Protein AF-A0A0Q7BEG1-F1 (afdb_monomer_lite)

Foldseek 3Di:
DDPLLDFAALVRVCVVPVDLVLLVLLLLLVLLLLQVVLWFADDQQDQDPCLVVQWAFDPVLVVLLCCCCPVVVADSSLSSVLLSNVQFFSHGGTDSVRHDSVVSQVSQQVCLLVVRTAFDAQQACQLQVLLLVPDLDDAQEDDSVVLCVSCPPPWGHWFFAFQWTATNSGIAGAPGTAHGGGHQWFQHFFAPFLQTPDRRTHGYDHPCPHSNNVCNVVSVVSSCVSHPHGHPVVVNSCVSSVVVVLQPDLPRLNLVLNCLRAVDFLVLLLLLQQQCCVPVVNQLVVRCVVVVQDDRSNVSSVPDDSRRSSRSLRNYDSLSSQLSQQVQLLLLPDPPRPDRHAHADQQDKGAGARCPQQAGHPQRWHWIQHSRGIATAHPVDPQLLVLLLVLLCVLAPPVDPVSLVVLCVLLVVADDPGSNRSSVRCSVPDDQLCSCVSRQVVDPSSVVSLCVVLSHDPVSDPDPVVSSCSSSVHSPHHDQLSFFPLVQLVVLLVVLLVLLVVCVVDDDDPLVVNLVSLLSNQVSLQVQLLQLLLLLQCLFFAQQLPDLHRQADDSPVSSVVSQVVLLVLLVVDPDPDDRDHDDDDDHPVSSLVSLVSSLVVLVVCLVVVVVFFDDPVSDRPVCVVDPLAHDQPRGSGLLNLFDPQLNVLSSVLSVLLSCLQVVLVLRVLSVVSVDDDPDDDPSVSVSSNSVSSCVSSVSCVVQLSGFWKWAFDDWDADPVRWIWTWTATSVGDIDIDIPDDNHPSHSADDSHGIWRWRQSRHSDPDGRTRIHHYQDDGSSSVSCPSPPVHNDDDPPPPPPPPPPPPDDDD

Structure (mmCIF, N/CA/C/O backbone):
data_AF-A0A0Q7BEG1-F1
#
_entry.id   AF-A0A0Q7BEG1-F1
#
loop_
_atom_site.group_PDB
_atom_site.id
_atom_site.type_symbol
_atom_site.label_atom_id
_atom_site.label_alt_id
_atom_site.label_comp_id
_atom_site.label_asym_id
_atom_site.label_entity_id
_atom_site.label_seq_id
_atom_site.pdbx_PDB_ins_code
_atom_site.Cartn_x
_atom_site.Cartn_y
_atom_site.Cartn_z
_atom_site.occupancy
_atom_site.B_iso_or_equiv
_atom_site.auth_seq_id
_atom_site.auth_comp_id
_atom_site.auth_asym_id
_atom_site.auth_atom_id
_atom_site.pdbx_PDB_model_num
ATOM 1 N N . MET A 1 1 ? -46.298 15.627 37.897 1.00 31.88 1 MET A N 1
ATOM 2 C CA . MET A 1 1 ? -45.691 16.704 37.095 1.00 31.88 1 MET A CA 1
ATOM 3 C C . MET A 1 1 ? -44.246 16.309 36.922 1.00 31.88 1 MET A C 1
ATOM 5 O O . MET A 1 1 ? -43.451 16.544 37.816 1.00 31.88 1 MET A O 1
ATOM 9 N N . THR A 1 2 ? -43.983 15.515 35.896 1.00 38.34 2 THR A N 1
ATOM 10 C CA . THR A 1 2 ? -42.673 14.937 35.599 1.00 38.34 2 THR A CA 1
ATOM 11 C C . THR A 1 2 ? -42.012 15.838 34.573 1.00 38.34 2 THR A C 1
ATOM 13 O O . THR A 1 2 ? -42.630 16.083 33.539 1.00 38.34 2 THR A O 1
ATOM 16 N N . ASP A 1 3 ? -40.825 16.354 34.893 1.00 42.19 3 ASP A N 1
ATOM 17 C CA . ASP A 1 3 ? -39.913 16.968 33.927 1.00 42.19 3 ASP A CA 1
ATOM 18 C C . ASP A 1 3 ? -39.775 16.013 32.737 1.00 42.19 3 ASP A C 1
ATOM 20 O O . ASP A 1 3 ? -39.173 14.945 32.848 1.00 42.19 3 ASP A O 1
ATOM 24 N N . GLU A 1 4 ? -40.398 16.348 31.610 1.00 51.12 4 GLU A N 1
ATOM 25 C CA . GLU A 1 4 ? -40.041 15.733 30.340 1.00 51.12 4 GLU A CA 1
ATOM 26 C C . GLU A 1 4 ? -38.644 16.249 30.004 1.00 51.12 4 GLU A C 1
ATOM 28 O O . GLU A 1 4 ? -38.495 17.363 29.508 1.00 51.12 4 GLU A O 1
ATOM 33 N N . ALA A 1 5 ? -37.618 15.459 30.338 1.00 58.12 5 ALA A N 1
ATOM 34 C CA . ALA A 1 5 ? -36.242 15.733 29.951 1.00 58.12 5 ALA A CA 1
ATOM 35 C C . ALA A 1 5 ? -36.190 15.925 28.427 1.00 58.12 5 ALA A C 1
ATOM 37 O O . ALA A 1 5 ? -36.433 14.990 27.654 1.00 58.12 5 ALA A O 1
ATOM 38 N N . LEU A 1 6 ? -35.965 17.174 28.021 1.00 75.19 6 LEU A N 1
ATOM 39 C CA . LEU A 1 6 ? -35.829 17.596 26.634 1.00 75.19 6 LEU A CA 1
ATOM 40 C C . LEU A 1 6 ? -34.569 16.959 26.036 1.00 75.19 6 LEU A C 1
ATOM 42 O O . LEU A 1 6 ? -33.571 16.776 26.731 1.00 75.19 6 LEU A O 1
ATOM 46 N N . ARG A 1 7 ? -34.625 16.629 24.741 1.00 86.06 7 ARG A N 1
ATOM 47 C CA . ARG A 1 7 ? -33.442 16.267 23.950 1.00 86.06 7 ARG A CA 1
ATOM 48 C C . ARG A 1 7 ? -32.388 17.360 24.127 1.00 86.06 7 ARG A C 1
ATOM 50 O O . ARG A 1 7 ? -32.689 18.518 23.850 1.00 86.06 7 ARG A O 1
ATOM 57 N N . LEU A 1 8 ? -31.186 16.981 24.552 1.00 90.56 8 LEU A N 1
ATOM 58 C CA . LEU A 1 8 ? -30.075 17.915 24.716 1.00 90.56 8 LEU A CA 1
ATOM 59 C C . LEU A 1 8 ? -29.222 17.955 23.448 1.00 90.56 8 LEU A C 1
ATOM 61 O O . LEU A 1 8 ? -28.892 16.915 22.866 1.00 90.56 8 LEU A O 1
ATOM 65 N N . THR A 1 9 ? -28.867 19.167 23.044 1.00 92.62 9 THR A N 1
ATOM 66 C CA . THR A 1 9 ? -27.876 19.437 21.996 1.00 92.62 9 THR A CA 1
ATOM 67 C C . THR A 1 9 ? -26.452 19.180 22.495 1.00 92.62 9 THR A C 1
ATOM 69 O O . THR A 1 9 ? -26.217 19.087 23.706 1.00 92.62 9 THR A O 1
ATOM 72 N N . LYS A 1 10 ? -25.474 19.106 21.582 1.00 92.94 10 LYS A N 1
ATOM 73 C CA . LYS A 1 10 ? -24.045 18.949 21.934 1.00 92.94 10 LYS A CA 1
ATOM 74 C C . LYS A 1 10 ? -23.578 19.943 23.009 1.00 92.94 10 LYS A C 1
ATOM 76 O O . LYS A 1 10 ? -22.949 19.548 23.991 1.00 92.94 10 LYS A O 1
ATOM 81 N N . ASP A 1 11 ? -23.897 21.225 22.841 1.00 93.88 11 ASP A N 1
ATOM 82 C CA . ASP A 1 11 ? -23.432 22.295 23.734 1.00 93.88 11 ASP A CA 1
ATOM 83 C C . ASP A 1 11 ? -24.087 22.214 25.121 1.00 93.88 11 ASP A C 1
ATOM 85 O O . ASP A 1 11 ? -23.438 22.453 26.144 1.00 93.88 11 ASP A O 1
ATOM 89 N N . GLU A 1 12 ? -25.356 21.807 25.178 1.00 94.44 12 GLU A N 1
ATOM 90 C CA . GLU A 1 12 ? -26.061 21.565 26.439 1.00 94.44 12 GLU A CA 1
ATOM 91 C C . GLU A 1 12 ? -25.497 20.343 27.172 1.00 94.44 12 GLU A C 1
ATOM 93 O O . GLU A 1 12 ? -25.358 20.379 28.395 1.00 94.44 12 GLU A O 1
ATOM 98 N N . LEU A 1 13 ? -25.107 19.288 26.447 1.00 93.50 13 LEU A N 1
ATOM 99 C CA . LEU A 1 13 ? -24.430 18.121 27.023 1.00 93.50 13 LEU A CA 1
ATOM 100 C C . LEU A 1 13 ? -23.057 18.487 27.603 1.00 93.50 13 LEU A C 1
ATOM 102 O O . LEU A 1 13 ? -22.736 18.076 28.718 1.00 93.50 13 LEU A O 1
ATOM 106 N N . LEU A 1 14 ? -22.264 19.303 26.902 1.00 93.06 14 LEU A N 1
ATOM 107 C CA . LEU A 1 14 ? -20.980 19.807 27.411 1.00 93.06 14 LEU A CA 1
ATOM 108 C C . LEU A 1 14 ? -21.157 20.651 28.679 1.00 93.06 14 LEU A C 1
ATOM 110 O O . LEU A 1 14 ? -20.366 20.531 29.617 1.00 93.06 14 LEU A O 1
ATOM 114 N N . ALA A 1 15 ? -22.214 21.465 28.735 1.00 94.25 15 ALA A N 1
ATOM 115 C CA . ALA A 1 15 ? -22.552 22.250 29.918 1.00 94.25 15 ALA A CA 1
ATOM 116 C C . ALA A 1 15 ? -23.066 21.383 31.082 1.00 94.25 15 ALA A C 1
ATOM 118 O O . ALA A 1 15 ? -22.769 21.681 32.241 1.00 94.25 15 ALA A O 1
ATOM 119 N N . ALA A 1 16 ? -23.817 20.317 30.789 1.00 92.81 16 ALA A N 1
ATOM 120 C CA . ALA A 1 16 ? -24.352 19.388 31.785 1.00 92.81 16 ALA A CA 1
ATOM 121 C C . ALA A 1 16 ? -23.276 18.460 32.373 1.00 92.81 16 ALA A C 1
ATOM 123 O O . ALA A 1 16 ? -23.335 18.118 33.556 1.00 92.81 16 ALA A O 1
ATOM 124 N N . TYR A 1 17 ? -22.266 18.096 31.576 1.00 93.69 17 TYR A N 1
ATOM 125 C CA . TYR A 1 17 ? -21.178 17.197 31.968 1.00 93.69 17 TYR A CA 1
ATOM 126 C C . TYR A 1 17 ? -19.794 17.838 31.771 1.00 93.69 17 TYR A C 1
ATOM 128 O O . TYR A 1 17 ? -18.991 17.337 30.982 1.00 93.69 17 TYR A O 1
ATOM 136 N N . PRO A 1 18 ? -19.464 18.923 32.499 1.00 94.00 18 PRO A N 1
ATOM 137 C CA . PRO A 1 18 ? -18.227 19.674 32.285 1.00 94.00 18 PRO A CA 1
ATOM 138 C C . PRO A 1 18 ? -16.987 19.026 32.924 1.00 94.00 18 PRO A C 1
ATOM 140 O O . PRO A 1 18 ? -15.880 19.514 32.717 1.00 94.00 18 PRO A O 1
ATOM 143 N N . ASP A 1 19 ? -17.142 17.974 33.740 1.00 95.62 19 ASP A N 1
ATOM 144 C CA . ASP A 1 19 ? -16.025 17.315 34.430 1.00 95.62 19 ASP A CA 1
ATOM 145 C C . ASP A 1 19 ? -15.139 16.528 33.440 1.00 95.62 19 ASP A C 1
ATOM 147 O O . ASP A 1 19 ? -15.582 15.499 32.915 1.00 95.62 19 ASP A O 1
ATOM 151 N N . PRO A 1 20 ? -13.864 16.918 33.236 1.00 93.06 20 PRO A N 1
ATOM 152 C CA . PRO A 1 20 ? -12.972 16.238 32.297 1.00 93.06 20 PRO A CA 1
ATOM 153 C C . PRO A 1 20 ? -12.703 14.771 32.653 1.00 93.06 20 PRO A C 1
ATOM 155 O O . PRO A 1 20 ? -12.464 13.949 31.767 1.00 93.06 20 PRO A O 1
ATOM 158 N N . LYS A 1 21 ? -12.733 14.405 33.945 1.00 94.12 21 LYS A N 1
ATOM 159 C CA . LYS A 1 21 ? -12.541 13.004 34.358 1.00 94.12 21 LYS A CA 1
ATOM 160 C C . LYS A 1 21 ? -13.732 12.145 33.957 1.00 94.12 21 LYS A C 1
ATOM 162 O O . LYS A 1 21 ? -13.548 11.017 33.496 1.00 94.12 21 LYS A O 1
ATOM 167 N N . TRP A 1 22 ? -14.937 12.688 34.115 1.00 95.00 22 TRP A N 1
ATOM 168 C CA . TRP A 1 22 ? -16.161 12.038 33.667 1.00 95.00 22 TRP A CA 1
ATOM 169 C C . TRP A 1 22 ? -16.167 11.892 32.145 1.00 95.00 22 TRP A C 1
ATOM 171 O O . TRP A 1 22 ? -16.363 10.784 31.657 1.00 95.00 22 TRP A O 1
ATOM 181 N N . GLN A 1 23 ? -15.853 12.963 31.405 1.00 94.94 23 GLN A N 1
ATOM 182 C CA . GLN A 1 23 ? -15.782 12.943 29.937 1.00 94.94 23 GLN A CA 1
ATOM 183 C C . GLN A 1 23 ? -14.773 11.908 29.431 1.00 94.94 23 GLN A C 1
ATOM 185 O O . GLN A 1 23 ? -15.085 11.115 28.545 1.00 94.94 23 GLN A O 1
ATOM 190 N N . ARG A 1 24 ? -13.585 11.838 30.044 1.00 93.38 24 ARG A N 1
ATOM 191 C CA . ARG A 1 24 ? -12.591 10.809 29.716 1.00 93.38 24 ARG A CA 1
ATOM 192 C C . ARG A 1 24 ? -13.121 9.398 29.966 1.00 93.38 24 ARG A C 1
ATOM 194 O O . ARG A 1 24 ? -12.936 8.528 29.123 1.00 93.38 24 ARG A O 1
ATOM 201 N N . SER A 1 25 ? -13.776 9.170 31.102 1.00 95.44 25 SER A N 1
ATOM 202 C CA . SER A 1 25 ? -14.345 7.856 31.435 1.00 95.44 25 SER A CA 1
ATOM 203 C C . SER A 1 25 ? -15.468 7.478 30.468 1.00 95.44 25 SER A C 1
ATOM 205 O O . SER A 1 25 ? -15.527 6.341 30.014 1.00 95.44 25 SER A O 1
ATOM 207 N N . PHE A 1 26 ? -16.312 8.443 30.094 1.00 96.25 26 PHE A N 1
ATOM 208 C CA . PHE A 1 26 ? -17.355 8.284 29.084 1.00 96.25 26 PHE A CA 1
ATOM 209 C C . PHE A 1 26 ? -16.766 7.864 27.741 1.00 96.25 26 PHE A C 1
ATOM 211 O O . PHE A 1 26 ? -17.177 6.855 27.170 1.00 96.25 26 PHE A O 1
ATOM 218 N N . PHE A 1 27 ? -15.759 8.602 27.273 1.00 95.00 27 PHE A N 1
ATOM 219 C CA . PHE A 1 27 ? -15.061 8.299 26.034 1.00 95.00 27 PHE A CA 1
ATOM 220 C C . PHE A 1 27 ? -14.445 6.898 26.072 1.00 95.00 27 PHE A C 1
ATOM 222 O O . PHE A 1 27 ? -14.707 6.094 25.182 1.00 95.00 27 PHE A O 1
ATOM 229 N N . GLU A 1 28 ? -13.683 6.565 27.118 1.00 95.56 28 GLU A N 1
ATOM 230 C CA . GLU A 1 28 ? -13.041 5.254 27.245 1.00 95.56 28 GLU A CA 1
ATOM 231 C C . GLU A 1 28 ? -14.069 4.106 27.311 1.00 95.56 28 GLU A C 1
ATOM 233 O O . GLU A 1 28 ? -13.903 3.105 26.615 1.00 95.56 28 GLU A O 1
ATOM 238 N N . VAL A 1 29 ? -15.176 4.254 28.048 1.00 97.00 29 VAL A N 1
ATOM 239 C CA . VAL A 1 29 ? -16.257 3.250 28.060 1.00 97.00 29 VAL A CA 1
ATOM 240 C C . VAL A 1 29 ? -16.892 3.101 26.677 1.00 97.00 29 VAL A C 1
ATOM 242 O O . VAL A 1 29 ? -17.097 1.971 26.233 1.00 97.00 29 VAL A O 1
ATOM 245 N N . GLN A 1 30 ? -17.123 4.200 25.953 1.00 95.94 30 GLN A N 1
ATOM 246 C CA . GLN A 1 30 ? -17.600 4.142 24.570 1.00 95.94 30 GLN A CA 1
ATOM 247 C C . GLN A 1 30 ? -16.634 3.355 23.674 1.00 95.94 30 GLN A C 1
ATOM 249 O O . GLN A 1 30 ? -17.074 2.526 22.881 1.00 95.94 30 GLN A O 1
ATOM 254 N N . ARG A 1 31 ? -15.316 3.547 23.829 1.00 95.62 31 ARG A N 1
ATOM 255 C CA . ARG A 1 31 ? -14.316 2.773 23.071 1.00 95.62 31 ARG A CA 1
ATOM 256 C C . ARG A 1 31 ? -14.371 1.273 23.392 1.00 95.62 31 ARG A C 1
ATOM 258 O O . ARG A 1 31 ? -14.204 0.449 22.496 1.00 95.62 31 ARG A O 1
ATOM 265 N N . ILE A 1 32 ? -14.630 0.898 24.648 1.00 97.44 32 ILE A N 1
ATOM 266 C CA . ILE A 1 32 ? -14.836 -0.509 25.042 1.00 97.44 32 ILE A CA 1
ATOM 267 C C . ILE A 1 32 ? -16.119 -1.073 24.408 1.00 97.44 32 ILE A C 1
ATOM 269 O O . ILE A 1 32 ? -16.138 -2.222 23.962 1.00 97.44 32 ILE A O 1
ATOM 273 N N . ILE A 1 33 ? -17.181 -0.270 24.314 1.00 97.06 33 ILE A N 1
ATOM 274 C CA . ILE A 1 33 ? -18.435 -0.661 23.652 1.00 97.06 33 ILE A CA 1
ATOM 275 C C . ILE A 1 33 ? -18.224 -0.928 22.162 1.00 97.06 33 ILE A C 1
ATOM 277 O O . ILE A 1 33 ? -18.824 -1.871 21.642 1.00 97.06 33 ILE A O 1
ATOM 281 N N . ASP A 1 34 ? -17.346 -0.184 21.485 1.00 96.00 34 ASP A N 1
ATOM 282 C CA . ASP A 1 34 ? -17.008 -0.460 20.083 1.00 96.00 34 ASP A CA 1
ATOM 283 C C . ASP A 1 34 ? -16.441 -1.881 19.917 1.00 96.00 34 ASP A C 1
ATOM 285 O O . ASP A 1 34 ? -16.825 -2.604 18.993 1.00 96.00 34 ASP A O 1
ATOM 289 N N . PHE A 1 35 ? -15.598 -2.333 20.857 1.00 97.50 35 PHE A N 1
ATOM 290 C CA . PHE A 1 35 ? -15.103 -3.712 20.876 1.00 97.50 35 PHE A CA 1
ATOM 291 C C . PHE A 1 35 ? -16.218 -4.729 21.098 1.00 97.50 35 PHE A C 1
ATOM 293 O O . PHE A 1 35 ? -16.317 -5.710 20.360 1.00 97.50 35 PHE A O 1
ATOM 300 N N . LEU A 1 36 ? -17.087 -4.499 22.081 1.00 96.12 36 LEU A N 1
ATOM 301 C CA . LEU A 1 36 ? -18.193 -5.414 22.360 1.00 96.12 36 LEU A CA 1
ATOM 302 C C . LEU A 1 36 ? -19.155 -5.517 21.167 1.00 96.12 36 LEU A C 1
ATOM 304 O O . LEU A 1 36 ? -19.520 -6.621 20.759 1.00 96.12 36 LEU A O 1
ATOM 308 N N . SER A 1 37 ? -19.493 -4.389 20.546 1.00 93.56 37 SER A N 1
ATOM 309 C CA . SER A 1 37 ? -20.402 -4.306 19.395 1.00 93.56 37 SER A CA 1
ATOM 310 C C . SER A 1 37 ? -19.803 -4.930 18.130 1.00 93.56 37 SER A C 1
ATOM 312 O O . SER A 1 37 ? -20.499 -5.597 17.351 1.00 93.56 37 SER A O 1
ATOM 314 N N . GLY A 1 38 ? -18.494 -4.755 17.936 1.00 94.31 38 GLY A N 1
ATOM 315 C CA . GLY A 1 38 ? -17.732 -5.316 16.824 1.00 94.31 38 GLY A CA 1
ATOM 316 C C . GLY A 1 38 ? -17.392 -6.805 16.970 1.00 94.31 38 GLY A C 1
ATOM 317 O O . GLY A 1 38 ? -17.044 -7.443 15.976 1.00 94.31 38 GLY A O 1
ATOM 318 N N . SER A 1 39 ? -17.556 -7.388 18.160 1.00 95.94 39 SER A N 1
ATOM 319 C CA . SER A 1 39 ? -17.199 -8.785 18.438 1.00 95.94 39 SER A CA 1
ATOM 320 C C . SER A 1 39 ? -18.128 -9.817 17.783 1.00 95.94 39 SER A C 1
ATOM 322 O O . SER A 1 39 ? -19.317 -9.577 17.518 1.00 95.94 39 SER A O 1
ATOM 324 N N . ILE A 1 40 ? -17.568 -10.998 17.523 1.00 96.75 40 ILE A N 1
ATOM 325 C CA . ILE A 1 40 ? -18.281 -12.218 17.140 1.00 96.75 40 ILE A CA 1
ATOM 326 C C . ILE A 1 40 ? -18.324 -13.121 18.374 1.00 96.75 40 ILE A C 1
ATOM 328 O O . ILE A 1 40 ? -17.286 -13.463 18.934 1.00 96.75 40 ILE A O 1
ATOM 332 N N . LEU A 1 41 ? -19.528 -13.489 18.803 1.00 95.56 41 LEU A N 1
ATOM 333 C CA . LEU A 1 41 ? -19.738 -14.306 19.993 1.00 95.56 41 LEU A CA 1
ATOM 334 C C . LEU A 1 41 ? -19.557 -15.787 19.656 1.00 95.56 41 LEU A C 1
ATOM 336 O O . LEU A 1 41 ? -20.027 -16.255 18.611 1.00 95.56 41 LEU A O 1
ATOM 340 N N . GLN A 1 42 ? -18.921 -16.528 20.560 1.00 92.69 42 GLN A N 1
ATOM 341 C CA . GLN A 1 42 ? -18.917 -17.992 20.519 1.00 92.69 42 GLN A CA 1
ATOM 342 C C . GLN A 1 42 ? -20.325 -18.578 20.659 1.00 92.69 42 GLN A C 1
ATOM 344 O O . GLN A 1 42 ? -21.245 -17.934 21.169 1.00 92.69 42 GLN A O 1
ATOM 349 N N . GLU A 1 43 ? -20.483 -19.833 20.232 1.00 88.38 43 GLU A N 1
ATOM 350 C CA . GLU A 1 43 ? -21.732 -20.575 20.426 1.00 88.38 43 GLU A CA 1
ATOM 351 C C . GLU A 1 43 ? -22.077 -20.653 21.922 1.00 88.38 43 GLU A C 1
ATOM 353 O O . GLU A 1 43 ? -21.247 -21.067 22.736 1.00 88.38 43 GLU A O 1
ATOM 358 N N . LYS A 1 44 ? -23.316 -20.291 22.288 1.00 85.44 44 LYS A N 1
ATOM 359 C CA . LYS A 1 44 ? -23.820 -20.331 23.681 1.00 85.44 44 LYS A CA 1
ATOM 360 C C . LYS A 1 44 ? -23.087 -19.387 24.637 1.00 85.44 44 LYS A C 1
ATOM 362 O O . LYS A 1 44 ? -23.028 -19.666 25.839 1.00 85.44 44 LYS A O 1
ATOM 367 N N . TYR A 1 45 ? -22.571 -18.271 24.131 1.00 91.75 45 TYR A N 1
ATOM 368 C CA . TYR A 1 45 ? -21.990 -17.221 24.960 1.00 91.75 45 TYR A CA 1
ATOM 369 C C . TYR A 1 45 ? -22.930 -16.817 26.115 1.00 91.75 45 TYR A C 1
ATOM 371 O O . TYR A 1 45 ? -24.134 -16.601 25.932 1.00 91.75 45 TYR A O 1
ATOM 379 N N . LYS A 1 46 ? -22.367 -16.699 27.322 1.00 90.94 46 LYS A N 1
ATOM 380 C CA . LYS A 1 46 ? -23.073 -16.266 28.535 1.00 90.94 46 LYS A CA 1
ATOM 381 C C . LYS A 1 46 ? -22.342 -15.093 29.157 1.00 90.94 46 LYS A C 1
ATOM 383 O O . LYS A 1 46 ? -21.132 -15.144 29.316 1.00 90.94 46 LYS A O 1
ATOM 388 N N . VAL A 1 47 ? -23.100 -14.086 29.585 1.00 91.88 47 VAL A N 1
ATOM 389 C CA . VAL A 1 47 ? -22.556 -12.929 30.305 1.00 91.88 47 VAL A CA 1
ATOM 390 C C . VAL A 1 47 ? -21.967 -13.383 31.648 1.00 91.88 47 VAL A C 1
ATOM 392 O O . VAL A 1 47 ? -22.732 -13.912 32.465 1.00 91.88 47 VAL A O 1
ATOM 395 N N . PRO A 1 48 ? -20.662 -13.167 31.905 1.00 92.12 48 PRO A N 1
ATOM 396 C CA . PRO A 1 48 ? -20.048 -13.480 33.190 1.00 92.12 48 PRO A CA 1
ATOM 397 C C . PRO A 1 48 ? -20.680 -12.722 34.366 1.00 92.12 48 PRO A C 1
ATOM 399 O O . PRO A 1 48 ? -21.142 -11.586 34.238 1.00 92.12 48 PRO A O 1
ATOM 402 N N . ASP A 1 49 ? -20.662 -13.350 35.539 1.00 88.94 49 ASP A N 1
ATOM 403 C CA . ASP A 1 49 ? -21.353 -12.880 36.748 1.00 88.94 49 ASP A CA 1
ATOM 404 C C . ASP A 1 49 ? -20.795 -11.556 37.292 1.00 88.94 49 ASP A C 1
ATOM 406 O O . ASP A 1 49 ? -21.541 -10.727 37.834 1.00 88.94 49 ASP A O 1
ATOM 410 N N . ASP A 1 50 ? -19.500 -11.333 37.079 1.00 91.00 50 ASP A N 1
ATOM 411 C CA . ASP A 1 50 ? -18.758 -10.190 37.605 1.00 91.00 50 ASP A CA 1
ATOM 412 C C . ASP A 1 50 ? -19.211 -8.850 37.022 1.00 91.00 50 ASP A C 1
ATOM 414 O O . ASP A 1 50 ? -19.064 -7.826 37.688 1.00 91.00 50 ASP A O 1
ATOM 418 N N . LEU A 1 51 ? -19.858 -8.835 35.847 1.00 91.44 51 LEU A N 1
ATOM 419 C CA . LEU A 1 51 ? -20.342 -7.601 35.212 1.00 91.44 51 LEU A CA 1
ATOM 420 C C . LEU A 1 51 ? -21.233 -6.784 36.157 1.00 91.44 51 LEU A C 1
ATOM 422 O O . LEU A 1 51 ? -21.218 -5.556 36.150 1.00 91.44 51 LEU A O 1
ATOM 426 N N . SER A 1 52 ? -22.003 -7.474 37.000 1.00 89.19 52 SER A N 1
ATOM 427 C CA . SER A 1 52 ? -22.905 -6.836 37.953 1.00 89.19 52 SER A CA 1
ATOM 428 C C . SER A 1 52 ? -22.193 -6.025 39.041 1.00 89.19 52 SER A C 1
ATOM 430 O O . SER A 1 52 ? -22.774 -5.064 39.547 1.00 89.19 52 SER A O 1
ATOM 432 N N . ARG A 1 53 ? -20.957 -6.399 39.380 1.00 93.12 53 ARG A N 1
ATOM 433 C CA . ARG A 1 53 ? -20.098 -5.699 40.339 1.00 93.12 53 ARG A CA 1
ATOM 434 C C . ARG A 1 53 ? -19.349 -4.535 39.694 1.00 93.12 53 ARG A C 1
ATOM 436 O O . ARG A 1 53 ? -19.073 -3.570 40.387 1.00 93.12 53 ARG A O 1
ATOM 443 N N . ILE A 1 54 ? -19.041 -4.651 38.404 1.00 94.94 54 ILE A N 1
ATOM 444 C CA . ILE A 1 54 ? -18.204 -3.707 37.655 1.00 94.94 54 ILE A CA 1
ATOM 445 C C . ILE A 1 54 ? -19.033 -2.528 37.134 1.00 94.94 54 ILE A C 1
ATOM 447 O O . ILE A 1 54 ? -18.649 -1.371 37.281 1.00 94.94 54 ILE A O 1
ATOM 451 N N . VAL A 1 55 ? -20.183 -2.821 36.518 1.00 96.31 55 VAL A N 1
ATOM 452 C CA . VAL A 1 55 ? -21.025 -1.813 35.865 1.00 96.31 55 VAL A CA 1
ATOM 453 C C . VAL A 1 55 ? -22.116 -1.352 36.815 1.00 96.31 55 VAL A C 1
ATOM 455 O O . VAL A 1 55 ? -23.041 -2.100 37.157 1.00 96.31 55 VAL A O 1
ATOM 458 N N . HIS A 1 56 ? -22.035 -0.082 37.191 1.00 96.88 56 HIS A N 1
ATOM 459 C CA . HIS A 1 56 ? -23.036 0.587 38.005 1.00 96.88 56 HIS A CA 1
ATOM 460 C C . HIS A 1 56 ? -23.979 1.384 37.107 1.00 96.88 56 HIS A C 1
ATOM 462 O O . HIS A 1 56 ? -23.540 2.093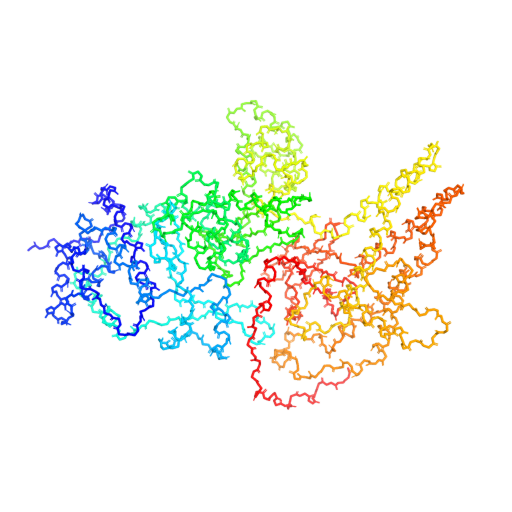 36.211 1.00 96.88 56 HIS A O 1
ATOM 468 N N . LEU A 1 57 ? -25.286 1.268 37.335 1.00 97.00 57 LEU A N 1
ATOM 469 C CA . LEU A 1 57 ? -26.294 1.993 36.560 1.00 97.00 57 LEU A CA 1
ATOM 470 C C . LEU A 1 57 ? -26.726 3.267 37.286 1.00 97.00 57 LEU A C 1
ATOM 472 O O . LEU A 1 57 ? -26.799 3.284 38.519 1.00 97.00 57 LEU A O 1
ATOM 476 N N . THR A 1 58 ? -27.071 4.300 36.520 1.00 96.81 58 THR A N 1
ATOM 477 C CA . THR A 1 58 ? -27.733 5.507 37.039 1.00 96.81 58 THR A CA 1
ATOM 478 C C . THR A 1 58 ? -29.153 5.187 37.515 1.00 96.81 58 THR A C 1
ATOM 480 O O . THR A 1 58 ? -29.653 4.069 37.352 1.00 96.81 58 THR A O 1
ATOM 483 N N . GLU A 1 59 ? -29.850 6.158 38.107 1.00 95.25 59 GLU A N 1
ATOM 484 C CA . GLU A 1 59 ? -31.269 5.986 38.434 1.00 95.25 59 GLU A CA 1
ATOM 485 C C . GLU A 1 59 ? -32.091 5.656 37.179 1.00 95.25 59 GLU A C 1
ATOM 487 O O . GLU A 1 59 ? -32.844 4.678 37.180 1.00 95.25 59 GLU A O 1
ATOM 492 N N . HIS A 1 60 ? -31.863 6.386 36.084 1.00 93.25 60 HIS A N 1
ATOM 493 C CA . HIS A 1 60 ? -32.499 6.124 34.796 1.00 93.25 60 HIS A CA 1
ATOM 494 C C . HIS A 1 60 ? -32.164 4.720 34.260 1.00 93.25 60 HIS A C 1
ATOM 496 O O . HIS A 1 60 ? -33.064 3.948 33.919 1.00 93.25 60 HIS A O 1
ATOM 502 N N . GLY A 1 61 ? -30.888 4.320 34.295 1.00 94.94 61 GLY A N 1
ATOM 503 C CA . GLY A 1 61 ? -30.464 2.975 33.898 1.00 94.94 61 GLY A CA 1
ATOM 504 C C . GLY A 1 61 ? -31.102 1.856 34.727 1.00 94.94 61 GLY A C 1
ATOM 505 O O . GLY A 1 61 ? -31.470 0.814 34.180 1.00 94.94 61 GLY A O 1
ATOM 506 N N . ASN A 1 62 ? -31.305 2.064 36.033 1.00 96.38 62 ASN A N 1
ATOM 507 C CA . ASN A 1 62 ? -32.009 1.105 36.891 1.00 96.38 62 ASN A CA 1
ATOM 508 C C . ASN A 1 62 ? -33.503 1.004 36.551 1.00 96.38 62 ASN A C 1
ATOM 510 O O . ASN A 1 62 ? -34.066 -0.089 36.625 1.00 96.38 62 ASN A O 1
ATOM 514 N N . GLN A 1 63 ? -34.153 2.101 36.152 1.00 94.81 63 GLN A N 1
ATOM 515 C CA . GLN A 1 63 ? -35.540 2.061 35.675 1.00 94.81 63 GLN A CA 1
ATOM 516 C C . GLN A 1 63 ? -35.660 1.234 34.385 1.00 94.81 63 GLN A C 1
ATOM 518 O O . GLN A 1 63 ? -36.531 0.362 34.300 1.00 94.81 63 GLN A O 1
ATOM 523 N N . VAL A 1 64 ? -34.749 1.446 33.427 1.00 94.75 64 VAL A N 1
ATOM 524 C CA . VAL A 1 64 ? -34.668 0.663 32.180 1.00 94.75 64 VAL A CA 1
ATOM 525 C C . VAL A 1 64 ? -34.426 -0.817 32.483 1.00 94.75 64 VAL A C 1
ATOM 527 O O . VAL A 1 64 ? -35.188 -1.669 32.019 1.00 94.75 64 VAL A O 1
ATOM 530 N N . LEU A 1 65 ? -33.443 -1.135 33.334 1.00 95.88 65 LEU A N 1
ATOM 531 C CA . LEU A 1 65 ? -33.155 -2.510 33.755 1.00 95.88 65 LEU A CA 1
ATOM 532 C C . LEU A 1 65 ? -34.376 -3.167 34.406 1.00 95.88 65 LEU A C 1
ATOM 534 O O . LEU A 1 65 ? -34.747 -4.279 34.034 1.00 95.88 65 LEU A O 1
ATOM 538 N N . ASN A 1 66 ? -35.035 -2.488 35.347 1.00 95.94 66 ASN A N 1
ATOM 539 C CA . ASN A 1 66 ? -36.211 -3.030 36.028 1.00 95.94 66 ASN A CA 1
ATOM 540 C C . ASN A 1 66 ? -37.347 -3.310 35.046 1.00 95.94 66 ASN A C 1
ATOM 542 O O . ASN A 1 66 ? -38.035 -4.321 35.181 1.00 95.94 66 ASN A O 1
ATOM 546 N N . LYS A 1 67 ? -37.539 -2.458 34.037 1.00 94.94 67 LYS A N 1
ATOM 547 C CA . LYS A 1 67 ? -38.555 -2.657 33.000 1.00 94.94 67 LYS A CA 1
ATOM 548 C C . LYS A 1 67 ? -38.217 -3.838 32.088 1.00 94.94 67 LYS A C 1
ATOM 550 O O . LYS A 1 67 ? -39.107 -4.633 31.799 1.00 94.94 67 LYS A O 1
ATOM 555 N N . LEU A 1 68 ? -36.951 -4.008 31.707 1.00 95.06 68 LEU A N 1
ATOM 556 C CA . LEU A 1 68 ? -36.488 -5.181 30.955 1.00 95.06 68 LEU A CA 1
ATOM 557 C C . LEU A 1 68 ? -36.715 -6.483 31.734 1.00 95.06 68 LEU A C 1
ATOM 559 O O . LEU A 1 68 ? -37.269 -7.436 31.193 1.00 95.06 68 LEU A O 1
ATOM 563 N N . VAL A 1 69 ? -36.351 -6.505 33.016 1.00 95.75 69 VAL A N 1
ATOM 564 C CA . VAL A 1 69 ? -36.469 -7.703 33.862 1.00 95.75 69 VAL A CA 1
ATOM 565 C C . VAL A 1 69 ? -37.931 -8.018 34.191 1.00 95.75 69 VAL A C 1
ATOM 567 O O . VAL A 1 69 ? -38.363 -9.155 34.045 1.00 95.75 69 VAL A O 1
ATOM 570 N N . SER A 1 70 ? -38.710 -7.027 34.632 1.00 94.12 70 SER A N 1
ATOM 571 C CA . SER A 1 70 ? -40.070 -7.264 35.142 1.00 94.12 70 SER A CA 1
ATOM 572 C C . SER A 1 70 ? -41.135 -7.395 34.054 1.00 94.12 70 SER A C 1
ATOM 574 O O . SER A 1 70 ? -42.077 -8.161 34.229 1.00 94.12 70 SER A O 1
ATOM 576 N N . LYS A 1 71 ? -41.020 -6.647 32.947 1.00 93.06 71 LYS A N 1
ATOM 577 C CA . LYS A 1 71 ? -42.038 -6.618 31.880 1.00 93.06 71 LYS A CA 1
ATOM 578 C C . LYS A 1 71 ? -41.693 -7.530 30.707 1.00 93.06 71 LYS A C 1
ATOM 580 O O . LYS A 1 71 ? -42.598 -7.989 30.015 1.00 93.06 71 LYS A O 1
ATOM 585 N N . HIS A 1 72 ? -40.405 -7.741 30.459 1.00 92.19 72 HIS A N 1
ATOM 586 C CA . HIS A 1 72 ? -39.914 -8.483 29.299 1.00 92.19 72 HIS A CA 1
ATOM 587 C C . HIS A 1 72 ? -39.116 -9.737 29.672 1.00 92.19 72 HIS A C 1
ATOM 589 O O . HIS A 1 72 ? -38.576 -10.379 28.779 1.00 92.19 72 HIS A O 1
ATOM 595 N N . GLU A 1 73 ? -39.059 -10.084 30.965 1.00 93.94 73 GLU A N 1
ATOM 596 C CA . GLU A 1 73 ? -38.436 -11.308 31.492 1.00 93.94 73 GLU A CA 1
ATOM 597 C C . GLU A 1 73 ? -36.962 -11.492 31.081 1.00 93.94 73 GLU A C 1
ATOM 599 O O . GLU A 1 73 ? -36.429 -12.602 31.074 1.00 93.94 73 GLU A O 1
ATOM 604 N N . VAL A 1 74 ? -36.269 -10.392 30.770 1.00 94.25 74 VAL A N 1
ATOM 605 C CA . VAL A 1 74 ? -34.855 -10.426 30.386 1.00 94.25 74 VAL A CA 1
ATOM 606 C C . VAL A 1 74 ? -34.007 -10.761 31.611 1.00 94.25 74 VAL A C 1
ATOM 608 O O . VAL A 1 74 ? -34.191 -10.190 32.688 1.00 94.25 74 VAL A O 1
ATOM 611 N N . ASN A 1 75 ? -33.030 -11.659 31.454 1.00 94.75 75 ASN A N 1
ATOM 612 C CA . ASN A 1 75 ? -32.097 -11.983 32.532 1.00 94.75 75 ASN A CA 1
ATOM 613 C C . ASN A 1 75 ? -31.394 -10.701 33.044 1.00 94.75 75 ASN A C 1
ATOM 615 O O . ASN A 1 75 ? -30.838 -9.965 32.227 1.00 94.75 75 ASN A O 1
ATOM 619 N N . PRO A 1 76 ? -31.326 -10.443 34.366 1.00 94.31 76 PRO A N 1
ATOM 620 C CA . PRO A 1 76 ? -30.750 -9.206 34.903 1.00 94.31 76 PRO A CA 1
ATOM 621 C C . PRO A 1 76 ? -29.314 -8.902 34.449 1.00 94.31 76 PRO A C 1
ATOM 623 O O . PRO A 1 76 ? -28.963 -7.736 34.272 1.00 94.31 76 PRO A O 1
ATOM 626 N N . LYS A 1 77 ? -28.484 -9.933 34.234 1.00 94.38 77 LYS A N 1
ATOM 627 C CA . LYS A 1 77 ? -27.099 -9.775 33.753 1.00 94.38 77 LYS A CA 1
ATOM 628 C C . LYS A 1 77 ? -27.073 -9.294 32.304 1.00 94.38 77 LYS A C 1
ATOM 630 O O . LYS A 1 77 ? -26.325 -8.383 31.967 1.00 94.38 77 LYS A O 1
ATOM 635 N N . VAL A 1 78 ? -27.940 -9.873 31.473 1.00 94.81 78 VAL A N 1
ATOM 636 C CA . VAL A 1 78 ? -28.114 -9.488 30.067 1.00 94.81 78 VAL A CA 1
ATOM 637 C C . VAL A 1 78 ? -28.694 -8.079 29.978 1.00 94.81 78 VAL A C 1
ATOM 639 O O . VAL A 1 78 ? -28.147 -7.254 29.260 1.00 94.81 78 VAL A O 1
ATOM 642 N N . ALA A 1 79 ? -29.723 -7.765 30.771 1.00 95.50 79 ALA A N 1
ATOM 643 C CA . ALA A 1 79 ? -30.305 -6.424 30.835 1.00 95.50 79 ALA A CA 1
ATOM 644 C C . ALA A 1 79 ? -29.264 -5.359 31.220 1.00 95.50 79 ALA A C 1
ATOM 646 O O . ALA A 1 79 ? -29.235 -4.286 30.627 1.00 95.50 79 ALA A O 1
ATOM 647 N N . ARG A 1 80 ? -28.368 -5.661 32.169 1.00 96.31 80 ARG A N 1
ATOM 648 C CA . ARG A 1 80 ? -27.282 -4.746 32.552 1.00 96.31 80 ARG A CA 1
ATOM 649 C C . ARG A 1 80 ? -26.255 -4.544 31.440 1.00 96.31 80 ARG A C 1
ATOM 651 O O . ARG A 1 80 ? -25.839 -3.412 31.224 1.00 96.31 80 ARG A O 1
ATOM 658 N N . LEU A 1 81 ? -25.872 -5.606 30.730 1.00 95.69 81 LEU A N 1
ATOM 659 C CA . LEU A 1 81 ? -24.984 -5.492 29.571 1.00 95.69 81 LEU A CA 1
ATOM 660 C C . LEU A 1 81 ? -25.635 -4.705 28.429 1.00 95.69 81 LEU A C 1
ATOM 662 O O . LEU A 1 81 ? -24.967 -3.902 27.796 1.00 95.69 81 LEU A O 1
ATOM 666 N N . LEU A 1 82 ? -26.936 -4.883 28.197 1.00 96.06 82 LEU A N 1
ATOM 667 C CA . LEU A 1 82 ? -27.691 -4.083 27.231 1.00 96.06 82 LEU A CA 1
ATOM 668 C C . LEU A 1 82 ? -27.670 -2.595 27.609 1.00 96.06 82 LEU A C 1
ATOM 670 O O . LEU A 1 82 ? -27.368 -1.765 26.758 1.00 96.06 82 LEU A O 1
ATOM 674 N N . CYS A 1 83 ? -27.885 -2.254 28.886 1.00 96.25 83 CYS A N 1
ATOM 675 C CA . CYS A 1 83 ? -27.729 -0.873 29.356 1.00 96.25 83 CYS A CA 1
ATOM 676 C C . CYS A 1 83 ? -26.300 -0.338 29.153 1.00 96.25 83 CYS A C 1
ATOM 678 O O . CYS A 1 83 ? -26.148 0.836 28.830 1.00 96.25 83 CYS A O 1
ATOM 680 N N . LEU A 1 84 ? -25.266 -1.176 29.325 1.00 96.75 84 LEU A N 1
ATOM 681 C CA . LEU A 1 84 ? -23.882 -0.793 29.024 1.00 96.75 84 LEU A CA 1
ATOM 682 C C . LEU A 1 84 ? -23.693 -0.514 27.530 1.00 96.75 84 LEU A C 1
ATOM 684 O O . LEU A 1 84 ? -23.166 0.533 27.194 1.00 96.75 84 LEU A O 1
ATOM 688 N N . LEU A 1 85 ? -24.118 -1.428 26.654 1.00 95.62 85 LEU A N 1
ATOM 689 C CA . LEU A 1 85 ? -23.953 -1.304 25.201 1.00 95.62 85 LEU A CA 1
ATOM 690 C C . LEU A 1 85 ? -24.700 -0.099 24.625 1.00 95.62 85 LEU A C 1
ATOM 692 O O . LEU A 1 85 ? -24.212 0.520 23.686 1.00 95.62 85 LEU A O 1
ATOM 696 N N . GLN A 1 86 ? -25.862 0.233 25.189 1.00 94.69 86 GLN A N 1
ATOM 697 C CA . GLN A 1 86 ? -26.591 1.446 24.833 1.00 94.69 86 GLN A CA 1
ATOM 698 C C . GLN A 1 86 ? -25.895 2.702 25.374 1.00 94.69 86 GLN A C 1
ATOM 700 O O . GLN A 1 86 ? -25.889 3.718 24.691 1.00 94.69 86 GLN A O 1
ATOM 705 N N . LEU A 1 87 ? -25.304 2.621 26.576 1.00 95.56 87 LEU A N 1
ATOM 706 C CA . LEU A 1 87 ? -24.623 3.666 27.360 1.00 95.56 87 LEU A CA 1
ATOM 707 C C . LEU A 1 87 ? -25.477 4.892 27.715 1.00 95.56 87 LEU A C 1
ATOM 709 O O . LEU A 1 87 ? -25.513 5.302 28.878 1.00 95.56 87 LEU A O 1
ATOM 713 N N . VAL A 1 88 ? -26.163 5.464 26.732 1.00 93.69 88 VAL A N 1
ATOM 714 C CA . VAL A 1 88 ? -26.905 6.722 26.764 1.00 93.69 88 VAL A CA 1
ATOM 715 C C . VAL A 1 88 ? -28.200 6.635 25.956 1.00 93.69 88 VAL A C 1
ATOM 717 O O . VAL A 1 88 ? -28.331 5.845 25.026 1.00 93.69 88 VAL A O 1
ATOM 720 N N . HIS A 1 89 ? -29.157 7.484 26.314 1.00 89.56 89 HIS A N 1
ATOM 721 C CA . HIS A 1 89 ? -30.331 7.803 25.497 1.00 89.56 89 HIS A CA 1
ATOM 722 C C . HIS A 1 89 ? -30.619 9.303 25.654 1.00 89.56 89 HIS A C 1
ATOM 724 O O . HIS A 1 89 ? -29.933 10.150 25.090 1.00 89.56 89 HIS A O 1
ATOM 730 N N . ARG A 1 90 ? -31.527 9.665 26.560 1.00 86.00 90 ARG A N 1
ATOM 731 C CA . ARG A 1 90 ? -31.708 11.048 27.029 1.00 86.00 90 ARG A CA 1
ATOM 732 C C . ARG A 1 90 ? -30.707 11.399 28.117 1.00 86.00 90 ARG A C 1
ATOM 734 O O . ARG A 1 90 ? -30.095 12.459 28.083 1.00 86.00 90 ARG A O 1
ATOM 741 N N . GLU A 1 91 ? -30.507 10.454 29.027 1.00 88.94 91 GLU A N 1
ATOM 742 C CA . GLU A 1 91 ? -29.538 10.510 30.113 1.00 88.94 91 GLU A CA 1
ATOM 743 C C . GLU A 1 91 ? -28.606 9.289 30.036 1.00 88.94 91 GLU A C 1
ATOM 745 O O . GLU A 1 91 ? -28.978 8.266 29.443 1.00 88.94 91 GLU A O 1
ATOM 750 N N . PRO A 1 92 ? -27.413 9.347 30.651 1.00 93.75 92 PRO A N 1
ATOM 751 C CA . PRO A 1 92 ? -26.558 8.181 30.814 1.00 93.75 92 PRO A CA 1
ATOM 752 C C . PRO A 1 92 ? -27.277 7.061 31.569 1.00 93.75 92 PRO A C 1
ATOM 754 O O . PRO A 1 92 ? -27.849 7.279 32.638 1.00 93.75 92 PRO A O 1
ATOM 757 N N . LEU A 1 93 ? -27.218 5.841 31.040 1.00 96.00 93 LEU A N 1
ATOM 758 C CA . LEU A 1 93 ? -27.717 4.630 31.699 1.00 96.00 93 LEU A CA 1
ATOM 759 C C . LEU A 1 93 ? -26.689 4.066 32.688 1.00 96.00 93 LEU A C 1
ATOM 761 O O . LEU A 1 93 ? -27.054 3.396 33.656 1.00 96.00 93 LEU A O 1
ATOM 765 N N . VAL A 1 94 ? -25.407 4.354 32.463 1.00 97.00 94 VAL A N 1
ATOM 766 C CA . VAL A 1 94 ? -24.280 3.893 33.281 1.00 97.00 94 VAL A CA 1
ATOM 767 C C . VAL A 1 94 ? -23.756 5.037 34.148 1.00 97.00 94 VAL A C 1
ATOM 769 O O . VAL A 1 94 ? -23.519 6.147 33.676 1.00 97.00 94 VAL A O 1
ATOM 772 N N . ASP A 1 95 ? -23.574 4.763 35.438 1.00 96.31 95 ASP A N 1
ATOM 773 C CA . ASP A 1 95 ? -22.936 5.665 36.392 1.00 96.31 95 ASP A CA 1
ATOM 774 C C . ASP A 1 95 ? -21.413 5.554 36.237 1.00 96.31 95 ASP A C 1
ATOM 776 O O . ASP A 1 95 ? -20.766 4.662 36.795 1.00 96.31 95 ASP A O 1
ATOM 780 N N . LEU A 1 96 ? -20.847 6.460 35.442 1.00 94.94 96 LEU A N 1
ATOM 781 C CA . LEU A 1 96 ? -19.421 6.486 35.113 1.00 94.94 96 LEU A CA 1
ATOM 782 C C . LEU A 1 96 ? -18.522 6.964 36.256 1.00 94.94 96 LEU A C 1
ATOM 784 O O . LEU A 1 96 ? -17.311 6.802 36.174 1.00 94.94 96 LEU A O 1
ATOM 788 N N . GLN A 1 97 ? -19.083 7.541 37.323 1.00 93.88 97 GLN A N 1
ATOM 789 C CA . GLN A 1 97 ? -18.292 7.885 38.508 1.00 93.88 97 GLN A CA 1
ATOM 790 C C . GLN A 1 97 ? -18.040 6.661 39.388 1.00 93.88 97 GLN A C 1
ATOM 792 O O . GLN A 1 97 ? -17.048 6.618 40.114 1.00 93.88 97 GLN A O 1
ATOM 797 N N . LYS A 1 98 ? -18.948 5.679 39.346 1.00 95.25 98 LYS A N 1
ATOM 798 C CA . LYS A 1 98 ? -18.839 4.435 40.119 1.00 95.25 98 LYS A CA 1
ATOM 799 C C . LYS A 1 98 ? -18.311 3.259 39.307 1.00 95.25 98 LYS A C 1
ATOM 801 O O . LYS A 1 98 ? -17.757 2.341 39.897 1.00 95.25 98 LYS A O 1
ATOM 806 N N . THR A 1 99 ? -18.514 3.259 37.993 1.00 95.56 99 THR A N 1
ATOM 807 C CA . THR A 1 99 ? -18.027 2.200 37.101 1.00 95.56 99 THR A CA 1
ATOM 808 C C . THR A 1 99 ? -16.525 2.353 36.879 1.00 95.56 99 THR A C 1
ATOM 810 O O . THR A 1 99 ? -16.081 3.369 36.349 1.00 95.56 99 THR A O 1
ATOM 813 N N . ASP A 1 100 ? -15.743 1.344 37.265 1.00 94.88 100 ASP A N 1
ATOM 814 C CA . ASP A 1 100 ? -14.295 1.323 37.045 1.00 94.88 100 ASP A CA 1
ATOM 815 C C . ASP A 1 100 ? -13.979 0.884 35.605 1.00 94.88 100 ASP A C 1
ATOM 817 O O . ASP A 1 100 ? -14.230 -0.255 35.201 1.00 94.88 100 ASP A O 1
ATOM 821 N N . VAL A 1 101 ? -13.425 1.810 34.820 1.00 95.81 101 VAL A N 1
ATOM 822 C CA . VAL A 1 101 ? -13.082 1.595 33.407 1.00 95.81 101 VAL A CA 1
ATOM 823 C C . VAL A 1 101 ? -11.977 0.549 33.237 1.00 95.81 101 VAL A C 1
ATOM 825 O O . VAL A 1 101 ? -12.024 -0.237 32.291 1.00 95.81 101 VAL A O 1
ATOM 828 N N . GLU A 1 102 ? -10.998 0.493 34.142 1.00 95.69 102 GLU A N 1
ATOM 829 C CA . GLU A 1 102 ? -9.914 -0.493 34.070 1.00 95.69 102 GLU A CA 1
ATOM 830 C C . GLU A 1 102 ? -10.400 -1.889 34.436 1.00 95.69 102 GLU A C 1
ATOM 832 O O . GLU A 1 102 ? -9.990 -2.874 33.813 1.00 95.69 102 GLU A O 1
ATOM 837 N N . GLU A 1 103 ? -11.314 -1.989 35.400 1.00 96.38 103 GLU A N 1
ATOM 838 C CA . GLU A 1 103 ? -11.946 -3.264 35.721 1.00 96.38 103 GLU A CA 1
ATOM 839 C C . GLU A 1 103 ? -12.844 -3.751 34.574 1.00 96.38 103 GLU A C 1
ATOM 841 O O . GLU A 1 103 ? -12.805 -4.932 34.220 1.00 96.38 103 GLU A O 1
ATOM 846 N N . LEU A 1 104 ? -13.576 -2.842 33.919 1.00 97.25 104 LEU A N 1
ATOM 847 C CA . LEU A 1 104 ? -14.350 -3.157 32.718 1.00 97.25 104 LEU A CA 1
ATOM 848 C C . LEU A 1 104 ? -13.452 -3.593 31.551 1.00 97.25 104 LEU A C 1
ATOM 850 O O . LEU A 1 104 ? -13.744 -4.599 30.901 1.00 97.25 104 LEU A O 1
ATOM 854 N N . ARG A 1 105 ? -12.333 -2.898 31.310 1.00 97.06 105 ARG A N 1
ATOM 855 C CA . ARG A 1 105 ? -11.326 -3.303 30.314 1.00 97.06 105 ARG A CA 1
ATOM 856 C C . ARG A 1 105 ? -10.790 -4.698 30.624 1.00 97.06 105 ARG A C 1
ATOM 858 O O . ARG A 1 105 ? -10.726 -5.528 29.724 1.00 97.06 105 ARG A O 1
ATOM 865 N N . SER A 1 106 ? -10.427 -4.964 31.880 1.00 96.44 106 SER A N 1
ATOM 866 C CA . SER A 1 106 ? -9.937 -6.271 32.341 1.00 96.44 106 SER A CA 1
ATOM 867 C C . SER A 1 106 ? -10.977 -7.381 32.135 1.00 96.44 106 SER A C 1
ATOM 869 O O . SER A 1 106 ? -10.645 -8.484 31.704 1.00 96.44 106 SER A O 1
ATOM 871 N N . TRP A 1 107 ? -12.258 -7.082 32.360 1.00 96.56 107 TRP A N 1
ATOM 872 C CA . TRP A 1 107 ? -13.356 -8.010 32.088 1.00 96.56 107 TRP A CA 1
ATOM 873 C C . TRP A 1 107 ? -13.498 -8.340 30.594 1.00 96.56 107 TRP A C 1
ATOM 875 O O . TRP A 1 107 ? -13.746 -9.495 30.243 1.00 96.56 107 TRP A O 1
ATOM 885 N N . VAL A 1 108 ? -13.302 -7.369 29.695 1.00 97.12 108 VAL A N 1
ATOM 886 C CA . VAL A 1 108 ? -13.259 -7.638 28.244 1.00 97.12 108 VAL A CA 1
ATOM 887 C C . VAL A 1 108 ? -11.991 -8.404 27.863 1.00 97.12 108 VAL A C 1
ATOM 889 O O . VAL A 1 108 ? -12.081 -9.394 27.142 1.00 97.12 108 VAL A O 1
ATOM 892 N N . ASP A 1 109 ? -10.826 -8.005 28.382 1.00 97.00 109 ASP A N 1
ATOM 893 C CA . ASP A 1 109 ? -9.531 -8.665 28.159 1.00 97.00 109 ASP A CA 1
ATOM 894 C C . ASP A 1 109 ? -9.600 -10.174 28.429 1.00 97.00 109 A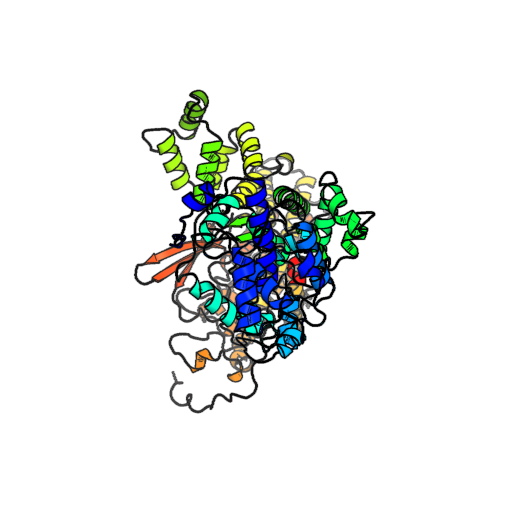SP A C 1
ATOM 896 O O . ASP A 1 109 ? -9.200 -10.971 27.578 1.00 97.00 109 ASP A O 1
ATOM 900 N N . GLN A 1 110 ? -10.182 -10.575 29.562 1.00 96.56 110 GLN A N 1
ATOM 901 C CA . GLN A 1 110 ? -10.342 -11.986 29.924 1.00 96.56 110 GLN A CA 1
ATOM 902 C C . GLN A 1 110 ? -11.162 -12.771 28.898 1.00 96.56 110 GLN A C 1
ATOM 904 O O . GLN A 1 110 ? -10.800 -13.894 28.555 1.00 96.56 110 GLN A O 1
ATOM 909 N N . GLN A 1 111 ? -12.232 -12.180 28.370 1.00 96.62 111 GLN A N 1
ATOM 910 C CA . GLN A 1 111 ? -13.101 -12.834 27.389 1.00 96.62 111 GLN A CA 1
ATOM 911 C C . GLN A 1 111 ? -12.465 -12.900 25.997 1.00 96.62 111 GLN A C 1
ATOM 913 O O . GLN A 1 111 ? -12.664 -13.873 25.271 1.00 96.62 111 GLN A O 1
ATOM 918 N N . VAL A 1 112 ? -11.656 -11.902 25.629 1.00 97.19 112 VAL A N 1
ATOM 919 C CA . VAL A 1 112 ? -10.859 -11.933 24.392 1.00 97.19 112 VAL A CA 1
ATOM 920 C C . VAL A 1 112 ? -9.791 -13.025 24.478 1.00 97.19 112 VAL A C 1
ATOM 922 O O . VAL A 1 112 ? -9.687 -13.856 23.576 1.00 97.19 112 VAL A O 1
ATOM 925 N N . ARG A 1 113 ? -9.050 -13.098 25.593 1.00 95.81 113 ARG A N 1
ATOM 926 C CA . ARG A 1 113 ? -8.056 -14.160 25.848 1.00 95.81 113 ARG A CA 1
ATOM 927 C C . ARG A 1 113 ? -8.699 -15.546 25.917 1.00 95.81 113 ARG A C 1
ATOM 929 O O . ARG A 1 113 ? -8.129 -16.512 25.419 1.00 95.81 113 ARG A O 1
ATOM 936 N N . GLY A 1 114 ? -9.897 -15.632 26.497 1.00 95.56 114 GLY A N 1
ATOM 937 C CA . GLY A 1 114 ? -10.721 -16.841 26.546 1.00 95.56 114 GLY A CA 1
ATOM 938 C C . GLY A 1 114 ? -11.326 -17.244 25.199 1.00 95.56 114 GLY A C 1
ATOM 939 O O . GLY A 1 114 ? -11.867 -18.341 25.087 1.00 95.56 114 GLY A O 1
ATOM 940 N N . ARG A 1 115 ? -11.206 -16.393 24.167 1.00 95.00 115 ARG A N 1
ATOM 941 C CA . ARG A 1 115 ? -11.833 -16.544 22.844 1.00 95.00 115 ARG A CA 1
ATOM 942 C C . ARG A 1 115 ? -13.365 -16.605 22.879 1.00 95.00 115 ARG A C 1
ATOM 944 O O . ARG A 1 115 ? -13.956 -17.075 21.908 1.00 95.00 115 ARG A O 1
ATOM 951 N N . ASP A 1 116 ? -13.993 -16.102 23.943 1.00 95.19 116 ASP A N 1
ATOM 952 C CA . ASP A 1 116 ? -15.449 -15.916 24.049 1.00 95.19 116 ASP A CA 1
ATOM 953 C C . ASP A 1 116 ? -15.924 -14.770 23.144 1.00 95.19 116 ASP A C 1
ATOM 955 O O . ASP A 1 116 ? -16.998 -14.840 22.538 1.00 95.19 116 ASP A O 1
ATOM 959 N N . LEU A 1 117 ? -15.081 -13.738 23.031 1.00 96.25 117 LEU A N 1
ATOM 960 C CA . LEU A 1 117 ? -15.208 -12.636 22.084 1.00 96.25 117 LEU A CA 1
ATOM 961 C C . LEU A 1 117 ? -14.146 -12.796 20.996 1.00 96.25 117 LEU A C 1
ATOM 963 O O . LEU A 1 117 ? -12.946 -12.711 21.262 1.00 96.25 117 LEU A O 1
ATOM 967 N N . LEU A 1 118 ? -14.591 -13.025 19.765 1.00 97.25 118 LEU A N 1
ATOM 968 C CA . LEU A 1 118 ? -13.721 -13.174 18.606 1.00 97.25 118 LEU A CA 1
ATOM 969 C C . LEU A 1 118 ? -13.688 -11.895 17.772 1.00 97.25 118 LEU A C 1
ATOM 971 O O . LEU A 1 118 ? -14.710 -11.237 17.559 1.00 97.25 118 LEU A O 1
ATOM 975 N N . PHE A 1 119 ? -12.515 -11.618 17.213 1.00 97.62 119 PHE A N 1
ATOM 976 C CA . PHE A 1 119 ? -12.300 -10.568 16.225 1.00 97.62 119 PHE A CA 1
ATOM 977 C C . PHE A 1 119 ? -11.607 -11.169 15.000 1.00 97.62 119 PHE A C 1
ATOM 979 O O . PHE A 1 119 ? -10.645 -11.920 15.173 1.00 97.62 119 PHE A O 1
ATOM 986 N N . PRO A 1 120 ? -12.065 -10.881 13.770 1.00 97.12 120 PRO A N 1
ATOM 987 C CA . PRO A 1 120 ? -11.419 -11.407 12.575 1.00 97.12 120 PRO A CA 1
ATOM 988 C C . PRO A 1 120 ? -10.058 -10.739 12.351 1.00 97.12 120 PRO A C 1
ATOM 990 O O . PRO A 1 120 ? -9.952 -9.515 12.359 1.00 97.12 120 PRO A O 1
ATOM 993 N N . PHE A 1 121 ? -9.015 -11.530 12.111 1.00 96.75 121 PHE A N 1
ATOM 994 C CA . PHE A 1 121 ? -7.686 -11.004 11.805 1.00 96.75 121 PHE A CA 1
ATOM 995 C C . PHE A 1 121 ? -7.581 -10.579 10.335 1.00 96.75 121 PHE A C 1
ATOM 997 O O . PHE A 1 121 ? -7.363 -11.400 9.453 1.00 96.75 121 PHE A O 1
ATOM 1004 N N . ILE A 1 122 ? -7.771 -9.283 10.073 1.00 95.00 122 ILE A N 1
ATOM 1005 C CA . ILE A 1 122 ? -7.772 -8.692 8.719 1.00 95.00 122 ILE A CA 1
ATOM 1006 C C . ILE A 1 122 ? -6.428 -8.061 8.313 1.00 95.00 122 ILE A C 1
ATOM 1008 O O . ILE A 1 122 ? -6.361 -7.359 7.304 1.00 95.00 122 ILE A O 1
ATOM 1012 N N . ALA A 1 123 ? -5.383 -8.236 9.124 1.00 93.44 123 ALA A N 1
ATOM 1013 C CA . ALA A 1 123 ? -4.088 -7.605 8.907 1.00 93.44 123 ALA A CA 1
ATOM 1014 C C . ALA A 1 123 ? -3.151 -8.544 8.134 1.00 93.44 123 ALA A C 1
ATOM 1016 O O . ALA A 1 123 ? -2.508 -9.416 8.718 1.00 93.44 123 ALA A O 1
ATOM 1017 N N . GLY A 1 124 ? -3.069 -8.358 6.818 1.00 92.56 124 GLY A N 1
ATOM 1018 C CA . GLY A 1 124 ? -2.366 -9.264 5.915 1.00 92.56 124 GLY A CA 1
ATOM 1019 C C . GLY A 1 124 ? -3.299 -10.303 5.292 1.00 92.56 124 GLY A C 1
ATOM 1020 O O . GLY A 1 124 ? -4.502 -10.081 5.143 1.00 92.56 124 GLY A O 1
ATOM 1021 N N . ARG A 1 125 ? -2.738 -11.446 4.889 1.00 93.31 125 ARG A N 1
ATOM 1022 C CA . ARG A 1 125 ? -3.415 -12.401 3.993 1.00 93.31 125 ARG A CA 1
ATOM 1023 C C . ARG A 1 125 ? -4.042 -13.629 4.652 1.00 93.31 125 ARG A C 1
ATOM 1025 O O . ARG A 1 125 ? -4.800 -14.322 3.982 1.00 93.31 125 ARG A O 1
ATOM 1032 N N . ASP A 1 126 ? -3.784 -13.894 5.931 1.00 94.38 126 ASP A N 1
ATOM 1033 C CA . ASP A 1 126 ? -4.132 -15.176 6.571 1.00 94.38 126 ASP A CA 1
ATOM 1034 C C . ASP A 1 126 ? -5.631 -15.501 6.498 1.00 94.38 126 ASP A C 1
ATOM 1036 O O . ASP A 1 126 ? -6.023 -16.594 6.091 1.00 94.38 126 ASP A O 1
ATOM 1040 N N . LEU A 1 127 ? -6.492 -14.532 6.831 1.00 95.00 127 LEU A N 1
ATOM 1041 C CA . LEU A 1 127 ? -7.946 -14.698 6.745 1.00 95.00 127 LEU A CA 1
ATOM 1042 C C . LEU A 1 127 ? -8.419 -14.890 5.298 1.00 95.00 127 LEU A C 1
ATOM 1044 O O . LEU A 1 127 ? -9.331 -15.681 5.051 1.00 95.00 127 LEU A O 1
ATOM 1048 N N . TYR A 1 128 ? -7.803 -14.176 4.352 1.00 93.44 128 TYR A N 1
ATOM 1049 C CA . TYR A 1 128 ? -8.119 -14.270 2.927 1.00 93.44 128 TYR A CA 1
ATOM 1050 C C . TYR A 1 128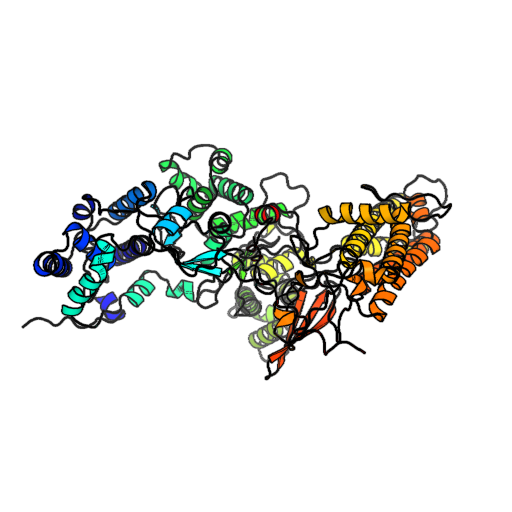 ? -7.767 -15.659 2.382 1.00 93.44 128 TYR A C 1
ATOM 1052 O O . TYR A 1 128 ? -8.604 -16.318 1.765 1.00 93.44 128 TYR A O 1
ATOM 1060 N N . ASP A 1 129 ? -6.549 -16.129 2.649 1.00 92.88 129 ASP A N 1
ATOM 1061 C CA . ASP A 1 129 ? -6.080 -17.436 2.195 1.00 92.88 129 ASP A CA 1
ATOM 1062 C C . ASP A 1 129 ? -6.896 -18.559 2.844 1.00 92.88 129 ASP A C 1
ATOM 1064 O O . ASP A 1 129 ? -7.352 -19.471 2.152 1.00 92.88 129 ASP A O 1
ATOM 1068 N N . ARG A 1 130 ? -7.198 -18.442 4.144 1.00 94.06 130 ARG A N 1
ATOM 1069 C CA . ARG A 1 130 ? -8.067 -19.392 4.846 1.00 94.06 130 ARG A CA 1
ATOM 1070 C C . ARG A 1 130 ? -9.472 -19.442 4.250 1.00 94.06 130 ARG A C 1
ATOM 1072 O O . ARG A 1 130 ? -10.052 -20.519 4.112 1.00 94.06 130 ARG A O 1
ATOM 1079 N N . ALA A 1 131 ? -10.034 -18.294 3.877 1.00 92.75 131 ALA A N 1
ATOM 1080 C CA . ALA A 1 131 ? -11.330 -18.250 3.212 1.00 92.75 131 ALA A CA 1
ATOM 1081 C C . ALA A 1 131 ? -11.288 -18.909 1.825 1.00 92.75 131 ALA A C 1
ATOM 1083 O O . ALA A 1 131 ? -12.235 -19.613 1.469 1.00 92.75 131 ALA A O 1
ATOM 1084 N N . ALA A 1 132 ? -10.201 -18.720 1.071 1.00 89.75 132 ALA A N 1
ATOM 1085 C CA . ALA A 1 132 ? -10.001 -19.354 -0.230 1.00 89.75 132 ALA A CA 1
ATOM 1086 C C . ALA A 1 132 ? -9.899 -20.888 -0.129 1.00 89.75 132 ALA A C 1
ATOM 1088 O O . ALA A 1 132 ? -10.408 -21.583 -1.006 1.00 89.75 132 ALA A O 1
ATOM 1089 N N . GLU A 1 133 ? -9.308 -21.418 0.947 1.00 90.56 133 GLU A N 1
ATOM 1090 C CA . GLU A 1 133 ? -9.258 -22.862 1.231 1.00 90.56 133 GLU A CA 1
ATOM 1091 C C . GLU A 1 133 ? -10.624 -23.451 1.607 1.00 90.56 133 GLU A C 1
ATOM 1093 O O . GLU A 1 133 ? -10.946 -24.579 1.236 1.00 90.56 133 GLU A O 1
ATOM 1098 N N . LEU A 1 134 ? -11.419 -22.717 2.393 1.00 92.12 134 LEU A N 1
ATOM 1099 C CA . LEU A 1 134 ? -12.657 -23.236 2.979 1.00 92.12 134 LEU A CA 1
ATOM 1100 C C . LEU A 1 134 ? -13.890 -23.063 2.086 1.00 92.12 134 LEU A C 1
ATOM 1102 O O . LEU A 1 134 ? -14.827 -23.861 2.194 1.00 92.12 134 LEU A O 1
ATOM 1106 N N . PHE A 1 135 ? -13.931 -22.011 1.262 1.00 89.81 135 PHE A N 1
ATOM 1107 C CA . PHE A 1 135 ? -15.134 -21.605 0.535 1.00 89.81 135 PHE A CA 1
ATOM 1108 C C . PHE A 1 135 ? -14.868 -21.373 -0.957 1.00 89.81 135 PHE A C 1
ATOM 1110 O O . PHE A 1 135 ? -14.383 -20.322 -1.378 1.00 89.81 135 PHE A O 1
ATOM 1117 N N . GLU A 1 136 ? -15.319 -22.314 -1.783 1.00 82.81 136 GLU A N 1
ATOM 1118 C CA . GLU A 1 136 ? -15.257 -22.193 -3.246 1.00 82.81 136 GLU A CA 1
ATOM 1119 C C . GLU A 1 136 ? -16.290 -21.189 -3.809 1.00 82.81 136 GLU A C 1
ATOM 1121 O O . GLU A 1 136 ? -16.083 -20.576 -4.859 1.00 82.81 136 GLU A O 1
ATOM 1126 N N . GLU A 1 137 ? -17.420 -20.996 -3.117 1.00 81.69 137 GLU A N 1
ATOM 1127 C CA . GLU A 1 137 ? -18.587 -20.255 -3.620 1.00 81.69 137 GLU A CA 1
ATOM 1128 C C . GLU A 1 137 ? -18.653 -18.789 -3.180 1.00 81.69 137 GLU A C 1
ATOM 1130 O O . GLU A 1 137 ? -18.183 -18.405 -2.110 1.00 81.69 137 GLU A O 1
ATOM 1135 N N . ALA A 1 138 ? -19.251 -17.927 -4.016 1.00 81.00 138 ALA A N 1
ATOM 1136 C CA . ALA A 1 138 ? -19.481 -16.508 -3.707 1.00 81.00 138 ALA A CA 1
ATOM 1137 C C . ALA A 1 138 ? -20.530 -16.375 -2.618 1.00 81.00 138 ALA A C 1
ATOM 1139 O O . ALA A 1 138 ? -21.634 -16.895 -2.750 1.00 81.00 138 ALA A O 1
ATOM 1140 N N . ARG A 1 139 ? -20.139 -15.712 -1.531 1.00 85.94 139 ARG A N 1
ATOM 1141 C CA . ARG A 1 139 ? -20.972 -15.489 -0.360 1.00 85.94 139 ARG A CA 1
ATOM 1142 C C . ARG A 1 139 ? -20.803 -14.043 0.073 1.00 85.94 139 ARG A C 1
ATOM 1144 O O . ARG A 1 139 ? -19.680 -13.603 0.309 1.00 85.94 139 ARG A O 1
ATOM 1151 N N . ASP A 1 140 ? -21.920 -13.335 0.159 1.00 89.44 140 ASP A N 1
ATOM 1152 C CA . ASP A 1 140 ? -21.963 -11.969 0.690 1.00 89.44 140 ASP A CA 1
ATOM 1153 C C . ASP A 1 140 ? -22.034 -11.976 2.224 1.00 89.44 140 ASP A C 1
ATOM 1155 O O . ASP A 1 140 ? -21.647 -11.010 2.884 1.00 89.44 140 ASP A O 1
ATOM 1159 N N . SER A 1 141 ? -22.498 -13.086 2.803 1.00 94.38 141 SER A N 1
ATOM 1160 C CA . SER A 1 141 ? -22.508 -13.336 4.239 1.00 94.38 141 SER A CA 1
ATOM 1161 C C . SER A 1 141 ? -22.192 -14.795 4.571 1.00 94.38 141 SER A C 1
ATOM 1163 O O . SER A 1 141 ? -22.464 -15.707 3.785 1.00 94.38 141 SER A O 1
ATOM 1165 N N . LEU A 1 142 ? -21.624 -15.020 5.757 1.00 95.56 142 LEU A N 1
ATOM 1166 C CA . LEU A 1 142 ? -21.440 -16.352 6.330 1.00 95.56 142 LEU A CA 1
ATOM 1167 C C . LEU A 1 142 ? -22.462 -16.622 7.428 1.00 95.56 142 LEU A C 1
ATOM 1169 O O . LEU A 1 142 ? -22.825 -15.729 8.187 1.00 95.56 142 LEU A O 1
ATOM 1173 N N . SER A 1 143 ? -22.871 -17.885 7.557 1.00 95.25 143 SER A N 1
ATOM 1174 C CA . SER A 1 143 ? -23.579 -18.347 8.751 1.00 95.25 143 SER A CA 1
ATOM 1175 C C . SER A 1 143 ? -22.674 -18.234 9.987 1.00 95.25 143 SER A C 1
ATOM 1177 O O . SER A 1 143 ? -21.451 -18.136 9.865 1.00 95.25 143 SER A O 1
ATOM 1179 N N . HIS A 1 144 ? -23.246 -18.264 11.193 1.00 95.38 144 HIS A N 1
ATOM 1180 C CA . HIS A 1 144 ? -22.446 -18.257 12.428 1.00 95.38 144 HIS A CA 1
ATOM 1181 C C . HIS A 1 144 ? -21.506 -19.472 12.506 1.00 95.38 144 HIS A C 1
ATOM 1183 O O . HIS A 1 144 ? -20.321 -19.306 12.769 1.00 95.38 144 HIS A O 1
ATOM 1189 N N . ALA A 1 145 ? -21.988 -20.667 12.148 1.00 95.81 145 ALA A N 1
ATOM 1190 C CA . ALA A 1 145 ? -21.163 -21.875 12.101 1.00 95.81 145 ALA A CA 1
ATOM 1191 C C . ALA A 1 145 ? -19.999 -21.759 11.097 1.00 95.81 145 ALA A C 1
ATOM 1193 O O . ALA A 1 145 ? -18.862 -22.092 11.428 1.00 95.81 145 ALA A O 1
ATOM 1194 N N . ASP A 1 146 ? -20.256 -21.238 9.891 1.00 96.19 146 ASP A N 1
ATOM 1195 C CA . ASP A 1 146 ? -19.200 -20.995 8.899 1.00 96.19 146 ASP A CA 1
ATOM 1196 C C . ASP A 1 146 ? -18.229 -19.895 9.352 1.00 96.19 146 ASP A C 1
ATOM 1198 O O . ASP A 1 146 ? -17.035 -19.979 9.075 1.00 96.19 146 ASP A O 1
ATOM 1202 N N . THR A 1 147 ? -18.726 -18.880 10.065 1.00 96.81 147 THR A N 1
ATOM 1203 C CA . THR A 1 147 ? -17.904 -17.813 10.649 1.00 96.81 147 THR A CA 1
ATOM 1204 C C . THR A 1 147 ? -16.942 -18.388 11.685 1.00 96.81 147 THR A C 1
ATOM 1206 O O . THR A 1 147 ? -15.743 -18.139 11.599 1.00 96.81 147 THR A O 1
ATOM 1209 N N . LEU A 1 148 ? -17.430 -19.203 12.626 1.00 96.69 148 LEU A N 1
ATOM 1210 C CA . LEU A 1 148 ? -16.569 -19.855 13.616 1.00 96.69 148 LEU A CA 1
ATOM 1211 C C . LEU A 1 148 ? -15.564 -20.796 12.949 1.00 96.69 148 LEU A C 1
ATOM 1213 O O . LEU A 1 148 ? -14.393 -20.774 13.304 1.00 96.69 148 LEU A O 1
ATOM 1217 N N . LYS A 1 149 ? -15.987 -21.554 11.930 1.00 96.69 149 LYS A N 1
ATOM 1218 C CA . LYS A 1 149 ? -15.093 -22.420 11.148 1.00 96.69 149 LYS A CA 1
ATOM 1219 C C . LYS A 1 149 ? -13.991 -21.636 10.426 1.00 96.69 149 LYS A C 1
ATOM 1221 O O . LYS A 1 149 ? -12.869 -22.124 10.333 1.00 96.69 149 LYS A O 1
ATOM 1226 N N . LEU A 1 150 ? -14.303 -20.447 9.906 1.00 96.75 150 LEU A N 1
ATOM 1227 C CA . LEU A 1 150 ? -13.325 -19.565 9.267 1.00 96.75 150 LEU A CA 1
ATOM 1228 C C . LEU A 1 150 ? -12.306 -19.025 10.277 1.00 96.75 150 LEU A C 1
ATOM 1230 O O . LEU A 1 150 ? -11.119 -18.978 9.970 1.00 96.75 150 LEU A O 1
ATOM 1234 N N . LEU A 1 151 ? -12.772 -18.615 11.458 1.00 96.69 151 LEU A N 1
ATOM 1235 C CA . LEU A 1 151 ? -11.936 -18.018 12.506 1.00 96.69 151 LEU A CA 1
ATOM 1236 C C . LEU A 1 151 ? -11.201 -19.050 13.373 1.00 96.69 151 LEU A C 1
ATOM 1238 O O . LEU A 1 151 ? -10.340 -18.683 14.178 1.00 96.69 151 LEU A O 1
ATOM 1242 N N . ASP A 1 152 ? -11.534 -20.331 13.234 1.00 95.75 152 ASP A N 1
ATOM 1243 C CA . ASP A 1 152 ? -10.878 -21.413 13.954 1.00 95.75 152 ASP A CA 1
ATOM 1244 C C . ASP A 1 152 ? -9.409 -21.556 13.532 1.00 95.75 152 ASP A C 1
ATOM 1246 O O . ASP A 1 152 ? -9.071 -21.547 12.346 1.00 95.75 152 ASP A O 1
ATOM 1250 N N . GLY A 1 153 ? -8.524 -21.657 14.524 1.00 93.25 153 GLY A N 1
ATOM 1251 C CA . GLY A 1 153 ? -7.070 -21.682 14.336 1.00 93.25 153 GLY A CA 1
ATOM 1252 C C . GLY A 1 153 ? -6.421 -20.345 13.949 1.00 93.25 153 GLY A C 1
ATOM 1253 O O . GLY A 1 153 ? -5.200 -20.242 14.030 1.00 93.25 153 GLY A O 1
ATOM 1254 N N . LEU A 1 154 ? -7.193 -19.314 13.584 1.00 96.44 154 LEU A N 1
ATOM 1255 C CA . LEU A 1 154 ? -6.654 -17.979 13.315 1.00 96.44 154 LEU A CA 1
ATOM 1256 C C . LEU A 1 154 ? -6.391 -17.199 14.620 1.00 96.44 154 LEU A C 1
ATOM 1258 O O . LEU A 1 154 ? -7.114 -17.378 15.621 1.00 96.44 154 LEU A O 1
ATOM 1262 N N . PRO A 1 155 ? -5.374 -16.312 14.627 1.00 96.19 155 PRO A N 1
ATOM 1263 C CA . PRO A 1 155 ? -5.137 -15.417 15.751 1.00 96.19 155 PRO A CA 1
ATOM 1264 C C . PRO A 1 155 ? -6.322 -14.465 15.948 1.00 96.19 155 PRO A C 1
ATOM 1266 O O . PRO A 1 155 ? -7.113 -14.213 15.036 1.00 96.19 155 PRO A O 1
ATOM 1269 N N . ILE A 1 156 ? -6.450 -13.929 17.161 1.00 97.06 156 ILE A N 1
ATOM 1270 C CA . ILE A 1 156 ? -7.434 -12.880 17.439 1.00 97.06 156 ILE A CA 1
ATOM 1271 C C . ILE A 1 156 ? -7.061 -11.624 16.648 1.00 97.06 156 ILE A C 1
ATOM 1273 O O . ILE A 1 156 ? -5.905 -11.200 16.641 1.00 97.06 156 ILE A O 1
ATOM 1277 N N . GLY A 1 157 ? -8.061 -11.033 15.992 1.00 97.12 157 GLY A N 1
ATOM 1278 C CA . GLY A 1 157 ? -7.916 -9.806 15.224 1.00 97.12 157 GLY A CA 1
ATOM 1279 C C . GLY A 1 157 ? -7.366 -8.645 16.044 1.00 97.12 157 GLY A C 1
ATOM 1280 O O . GLY A 1 157 ? -7.766 -8.444 17.189 1.00 97.12 157 GLY A O 1
ATOM 1281 N N . VAL A 1 158 ? -6.462 -7.881 15.431 1.00 97.94 158 VAL A N 1
ATOM 1282 C CA . VAL A 1 158 ? -5.838 -6.706 16.039 1.00 97.94 158 VAL A CA 1
ATOM 1283 C C . VAL A 1 158 ? -6.570 -5.458 15.569 1.00 97.94 158 VAL A C 1
ATOM 1285 O O . VAL A 1 158 ? -6.540 -5.110 14.391 1.00 97.94 158 VAL A O 1
ATOM 1288 N N . PHE A 1 159 ? -7.226 -4.796 16.511 1.00 97.44 159 PHE A N 1
ATOM 1289 C CA . PHE A 1 159 ? -8.000 -3.572 16.315 1.00 97.44 159 PHE A CA 1
ATOM 1290 C C . PHE A 1 159 ? -7.699 -2.589 17.437 1.00 97.44 159 PHE A C 1
ATOM 1292 O O . PHE A 1 159 ? -7.390 -3.016 18.553 1.00 97.44 159 PHE A O 1
ATOM 1299 N N . GLN A 1 160 ? -7.853 -1.295 17.172 1.00 96.00 160 GLN A N 1
ATOM 1300 C CA . GLN A 1 160 ? -7.649 -0.247 18.166 1.00 96.00 160 GLN A CA 1
ATOM 1301 C C . GLN A 1 160 ? -8.844 0.706 18.198 1.00 96.00 160 GLN A C 1
ATOM 1303 O O . GLN A 1 160 ? -9.194 1.284 17.178 1.00 96.00 160 GLN A O 1
ATOM 1308 N N . SER A 1 161 ? -9.452 0.898 19.368 1.00 95.31 161 SER A N 1
ATOM 1309 C CA . SER A 1 161 ? -10.470 1.931 19.576 1.00 95.31 161 SER A CA 1
ATOM 1310 C C . SER A 1 161 ? -10.034 2.838 20.721 1.00 95.31 161 SER A C 1
ATOM 1312 O O . SER A 1 161 ? -9.920 2.407 21.873 1.00 95.31 161 SER A O 1
ATOM 1314 N N . GLY A 1 162 ? -9.711 4.090 20.387 1.00 93.25 162 GLY A N 1
ATOM 1315 C CA . GLY A 1 162 ? -9.072 5.041 21.293 1.00 93.25 162 GLY A CA 1
ATOM 1316 C C . GLY A 1 162 ? -7.776 4.464 21.877 1.00 93.25 162 GLY A C 1
ATOM 1317 O O . GLY A 1 162 ? -6.899 4.067 21.105 1.00 93.25 162 GLY A O 1
ATOM 1318 N N . PRO A 1 163 ? -7.624 4.402 23.213 1.00 94.38 163 PRO A N 1
ATOM 1319 C CA . PRO A 1 163 ? -6.403 3.906 23.837 1.00 94.38 163 PRO A CA 1
ATOM 1320 C C . PRO A 1 163 ? -6.336 2.374 23.911 1.00 94.38 163 PRO A C 1
ATOM 1322 O O . PRO A 1 163 ? -5.330 1.850 24.379 1.00 94.38 163 PRO A O 1
ATOM 1325 N N . PHE A 1 164 ? -7.382 1.638 23.526 1.00 97.81 164 PHE A N 1
ATOM 1326 C CA . PHE A 1 164 ? -7.433 0.190 23.734 1.00 97.81 164 PHE A CA 1
ATOM 1327 C C . PHE A 1 164 ? -7.090 -0.582 22.465 1.00 97.81 164 PHE A C 1
ATOM 1329 O O . PHE A 1 164 ? -7.676 -0.328 21.414 1.00 97.81 164 PHE A O 1
ATOM 1336 N N . VAL A 1 165 ? -6.176 -1.548 22.581 1.00 98.00 165 VAL A N 1
ATOM 1337 C CA . VAL A 1 165 ? -5.670 -2.386 21.485 1.00 98.00 165 VAL A CA 1
ATOM 1338 C C . VAL A 1 165 ? -5.999 -3.852 21.765 1.00 98.00 165 VAL A C 1
ATOM 1340 O O . VAL A 1 165 ? -5.503 -4.444 22.726 1.00 98.00 165 VAL A O 1
ATOM 1343 N N . SER A 1 166 ? -6.830 -4.447 20.916 1.00 98.31 166 SER A N 1
ATOM 1344 C CA . SER A 1 166 ? -7.151 -5.881 20.947 1.00 98.31 166 SER A CA 1
ATOM 1345 C C . SER A 1 166 ? -6.099 -6.723 20.221 1.00 98.31 166 SER A C 1
ATOM 1347 O O . SER A 1 166 ? -5.354 -6.209 19.389 1.00 98.31 166 SER A O 1
ATOM 1349 N N . GLY A 1 167 ? -6.046 -8.018 20.521 1.00 97.62 167 GLY A N 1
ATOM 1350 C CA . GLY A 1 167 ? -5.187 -8.980 19.837 1.00 97.62 167 GLY A CA 1
ATOM 1351 C C . GLY A 1 167 ? -4.949 -10.239 20.675 1.00 97.62 167 GLY A C 1
ATOM 1352 O O . GLY A 1 167 ? -5.690 -10.491 21.631 1.00 97.62 167 GLY A O 1
ATOM 1353 N N . PRO A 1 168 ? -3.922 -11.041 20.345 1.00 97.06 168 PRO A N 1
ATOM 1354 C CA . PRO A 1 168 ? -3.601 -12.281 21.059 1.00 97.06 168 PRO A CA 1
ATOM 1355 C C . PRO A 1 168 ? -3.332 -12.107 22.562 1.00 97.06 168 PRO A C 1
ATOM 1357 O O . PRO A 1 168 ? -3.673 -12.984 23.355 1.00 97.06 168 PRO A O 1
ATOM 1360 N N . TYR A 1 169 ? -2.795 -10.958 22.983 1.00 97.56 169 TYR A N 1
ATOM 1361 C CA . TYR A 1 169 ? -2.602 -10.610 24.396 1.00 97.56 169 TYR A CA 1
ATOM 1362 C C . TYR A 1 169 ? -3.854 -10.015 25.061 1.00 97.56 169 TYR A C 1
ATOM 1364 O O . TYR A 1 169 ? -3.757 -9.419 26.134 1.00 97.56 169 TYR A O 1
ATOM 1372 N N . GLY A 1 170 ? -5.027 -10.168 24.446 1.00 97.44 170 GLY A N 1
ATOM 1373 C CA . GLY A 1 170 ? -6.293 -9.643 24.943 1.00 97.44 170 GLY A CA 1
ATOM 1374 C C . GLY A 1 170 ? -6.482 -8.164 24.619 1.00 97.44 170 GLY A C 1
ATOM 1375 O O . GLY A 1 170 ? -6.234 -7.760 23.484 1.00 97.44 170 GLY A O 1
ATOM 1376 N N . LEU A 1 171 ? -6.946 -7.366 25.583 1.00 97.94 171 LEU A N 1
ATOM 1377 C CA . LEU A 1 171 ? -7.257 -5.941 25.413 1.00 97.94 171 LEU A CA 1
ATOM 1378 C C . LEU A 1 171 ? -6.295 -5.072 26.234 1.00 97.94 171 LEU A C 1
ATOM 1380 O O . LEU A 1 171 ? -6.466 -4.886 27.442 1.00 97.94 171 LEU A O 1
ATOM 1384 N N . LEU A 1 172 ? -5.283 -4.525 25.567 1.00 97.38 172 LEU A N 1
ATOM 1385 C CA . LEU A 1 172 ? -4.218 -3.721 26.166 1.00 97.38 172 LEU A CA 1
ATOM 1386 C C . LEU A 1 172 ? -4.514 -2.222 26.067 1.00 97.38 172 LEU A C 1
ATOM 1388 O O . LEU A 1 172 ? -5.353 -1.802 25.275 1.00 97.38 172 LEU A O 1
ATOM 1392 N N . ARG A 1 173 ? -3.803 -1.411 26.857 1.00 96.25 173 ARG A N 1
ATOM 1393 C CA . ARG A 1 173 ? -3.827 0.055 26.767 1.00 96.25 173 ARG A CA 1
ATOM 1394 C C . ARG A 1 173 ? -2.545 0.539 26.083 1.00 96.25 173 ARG A C 1
ATOM 1396 O O . ARG A 1 173 ? -1.459 0.264 26.581 1.00 96.25 173 ARG A O 1
ATOM 1403 N N . GLY A 1 174 ? -2.682 1.234 24.958 1.00 95.19 174 GLY A N 1
ATOM 1404 C CA . GLY A 1 174 ? -1.592 1.899 24.242 1.00 95.19 174 GLY A CA 1
ATOM 1405 C C . GLY A 1 174 ? -1.378 3.346 24.695 1.00 95.19 174 GLY A C 1
ATOM 1406 O O . GLY A 1 174 ? -2.178 3.899 25.456 1.00 95.19 174 GLY A O 1
ATOM 1407 N N . LEU A 1 175 ? -0.288 3.954 24.219 1.00 93.25 175 LEU A N 1
ATOM 1408 C CA . LEU A 1 175 ? 0.070 5.350 24.518 1.00 93.25 175 LEU A CA 1
ATOM 1409 C C . LEU A 1 175 ? -0.629 6.363 23.603 1.00 93.25 175 LEU A C 1
ATOM 1411 O O . LEU A 1 175 ? -0.843 7.502 24.006 1.00 93.25 175 LEU A O 1
ATOM 1415 N N . GLU A 1 176 ? -0.998 5.935 22.400 1.00 92.00 176 GLU A N 1
ATOM 1416 C CA . GLU A 1 176 ? -1.649 6.753 21.375 1.00 92.00 176 GLU A CA 1
ATOM 1417 C C . GLU A 1 176 ? -3.132 6.397 21.269 1.00 92.00 176 GLU A C 1
ATOM 1419 O O . GLU A 1 176 ? -3.512 5.235 21.450 1.00 92.00 176 GLU A O 1
ATOM 1424 N N . GLN A 1 177 ? -3.968 7.369 20.911 1.00 90.44 177 GLN A N 1
ATOM 1425 C CA . GLN A 1 177 ? -5.362 7.109 20.567 1.00 90.44 177 GLN A CA 1
ATOM 1426 C C . GLN A 1 177 ? -5.495 6.927 19.058 1.00 90.44 177 GLN A C 1
ATOM 1428 O O . GLN A 1 177 ? -5.037 7.764 18.289 1.00 90.44 177 GLN A O 1
ATOM 1433 N N . ARG A 1 178 ? -6.128 5.834 18.620 1.00 90.56 178 ARG A N 1
ATOM 1434 C CA . ARG A 1 178 ? -6.401 5.594 17.194 1.00 90.56 178 ARG A CA 1
ATOM 1435 C C . ARG A 1 178 ? -7.808 5.074 16.981 1.00 90.56 178 ARG A C 1
ATOM 1437 O O . ARG A 1 178 ? -8.417 4.499 17.886 1.00 90.56 178 ARG A O 1
ATOM 1444 N N . TRP A 1 179 ? -8.293 5.223 15.756 1.00 90.25 179 TRP A N 1
ATOM 1445 C CA . TRP A 1 179 ? -9.571 4.672 15.331 1.00 90.25 179 TRP A CA 1
ATOM 1446 C C . TRP A 1 179 ? -9.399 3.598 14.254 1.00 90.25 179 TRP A C 1
ATOM 1448 O O . TRP A 1 179 ? -9.363 3.856 13.059 1.00 90.25 179 TRP A O 1
ATOM 1458 N N . PHE A 1 180 ? -9.313 2.348 14.675 1.00 92.62 180 PHE A N 1
ATOM 1459 C CA . PHE A 1 180 ? -9.345 1.164 13.822 1.00 92.62 180 PHE A CA 1
ATOM 1460 C C . PHE A 1 180 ? -10.225 0.116 14.499 1.00 92.62 180 PHE A C 1
ATOM 1462 O O . PHE A 1 180 ? -9.748 -0.905 14.995 1.00 92.62 180 PHE A O 1
ATOM 1469 N N . ALA A 1 181 ? -11.512 0.447 14.617 1.00 92.88 181 ALA A N 1
ATOM 1470 C CA . ALA A 1 181 ? -12.480 -0.337 15.370 1.00 92.88 181 ALA A CA 1
ATOM 1471 C C . ALA A 1 181 ? -12.732 -1.719 14.729 1.00 92.88 181 ALA A C 1
ATOM 1473 O O . ALA A 1 181 ? -12.591 -1.867 13.510 1.00 92.88 181 ALA A O 1
ATOM 1474 N N . PRO A 1 182 ? -13.141 -2.734 15.514 1.00 95.12 182 PRO A N 1
ATOM 1475 C CA . PRO A 1 182 ? -13.421 -4.058 14.972 1.00 95.12 182 PRO A CA 1
ATOM 1476 C C . PRO A 1 182 ? -14.546 -4.057 13.939 1.00 95.12 182 PRO A C 1
ATOM 1478 O O . PRO A 1 182 ? -15.616 -3.485 14.151 1.00 95.12 182 PRO A O 1
ATOM 1481 N N . ILE A 1 183 ? -14.319 -4.763 12.831 1.00 94.38 183 ILE A N 1
ATOM 1482 C CA . ILE A 1 183 ? -15.277 -4.877 11.728 1.00 94.38 183 ILE A CA 1
ATOM 1483 C C . ILE A 1 183 ? -15.716 -6.323 11.511 1.00 94.38 183 ILE A C 1
ATOM 1485 O O . ILE A 1 183 ? -14.942 -7.264 11.664 1.00 94.38 183 ILE A O 1
ATOM 1489 N N . LYS A 1 184 ? -16.968 -6.497 11.075 1.00 94.62 184 LYS A N 1
ATOM 1490 C CA . LYS A 1 184 ? -17.534 -7.805 10.690 1.00 94.62 184 LYS A CA 1
ATOM 1491 C C . LYS A 1 184 ? -17.536 -8.031 9.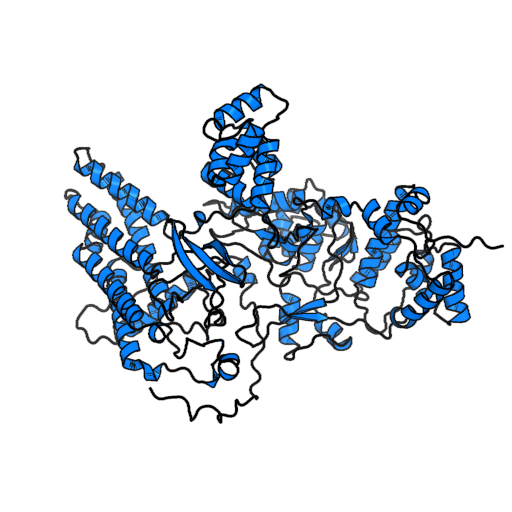179 1.00 94.62 184 LYS A C 1
ATOM 1493 O O . LYS A 1 184 ? -17.854 -9.124 8.731 1.00 94.62 184 LYS A O 1
ATOM 1498 N N . THR A 1 185 ? -17.201 -7.014 8.389 1.00 95.06 185 THR A N 1
ATOM 1499 C CA . THR A 1 185 ? -17.167 -7.092 6.924 1.00 95.06 185 THR A CA 1
ATOM 1500 C C . THR A 1 185 ? -15.722 -7.199 6.458 1.00 95.06 185 THR A C 1
ATOM 1502 O O . THR A 1 185 ? -15.000 -6.202 6.418 1.00 95.06 185 THR A O 1
ATOM 1505 N N . VAL A 1 186 ? -15.301 -8.412 6.113 1.00 94.12 186 VAL A N 1
ATOM 1506 C CA . VAL A 1 186 ? -13.888 -8.771 5.924 1.00 94.12 186 VAL A CA 1
ATOM 1507 C C . VAL A 1 186 ? -13.555 -9.035 4.453 1.00 94.12 186 VAL A C 1
ATOM 1509 O O . VAL A 1 186 ? -14.437 -9.490 3.717 1.00 94.12 186 VAL A O 1
ATOM 1512 N N . PRO A 1 187 ? -12.318 -8.760 3.996 1.00 92.00 187 PRO A N 1
ATOM 1513 C CA . PRO A 1 187 ? -11.865 -9.182 2.672 1.00 92.00 187 PRO A CA 1
ATOM 1514 C C . PRO A 1 187 ? -11.845 -10.712 2.594 1.00 92.00 187 PRO A C 1
ATOM 1516 O O . PRO A 1 187 ? -11.343 -11.366 3.504 1.00 92.00 187 PRO A O 1
ATOM 1519 N N . MET A 1 188 ? -12.408 -11.287 1.528 1.00 89.38 188 MET A N 1
ATOM 1520 C CA . MET A 1 188 ? -12.625 -12.735 1.465 1.00 89.38 188 MET A CA 1
ATOM 1521 C C . MET A 1 188 ? -12.104 -13.398 0.190 1.00 89.38 188 MET A C 1
ATOM 1523 O O . MET A 1 188 ? -11.543 -14.484 0.276 1.00 89.38 188 MET A O 1
ATOM 1527 N N . TYR A 1 189 ? -12.315 -12.818 -0.995 1.00 88.00 189 TYR A N 1
ATOM 1528 C CA . TYR A 1 189 ? -11.933 -13.496 -2.239 1.00 88.00 189 TYR A CA 1
ATOM 1529 C C . TYR A 1 189 ? -11.787 -12.557 -3.435 1.00 88.00 189 TYR A C 1
ATOM 1531 O O . TYR A 1 189 ? -12.353 -11.465 -3.469 1.00 88.00 189 TYR A O 1
ATOM 1539 N N . HIS A 1 190 ? -11.084 -13.038 -4.460 1.00 86.88 190 HIS A N 1
ATOM 1540 C CA . HIS A 1 190 ? -11.150 -12.514 -5.822 1.00 86.88 190 HIS A CA 1
ATOM 1541 C C . HIS A 1 190 ? -11.971 -13.453 -6.709 1.00 86.88 190 HIS A C 1
ATOM 1543 O O . HIS A 1 190 ? -11.933 -14.681 -6.564 1.00 86.88 190 HIS A O 1
ATOM 1549 N N . CYS A 1 191 ? -12.734 -12.884 -7.642 1.00 81.62 191 CYS A N 1
ATOM 1550 C CA . CYS A 1 191 ? -13.471 -13.680 -8.620 1.00 81.62 191 CYS A CA 1
ATOM 1551 C C . CYS A 1 191 ? -12.525 -14.466 -9.542 1.00 81.62 191 CYS A C 1
ATOM 1553 O O . CYS A 1 191 ? -11.386 -14.077 -9.784 1.00 81.62 191 CYS A O 1
ATOM 1555 N N . SER A 1 192 ? -13.046 -15.547 -10.124 1.00 76.19 192 SER A N 1
ATOM 1556 C CA . SER A 1 192 ? -12.387 -16.297 -11.203 1.00 76.19 192 SER A CA 1
ATOM 1557 C C . SER A 1 192 ? -12.371 -15.535 -12.540 1.00 76.19 192 SER A C 1
ATOM 1559 O O . SER A 1 192 ? -11.658 -15.908 -13.476 1.00 76.19 192 SER A O 1
ATOM 1561 N N . GLU A 1 193 ? -13.171 -14.470 -12.644 1.00 75.38 193 GLU A N 1
ATOM 1562 C CA . GLU A 1 193 ? -13.286 -13.637 -13.836 1.00 75.38 193 GLU A CA 1
ATOM 1563 C C . GLU A 1 193 ? -12.006 -12.841 -14.086 1.00 75.38 193 GLU A C 1
ATOM 1565 O O . GLU A 1 193 ? -11.452 -12.200 -13.190 1.00 75.38 193 GLU A O 1
ATOM 1570 N N . LEU A 1 194 ? -11.550 -12.830 -15.342 1.00 67.75 194 LEU A N 1
ATOM 1571 C CA . LEU A 1 194 ? -10.299 -12.161 -15.696 1.00 67.75 194 LEU A CA 1
ATOM 1572 C C . LEU A 1 194 ? -10.359 -10.639 -15.495 1.00 67.75 194 LEU A C 1
ATOM 1574 O O . LEU A 1 194 ? -9.329 -10.019 -15.251 1.00 67.75 194 LEU A O 1
ATOM 1578 N N . THR A 1 195 ? -11.547 -10.043 -15.564 1.00 71.88 195 THR A N 1
ATOM 1579 C CA . THR A 1 195 ? -11.754 -8.591 -15.495 1.00 71.88 195 THR A CA 1
ATOM 1580 C C . THR A 1 195 ? -11.915 -8.049 -14.079 1.00 71.88 195 THR A C 1
ATOM 1582 O O . THR A 1 195 ? -11.806 -6.839 -13.886 1.00 71.88 195 THR A O 1
ATOM 1585 N N . CYS A 1 196 ? -12.161 -8.906 -13.085 1.00 77.31 196 CYS A N 1
ATOM 1586 C CA . CYS A 1 196 ? -12.325 -8.458 -11.709 1.00 77.31 196 CYS A CA 1
ATOM 1587 C C . CYS A 1 196 ? -10.966 -8.395 -11.001 1.00 77.31 196 CYS A C 1
ATOM 1589 O O . CYS A 1 196 ? -10.313 -9.417 -10.803 1.00 77.31 196 CYS A O 1
ATOM 1591 N N . GLY A 1 197 ? -10.555 -7.189 -10.607 1.00 75.00 197 GLY A N 1
ATOM 1592 C CA . GLY A 1 197 ? -9.387 -6.949 -9.750 1.00 75.00 197 GLY A CA 1
ATOM 1593 C C . GLY A 1 197 ? -9.754 -6.482 -8.339 1.00 75.00 197 GLY A C 1
ATOM 1594 O O . GLY A 1 197 ? -8.911 -5.894 -7.663 1.00 75.00 197 GLY A O 1
ATOM 1595 N N . ALA A 1 198 ? -11.018 -6.644 -7.937 1.00 83.56 198 ALA A N 1
ATOM 1596 C CA . ALA A 1 198 ? -11.518 -6.207 -6.640 1.00 83.56 198 ALA A CA 1
ATOM 1597 C C . ALA A 1 198 ? -11.423 -7.332 -5.602 1.00 83.56 198 ALA A C 1
ATOM 1599 O O . ALA A 1 198 ? -11.728 -8.490 -5.896 1.00 83.56 198 ALA A O 1
ATOM 1600 N N . VAL A 1 199 ? -11.068 -6.956 -4.372 1.00 88.12 199 VAL A N 1
ATOM 1601 C CA . VAL A 1 199 ? -11.191 -7.823 -3.199 1.00 88.12 199 VAL A CA 1
ATOM 1602 C C . VAL A 1 199 ? -12.650 -7.780 -2.750 1.00 88.12 199 VAL A C 1
ATOM 1604 O O . VAL A 1 199 ? -13.120 -6.765 -2.230 1.00 88.12 199 VAL A O 1
ATOM 1607 N N . HIS A 1 200 ? -13.389 -8.865 -2.962 1.00 89.94 200 HIS A N 1
ATOM 1608 C CA . HIS A 1 200 ? -14.768 -8.962 -2.498 1.00 89.94 200 HIS A CA 1
ATOM 1609 C C . HIS A 1 200 ? -14.803 -9.161 -0.988 1.00 89.94 200 HIS A C 1
ATOM 1611 O O . HIS A 1 200 ? -13.998 -9.905 -0.417 1.00 89.94 200 HIS A O 1
ATOM 1617 N N . ARG A 1 201 ? -15.755 -8.482 -0.348 1.00 92.50 201 ARG A N 1
ATOM 1618 C CA . ARG A 1 201 ? -15.950 -8.526 1.097 1.00 92.50 201 ARG A CA 1
ATOM 1619 C C . ARG A 1 201 ? -17.144 -9.402 1.452 1.00 92.50 201 ARG A C 1
ATOM 1621 O O . ARG A 1 201 ? -18.116 -9.450 0.707 1.00 92.50 201 ARG A O 1
ATOM 1628 N N . CYS A 1 202 ? -17.072 -10.047 2.609 1.00 94.06 202 CYS A N 1
ATOM 1629 C CA . CYS A 1 202 ? -18.144 -10.865 3.162 1.00 94.06 202 CYS A CA 1
ATOM 1630 C C . CYS A 1 202 ? -18.465 -10.415 4.586 1.00 94.06 202 CYS A C 1
ATOM 1632 O O . CYS A 1 202 ? -17.564 -10.092 5.365 1.00 94.06 202 CYS A O 1
ATOM 1634 N N . ARG A 1 203 ? -19.751 -10.409 4.940 1.00 96.50 203 ARG A N 1
ATOM 1635 C CA . ARG A 1 203 ? -20.214 -10.125 6.299 1.00 96.50 203 ARG A CA 1
ATOM 1636 C C . ARG A 1 203 ? -20.190 -11.392 7.151 1.00 96.50 203 ARG A C 1
ATOM 1638 O O . ARG A 1 203 ? -20.830 -12.387 6.823 1.00 96.50 203 ARG A O 1
ATOM 1645 N N . LEU A 1 204 ? -19.470 -11.338 8.261 1.00 96.44 204 LEU A N 1
ATOM 1646 C CA . LEU A 1 204 ? -19.446 -12.372 9.286 1.00 96.44 204 LEU A CA 1
ATOM 1647 C C . LEU A 1 204 ? -20.648 -12.214 10.223 1.00 96.44 204 LEU A C 1
ATOM 1649 O O . LEU A 1 204 ? -21.044 -11.092 10.562 1.00 96.44 204 LEU A O 1
ATOM 1653 N N . SER A 1 205 ? -21.214 -13.339 10.655 1.00 94.38 205 SER A N 1
ATOM 1654 C CA . SER A 1 205 ? -22.361 -13.367 11.564 1.00 94.38 205 SER A CA 1
ATOM 1655 C C . SER A 1 205 ? -21.947 -13.794 12.967 1.00 94.38 205 SER A C 1
ATOM 1657 O O . SER A 1 205 ? -21.124 -14.686 13.150 1.00 94.38 205 SER A O 1
ATOM 1659 N N . SER A 1 206 ? -22.558 -13.156 13.962 1.00 92.88 206 SER A N 1
ATOM 1660 C CA . SER A 1 206 ? -22.459 -13.534 15.375 1.00 92.88 206 SER A CA 1
ATOM 1661 C C . SER A 1 206 ? -23.615 -14.466 15.758 1.00 92.88 206 SER A C 1
ATOM 1663 O O . SER A 1 206 ? -24.560 -14.622 14.980 1.00 92.88 206 SER A O 1
ATOM 1665 N N . ASP A 1 207 ? -23.555 -15.079 16.941 1.00 89.50 207 ASP A N 1
ATOM 1666 C CA . ASP A 1 207 ? -24.612 -15.960 17.443 1.00 89.50 207 ASP A CA 1
ATOM 1667 C C . ASP A 1 207 ? -25.914 -15.168 17.665 1.00 89.50 207 ASP A C 1
ATOM 1669 O O . ASP A 1 207 ? -26.058 -14.438 18.647 1.00 89.50 207 ASP A O 1
ATOM 1673 N N . TYR A 1 208 ? -26.879 -15.298 16.752 1.00 83.44 208 TYR A N 1
ATOM 1674 C CA . TYR A 1 208 ? -28.189 -14.649 16.875 1.00 83.44 208 TYR A CA 1
ATOM 1675 C C . TYR A 1 208 ? -29.007 -15.170 18.063 1.00 83.44 208 TYR A C 1
ATOM 1677 O O . TYR A 1 208 ? -29.903 -14.468 18.523 1.00 83.44 208 TYR A O 1
ATOM 1685 N N . SER A 1 209 ? -28.708 -16.379 18.549 1.00 84.38 209 SER A N 1
ATOM 1686 C CA . SER A 1 209 ? -29.375 -16.984 19.707 1.00 84.38 209 SER A CA 1
ATOM 1687 C C . SER A 1 209 ? -28.740 -16.589 21.040 1.00 84.38 209 SER A C 1
ATOM 1689 O O . SER A 1 209 ? -29.273 -16.921 22.099 1.00 84.38 209 SER A O 1
ATOM 1691 N N . ALA A 1 210 ? -27.619 -15.859 21.017 1.00 87.06 210 ALA A N 1
ATOM 1692 C CA . ALA A 1 210 ? -27.059 -15.294 22.232 1.00 87.06 210 ALA A CA 1
ATOM 1693 C C . ALA A 1 210 ? -28.077 -14.315 22.851 1.00 87.06 210 ALA A C 1
ATOM 1695 O O . ALA A 1 210 ? -28.539 -13.407 22.149 1.00 87.06 210 ALA A O 1
ATOM 1696 N N . PRO A 1 211 ? -28.377 -14.415 24.163 1.00 86.38 211 PRO A N 1
ATOM 1697 C CA . PRO A 1 211 ? -29.427 -13.615 24.803 1.00 86.38 211 PRO A CA 1
ATOM 1698 C C . PRO A 1 211 ? -29.311 -12.096 24.592 1.00 86.38 211 PRO A C 1
ATOM 1700 O O . PRO A 1 211 ? -30.305 -11.380 24.610 1.00 86.38 211 PRO A O 1
ATOM 1703 N N . ILE A 1 212 ? -28.096 -11.581 24.388 1.00 88.88 212 ILE A N 1
ATOM 1704 C CA . ILE A 1 212 ? -27.856 -10.154 24.125 1.00 88.88 212 ILE A CA 1
ATOM 1705 C C . ILE A 1 212 ? -28.415 -9.742 22.761 1.00 88.88 212 ILE A C 1
ATOM 1707 O O . ILE A 1 212 ? -29.095 -8.725 22.660 1.00 88.88 212 ILE A O 1
ATOM 1711 N N . ASN A 1 213 ? -28.153 -10.540 21.722 1.00 88.44 213 ASN A N 1
ATOM 1712 C CA . ASN A 1 213 ? -28.597 -10.245 20.362 1.00 88.44 213 ASN A CA 1
ATOM 1713 C C . ASN A 1 213 ? -30.114 -10.430 20.230 1.00 88.44 213 ASN A C 1
ATOM 1715 O O . ASN A 1 213 ? -30.775 -9.635 19.565 1.00 88.44 213 ASN A O 1
ATOM 1719 N N . GLU A 1 214 ? -30.673 -11.435 20.910 1.00 89.00 214 GLU A N 1
ATOM 1720 C CA . GLU A 1 214 ? -32.116 -11.693 20.942 1.00 89.00 214 GLU A CA 1
ATOM 1721 C C . GLU A 1 214 ? -32.905 -10.514 21.541 1.00 89.00 214 GLU A C 1
ATOM 1723 O O . GLU A 1 214 ? -33.954 -10.119 21.024 1.00 89.00 214 GLU A O 1
ATOM 1728 N N . HIS A 1 215 ? -32.397 -9.914 22.622 1.00 92.88 215 HIS A N 1
ATOM 1729 C CA . HIS A 1 215 ? -33.119 -8.891 23.382 1.00 92.88 215 HIS A CA 1
ATOM 1730 C C . HIS A 1 215 ? -32.816 -7.440 22.969 1.00 92.88 215 HIS A C 1
ATOM 1732 O O . HIS A 1 215 ? -33.416 -6.527 23.541 1.00 92.88 215 HIS A O 1
ATOM 1738 N N . TRP A 1 216 ? -31.972 -7.201 21.958 1.00 91.31 216 TRP A N 1
ATOM 1739 C CA . TRP A 1 216 ? -31.624 -5.846 21.497 1.00 91.31 216 TRP A CA 1
ATOM 1740 C C . TRP A 1 216 ? -32.852 -5.016 21.083 1.00 91.31 216 TRP A C 1
ATOM 1742 O O . TRP A 1 216 ? -33.104 -3.947 21.629 1.00 91.31 216 TRP A O 1
ATOM 1752 N N . SER A 1 217 ? -33.720 -5.575 20.234 1.00 92.12 217 SER A N 1
ATOM 1753 C CA . SER A 1 217 ? -34.987 -4.932 19.825 1.00 92.12 217 SER A CA 1
ATOM 1754 C C . SER A 1 217 ? -35.963 -4.681 20.986 1.00 92.12 217 SER A C 1
ATOM 1756 O O . SER A 1 217 ? -36.932 -3.927 20.879 1.00 92.12 217 SER A O 1
ATOM 1758 N N . THR A 1 218 ? -35.767 -5.357 22.119 1.00 93.75 218 THR A N 1
ATOM 1759 C CA . THR A 1 218 ? -36.561 -5.132 23.330 1.00 93.75 218 THR A CA 1
ATOM 1760 C C . THR A 1 218 ? -36.001 -3.977 24.148 1.00 93.75 218 THR A C 1
ATOM 1762 O O . THR A 1 218 ? -36.793 -3.206 24.686 1.00 93.75 218 THR A O 1
ATOM 1765 N N . LEU A 1 219 ? -34.674 -3.819 24.195 1.00 93.44 219 LEU A N 1
ATOM 1766 C CA . LEU A 1 219 ? -34.025 -2.632 24.749 1.00 93.44 219 LEU A CA 1
ATOM 1767 C C . LEU A 1 219 ? -34.480 -1.370 24.016 1.00 93.44 219 LEU A C 1
ATOM 1769 O O . LEU A 1 219 ? -34.978 -0.470 24.685 1.00 93.44 219 LEU A O 1
ATOM 1773 N N . GLU A 1 220 ? -34.399 -1.349 22.682 1.00 91.56 220 GLU A N 1
ATOM 1774 C CA . GLU A 1 220 ? -34.823 -0.207 21.853 1.00 91.56 220 GLU A CA 1
ATOM 1775 C C . GLU A 1 220 ? -36.255 0.223 22.208 1.00 91.56 220 GLU A C 1
ATOM 1777 O O . GLU A 1 220 ? -36.476 1.346 22.647 1.00 91.56 220 GLU A O 1
ATOM 1782 N N . ARG A 1 221 ? -37.214 -0.714 22.214 1.00 91.56 221 ARG A N 1
ATOM 1783 C CA . ARG A 1 221 ? -38.611 -0.425 22.602 1.00 91.56 221 ARG A CA 1
ATOM 1784 C C . ARG A 1 221 ? -38.773 0.083 24.037 1.00 91.56 221 ARG A C 1
ATOM 1786 O O . ARG A 1 221 ? -39.690 0.855 24.328 1.00 91.56 221 ARG A O 1
ATOM 1793 N N . VAL A 1 222 ? -37.972 -0.418 24.980 1.00 92.62 222 VAL A N 1
ATOM 1794 C CA . VAL A 1 222 ? -38.027 0.032 26.380 1.00 92.62 222 VAL A CA 1
ATOM 1795 C C . VAL A 1 222 ? -37.488 1.448 26.496 1.00 92.62 222 VAL A C 1
ATOM 1797 O O . VAL A 1 222 ? -38.090 2.258 27.199 1.00 92.62 222 VAL A O 1
ATOM 1800 N N . VAL A 1 223 ? -36.397 1.744 25.810 1.00 89.94 223 VAL A N 1
ATOM 1801 C CA . VAL A 1 223 ? -35.725 3.037 25.827 1.00 89.94 223 VAL A CA 1
ATOM 1802 C C . VAL A 1 223 ? -36.578 4.101 25.113 1.00 89.94 223 VAL A C 1
ATOM 1804 O O . VAL A 1 223 ? -36.923 5.102 25.740 1.00 89.94 223 VAL A O 1
ATOM 1807 N N . GLU A 1 224 ? -37.104 3.801 23.921 1.00 87.75 224 GLU A N 1
ATOM 1808 C CA . GLU A 1 224 ? -38.038 4.656 23.159 1.00 87.75 224 GLU A CA 1
ATOM 1809 C C . GLU A 1 224 ? -39.316 5.004 23.941 1.00 87.75 224 GLU A C 1
ATOM 1811 O O . GLU A 1 224 ? -39.946 6.042 23.736 1.00 87.75 224 GLU A O 1
ATOM 1816 N N . SER A 1 225 ? -39.728 4.149 24.884 1.00 88.62 225 SER A N 1
ATOM 1817 C CA . SER A 1 225 ? -40.900 4.429 25.722 1.00 88.62 225 SER A CA 1
ATOM 1818 C C . SER A 1 225 ? -40.685 5.552 26.745 1.00 88.62 225 SER A C 1
ATOM 1820 O O . SER A 1 225 ? -41.655 5.994 27.362 1.00 88.62 225 SER A O 1
ATOM 1822 N N . TYR A 1 226 ? -39.439 5.998 26.933 1.00 82.50 226 TYR A N 1
ATOM 1823 C CA . TYR A 1 226 ? -39.081 7.210 27.674 1.00 82.50 226 TYR A CA 1
ATOM 1824 C C . TYR A 1 226 ? -38.947 8.438 26.755 1.00 82.50 226 TYR A C 1
ATOM 1826 O O . TYR A 1 226 ? -38.707 9.536 27.255 1.00 82.50 226 TYR A O 1
ATOM 1834 N N . GLY A 1 227 ? -39.141 8.270 25.441 1.00 77.25 227 GLY A N 1
ATOM 1835 C CA . GLY A 1 227 ? -39.149 9.318 24.425 1.00 77.25 227 GLY A CA 1
ATOM 1836 C C . GLY A 1 227 ? -38.511 8.876 23.109 1.00 77.25 227 GLY A C 1
ATOM 1837 O O . GLY A 1 227 ? -37.633 8.028 23.124 1.00 77.25 227 GLY A O 1
ATOM 1838 N N . LEU A 1 228 ? -38.954 9.451 21.986 1.00 66.75 228 LEU A N 1
ATOM 1839 C CA . LEU A 1 228 ? -38.527 9.029 20.642 1.00 66.75 228 LEU A CA 1
ATOM 1840 C C . LEU A 1 228 ? -37.177 9.607 20.192 1.00 66.75 228 LEU A C 1
ATOM 1842 O O . LEU A 1 228 ? -36.546 9.024 19.320 1.00 66.75 228 LEU A O 1
ATOM 1846 N N . ASP A 1 229 ? -36.756 10.744 20.754 1.00 78.06 229 ASP A N 1
ATOM 1847 C CA . ASP A 1 229 ? -35.539 11.436 20.324 1.00 78.06 229 ASP A CA 1
ATOM 1848 C C . ASP A 1 229 ? -34.394 11.264 21.335 1.00 78.06 229 ASP A C 1
ATOM 1850 O O . ASP A 1 229 ? -34.532 11.646 22.507 1.00 78.06 229 ASP A O 1
ATOM 1854 N N . ASP A 1 230 ? -33.267 10.749 20.840 1.00 82.69 230 ASP A N 1
ATOM 1855 C CA . ASP A 1 230 ? -31.966 10.715 21.512 1.00 82.69 230 ASP A CA 1
ATOM 1856 C C . ASP A 1 230 ? -31.338 12.113 21.600 1.00 82.69 230 ASP A C 1
ATOM 1858 O O . ASP A 1 230 ? -31.446 12.917 20.668 1.00 82.69 230 ASP A O 1
ATOM 1862 N N . SER A 1 231 ? -30.634 12.393 22.703 1.00 89.19 231 SER A N 1
ATOM 1863 C CA . SER A 1 231 ? -29.737 13.558 22.792 1.00 89.19 231 SER A CA 1
ATOM 1864 C C . SER A 1 231 ? -28.527 13.382 21.862 1.00 89.19 231 SER A C 1
ATOM 1866 O O . SER A 1 231 ? -28.194 12.270 21.450 1.00 89.19 231 SER A O 1
ATOM 1868 N N . GLU A 1 232 ? -27.833 14.473 21.536 1.00 92.00 232 GLU A N 1
ATOM 1869 C CA . GLU A 1 232 ? -26.749 14.503 20.533 1.00 92.00 232 GLU A CA 1
ATOM 1870 C C . GLU A 1 232 ? -25.407 13.950 21.052 1.00 92.00 232 GLU A C 1
ATOM 1872 O O . GLU A 1 232 ? -24.343 14.557 20.919 1.00 92.00 232 GLU A O 1
ATOM 1877 N N . TRP A 1 233 ? -25.440 12.753 21.640 1.00 92.06 233 TRP A N 1
ATOM 1878 C CA . TRP A 1 233 ? -24.271 12.098 22.230 1.00 92.06 233 TRP A CA 1
ATOM 1879 C C . TRP A 1 233 ? -23.177 11.761 21.216 1.00 92.06 233 TRP A C 1
ATOM 1881 O O . TRP A 1 233 ? -22.007 11.726 21.585 1.00 92.06 233 TRP A O 1
ATOM 1891 N N . GLY A 1 234 ? -23.529 11.526 19.948 1.00 89.62 234 GLY A N 1
ATOM 1892 C CA . GLY A 1 234 ? -22.549 11.269 18.889 1.00 89.62 234 GLY A CA 1
ATOM 1893 C C . GLY A 1 234 ? -21.594 12.449 18.696 1.00 89.62 234 GLY A C 1
ATOM 1894 O O . GLY A 1 234 ? -20.381 12.280 18.783 1.00 89.62 234 GLY A O 1
ATOM 1895 N N . GLU A 1 235 ? -22.140 13.656 18.530 1.00 89.06 235 GLU A N 1
ATOM 1896 C CA . GLU A 1 235 ? -21.342 14.883 18.401 1.00 89.06 235 GLU A CA 1
ATOM 1897 C C . GLU A 1 235 ? -20.583 15.206 19.694 1.00 89.06 235 GLU A C 1
ATOM 1899 O O . GLU A 1 235 ? -19.441 15.662 19.653 1.00 89.06 235 GLU A O 1
ATOM 1904 N N . PHE A 1 236 ? -21.182 14.909 20.851 1.00 92.50 236 PHE A N 1
ATOM 1905 C CA . PHE A 1 236 ? -20.513 15.036 22.145 1.00 92.50 236 PHE A CA 1
ATOM 1906 C C . PHE A 1 236 ? -19.264 14.142 22.242 1.00 92.50 236 PHE A C 1
ATOM 1908 O O . PHE A 1 236 ? -18.211 14.615 22.666 1.00 92.50 236 PHE A O 1
ATOM 1915 N N . VAL A 1 237 ? -19.348 12.875 21.810 1.00 90.44 237 VAL A N 1
ATOM 1916 C CA . VAL A 1 237 ? -18.202 11.944 21.757 1.00 90.44 237 VAL A CA 1
ATOM 1917 C C . VAL A 1 237 ? -17.112 12.454 20.820 1.00 90.44 237 VAL A C 1
ATOM 1919 O O . VAL A 1 237 ? -15.929 12.363 21.151 1.00 90.44 237 VAL A O 1
ATOM 1922 N N . GLU A 1 238 ? -17.495 12.958 19.646 1.00 87.44 238 GLU A N 1
ATOM 1923 C CA . GLU A 1 238 ? -16.544 13.483 18.665 1.00 87.44 238 GLU A CA 1
ATOM 1924 C C . GLU A 1 238 ? -15.778 14.700 19.199 1.00 87.44 238 GLU A C 1
ATOM 1926 O O . GLU A 1 238 ? -14.571 14.802 18.966 1.00 87.44 238 GLU A O 1
ATOM 1931 N N . GLU A 1 239 ? -16.454 15.582 19.943 1.00 88.69 239 GLU A N 1
ATOM 1932 C CA . GLU A 1 239 ? -15.851 16.757 20.579 1.00 88.69 239 GLU A CA 1
ATOM 1933 C C . GLU A 1 239 ? -14.853 16.355 21.673 1.00 88.69 239 GLU A C 1
ATOM 1935 O O . GLU A 1 239 ? -13.677 16.711 21.599 1.00 88.69 239 GLU A O 1
ATOM 1940 N N . ILE A 1 240 ? -15.283 15.568 22.668 1.00 90.25 240 ILE A N 1
ATOM 1941 C CA . ILE A 1 240 ? -14.410 15.188 23.796 1.00 90.25 240 ILE A CA 1
ATOM 1942 C C . ILE A 1 240 ? -13.260 14.269 23.363 1.00 90.25 240 ILE A C 1
ATOM 1944 O O . ILE A 1 240 ? -12.220 14.229 24.017 1.00 90.25 240 ILE A O 1
ATOM 1948 N N . GLY A 1 241 ? -13.450 13.517 22.275 1.00 82.81 241 GLY A N 1
ATOM 1949 C CA . GLY A 1 241 ? -12.431 12.656 21.685 1.00 82.81 241 GLY A CA 1
ATOM 1950 C C . GLY A 1 241 ? -11.449 13.391 20.772 1.00 82.81 241 GLY A C 1
ATOM 1951 O O . GLY A 1 241 ? -10.521 12.761 20.277 1.00 82.81 241 GLY A O 1
ATOM 1952 N N . GLY A 1 242 ? -11.655 14.687 20.497 1.00 80.06 242 GLY A N 1
ATOM 1953 C CA . GLY A 1 242 ? -10.814 15.457 19.573 1.00 80.06 242 GLY A CA 1
ATOM 1954 C C . GLY A 1 242 ? -10.878 14.975 18.117 1.00 80.06 242 GLY A C 1
ATOM 1955 O O . GLY A 1 242 ? -10.025 15.336 17.305 1.00 80.06 242 GLY A O 1
ATOM 1956 N N . VAL A 1 243 ? -11.892 14.175 17.764 1.00 70.75 243 VAL A N 1
ATOM 1957 C CA . VAL A 1 243 ? -12.015 13.504 16.457 1.00 70.75 243 VAL A CA 1
ATOM 1958 C C . VAL A 1 243 ? -12.101 14.524 15.325 1.00 70.75 243 VAL A C 1
ATOM 1960 O O . VAL A 1 243 ? -11.541 14.313 14.251 1.00 70.75 243 VAL A O 1
ATOM 1963 N N . GLN A 1 244 ? -12.757 15.658 15.572 1.00 66.31 244 GLN A N 1
ATOM 1964 C CA . GLN A 1 244 ? -12.899 16.740 14.598 1.00 66.31 244 GLN A CA 1
ATOM 1965 C C . GLN A 1 244 ? -11.535 17.308 14.166 1.00 66.31 244 GLN A C 1
ATOM 1967 O O . GLN A 1 244 ? -11.339 17.576 12.984 1.00 66.31 244 GLN A O 1
ATOM 1972 N N . GLY A 1 245 ? -10.562 17.406 15.079 1.00 72.19 245 GLY A N 1
ATOM 1973 C CA . GLY A 1 245 ? -9.205 17.852 14.748 1.00 72.19 245 GLY A CA 1
ATOM 1974 C C . GLY A 1 245 ? -8.493 16.884 13.803 1.00 72.19 245 GLY A C 1
ATOM 1975 O O . GLY A 1 245 ? -8.013 17.291 12.749 1.00 72.19 245 GLY A O 1
ATOM 1976 N N . HIS A 1 246 ? -8.492 15.590 14.134 1.00 75.94 246 HIS A N 1
ATOM 1977 C CA . HIS A 1 246 ? -7.826 14.556 13.332 1.00 75.94 246 HIS A CA 1
ATOM 1978 C C . HIS A 1 246 ? -8.502 14.315 11.979 1.00 75.94 246 HIS A C 1
ATOM 1980 O O . HIS A 1 246 ? -7.829 14.092 10.974 1.00 75.94 246 HIS A O 1
ATOM 1986 N N . ARG A 1 247 ? -9.836 14.406 11.929 1.00 81.12 247 ARG A N 1
ATOM 1987 C CA . ARG A 1 247 ? -10.629 14.173 10.717 1.00 81.12 247 ARG A CA 1
ATOM 1988 C C . ARG A 1 247 ? -10.281 15.144 9.588 1.00 81.12 247 ARG A C 1
ATOM 1990 O O . ARG A 1 247 ? -10.331 14.746 8.425 1.00 81.12 247 ARG A O 1
ATOM 1997 N N . PHE A 1 248 ? -9.961 16.395 9.908 1.00 86.19 248 PHE A N 1
ATOM 1998 C CA . PHE A 1 248 ? -9.609 17.423 8.923 1.00 86.19 248 PHE A CA 1
ATOM 1999 C C . PHE A 1 248 ? -8.102 17.706 8.843 1.00 86.19 248 PHE A C 1
ATOM 2001 O O . PHE A 1 248 ? -7.706 18.595 8.093 1.00 86.19 248 PHE A O 1
ATOM 2008 N N . ASP A 1 249 ? -7.261 16.967 9.572 1.00 87.81 249 ASP A N 1
ATOM 2009 C CA . ASP A 1 249 ? -5.807 17.114 9.499 1.00 87.81 249 ASP A CA 1
ATOM 2010 C C . ASP A 1 249 ? -5.230 16.215 8.400 1.00 87.81 249 ASP A C 1
ATOM 2012 O O . ASP A 1 249 ? -5.193 14.989 8.517 1.00 87.81 249 ASP A O 1
ATOM 2016 N N . ASP A 1 250 ? -4.723 16.819 7.325 1.00 88.19 250 ASP A N 1
ATOM 2017 C CA . ASP A 1 250 ? -4.041 16.085 6.259 1.00 88.19 250 ASP A CA 1
ATOM 2018 C C . ASP A 1 250 ? -2.704 15.476 6.717 1.00 88.19 250 ASP A C 1
ATOM 2020 O O . ASP A 1 250 ? -2.165 14.620 6.015 1.00 88.19 250 ASP A O 1
ATOM 2024 N N . ARG A 1 251 ? -2.160 15.904 7.866 1.00 87.62 251 ARG A N 1
ATOM 2025 C CA . ARG A 1 251 ? -0.959 15.325 8.493 1.00 87.62 251 ARG A CA 1
ATOM 2026 C C . ARG A 1 251 ? -1.291 14.220 9.488 1.00 87.62 251 ARG A C 1
ATOM 2028 O O . ARG A 1 251 ? -0.376 13.693 10.120 1.00 87.62 251 ARG A O 1
ATOM 2035 N N . SER A 1 252 ? -2.571 13.868 9.631 1.00 88.56 252 SER A N 1
ATOM 2036 C CA . SER A 1 252 ? -2.987 12.778 10.500 1.00 88.56 252 SER A CA 1
ATOM 2037 C C . SER A 1 252 ? -2.208 11.505 10.169 1.00 88.56 252 SER A C 1
ATOM 2039 O O . SER A 1 252 ? -2.170 11.039 9.027 1.00 88.56 252 SER A O 1
ATOM 2041 N N . THR A 1 253 ? -1.587 10.942 11.200 1.00 91.44 253 THR A N 1
ATOM 2042 C CA . THR A 1 253 ? -0.825 9.694 11.136 1.00 91.44 253 THR A CA 1
ATOM 2043 C C . THR A 1 253 ? -1.684 8.488 11.513 1.00 91.44 253 THR A C 1
ATOM 2045 O O . THR A 1 253 ? -1.175 7.375 11.608 1.00 91.44 253 THR A O 1
ATOM 2048 N N . GLU A 1 254 ? -3.000 8.665 11.694 1.00 89.06 254 GLU A N 1
ATOM 2049 C CA . GLU A 1 254 ? -3.946 7.571 11.949 1.00 89.06 254 GLU A CA 1
ATOM 2050 C C . GLU A 1 254 ? -3.820 6.384 10.975 1.00 89.06 254 GLU A C 1
ATOM 2052 O O . GLU A 1 254 ? -3.856 5.246 11.459 1.00 89.06 254 GLU A O 1
ATOM 2057 N N . PRO A 1 255 ? -3.574 6.573 9.655 1.00 92.50 255 PRO A N 1
ATOM 2058 C CA . PRO A 1 255 ? -3.377 5.447 8.743 1.00 92.50 255 PRO A CA 1
ATOM 2059 C C . PRO A 1 255 ? -2.128 4.600 9.033 1.00 92.50 255 PRO A C 1
ATOM 2061 O O . PRO A 1 255 ? -1.926 3.587 8.365 1.00 92.50 255 PRO A O 1
ATOM 2064 N N . MET A 1 256 ? -1.289 4.962 10.012 1.00 94.94 256 MET A N 1
ATOM 2065 C CA . MET A 1 256 ? -0.126 4.170 10.430 1.00 94.94 256 MET A CA 1
ATOM 2066 C C . MET A 1 256 ? -0.506 2.735 10.822 1.00 94.94 256 MET A C 1
ATOM 2068 O O . MET A 1 256 ? 0.255 1.805 10.568 1.00 94.94 256 MET A O 1
ATOM 2072 N N . VAL A 1 257 ? -1.711 2.511 11.356 1.00 94.06 257 VAL A N 1
ATOM 2073 C CA . VAL A 1 257 ? -2.207 1.144 11.600 1.00 94.06 257 VAL A CA 1
ATOM 2074 C C . VAL A 1 257 ? -2.233 0.311 10.314 1.00 94.06 257 VAL A C 1
ATOM 2076 O O . VAL A 1 257 ? -1.845 -0.856 10.329 1.00 94.06 257 VAL A O 1
ATOM 2079 N N . LEU A 1 258 ? -2.591 0.917 9.177 1.00 95.50 258 LEU A N 1
ATOM 2080 C CA . LEU A 1 258 ? -2.654 0.224 7.894 1.00 95.50 258 LEU A CA 1
ATOM 2081 C C . LEU A 1 258 ? -1.263 -0.113 7.341 1.00 95.50 258 LEU A C 1
ATOM 2083 O O . LEU A 1 258 ? -1.109 -1.146 6.685 1.00 95.50 258 LEU A O 1
ATOM 2087 N N . VAL A 1 259 ? -0.243 0.695 7.660 1.00 97.06 259 VAL A N 1
ATOM 2088 C CA . VAL A 1 259 ? 1.163 0.386 7.342 1.00 97.06 259 VAL A CA 1
ATOM 2089 C C . VAL A 1 259 ? 1.553 -0.963 7.940 1.00 97.06 259 VAL A C 1
ATOM 2091 O O . VAL A 1 259 ? 2.031 -1.842 7.224 1.00 97.06 259 VAL A O 1
ATOM 2094 N N . LEU A 1 260 ? 1.277 -1.143 9.235 1.00 96.81 260 LEU A N 1
ATOM 2095 C CA . LEU A 1 260 ? 1.589 -2.376 9.961 1.00 96.81 260 LEU A CA 1
ATOM 2096 C C . LEU A 1 260 ? 0.774 -3.573 9.453 1.00 96.81 260 LEU A C 1
ATOM 2098 O O . LEU A 1 260 ? 1.214 -4.714 9.572 1.00 96.81 260 LEU A O 1
ATOM 2102 N N . THR A 1 261 ? -0.410 -3.323 8.883 1.00 93.19 261 THR A N 1
ATOM 2103 C CA . THR A 1 261 ? -1.306 -4.393 8.423 1.00 93.19 261 THR A CA 1
ATOM 2104 C C . THR A 1 261 ? -0.927 -4.976 7.071 1.00 93.19 261 THR A C 1
ATOM 2106 O O . THR A 1 261 ? -0.905 -6.196 6.947 1.00 93.19 261 THR A O 1
ATOM 2109 N N . ASP A 1 262 ? -0.618 -4.144 6.075 1.00 95.12 262 ASP A N 1
ATOM 2110 C CA . ASP A 1 262 ? -0.530 -4.591 4.681 1.00 95.12 262 ASP A CA 1
ATOM 2111 C C . ASP A 1 262 ? 0.827 -4.297 4.038 1.00 95.12 262 ASP A C 1
ATOM 2113 O O . ASP A 1 262 ? 1.145 -4.951 3.051 1.00 95.12 262 ASP A O 1
ATOM 2117 N N . LEU A 1 263 ? 1.609 -3.329 4.543 1.00 97.06 263 LEU A N 1
ATOM 2118 C CA . LEU A 1 263 ? 2.782 -2.781 3.835 1.00 97.06 263 LEU A CA 1
ATOM 2119 C C . LEU A 1 263 ? 4.132 -3.369 4.275 1.00 97.06 263 LEU A C 1
ATOM 2121 O O . LEU A 1 263 ? 5.160 -3.059 3.666 1.00 97.06 263 LEU A O 1
ATOM 2125 N N . LEU A 1 264 ? 4.124 -4.218 5.305 1.00 97.38 264 LEU A N 1
ATOM 2126 C CA . LEU A 1 264 ? 5.308 -4.861 5.873 1.00 97.38 264 LEU A CA 1
ATOM 2127 C C . LEU A 1 264 ? 5.138 -6.383 5.942 1.00 97.38 264 LEU A C 1
ATOM 2129 O O . LEU A 1 264 ? 4.085 -6.894 6.353 1.00 97.38 264 LEU A O 1
ATOM 2133 N N . ALA A 1 265 ? 6.198 -7.096 5.564 1.00 96.50 265 ALA A N 1
ATOM 2134 C CA . ALA A 1 265 ? 6.334 -8.532 5.786 1.00 96.50 265 ALA A CA 1
ATOM 2135 C C . ALA A 1 265 ? 6.606 -8.848 7.270 1.00 96.50 265 ALA A C 1
ATOM 2137 O O . ALA A 1 265 ? 6.925 -7.967 8.068 1.00 96.50 265 ALA A O 1
ATOM 2138 N N . ASP A 1 266 ? 6.464 -10.114 7.661 1.00 96.81 266 ASP A N 1
ATOM 2139 C CA . ASP A 1 266 ? 6.600 -10.522 9.066 1.00 96.81 266 ASP A CA 1
ATOM 2140 C C . ASP A 1 266 ? 8.014 -10.305 9.621 1.00 96.81 266 ASP A C 1
ATOM 2142 O O . ASP A 1 266 ? 8.180 -9.954 10.786 1.00 96.81 266 ASP A O 1
ATOM 2146 N N . ASP A 1 267 ? 9.050 -10.514 8.812 1.00 95.88 267 ASP A N 1
ATOM 2147 C CA . ASP A 1 267 ? 10.436 -10.233 9.186 1.00 95.88 267 ASP A CA 1
ATOM 2148 C C . ASP A 1 267 ? 10.702 -8.729 9.319 1.00 95.88 267 ASP A C 1
ATOM 2150 O O . ASP A 1 267 ? 11.342 -8.305 10.278 1.00 95.88 267 ASP A O 1
ATOM 2154 N N . GLU A 1 268 ? 10.133 -7.912 8.434 1.00 97.50 268 GLU A N 1
ATOM 2155 C CA . GLU A 1 268 ? 10.188 -6.450 8.533 1.00 97.50 268 GLU A CA 1
ATOM 2156 C C . GLU A 1 268 ? 9.472 -5.936 9.798 1.00 97.50 268 GLU A C 1
ATOM 2158 O O . GLU A 1 268 ? 9.990 -5.053 10.483 1.00 97.50 268 GLU A O 1
ATOM 2163 N N . LEU A 1 269 ? 8.329 -6.529 10.173 1.00 98.19 269 LEU A N 1
ATOM 2164 C CA . LEU A 1 269 ? 7.641 -6.230 11.438 1.00 98.19 269 LEU A CA 1
ATOM 2165 C C . LEU A 1 269 ? 8.483 -6.613 12.662 1.00 98.19 269 LEU A C 1
ATOM 2167 O O . LEU A 1 269 ? 8.483 -5.877 13.649 1.00 98.19 269 LEU A O 1
ATOM 2171 N N . ARG A 1 270 ? 9.215 -7.735 12.611 1.00 98.12 270 ARG A N 1
ATOM 2172 C CA . ARG A 1 270 ? 10.145 -8.128 13.684 1.00 98.12 270 ARG A CA 1
ATOM 2173 C C . ARG A 1 270 ? 11.285 -7.132 13.823 1.00 98.12 270 ARG A C 1
ATOM 2175 O O . ARG A 1 270 ? 11.567 -6.713 14.940 1.00 98.12 270 ARG A O 1
ATOM 2182 N N . ILE A 1 271 ? 11.887 -6.722 12.705 1.00 97.69 271 ILE A N 1
ATOM 2183 C CA . ILE A 1 271 ? 12.946 -5.705 12.684 1.00 97.69 271 ILE A CA 1
ATOM 2184 C C . ILE A 1 271 ? 12.437 -4.401 13.310 1.00 97.69 271 ILE A C 1
ATOM 2186 O O . ILE A 1 271 ? 13.097 -3.847 14.188 1.00 97.69 271 ILE A O 1
ATOM 2190 N N . LEU A 1 272 ? 11.243 -3.946 12.916 1.00 98.12 272 LEU A N 1
ATOM 2191 C CA . LEU A 1 272 ? 10.637 -2.739 13.477 1.00 98.12 272 LEU A CA 1
ATOM 2192 C C . LEU A 1 272 ? 10.354 -2.884 14.979 1.00 98.12 272 LEU A C 1
ATOM 2194 O O . LEU A 1 272 ? 10.678 -1.979 15.744 1.00 98.12 272 LEU A O 1
ATOM 2198 N N . LEU A 1 273 ? 9.784 -4.007 15.426 1.00 98.31 273 LEU A N 1
ATOM 2199 C CA . LEU A 1 273 ? 9.513 -4.226 16.849 1.00 98.31 273 LEU A CA 1
ATOM 2200 C C . LEU A 1 273 ? 10.805 -4.249 17.671 1.00 98.31 273 LEU A C 1
ATOM 2202 O O . LEU A 1 273 ? 10.857 -3.605 18.720 1.00 98.31 273 LEU A O 1
ATOM 2206 N N . SER A 1 274 ? 11.836 -4.952 17.195 1.00 97.75 274 SER A N 1
ATOM 2207 C CA . SER A 1 274 ? 13.149 -4.973 17.840 1.00 97.75 274 SER A CA 1
ATOM 2208 C C . SER A 1 274 ? 13.706 -3.562 18.007 1.00 97.75 274 SER A C 1
ATOM 2210 O O . SER A 1 274 ? 14.093 -3.156 19.104 1.00 97.75 274 SER A O 1
ATOM 2212 N N . ASP A 1 275 ? 13.683 -2.787 16.924 1.00 97.06 275 ASP A N 1
ATOM 2213 C CA . ASP A 1 275 ? 14.213 -1.432 16.906 1.00 97.06 275 ASP A CA 1
ATOM 2214 C C . ASP A 1 275 ? 13.431 -0.487 17.835 1.00 97.06 275 ASP A C 1
ATOM 2216 O O . ASP A 1 275 ? 14.035 0.258 18.611 1.00 97.06 275 ASP A O 1
ATOM 2220 N N . VAL A 1 276 ? 12.096 -0.559 17.846 1.00 97.06 276 VAL A N 1
ATOM 2221 C CA . VAL A 1 276 ? 11.255 0.257 18.737 1.00 97.06 276 VAL A CA 1
ATOM 2222 C C . VAL A 1 276 ? 11.444 -0.146 20.204 1.00 97.06 276 VAL A C 1
ATOM 2224 O O . VAL A 1 276 ? 11.486 0.728 21.073 1.00 97.06 276 VAL A O 1
ATOM 2227 N N . LEU A 1 277 ? 11.611 -1.433 20.525 1.00 96.75 277 LEU A N 1
ATOM 2228 C CA . LEU A 1 277 ? 11.881 -1.884 21.900 1.00 96.75 277 LEU A CA 1
ATOM 2229 C C . LEU A 1 277 ? 13.185 -1.305 22.463 1.00 96.75 277 LEU A C 1
ATOM 2231 O O . LEU A 1 277 ? 13.238 -0.963 23.648 1.00 96.75 277 LEU A O 1
ATOM 2235 N N . ASP A 1 278 ? 14.217 -1.175 21.633 1.00 95.12 278 ASP A N 1
ATOM 2236 C CA . ASP A 1 278 ? 15.522 -0.667 22.064 1.00 95.12 278 ASP A CA 1
ATOM 2237 C C . ASP A 1 278 ? 15.630 0.862 21.992 1.00 95.12 278 ASP A C 1
ATOM 2239 O O . ASP A 1 278 ? 16.389 1.460 22.757 1.00 95.12 278 ASP A O 1
ATOM 2243 N N . ASN A 1 279 ? 14.833 1.516 21.142 1.00 93.38 279 ASN A N 1
ATOM 2244 C CA . ASN A 1 279 ? 14.984 2.944 20.850 1.00 93.38 279 ASN A CA 1
ATOM 2245 C C . ASN A 1 279 ? 13.774 3.823 21.216 1.00 93.38 279 ASN A C 1
ATOM 2247 O O . ASN A 1 279 ? 13.749 5.001 20.870 1.00 93.38 279 ASN A O 1
ATOM 2251 N N . SER A 1 280 ? 12.794 3.303 21.960 1.00 90.88 280 SER A N 1
ATOM 2252 C CA . SER A 1 280 ? 11.629 4.065 22.464 1.00 90.88 280 SER A CA 1
ATOM 2253 C C . SER A 1 280 ? 11.817 4.631 23.882 1.00 90.88 280 SER A C 1
ATOM 2255 O O . SER A 1 280 ? 10.848 4.802 24.627 1.00 90.88 280 SER A O 1
ATOM 2257 N N . ALA A 1 281 ? 13.067 4.867 24.302 1.00 89.25 281 ALA A N 1
ATOM 2258 C CA . ALA A 1 281 ? 13.424 5.316 25.657 1.00 89.25 281 ALA A CA 1
ATOM 2259 C C . ALA A 1 281 ? 12.835 4.437 26.790 1.00 89.25 281 ALA A C 1
ATOM 2261 O O . ALA A 1 281 ? 12.551 4.916 27.885 1.00 89.25 281 ALA A O 1
ATOM 2262 N N . GLY A 1 282 ? 12.628 3.142 26.523 1.00 90.31 282 GLY A N 1
ATOM 2263 C CA . GLY A 1 282 ? 12.076 2.173 27.477 1.00 90.31 282 GLY A CA 1
ATOM 2264 C C . GLY A 1 282 ? 10.549 2.188 27.622 1.00 90.31 282 GLY A C 1
ATOM 2265 O O . GLY A 1 282 ? 10.010 1.330 28.322 1.00 90.31 282 GLY A O 1
ATOM 2266 N N . SER A 1 283 ? 9.840 3.098 26.942 1.00 92.50 283 SER A N 1
ATOM 2267 C CA . SER A 1 283 ? 8.376 3.201 27.029 1.00 92.50 283 SER A CA 1
ATOM 2268 C C . SER A 1 283 ? 7.684 1.907 26.592 1.00 92.50 283 SER A C 1
ATOM 2270 O O . SER A 1 283 ? 6.907 1.342 27.363 1.00 92.50 283 SER A O 1
ATOM 2272 N N . LEU A 1 284 ? 8.035 1.361 25.421 1.00 95.00 284 LEU A N 1
ATOM 2273 C CA . LEU A 1 284 ? 7.456 0.102 24.953 1.00 95.00 284 LEU A CA 1
ATOM 2274 C C . LEU A 1 284 ? 7.834 -1.074 25.863 1.00 95.00 284 LEU A C 1
ATOM 2276 O O . LEU A 1 284 ? 6.973 -1.888 26.184 1.00 95.00 284 LEU A O 1
ATOM 2280 N N . ARG A 1 285 ? 9.081 -1.127 26.355 1.00 95.50 285 ARG A N 1
ATOM 2281 C CA . ARG A 1 285 ? 9.531 -2.183 27.282 1.00 95.50 285 ARG A CA 1
ATOM 2282 C C . ARG A 1 285 ? 8.654 -2.259 28.532 1.00 95.50 285 ARG A C 1
ATOM 2284 O O . ARG A 1 285 ? 8.162 -3.335 28.855 1.00 95.50 285 ARG A O 1
ATOM 2291 N N . SER A 1 286 ? 8.364 -1.119 29.157 1.00 94.94 286 SER A N 1
ATOM 2292 C CA . SER A 1 286 ? 7.500 -1.074 30.346 1.00 94.94 286 SER A CA 1
ATOM 2293 C C . SER A 1 286 ? 6.075 -1.591 30.103 1.00 94.94 286 SER A C 1
ATOM 2295 O O . SER A 1 286 ? 5.456 -2.133 31.015 1.00 94.94 286 SER A O 1
ATOM 2297 N N . MET A 1 287 ? 5.554 -1.465 28.876 1.00 94.62 287 MET A N 1
ATOM 2298 C CA . MET A 1 287 ? 4.209 -1.933 28.523 1.00 94.62 287 MET A CA 1
ATOM 2299 C C . MET A 1 287 ? 4.155 -3.434 28.235 1.00 94.62 287 MET A C 1
ATOM 2301 O O . MET A 1 287 ? 3.123 -4.064 28.465 1.00 94.62 287 MET A O 1
ATOM 2305 N N . VAL A 1 288 ? 5.253 -4.016 27.745 1.00 96.31 288 VAL A N 1
ATOM 2306 C CA . VAL A 1 288 ? 5.313 -5.441 27.383 1.00 96.31 288 VAL A CA 1
ATOM 2307 C C . VAL A 1 288 ? 5.829 -6.330 28.520 1.00 96.31 288 VAL A C 1
ATOM 2309 O O . VAL A 1 288 ? 5.532 -7.523 28.547 1.00 96.31 288 VAL A O 1
ATOM 2312 N N . GLU A 1 289 ? 6.537 -5.766 29.502 1.00 95.62 289 GLU A N 1
ATOM 2313 C CA . GLU A 1 289 ? 7.008 -6.478 30.699 1.00 95.62 289 GLU A CA 1
ATOM 2314 C C . GLU A 1 289 ? 5.892 -7.228 31.460 1.00 95.62 289 GLU A C 1
ATOM 2316 O O . GLU A 1 289 ? 6.088 -8.410 31.761 1.00 95.62 289 GLU A O 1
ATOM 2321 N N . PRO A 1 290 ? 4.699 -6.641 31.716 1.00 95.38 290 PRO A N 1
ATOM 2322 C CA . PRO A 1 290 ? 3.582 -7.347 32.355 1.00 95.38 290 PRO A CA 1
ATOM 2323 C C . PRO A 1 290 ? 3.062 -8.557 31.567 1.00 95.38 290 PRO A C 1
ATOM 2325 O O . PRO A 1 290 ? 2.378 -9.411 32.130 1.00 95.38 290 PRO A O 1
ATOM 2328 N N . LEU A 1 291 ? 3.382 -8.644 30.273 1.00 95.38 291 LEU A N 1
ATOM 2329 C CA . LEU A 1 291 ? 3.044 -9.778 29.410 1.00 95.38 291 LEU A CA 1
ATOM 2330 C C . LEU A 1 291 ? 4.081 -10.912 29.507 1.00 95.38 291 LEU A C 1
ATOM 2332 O O . LEU A 1 291 ? 3.926 -11.943 28.857 1.00 95.38 291 LEU A O 1
ATOM 2336 N N . GLY A 1 292 ? 5.141 -10.735 30.306 1.00 95.62 292 GLY A N 1
ATOM 2337 C CA . GLY A 1 292 ? 6.252 -11.680 30.433 1.00 95.62 292 GLY A CA 1
ATOM 2338 C C . GLY A 1 292 ? 7.299 -11.562 29.321 1.00 95.62 292 GLY A C 1
ATOM 2339 O O . GLY A 1 292 ? 8.165 -12.430 29.204 1.00 95.62 292 GLY A O 1
ATOM 2340 N N . LEU A 1 293 ? 7.242 -10.504 28.507 1.00 95.88 293 LEU A N 1
ATOM 2341 C CA . LEU A 1 293 ? 8.164 -10.268 27.395 1.00 95.88 293 LEU A CA 1
ATOM 2342 C C . LEU A 1 293 ? 9.404 -9.510 27.882 1.00 95.88 293 LEU A C 1
ATOM 2344 O O . LEU A 1 293 ? 9.519 -8.296 27.741 1.00 95.88 293 LEU A O 1
ATOM 2348 N N . ILE A 1 294 ? 10.332 -10.250 28.490 1.00 94.56 294 ILE A N 1
ATOM 2349 C CA . ILE A 1 294 ? 11.565 -9.719 29.087 1.00 94.56 294 ILE A CA 1
ATOM 2350 C C . ILE A 1 294 ? 12.775 -10.334 28.377 1.00 94.56 294 ILE A C 1
ATOM 2352 O O . ILE A 1 294 ? 12.825 -11.545 28.168 1.00 94.56 294 ILE A O 1
ATOM 2356 N N . GLY A 1 295 ? 13.775 -9.516 28.044 1.00 93.88 295 GLY A N 1
ATOM 2357 C CA . GLY A 1 295 ? 15.018 -9.976 27.420 1.00 93.88 295 GLY A CA 1
ATOM 2358 C C . GLY A 1 295 ? 15.516 -9.060 26.305 1.00 93.88 295 GLY A C 1
ATOM 2359 O O . GLY A 1 295 ? 15.185 -7.870 26.263 1.00 93.88 295 GLY A O 1
ATOM 2360 N N . LYS A 1 296 ? 16.342 -9.616 25.411 1.00 95.94 296 LYS A N 1
ATOM 2361 C CA . LYS A 1 296 ? 16.799 -8.917 24.204 1.00 95.94 296 LYS A CA 1
ATOM 2362 C C . LYS A 1 296 ? 15.625 -8.695 23.253 1.00 95.94 296 LYS A C 1
ATOM 2364 O O . LYS A 1 296 ? 14.731 -9.532 23.186 1.00 95.94 296 LYS A O 1
ATOM 2369 N N . ALA A 1 297 ? 15.637 -7.569 22.544 1.00 96.00 297 ALA A N 1
ATOM 2370 C CA . ALA A 1 297 ? 14.538 -7.186 21.666 1.00 96.00 297 ALA A CA 1
ATOM 2371 C C . ALA A 1 297 ? 14.320 -8.208 20.535 1.00 96.00 297 ALA A C 1
ATOM 2373 O O . ALA A 1 297 ? 13.194 -8.659 20.343 1.00 96.00 297 ALA A O 1
ATOM 2374 N N . ASP A 1 298 ? 15.403 -8.678 19.911 1.00 95.94 298 ASP A N 1
ATOM 2375 C CA . ASP A 1 298 ? 15.352 -9.710 18.865 1.00 95.94 298 ASP A CA 1
ATOM 2376 C C . ASP A 1 298 ? 14.736 -11.024 19.359 1.00 95.94 298 ASP A C 1
ATOM 2378 O O . ASP A 1 298 ? 13.840 -11.564 18.714 1.00 95.94 298 ASP A O 1
ATOM 2382 N N . ASP A 1 299 ? 15.125 -11.491 20.551 1.00 96.56 299 ASP A N 1
ATOM 2383 C CA . ASP A 1 299 ? 14.579 -12.719 21.147 1.00 96.56 299 ASP A CA 1
ATOM 2384 C C . ASP A 1 299 ? 13.074 -12.599 21.452 1.00 96.56 299 ASP A C 1
ATOM 2386 O O . ASP A 1 299 ? 12.358 -13.606 21.490 1.00 96.56 299 ASP A O 1
ATOM 2390 N N . ILE A 1 300 ? 12.601 -11.381 21.746 1.00 97.06 300 ILE A N 1
ATOM 2391 C CA . ILE A 1 300 ? 11.179 -11.094 21.953 1.00 97.06 300 ILE A CA 1
ATOM 2392 C C . ILE A 1 300 ? 10.465 -11.141 20.605 1.00 97.06 300 ILE A C 1
ATOM 2394 O O . ILE A 1 300 ? 9.483 -11.875 20.491 1.00 97.06 300 ILE A O 1
ATOM 2398 N N . ALA A 1 301 ? 10.958 -10.402 19.606 1.00 96.75 301 ALA A N 1
ATOM 2399 C CA . ALA A 1 301 ? 10.334 -10.268 18.293 1.00 96.75 301 ALA A CA 1
ATOM 2400 C C . ALA A 1 301 ? 10.288 -11.595 17.515 1.00 96.75 301 ALA A C 1
ATOM 2402 O O . ALA A 1 301 ? 9.267 -11.919 16.909 1.00 96.75 301 ALA A O 1
ATOM 2403 N N . GLU A 1 302 ? 11.346 -12.408 17.574 1.00 96.50 302 GLU A N 1
ATOM 2404 C CA . GLU A 1 302 ? 11.437 -13.686 16.852 1.00 96.50 302 GLU A CA 1
ATOM 2405 C C . GLU A 1 302 ? 10.344 -14.685 17.264 1.00 96.50 302 GLU A C 1
ATOM 2407 O O . GLU A 1 302 ? 9.835 -15.434 16.431 1.00 96.50 302 GLU A O 1
ATOM 2412 N N . LYS A 1 303 ? 9.923 -14.657 18.533 1.00 95.94 303 LYS A N 1
ATOM 2413 C CA . LYS A 1 303 ? 8.908 -15.573 19.083 1.00 95.94 303 LYS A CA 1
ATOM 2414 C C . LYS A 1 303 ? 7.471 -15.180 18.752 1.00 95.94 303 LYS A C 1
ATOM 2416 O O . LYS A 1 303 ? 6.561 -15.943 19.070 1.00 95.94 303 LYS A O 1
ATOM 2421 N N . GLN A 1 304 ? 7.262 -14.002 18.170 1.00 97.56 304 GLN A N 1
ATOM 2422 C CA . GLN A 1 304 ? 5.931 -13.475 17.908 1.00 97.56 304 GLN A CA 1
ATOM 2423 C C . GLN A 1 304 ? 5.427 -13.851 16.513 1.00 97.56 304 GLN A C 1
ATOM 2425 O O . GLN A 1 304 ? 6.175 -13.851 15.524 1.00 97.56 304 GLN A O 1
ATOM 2430 N N . GLY A 1 305 ? 4.129 -14.148 16.444 1.00 96.69 305 GLY A N 1
ATOM 2431 C CA . GLY A 1 305 ? 3.376 -14.176 15.200 1.00 96.69 305 GLY A CA 1
ATOM 2432 C C . GLY A 1 305 ? 2.991 -12.764 14.756 1.00 96.69 305 GLY A C 1
ATOM 2433 O O . GLY A 1 305 ? 3.178 -11.782 15.475 1.00 96.69 305 GLY A O 1
ATOM 2434 N N . ARG A 1 306 ? 2.449 -12.644 13.542 1.00 97.31 306 ARG A N 1
ATOM 2435 C CA . ARG A 1 306 ? 2.090 -11.349 12.948 1.00 97.31 306 ARG A CA 1
ATOM 2436 C C . ARG A 1 306 ? 1.114 -10.550 13.815 1.00 97.31 306 ARG A C 1
ATOM 2438 O O . ARG A 1 306 ? 1.309 -9.355 14.016 1.00 97.31 306 ARG A O 1
ATOM 2445 N N . ALA A 1 307 ? 0.077 -11.201 14.340 1.00 97.94 307 ALA A N 1
ATOM 2446 C CA . ALA A 1 307 ? -0.921 -10.545 15.179 1.00 97.94 307 ALA A CA 1
ATOM 2447 C C . ALA A 1 307 ? -0.306 -10.012 16.484 1.00 97.94 307 ALA A C 1
ATOM 2449 O O . ALA A 1 307 ? -0.579 -8.879 16.878 1.00 97.94 307 ALA A O 1
ATOM 2450 N N . GLU A 1 308 ? 0.572 -10.786 17.121 1.00 98.25 308 GLU A N 1
ATOM 2451 C CA . GLU A 1 308 ? 1.323 -10.357 18.299 1.00 98.25 308 GLU A CA 1
ATOM 2452 C C . GLU A 1 308 ? 2.228 -9.163 17.967 1.00 98.25 308 GLU A C 1
ATOM 2454 O O . GLU A 1 308 ? 2.186 -8.156 18.670 1.00 98.25 308 GLU A O 1
ATOM 2459 N N . LEU A 1 309 ? 2.991 -9.226 16.868 1.00 98.56 309 LEU A N 1
ATOM 2460 C CA . LEU A 1 309 ? 3.868 -8.134 16.427 1.00 98.56 309 LEU A CA 1
ATOM 2461 C C . LEU A 1 309 ? 3.094 -6.825 16.238 1.00 98.56 309 LEU A C 1
ATOM 2463 O O . LEU A 1 309 ? 3.488 -5.793 16.781 1.00 98.56 309 LEU A O 1
ATOM 2467 N N . ILE A 1 310 ? 1.972 -6.867 15.512 1.00 98.44 310 ILE A N 1
ATOM 2468 C CA . ILE A 1 310 ? 1.150 -5.679 15.249 1.00 98.44 310 ILE A CA 1
ATOM 2469 C C . ILE A 1 310 ? 0.538 -5.150 16.551 1.00 98.44 310 ILE A C 1
ATOM 2471 O O . ILE A 1 310 ? 0.585 -3.944 16.789 1.00 98.44 310 ILE A O 1
ATOM 2475 N N . GLN A 1 311 ? 0.008 -6.022 17.418 1.00 98.25 311 GLN A N 1
ATOM 2476 C CA . GLN A 1 311 ? -0.567 -5.592 18.696 1.00 98.25 311 GLN A CA 1
ATOM 2477 C C . GLN A 1 311 ? 0.469 -4.867 19.563 1.00 98.25 311 GLN A C 1
ATOM 2479 O O . GLN A 1 311 ? 0.158 -3.816 20.121 1.00 98.25 311 GLN A O 1
ATOM 2484 N N . LEU A 1 312 ? 1.689 -5.405 19.663 1.00 98.44 312 LEU A N 1
ATOM 2485 C CA . LEU A 1 312 ? 2.765 -4.805 20.453 1.00 98.44 312 LEU A CA 1
ATOM 2486 C C . LEU A 1 312 ? 3.230 -3.470 19.857 1.00 98.44 312 LEU A C 1
ATOM 2488 O O . LEU A 1 312 ? 3.401 -2.503 20.597 1.00 98.44 312 LEU A O 1
ATOM 2492 N N . LEU A 1 313 ? 3.382 -3.387 18.532 1.00 98.38 313 LEU A N 1
ATOM 2493 C CA . LEU A 1 313 ? 3.754 -2.145 17.848 1.00 98.38 313 LEU A CA 1
ATOM 2494 C C . LEU A 1 313 ? 2.712 -1.039 18.058 1.00 98.38 313 LEU A C 1
ATOM 2496 O O . LEU A 1 313 ? 3.083 0.103 18.316 1.00 98.38 313 LEU A O 1
ATOM 2500 N N . LEU A 1 314 ? 1.416 -1.368 18.035 1.00 97.50 314 LEU A N 1
ATOM 2501 C CA . LEU A 1 314 ? 0.337 -0.397 18.258 1.00 97.50 314 LEU A CA 1
ATOM 2502 C C . LEU A 1 314 ? 0.291 0.180 19.682 1.00 97.50 314 LEU A C 1
ATOM 2504 O O . LEU A 1 314 ? -0.393 1.180 19.907 1.00 97.50 314 LEU A O 1
ATOM 2508 N N . LEU A 1 315 ? 1.029 -0.383 20.642 1.00 97.38 315 LEU A N 1
ATOM 2509 C CA . LEU A 1 315 ? 1.176 0.234 21.962 1.00 97.38 315 LEU A CA 1
ATOM 2510 C C . LEU A 1 315 ? 2.025 1.512 21.906 1.00 97.38 315 LEU A C 1
ATOM 2512 O O . LEU A 1 315 ? 1.818 2.413 22.721 1.00 97.38 315 LEU A O 1
ATOM 2516 N N . ALA A 1 316 ? 2.957 1.600 20.952 1.00 97.06 316 ALA A N 1
ATOM 2517 C CA . ALA A 1 316 ? 3.838 2.749 20.782 1.00 97.06 316 ALA A CA 1
ATOM 2518 C C . ALA A 1 316 ? 3.131 3.928 20.076 1.00 97.06 316 ALA A C 1
ATOM 2520 O O . ALA A 1 316 ? 2.181 3.702 19.322 1.00 97.06 316 ALA A O 1
ATOM 2521 N N . PRO A 1 317 ? 3.585 5.177 20.282 1.00 95.38 317 PRO A N 1
ATOM 2522 C CA . PRO A 1 317 ? 3.111 6.362 19.561 1.00 95.38 317 PRO A CA 1
ATOM 2523 C C . PRO A 1 317 ? 3.396 6.348 18.054 1.00 95.38 317 PRO A C 1
ATOM 2525 O O . PRO A 1 317 ? 4.357 5.727 17.597 1.00 95.38 317 PRO A O 1
ATOM 2528 N N . ASN A 1 318 ? 2.561 7.035 17.268 1.00 94.69 318 ASN A N 1
ATOM 2529 C CA . ASN A 1 318 ? 2.704 7.073 15.804 1.00 94.69 318 ASN A CA 1
ATOM 2530 C C . ASN A 1 318 ? 3.983 7.767 15.331 1.00 94.69 318 ASN A C 1
ATOM 2532 O O . ASN A 1 318 ? 4.589 7.311 14.367 1.00 94.69 318 ASN A O 1
ATOM 2536 N N . ASP A 1 319 ? 4.382 8.854 15.985 1.00 93.19 319 ASP A N 1
ATOM 2537 C CA . ASP A 1 319 ? 5.608 9.598 15.683 1.00 93.19 319 ASP A CA 1
ATOM 2538 C C . ASP A 1 319 ? 6.855 8.725 15.881 1.00 93.19 319 ASP A C 1
ATOM 2540 O O . ASP A 1 319 ? 7.723 8.683 15.010 1.00 93.19 319 ASP A O 1
ATOM 2544 N N . VAL A 1 320 ? 6.896 7.945 16.966 1.00 94.88 320 VAL A N 1
ATOM 2545 C CA . VAL A 1 320 ? 7.952 6.959 17.218 1.00 94.88 320 VAL A CA 1
ATOM 2546 C C . VAL A 1 320 ? 7.948 5.895 16.125 1.00 94.88 320 VAL A C 1
ATOM 2548 O O . VAL A 1 320 ? 8.987 5.644 15.519 1.00 94.88 320 VAL A O 1
ATOM 2551 N N . LEU A 1 321 ? 6.796 5.282 15.835 1.00 96.56 321 LEU A N 1
ATOM 2552 C CA . LEU A 1 321 ? 6.703 4.236 14.812 1.00 96.56 321 LEU A CA 1
ATOM 2553 C C . LEU A 1 321 ? 7.153 4.731 13.432 1.00 96.56 321 LEU A C 1
ATOM 2555 O O . LEU A 1 321 ? 7.919 4.039 12.766 1.00 96.56 321 LEU A O 1
ATOM 2559 N N . LEU A 1 322 ? 6.708 5.921 13.022 1.00 95.56 322 LEU A N 1
ATOM 2560 C CA . LEU A 1 322 ? 7.070 6.525 11.740 1.00 95.56 322 LEU A CA 1
ATOM 2561 C C . LEU A 1 322 ? 8.560 6.842 11.666 1.00 95.56 322 LEU A C 1
ATOM 2563 O O . LEU A 1 322 ? 9.218 6.384 10.738 1.00 95.56 322 LEU A O 1
ATOM 2567 N N . ALA A 1 323 ? 9.107 7.540 12.664 1.00 93.88 323 ALA A N 1
ATOM 2568 C CA . ALA A 1 323 ? 10.520 7.910 12.675 1.00 93.88 323 ALA A CA 1
ATOM 2569 C C . ALA A 1 323 ? 11.440 6.679 12.654 1.00 93.88 323 ALA A C 1
ATOM 2571 O O . ALA A 1 323 ? 12.453 6.660 11.955 1.00 93.88 323 ALA A O 1
ATOM 2572 N N . ARG A 1 324 ? 11.089 5.623 13.404 1.00 95.19 324 ARG A N 1
ATOM 2573 C CA . ARG A 1 324 ? 11.867 4.375 13.421 1.00 95.19 324 ARG A CA 1
ATOM 2574 C C . ARG A 1 324 ? 11.744 3.605 12.107 1.00 95.19 324 ARG A C 1
ATOM 2576 O O . ARG A 1 324 ? 12.755 3.141 11.585 1.00 95.19 324 ARG A O 1
ATOM 2583 N N . LEU A 1 325 ? 10.538 3.499 11.550 1.00 96.56 325 LEU A N 1
ATOM 2584 C CA . LEU A 1 325 ? 10.316 2.807 10.282 1.00 96.56 325 LEU A CA 1
ATOM 2585 C C . LEU A 1 325 ? 11.010 3.517 9.113 1.00 96.56 325 LEU A C 1
ATOM 2587 O O . LEU A 1 325 ? 11.689 2.859 8.328 1.00 96.56 325 LEU A O 1
ATOM 2591 N N . ASP A 1 326 ? 10.898 4.841 9.028 1.00 94.94 326 ASP A N 1
ATOM 2592 C CA . ASP A 1 326 ? 11.576 5.637 8.003 1.00 94.94 326 ASP A CA 1
ATOM 2593 C C . ASP A 1 326 ? 13.088 5.428 8.056 1.00 94.94 326 ASP A C 1
ATOM 2595 O O . ASP A 1 326 ? 13.698 5.104 7.038 1.00 94.94 326 ASP A O 1
ATOM 2599 N N . LYS A 1 327 ? 13.678 5.492 9.254 1.00 92.81 327 LYS A N 1
ATOM 2600 C CA . LYS A 1 327 ? 15.108 5.243 9.452 1.00 92.81 327 LYS A CA 1
ATOM 2601 C C . LYS A 1 327 ? 15.536 3.850 8.984 1.00 92.81 327 LYS A C 1
ATOM 2603 O O . LYS A 1 327 ? 16.560 3.705 8.321 1.00 92.81 327 LYS A O 1
ATOM 2608 N N . LEU A 1 328 ? 14.764 2.813 9.314 1.00 95.00 328 LEU A N 1
ATOM 2609 C CA . LEU A 1 328 ? 15.053 1.437 8.888 1.00 95.00 328 LEU A CA 1
ATOM 2610 C C . LEU A 1 328 ? 14.970 1.265 7.366 1.00 95.00 328 LEU A C 1
ATOM 2612 O O . LEU A 1 328 ? 15.746 0.491 6.803 1.00 95.00 328 LEU A O 1
ATOM 2616 N N . ILE A 1 329 ? 14.046 1.971 6.710 1.00 94.19 329 ILE A N 1
ATOM 2617 C CA . ILE A 1 329 ? 13.883 1.946 5.252 1.00 94.19 329 ILE A CA 1
ATOM 2618 C C . ILE A 1 329 ? 15.038 2.677 4.564 1.00 94.19 329 ILE A C 1
ATOM 2620 O O . ILE A 1 329 ? 15.676 2.114 3.674 1.00 94.19 329 ILE A O 1
ATOM 2624 N N . VAL A 1 330 ? 15.351 3.896 5.010 1.00 89.31 330 VAL A N 1
ATOM 2625 C CA . VAL A 1 330 ? 16.437 4.712 4.447 1.00 89.31 330 VAL A CA 1
ATOM 2626 C C . VAL A 1 330 ? 17.782 3.993 4.589 1.00 89.31 330 VAL A C 1
ATOM 2628 O O . VAL A 1 330 ? 18.524 3.877 3.613 1.00 89.31 330 VAL A O 1
ATOM 2631 N N . ASN A 1 331 ? 18.054 3.389 5.751 1.00 88.12 331 ASN A N 1
ATOM 2632 C CA . ASN A 1 331 ? 19.246 2.557 5.958 1.00 88.12 331 ASN A CA 1
ATOM 2633 C C . ASN A 1 331 ? 19.306 1.350 5.008 1.00 88.12 331 ASN A C 1
ATOM 2635 O O . ASN A 1 331 ? 20.391 0.957 4.582 1.00 88.12 331 ASN A O 1
ATOM 2639 N N . GLY A 1 332 ? 18.156 0.769 4.651 1.00 83.69 332 GLY A N 1
ATOM 2640 C CA . GLY A 1 332 ? 18.065 -0.353 3.712 1.00 83.69 332 GLY A CA 1
ATOM 2641 C C . GLY A 1 332 ? 18.370 0.011 2.264 1.00 83.69 332 GLY A C 1
ATOM 2642 O O . GLY A 1 332 ? 18.741 -0.870 1.487 1.00 83.69 332 GLY A O 1
ATOM 2643 N N . GLY A 1 333 ? 18.256 1.294 1.913 1.00 77.06 333 GLY A N 1
ATOM 2644 C CA . GLY A 1 333 ? 18.671 1.831 0.619 1.00 77.06 333 GLY A CA 1
ATOM 2645 C C . GLY A 1 333 ? 20.174 2.112 0.513 1.00 77.06 333 GLY A C 1
ATOM 2646 O O . GLY A 1 333 ? 20.677 2.284 -0.598 1.00 77.06 333 GLY A O 1
ATOM 2647 N N . GLN A 1 334 ? 20.913 2.146 1.631 1.00 77.75 334 GLN A N 1
ATOM 2648 C CA . GLN A 1 334 ? 22.333 2.503 1.619 1.00 77.75 334 GLN A CA 1
ATOM 2649 C C . GLN A 1 334 ? 23.244 1.309 1.262 1.00 77.75 334 GLN A C 1
ATOM 2651 O O . GLN A 1 334 ? 23.204 0.266 1.928 1.00 77.75 334 GLN A O 1
ATOM 2656 N N . PRO A 1 335 ? 24.129 1.441 0.251 1.00 70.81 335 PRO A N 1
ATOM 2657 C CA . PRO A 1 335 ? 25.062 0.381 -0.120 1.00 70.81 335 PRO A CA 1
ATOM 2658 C C . PRO A 1 335 ? 26.007 0.018 1.034 1.00 70.81 335 PRO A C 1
ATOM 2660 O O . PRO A 1 335 ? 26.719 0.868 1.562 1.00 70.81 335 PRO A O 1
ATOM 2663 N N . GLY A 1 336 ? 26.062 -1.267 1.395 1.00 70.56 336 GLY A N 1
ATOM 2664 C CA . GLY A 1 336 ? 27.000 -1.773 2.404 1.00 70.56 336 GLY A CA 1
ATOM 2665 C C . GLY A 1 336 ? 26.569 -1.581 3.862 1.00 70.56 336 GLY A C 1
ATOM 2666 O O . GLY A 1 336 ? 27.373 -1.857 4.754 1.00 70.56 336 GLY A O 1
ATOM 2667 N N . HIS A 1 337 ? 25.327 -1.155 4.126 1.00 75.88 337 HIS A N 1
ATOM 2668 C CA . HIS A 1 337 ? 24.775 -1.160 5.481 1.00 75.88 337 HIS A CA 1
ATOM 2669 C C . HIS A 1 337 ? 24.687 -2.598 6.026 1.00 75.88 337 HIS A C 1
ATOM 2671 O O . HIS A 1 337 ? 24.189 -3.501 5.355 1.00 75.88 337 HIS A O 1
ATOM 2677 N N . THR A 1 338 ? 25.190 -2.821 7.243 1.00 72.12 338 THR A N 1
ATOM 2678 C CA . THR A 1 338 ? 25.254 -4.149 7.889 1.00 72.12 338 THR A CA 1
ATOM 2679 C C . THR A 1 338 ? 24.339 -4.287 9.106 1.00 72.12 338 THR A C 1
ATOM 2681 O O . THR A 1 338 ? 24.278 -5.364 9.700 1.00 72.12 338 THR A O 1
ATOM 2684 N N . GLY A 1 339 ? 23.655 -3.210 9.496 1.00 78.06 339 GLY A N 1
ATOM 2685 C CA . GLY A 1 339 ? 22.682 -3.204 10.583 1.00 78.06 339 GLY A CA 1
ATOM 2686 C C . GLY A 1 339 ? 21.289 -3.688 10.158 1.00 78.06 339 GLY A C 1
ATOM 2687 O O . GLY A 1 339 ? 21.080 -4.064 9.001 1.00 78.06 339 GLY A O 1
ATOM 2688 N N . PRO A 1 340 ? 20.328 -3.696 11.100 1.00 81.69 340 PRO A N 1
ATOM 2689 C CA . PRO A 1 340 ? 18.932 -3.984 10.797 1.00 81.69 340 PRO A CA 1
ATOM 2690 C C . PRO A 1 340 ? 18.378 -2.945 9.819 1.00 81.69 340 PRO A C 1
ATOM 2692 O O . PRO A 1 340 ? 18.480 -1.741 10.054 1.00 81.69 340 PRO A O 1
ATOM 2695 N N . ALA A 1 341 ? 17.787 -3.417 8.723 1.00 90.88 341 ALA A N 1
ATOM 2696 C CA . ALA A 1 341 ? 17.277 -2.557 7.669 1.00 90.88 341 ALA A CA 1
ATOM 2697 C C . ALA A 1 341 ? 16.106 -3.204 6.923 1.00 90.88 341 ALA A C 1
ATOM 2699 O O . ALA A 1 341 ? 16.048 -4.426 6.768 1.00 90.88 341 ALA A O 1
ATOM 2700 N N . ILE A 1 342 ? 15.191 -2.367 6.436 1.00 94.94 342 ILE A N 1
ATOM 2701 C CA . ILE A 1 342 ? 14.046 -2.771 5.618 1.00 94.94 342 ILE A CA 1
ATOM 2702 C C . ILE A 1 342 ? 14.337 -2.350 4.181 1.00 94.94 342 ILE A C 1
ATOM 2704 O O . ILE A 1 342 ? 14.448 -1.167 3.877 1.00 94.94 342 ILE A O 1
ATOM 2708 N N . ARG A 1 343 ? 14.489 -3.324 3.283 1.00 92.38 343 ARG A N 1
ATOM 2709 C CA . ARG A 1 343 ? 14.880 -3.060 1.896 1.00 92.38 343 ARG A CA 1
ATOM 2710 C C . ARG A 1 343 ? 13.652 -2.827 1.018 1.00 92.38 343 ARG A C 1
ATOM 2712 O O . ARG A 1 343 ? 12.863 -3.744 0.785 1.00 92.38 343 ARG A O 1
ATOM 2719 N N . VAL A 1 344 ? 13.532 -1.608 0.503 1.00 91.12 344 VAL A N 1
ATOM 2720 C CA . VAL A 1 344 ? 12.553 -1.212 -0.517 1.00 91.12 344 VAL A CA 1
ATOM 2721 C C . VAL A 1 344 ? 13.335 -0.845 -1.773 1.00 91.12 344 VAL A C 1
ATOM 2723 O O . VAL A 1 344 ? 14.239 -0.014 -1.710 1.00 91.12 344 VAL A O 1
ATOM 2726 N N . GLU A 1 345 ? 13.046 -1.499 -2.896 1.00 85.06 345 GLU A N 1
ATOM 2727 C CA . GLU A 1 345 ? 13.810 -1.286 -4.132 1.00 85.06 345 GLU A CA 1
ATOM 2728 C C . GLU A 1 345 ? 13.465 0.050 -4.798 1.00 85.06 345 GLU A C 1
ATOM 2730 O O . GLU A 1 345 ? 12.349 0.563 -4.683 1.00 85.06 345 GLU A O 1
ATOM 2735 N N . ALA A 1 346 ? 14.409 0.599 -5.566 1.00 79.44 346 ALA A N 1
ATOM 2736 C CA . ALA A 1 346 ? 14.145 1.773 -6.390 1.00 79.44 346 ALA A CA 1
ATOM 2737 C C . ALA A 1 346 ? 12.961 1.513 -7.343 1.00 79.44 346 ALA A C 1
ATOM 2739 O O . ALA A 1 346 ? 12.940 0.541 -8.101 1.00 79.44 346 ALA A O 1
ATOM 2740 N N . GLY A 1 347 ? 11.951 2.383 -7.279 1.00 79.06 347 GLY A N 1
ATOM 2741 C CA . GLY A 1 347 ? 10.705 2.261 -8.041 1.00 79.06 347 GLY A CA 1
ATOM 2742 C C . GLY A 1 347 ? 9.632 1.355 -7.429 1.00 79.06 347 GLY A C 1
ATOM 2743 O O . GLY A 1 347 ? 8.509 1.329 -7.940 1.00 79.06 347 GLY A O 1
ATOM 2744 N N . GLU A 1 348 ? 9.918 0.655 -6.329 1.00 85.81 348 GLU A N 1
ATOM 2745 C CA . GLU A 1 348 ? 8.897 -0.052 -5.557 1.00 85.81 348 GLU A CA 1
ATOM 2746 C C . GLU A 1 348 ? 8.056 0.959 -4.766 1.00 85.81 348 GLU A C 1
ATOM 2748 O O . GLU A 1 348 ? 8.569 1.751 -3.977 1.00 85.81 348 GLU A O 1
ATOM 2753 N N . VAL A 1 349 ? 6.738 0.922 -4.977 1.00 89.62 349 VAL A N 1
ATOM 2754 C CA . VAL A 1 349 ? 5.763 1.642 -4.149 1.00 89.62 349 VAL A CA 1
ATOM 2755 C C . VAL A 1 349 ? 4.791 0.630 -3.578 1.00 89.62 349 VAL A C 1
ATOM 2757 O O . VAL A 1 349 ? 3.937 0.102 -4.299 1.00 89.62 349 VAL A O 1
ATOM 2760 N N . ARG A 1 350 ? 4.923 0.358 -2.281 1.00 93.00 350 ARG A N 1
ATOM 2761 C CA . ARG A 1 350 ? 4.057 -0.583 -1.569 1.00 93.00 350 ARG A CA 1
ATOM 2762 C C . ARG A 1 350 ? 2.729 0.092 -1.253 1.00 93.00 350 ARG A C 1
ATOM 2764 O O . ARG A 1 350 ? 2.699 1.233 -0.790 1.00 93.00 350 ARG A O 1
ATOM 2771 N N . ARG A 1 351 ? 1.633 -0.621 -1.513 1.00 92.19 351 ARG A N 1
ATOM 2772 C CA . ARG A 1 351 ? 0.251 -0.150 -1.342 1.00 92.19 351 ARG A CA 1
ATOM 2773 C C . ARG A 1 351 ? -0.589 -1.206 -0.641 1.00 92.19 351 ARG A C 1
ATOM 2775 O O . ARG A 1 351 ? -0.217 -2.375 -0.605 1.00 92.19 351 ARG A O 1
ATOM 2782 N N . LEU A 1 352 ? -1.732 -0.783 -0.107 1.00 92.75 352 LEU A N 1
ATOM 2783 C CA . LEU A 1 352 ? -2.677 -1.676 0.559 1.00 92.75 352 LEU A CA 1
ATOM 2784 C C . LEU A 1 352 ? -3.177 -2.756 -0.408 1.00 92.75 352 LEU A C 1
ATOM 2786 O O . LEU A 1 352 ? -3.570 -2.451 -1.541 1.00 92.75 352 LEU A O 1
ATOM 2790 N N . MET A 1 353 ? -3.191 -4.003 0.063 1.00 90.94 353 MET A N 1
ATOM 2791 C CA . MET A 1 353 ? -3.511 -5.188 -0.733 1.00 90.94 353 MET A CA 1
ATOM 2792 C C . MET A 1 353 ? -4.891 -5.720 -0.345 1.00 90.94 353 MET A C 1
ATOM 2794 O O . MET A 1 353 ? -5.847 -5.597 -1.113 1.00 90.94 353 MET A O 1
ATOM 2798 N N . THR A 1 354 ? -5.025 -6.252 0.869 1.00 89.62 354 THR A N 1
ATOM 2799 C CA . THR A 1 354 ? -6.283 -6.771 1.428 1.00 89.62 354 THR A CA 1
ATOM 2800 C C . THR A 1 354 ? -7.187 -5.660 1.942 1.00 89.62 354 THR A C 1
ATOM 2802 O O . THR A 1 354 ? -8.407 -5.724 1.773 1.00 89.62 354 THR A O 1
ATOM 2805 N N . ASN A 1 355 ? -6.596 -4.601 2.495 1.00 89.62 355 ASN A N 1
ATOM 2806 C CA . ASN A 1 355 ? -7.302 -3.438 3.032 1.00 89.62 355 ASN A CA 1
ATOM 2807 C C . ASN A 1 355 ? -7.432 -2.302 2.006 1.00 89.62 355 ASN A C 1
ATOM 2809 O O . ASN A 1 355 ? -7.653 -1.142 2.354 1.00 89.62 355 ASN A O 1
ATOM 2813 N N . ARG A 1 356 ? -7.335 -2.634 0.713 1.00 86.69 356 ARG A N 1
ATOM 2814 C CA . ARG A 1 356 ? -7.494 -1.680 -0.385 1.00 86.69 356 ARG A CA 1
ATOM 2815 C C . ARG A 1 356 ? -8.830 -0.931 -0.285 1.00 86.69 356 ARG A C 1
ATOM 2817 O O . ARG A 1 356 ? -9.886 -1.534 -0.075 1.00 86.69 356 ARG A O 1
ATOM 2824 N N . GLY A 1 357 ? -8.767 0.388 -0.465 1.00 84.81 357 GLY A N 1
ATOM 2825 C CA . GLY A 1 357 ? -9.917 1.290 -0.367 1.00 84.81 357 GLY A CA 1
ATOM 2826 C C . GLY A 1 357 ? -10.252 1.748 1.055 1.00 84.81 357 GLY A C 1
ATOM 2827 O O . GLY A 1 357 ? -11.223 2.476 1.225 1.00 84.81 357 GLY A O 1
ATOM 2828 N N . MET A 1 358 ? -9.484 1.340 2.073 1.00 89.06 358 MET A N 1
ATOM 2829 C CA . MET A 1 358 ? -9.533 1.998 3.379 1.00 89.06 358 MET A CA 1
ATOM 2830 C C . MET A 1 358 ? -8.717 3.294 3.335 1.00 89.06 358 MET A C 1
ATOM 2832 O O . MET A 1 358 ? -7.568 3.286 2.896 1.00 89.06 358 MET A O 1
ATOM 2836 N N . GLY A 1 359 ? -9.314 4.382 3.813 1.00 89.50 359 GLY A N 1
ATOM 2837 C CA . GLY A 1 359 ? -8.678 5.685 3.986 1.00 89.50 359 GLY A CA 1
ATOM 2838 C C . GLY A 1 359 ? -9.248 6.393 5.214 1.00 89.50 359 GLY A C 1
ATOM 2839 O O . GLY A 1 359 ? -10.313 6.015 5.708 1.00 89.50 359 GLY A O 1
ATOM 2840 N N . TYR A 1 360 ? -8.528 7.392 5.714 1.00 89.56 360 TYR A N 1
ATOM 2841 C CA . TYR A 1 360 ? -8.834 8.090 6.962 1.00 89.56 360 TYR A CA 1
ATOM 2842 C C . TYR A 1 360 ? -9.145 9.568 6.750 1.00 89.56 360 TYR A C 1
ATOM 2844 O O . TYR A 1 360 ? -8.618 10.221 5.848 1.00 89.56 360 TYR A O 1
ATOM 2852 N N . GLY A 1 361 ? -9.988 10.100 7.633 1.00 88.69 361 GLY A N 1
ATOM 2853 C CA . GLY A 1 361 ? -10.366 11.507 7.636 1.00 88.69 361 GLY A CA 1
ATOM 2854 C C . GLY A 1 361 ? -11.123 11.951 6.382 1.00 88.69 361 GLY A C 1
ATOM 2855 O O . GLY A 1 361 ? -11.490 11.168 5.507 1.00 88.69 361 GLY A O 1
ATOM 2856 N N . THR A 1 362 ? -11.364 13.254 6.299 1.00 90.06 362 THR A N 1
ATOM 2857 C CA . THR A 1 362 ? -12.089 13.902 5.197 1.00 90.06 362 THR A CA 1
ATOM 2858 C C . THR A 1 362 ? -11.334 13.808 3.874 1.00 90.06 362 THR A C 1
ATOM 2860 O O . THR A 1 362 ? -11.958 13.753 2.819 1.00 90.06 362 THR A O 1
ATOM 2863 N N . PHE A 1 363 ? -10.002 13.748 3.923 1.00 90.75 363 PHE A N 1
ATOM 2864 C CA . PHE A 1 363 ? -9.164 13.613 2.733 1.00 90.75 363 PHE A CA 1
ATOM 2865 C C . PHE A 1 363 ? -8.997 12.161 2.260 1.00 90.75 363 PHE A C 1
ATOM 2867 O O . PHE A 1 363 ? -8.343 11.941 1.241 1.00 90.75 363 PHE A O 1
ATOM 2874 N N . GLY A 1 364 ? -9.542 11.172 2.980 1.00 91.81 364 GLY A N 1
ATOM 2875 C CA . GLY A 1 364 ? -9.405 9.758 2.624 1.00 91.81 364 GLY A CA 1
ATOM 2876 C C . GLY A 1 364 ? -7.944 9.307 2.546 1.00 91.81 364 GLY A C 1
ATOM 2877 O O . GLY A 1 364 ? -7.568 8.606 1.608 1.00 91.81 364 GLY A O 1
ATOM 2878 N N . THR A 1 365 ? -7.102 9.744 3.488 1.00 93.38 365 THR A N 1
ATOM 2879 C CA . THR A 1 365 ? -5.664 9.475 3.436 1.00 93.38 365 THR A CA 1
ATOM 2880 C C . THR A 1 365 ? -5.357 8.001 3.675 1.00 93.38 365 THR A C 1
ATOM 2882 O O . THR A 1 365 ? -5.936 7.353 4.548 1.00 93.38 365 THR A O 1
ATOM 2885 N N . TYR A 1 366 ? -4.415 7.462 2.911 1.00 93.94 366 TYR A N 1
ATOM 2886 C CA . TYR A 1 366 ? -3.923 6.096 3.056 1.00 93.94 366 TYR A CA 1
ATOM 2887 C C . TYR A 1 366 ? -2.392 6.067 2.940 1.00 93.94 366 TYR A C 1
ATOM 2889 O O . TYR A 1 366 ? -1.798 6.981 2.353 1.00 93.94 366 TYR A O 1
ATOM 2897 N N . PRO A 1 367 ? -1.726 5.050 3.514 1.00 95.56 367 PRO A N 1
ATOM 2898 C CA . PRO A 1 367 ? -0.278 4.997 3.502 1.00 95.56 367 PRO A CA 1
ATOM 2899 C C . PRO A 1 367 ? 0.291 4.379 2.221 1.00 95.56 367 PRO A C 1
ATOM 2901 O O . PRO A 1 367 ? -0.283 3.455 1.640 1.00 95.56 367 PRO A O 1
ATOM 2904 N N . GLU A 1 368 ? 1.485 4.830 1.852 1.00 95.19 368 GLU A N 1
ATOM 2905 C CA . GLU A 1 368 ? 2.369 4.171 0.889 1.00 95.19 368 GLU A CA 1
ATOM 2906 C C . GLU A 1 368 ? 3.797 4.116 1.450 1.00 95.19 368 GLU A C 1
ATOM 2908 O O . GLU A 1 368 ? 4.191 4.981 2.237 1.00 95.19 368 GLU A O 1
ATOM 2913 N N . ILE A 1 369 ? 4.584 3.126 1.016 1.00 95.44 369 ILE A N 1
ATOM 2914 C CA . ILE A 1 369 ? 6.022 3.029 1.320 1.00 95.44 369 ILE A CA 1
ATOM 2915 C C . ILE A 1 369 ? 6.827 3.067 0.022 1.00 95.44 369 ILE A C 1
ATOM 2917 O O . ILE A 1 369 ? 6.474 2.384 -0.941 1.00 95.44 369 ILE A O 1
ATOM 2921 N N . SER A 1 370 ? 7.924 3.822 0.030 1.00 92.00 370 SER A N 1
ATOM 2922 C CA . SER A 1 370 ? 8.976 3.804 -0.994 1.00 92.00 370 SER A CA 1
ATOM 2923 C C . SER A 1 370 ? 10.358 3.740 -0.322 1.00 92.00 370 SER A C 1
ATOM 2925 O O . SER A 1 370 ? 10.416 3.732 0.910 1.00 92.00 370 SER A O 1
ATOM 2927 N N . PRO A 1 371 ? 11.472 3.759 -1.077 1.00 89.75 371 PRO A N 1
ATOM 2928 C CA . PRO A 1 371 ? 12.814 3.894 -0.504 1.00 89.75 371 PRO A CA 1
ATOM 2929 C C . PRO A 1 371 ? 13.023 5.144 0.373 1.00 89.75 371 PRO A C 1
ATOM 2931 O O . PRO A 1 371 ? 13.967 5.177 1.152 1.00 89.75 371 PRO A O 1
ATOM 2934 N N . PHE A 1 372 ? 12.146 6.153 0.290 1.00 90.44 372 PHE A N 1
ATOM 2935 C CA . PHE A 1 372 ? 12.190 7.367 1.124 1.00 90.44 372 PHE A CA 1
ATOM 2936 C C . PHE A 1 372 ? 11.279 7.301 2.360 1.00 90.44 372 PHE A C 1
ATOM 2938 O O . PHE A 1 372 ? 10.906 8.329 2.930 1.00 90.44 372 PHE A O 1
ATOM 2945 N N . GLY A 1 373 ? 10.859 6.096 2.746 1.00 93.25 373 GLY A N 1
ATOM 2946 C CA . GLY A 1 373 ? 10.022 5.869 3.917 1.00 93.25 373 GLY A CA 1
ATOM 2947 C C . GLY A 1 373 ? 8.520 5.932 3.634 1.00 93.25 373 GLY A C 1
ATOM 2948 O O . GLY A 1 373 ? 8.051 5.784 2.499 1.00 93.25 373 GLY A O 1
ATOM 2949 N N . VAL A 1 374 ? 7.746 6.136 4.693 1.00 95.50 374 VAL A N 1
ATOM 2950 C CA . VAL A 1 374 ? 6.280 6.168 4.693 1.00 95.50 374 VAL A CA 1
ATOM 2951 C C . VAL A 1 374 ? 5.773 7.541 4.263 1.00 95.50 374 VAL A C 1
ATOM 2953 O O . VAL A 1 374 ? 6.311 8.572 4.666 1.00 95.50 374 VAL A O 1
ATOM 2956 N N . ARG A 1 375 ? 4.685 7.580 3.499 1.00 94.25 375 ARG A N 1
ATOM 2957 C CA . ARG A 1 375 ? 3.880 8.794 3.305 1.00 94.25 375 ARG A CA 1
ATOM 2958 C C . ARG A 1 375 ? 2.397 8.498 3.456 1.00 94.25 375 ARG A C 1
ATOM 2960 O O . ARG A 1 375 ? 1.980 7.357 3.282 1.00 94.25 375 ARG A O 1
ATOM 2967 N N . PHE A 1 376 ? 1.605 9.546 3.661 1.00 93.88 376 PHE A N 1
ATOM 2968 C CA . PHE A 1 376 ? 0.144 9.482 3.636 1.00 93.88 376 PHE A CA 1
ATOM 2969 C C . PHE A 1 376 ? -0.390 10.331 2.483 1.00 93.88 376 PHE A C 1
ATOM 2971 O O . PHE A 1 376 ? -0.154 11.541 2.439 1.00 93.88 376 PHE A O 1
ATOM 2978 N N . THR A 1 377 ? -1.088 9.704 1.539 1.00 92.00 377 THR A N 1
ATOM 2979 C CA . THR A 1 377 ? -1.579 10.339 0.304 1.00 92.00 377 THR A CA 1
ATOM 2980 C C . THR A 1 377 ? -3.077 10.098 0.105 1.00 92.00 377 THR A C 1
ATOM 2982 O O . THR A 1 377 ? -3.687 9.377 0.889 1.00 92.00 377 THR A O 1
ATOM 2985 N N . SER A 1 378 ? -3.673 10.723 -0.911 1.00 90.44 378 SER A N 1
ATOM 2986 C CA . SER A 1 378 ? -5.089 10.599 -1.264 1.00 90.44 378 SER A CA 1
ATOM 2987 C C . SER A 1 378 ? -5.260 10.395 -2.770 1.00 90.44 378 SER A C 1
ATOM 2989 O O . SER A 1 378 ? -4.558 11.017 -3.566 1.00 90.44 378 SER A O 1
ATOM 2991 N N . ASP A 1 379 ? -6.211 9.540 -3.149 1.00 83.06 379 ASP A N 1
ATOM 2992 C CA . ASP A 1 379 ? -6.630 9.347 -4.544 1.00 83.06 379 ASP A CA 1
ATOM 2993 C C . ASP A 1 379 ? -7.646 10.421 -4.988 1.00 83.06 379 ASP A C 1
ATOM 2995 O O . ASP A 1 379 ? -7.774 10.697 -6.184 1.00 83.06 379 ASP A O 1
ATOM 2999 N N . ASP A 1 380 ? -8.362 11.020 -4.029 1.00 81.81 380 ASP A N 1
ATOM 3000 C CA . ASP A 1 380 ? -9.467 11.955 -4.271 1.00 81.81 380 ASP A CA 1
ATOM 3001 C C . ASP A 1 380 ? -9.011 13.422 -4.250 1.00 81.81 380 ASP A C 1
ATOM 3003 O O . ASP A 1 380 ? -9.626 14.278 -4.890 1.00 81.81 380 ASP A O 1
ATOM 3007 N N . PHE A 1 381 ? -7.915 13.717 -3.543 1.00 82.56 381 PHE A N 1
ATOM 3008 C CA . PHE A 1 381 ? -7.404 15.073 -3.352 1.00 82.56 381 PHE A CA 1
ATOM 3009 C C . PHE A 1 381 ? -5.933 15.187 -3.760 1.00 82.56 381 PHE A C 1
ATOM 3011 O O . PHE A 1 381 ? -5.078 14.426 -3.310 1.00 82.56 381 PHE A O 1
ATOM 3018 N N . ALA A 1 382 ? -5.609 16.206 -4.559 1.00 83.88 382 ALA A N 1
ATOM 3019 C CA . ALA A 1 382 ? -4.232 16.537 -4.921 1.00 83.88 382 ALA A CA 1
ATOM 3020 C C . ALA A 1 382 ? -3.523 17.276 -3.767 1.00 83.88 382 ALA A C 1
ATOM 3022 O O . ALA A 1 382 ? -3.334 18.490 -3.809 1.00 83.88 382 ALA A O 1
ATOM 3023 N N . LEU A 1 383 ? -3.145 16.540 -2.716 1.00 90.19 383 LEU A N 1
ATOM 3024 C CA . LEU A 1 383 ? -2.577 17.122 -1.490 1.00 90.19 383 LEU A CA 1
ATOM 3025 C C . LEU A 1 383 ? -1.157 17.686 -1.672 1.00 90.19 383 LEU A C 1
ATOM 3027 O O . LEU A 1 383 ? -0.786 18.616 -0.961 1.00 90.19 383 LEU A O 1
ATOM 3031 N N . GLY A 1 384 ? -0.372 17.158 -2.618 1.00 90.75 384 GLY A N 1
ATOM 3032 C CA . GLY A 1 384 ? 1.036 17.531 -2.830 1.00 90.75 384 GLY A CA 1
ATOM 3033 C C . GLY A 1 384 ? 1.273 19.039 -2.981 1.00 90.75 384 GLY A C 1
ATOM 3034 O O . GLY A 1 384 ? 1.975 19.615 -2.148 1.00 90.75 384 GLY A O 1
ATOM 3035 N N . PRO A 1 385 ? 0.661 19.711 -3.977 1.00 89.19 385 PRO A N 1
ATOM 3036 C CA . PRO A 1 385 ? 0.814 21.156 -4.169 1.00 89.19 385 PRO A CA 1
ATOM 3037 C C . PRO A 1 385 ? 0.391 21.988 -2.953 1.00 89.19 385 PRO A C 1
ATOM 3039 O O . PRO A 1 385 ? 1.087 22.925 -2.571 1.00 89.19 385 PRO A O 1
ATOM 3042 N N . MET A 1 386 ? -0.712 21.616 -2.292 1.00 90.38 386 MET A N 1
ATOM 3043 C CA . MET A 1 386 ? -1.194 22.317 -1.094 1.00 90.38 386 MET A CA 1
ATOM 3044 C C . MET A 1 386 ? -0.209 22.186 0.073 1.00 90.38 386 MET A C 1
ATOM 3046 O O . MET A 1 386 ? 0.056 23.154 0.786 1.00 90.38 386 MET A O 1
ATOM 3050 N N . ARG A 1 387 ? 0.363 20.992 0.256 1.00 93.81 387 ARG A N 1
ATOM 3051 C CA . ARG A 1 387 ? 1.379 20.733 1.280 1.00 93.81 387 ARG A CA 1
ATOM 3052 C C . ARG A 1 387 ? 2.691 21.448 0.976 1.00 93.81 387 ARG A C 1
ATOM 3054 O O . ARG A 1 387 ? 3.306 21.942 1.914 1.00 93.81 387 ARG A O 1
ATOM 3061 N N . LEU A 1 388 ? 3.094 21.527 -0.295 1.00 93.56 388 LEU A N 1
ATOM 3062 C CA . LEU A 1 388 ? 4.281 22.272 -0.722 1.00 93.56 388 LEU A CA 1
ATOM 3063 C C . LEU A 1 388 ? 4.128 23.764 -0.429 1.00 93.56 388 LEU A C 1
ATOM 3065 O O . LEU A 1 388 ? 5.009 24.335 0.205 1.00 93.56 388 LEU A O 1
ATOM 3069 N N . LYS A 1 389 ? 2.989 24.366 -0.806 1.00 90.69 389 LYS A N 1
ATOM 3070 C CA . LYS A 1 389 ? 2.671 25.764 -0.473 1.00 90.69 389 LYS A CA 1
ATOM 3071 C C . LYS A 1 389 ? 2.786 26.003 1.034 1.00 90.69 389 LYS A C 1
ATOM 3073 O O . LYS A 1 389 ? 3.578 26.838 1.455 1.00 90.69 389 LYS A O 1
ATOM 3078 N N . ARG A 1 390 ? 2.086 25.195 1.841 1.00 92.06 390 ARG A N 1
ATOM 3079 C CA . ARG A 1 390 ? 2.131 25.293 3.309 1.00 92.06 390 ARG A CA 1
ATOM 3080 C C . ARG A 1 390 ? 3.544 25.136 3.871 1.00 92.06 390 ARG A C 1
ATOM 3082 O O . ARG A 1 390 ? 3.888 25.798 4.845 1.00 92.06 390 ARG A O 1
ATOM 3089 N N . LEU A 1 391 ? 4.340 24.220 3.314 1.00 93.31 391 LEU A N 1
ATOM 3090 C CA . LEU A 1 391 ? 5.721 24.030 3.742 1.00 93.31 391 LEU A CA 1
ATOM 3091 C C . LEU A 1 391 ? 6.522 25.302 3.484 1.00 93.31 391 LEU A C 1
ATOM 3093 O O . LEU A 1 391 ? 7.122 25.810 4.419 1.00 93.31 391 LEU A O 1
ATOM 3097 N N . VAL A 1 392 ? 6.489 25.837 2.262 1.00 91.00 392 VAL A N 1
ATOM 3098 C CA . VAL A 1 392 ? 7.239 27.049 1.908 1.00 91.00 392 VAL A CA 1
ATOM 3099 C C . VAL A 1 392 ? 6.788 28.255 2.737 1.00 91.00 392 VAL A C 1
ATOM 3101 O O . VAL A 1 392 ? 7.639 28.956 3.271 1.00 91.00 392 VAL A O 1
ATOM 3104 N N . GLU A 1 393 ? 5.485 28.452 2.947 1.00 88.69 393 GLU A N 1
ATOM 3105 C CA . GLU A 1 393 ? 4.961 29.501 3.841 1.00 88.69 393 GLU A CA 1
ATOM 3106 C C . GLU A 1 393 ? 5.468 29.360 5.285 1.00 88.69 393 GLU A C 1
ATOM 3108 O O . GLU A 1 393 ? 5.657 30.352 5.979 1.00 88.69 393 GLU A O 1
ATOM 3113 N N . ALA A 1 394 ? 5.724 28.135 5.752 1.00 90.06 394 ALA A N 1
ATOM 3114 C CA . ALA A 1 394 ? 6.305 27.902 7.072 1.00 90.06 394 ALA A CA 1
ATOM 3115 C C . ALA A 1 394 ? 7.827 28.132 7.124 1.00 90.06 394 ALA A C 1
ATOM 3117 O O . ALA A 1 394 ? 8.375 28.213 8.224 1.00 90.06 394 ALA A O 1
ATOM 3118 N N . LEU A 1 395 ? 8.509 28.196 5.973 1.00 89.38 395 LEU A N 1
ATOM 3119 C CA . LEU A 1 395 ? 9.950 28.460 5.870 1.00 89.38 395 LEU A CA 1
ATOM 3120 C C . LEU A 1 395 ? 10.280 29.955 5.770 1.00 89.38 395 LEU A C 1
ATOM 3122 O O . LEU A 1 395 ? 11.415 30.327 6.055 1.00 89.38 395 LEU A O 1
ATOM 3126 N N . TYR A 1 396 ? 9.319 30.784 5.358 1.00 86.50 396 TYR A N 1
ATOM 3127 C CA . TYR A 1 396 ? 9.473 32.231 5.219 1.00 86.50 396 TYR A CA 1
ATOM 3128 C C . TYR A 1 396 ? 8.396 32.943 6.039 1.00 86.50 396 TYR A C 1
ATOM 3130 O O . TYR A 1 396 ? 7.219 32.955 5.684 1.00 86.50 396 TYR A O 1
ATOM 3138 N N . SER A 1 397 ? 8.800 33.560 7.142 1.00 82.81 397 SER A N 1
ATOM 3139 C CA . SER A 1 397 ? 7.946 34.399 7.968 1.00 82.81 397 SER A CA 1
ATOM 3140 C C . SER A 1 397 ? 7.638 35.704 7.242 1.00 82.81 397 SER A C 1
ATOM 3142 O O . SER A 1 397 ? 8.474 36.600 7.148 1.00 82.81 397 SER A O 1
ATOM 3144 N N . MET A 1 398 ? 6.395 35.848 6.787 1.00 77.38 398 MET A N 1
ATOM 3145 C CA . MET A 1 398 ? 5.927 37.064 6.108 1.00 77.38 398 MET A CA 1
ATOM 3146 C C . MET A 1 398 ? 5.910 38.305 7.021 1.00 77.38 398 MET A C 1
ATOM 3148 O O . MET A 1 398 ? 5.809 39.428 6.534 1.00 77.38 398 MET A O 1
ATOM 3152 N N . ASP A 1 399 ? 6.044 38.109 8.336 1.00 80.69 399 ASP A N 1
ATOM 3153 C CA . ASP A 1 399 ? 6.167 39.183 9.325 1.00 80.69 399 ASP A CA 1
ATOM 3154 C C . ASP A 1 399 ? 7.614 39.708 9.473 1.00 80.69 399 ASP A C 1
ATOM 3156 O O . ASP A 1 399 ? 7.829 40.748 10.101 1.00 80.69 399 ASP A O 1
ATOM 3160 N N . ASP A 1 400 ? 8.616 39.014 8.913 1.00 84.75 400 ASP A N 1
ATOM 3161 C CA . ASP A 1 400 ? 10.021 39.443 8.927 1.00 84.75 400 ASP A CA 1
ATOM 3162 C C . ASP A 1 400 ? 10.413 40.068 7.581 1.00 84.75 400 ASP A C 1
ATOM 3164 O O . ASP A 1 400 ? 10.555 39.388 6.564 1.00 84.75 400 ASP A O 1
ATOM 3168 N N . HIS A 1 401 ? 10.660 41.381 7.587 1.00 83.19 401 HIS A N 1
ATOM 3169 C CA . HIS A 1 401 ? 11.099 42.124 6.405 1.00 83.19 401 HIS A CA 1
ATOM 3170 C C . HIS A 1 401 ? 12.336 41.516 5.722 1.00 83.19 401 HIS A C 1
ATOM 3172 O O . HIS A 1 401 ? 12.420 41.545 4.498 1.00 83.19 401 HIS A O 1
ATOM 3178 N N . GLY A 1 402 ? 13.281 40.943 6.477 1.00 85.44 402 GLY A N 1
ATOM 3179 C CA . GLY A 1 402 ? 14.485 40.341 5.899 1.00 85.44 402 GLY A CA 1
ATOM 3180 C C . GLY A 1 402 ? 14.215 39.031 5.155 1.00 85.44 402 GLY A C 1
ATOM 3181 O O . GLY A 1 402 ? 14.897 38.725 4.174 1.00 85.44 402 GLY A O 1
ATOM 3182 N N . GLU A 1 403 ? 13.226 38.255 5.596 1.00 84.62 403 GLU A N 1
ATOM 3183 C CA . GLU A 1 403 ? 12.818 37.022 4.917 1.00 84.62 403 GLU A CA 1
ATOM 3184 C C . GLU A 1 403 ? 11.949 37.315 3.694 1.00 84.62 403 GLU A C 1
ATOM 3186 O O . GLU A 1 403 ? 12.128 36.671 2.659 1.00 84.62 403 GLU A O 1
ATOM 3191 N N . VAL A 1 404 ? 11.091 38.336 3.777 1.00 85.12 404 VAL A N 1
ATOM 3192 C CA . VAL A 1 404 ? 10.285 38.823 2.649 1.00 85.12 404 VAL A CA 1
ATOM 3193 C C . VAL A 1 404 ? 11.167 39.370 1.525 1.00 85.12 404 VAL A C 1
ATOM 3195 O O . VAL A 1 404 ? 10.971 38.997 0.369 1.00 85.12 404 VAL A O 1
ATOM 3198 N N . ASP A 1 405 ? 12.167 40.196 1.848 1.00 86.81 405 ASP A N 1
ATOM 3199 C CA . ASP A 1 405 ? 13.092 40.755 0.852 1.00 86.81 405 ASP A CA 1
ATOM 3200 C C . ASP A 1 405 ? 13.886 39.649 0.131 1.00 86.81 405 ASP A C 1
ATOM 3202 O O . ASP A 1 405 ? 14.075 39.699 -1.088 1.00 86.81 405 ASP A O 1
ATOM 3206 N N . GLU A 1 406 ? 14.329 38.618 0.861 1.00 87.56 406 GLU A N 1
ATOM 3207 C CA . GLU A 1 406 ? 14.976 37.454 0.247 1.00 87.56 406 GLU A CA 1
ATOM 3208 C C . GLU A 1 406 ? 14.012 36.695 -0.661 1.00 87.56 406 GLU A C 1
ATOM 3210 O O . GLU A 1 406 ? 14.374 36.372 -1.793 1.00 87.56 406 GLU A O 1
ATOM 3215 N N . LEU A 1 407 ? 12.811 36.379 -0.171 1.00 88.06 407 LEU A N 1
ATOM 3216 C CA . LEU A 1 407 ? 11.820 35.635 -0.941 1.00 88.06 407 LEU A CA 1
ATOM 3217 C C . LEU A 1 407 ? 11.506 36.374 -2.246 1.00 88.06 407 LEU A C 1
ATOM 3219 O O . LEU A 1 407 ? 11.541 35.776 -3.320 1.00 88.06 407 LEU A O 1
ATOM 3223 N N . GLN A 1 408 ? 11.312 37.691 -2.176 1.00 87.88 408 GLN A N 1
ATOM 3224 C CA . GLN A 1 408 ? 11.090 38.536 -3.345 1.00 87.88 408 GLN A CA 1
ATOM 3225 C C . GLN A 1 408 ? 12.298 38.536 -4.294 1.00 87.88 408 GLN A C 1
ATOM 3227 O O . GLN A 1 408 ? 12.136 38.467 -5.513 1.00 87.88 408 GLN A O 1
ATOM 3232 N N . TRP A 1 409 ? 13.528 38.554 -3.772 1.00 89.56 409 TRP A N 1
ATOM 3233 C CA . TRP A 1 409 ? 14.731 38.427 -4.598 1.00 89.56 409 TRP A CA 1
ATOM 3234 C C . TRP A 1 409 ? 14.820 37.068 -5.303 1.00 89.56 409 TRP A C 1
ATOM 3236 O O . TRP A 1 409 ? 15.189 36.986 -6.484 1.00 89.56 409 TRP A O 1
ATOM 3246 N N . GLN A 1 410 ? 14.471 35.994 -4.596 1.00 89.81 410 GLN A N 1
ATOM 3247 C CA . GLN A 1 410 ? 14.422 34.644 -5.142 1.00 89.81 410 GLN A CA 1
ATOM 3248 C C . GLN A 1 410 ? 13.325 34.515 -6.197 1.00 89.81 410 GLN A C 1
ATOM 3250 O O . GLN A 1 410 ? 13.571 33.855 -7.201 1.00 89.81 410 GLN A O 1
ATOM 3255 N N . LEU A 1 411 ? 12.187 35.194 -6.040 1.00 91.50 411 LEU A N 1
ATOM 3256 C CA . LEU A 1 411 ? 11.030 35.150 -6.942 1.00 91.50 411 LEU A CA 1
ATOM 3257 C C . LEU A 1 411 ? 10.967 36.296 -7.966 1.00 91.50 411 LEU A C 1
ATOM 3259 O O . LEU A 1 411 ? 10.006 36.380 -8.715 1.00 91.50 411 LEU A O 1
ATOM 3263 N N . ARG A 1 412 ? 12.003 37.135 -8.087 1.00 91.00 412 ARG A N 1
ATOM 3264 C CA . ARG A 1 412 ? 12.035 38.347 -8.945 1.00 91.00 412 ARG A CA 1
ATOM 3265 C C . ARG A 1 412 ? 11.671 38.165 -10.432 1.00 91.00 412 ARG A C 1
ATOM 3267 O O . ARG A 1 412 ? 11.490 39.149 -11.139 1.00 91.00 412 ARG A O 1
ATOM 3274 N N . GLU A 1 413 ? 11.684 36.930 -10.928 1.00 90.56 413 GLU A N 1
ATOM 3275 C CA . GLU A 1 413 ? 11.364 36.563 -12.318 1.00 90.56 413 GLU A CA 1
ATOM 3276 C C . GLU A 1 413 ? 9.921 36.055 -12.477 1.00 90.56 413 GLU A C 1
ATOM 3278 O O . GLU A 1 413 ? 9.507 35.739 -13.589 1.00 90.56 413 GLU A O 1
ATOM 3283 N N . VAL A 1 414 ? 9.172 35.965 -11.377 1.00 91.06 414 VAL A N 1
ATOM 3284 C CA . VAL A 1 414 ? 7.784 35.506 -11.322 1.00 91.06 414 VAL A CA 1
ATOM 3285 C C . VAL A 1 414 ? 6.861 36.723 -11.304 1.00 91.06 414 VAL A C 1
ATOM 3287 O O . VAL A 1 414 ? 7.123 37.708 -10.613 1.00 91.06 414 VAL A O 1
ATOM 3290 N N . GLU A 1 415 ? 5.789 36.670 -12.090 1.00 88.75 415 GLU A N 1
ATOM 3291 C CA . GLU A 1 415 ? 4.778 37.727 -12.124 1.00 88.75 415 GLU A CA 1
ATOM 3292 C C . GLU A 1 415 ? 3.947 37.730 -10.826 1.00 88.75 415 GLU A C 1
ATOM 3294 O O . GLU A 1 415 ? 3.603 36.673 -10.303 1.00 88.75 415 GLU A O 1
ATOM 3299 N N . GLY A 1 416 ? 3.639 38.919 -10.304 1.00 88.81 416 GLY A N 1
ATOM 3300 C CA . GLY A 1 416 ? 2.822 39.121 -9.103 1.00 88.81 416 GLY A CA 1
ATOM 3301 C C . GLY A 1 416 ? 3.045 40.509 -8.497 1.00 88.81 416 GLY A C 1
ATOM 3302 O O . GLY A 1 416 ? 4.158 41.045 -8.581 1.00 88.81 416 GLY A O 1
ATOM 3303 N N . ASP A 1 417 ? 1.995 41.090 -7.915 1.00 87.94 417 ASP A N 1
ATOM 3304 C CA . ASP A 1 417 ? 2.005 42.433 -7.320 1.00 87.94 417 ASP A CA 1
ATOM 3305 C C . ASP A 1 417 ? 2.709 42.453 -5.950 1.00 87.94 417 ASP A C 1
ATOM 3307 O O . ASP A 1 417 ? 3.273 43.478 -5.552 1.00 87.94 417 ASP A O 1
ATOM 3311 N N . ASP A 1 418 ? 2.723 41.319 -5.242 1.00 88.06 418 ASP A N 1
ATOM 3312 C CA . ASP A 1 418 ? 3.378 41.150 -3.945 1.00 88.06 418 ASP A CA 1
ATOM 3313 C C . ASP A 1 418 ? 4.061 39.768 -3.791 1.00 88.06 418 ASP A C 1
ATOM 3315 O O . ASP A 1 418 ? 3.810 38.858 -4.587 1.00 88.06 418 ASP A O 1
ATOM 3319 N N . PRO A 1 419 ? 4.946 39.576 -2.787 1.00 85.19 419 PRO A N 1
ATOM 3320 C CA . PRO A 1 419 ? 5.675 38.317 -2.604 1.00 85.19 419 PRO A CA 1
ATOM 3321 C C . PRO A 1 419 ? 4.786 37.092 -2.340 1.00 85.19 419 PRO A C 1
ATOM 3323 O O . PRO A 1 419 ? 5.192 35.975 -2.655 1.00 85.19 419 PRO A O 1
ATOM 3326 N N . HIS A 1 420 ? 3.585 37.275 -1.781 1.00 85.75 420 HIS A N 1
ATOM 3327 C CA . HIS A 1 420 ? 2.635 36.182 -1.578 1.00 85.75 420 HIS A CA 1
ATOM 3328 C C . HIS A 1 420 ? 2.018 35.756 -2.916 1.00 85.75 420 HIS A C 1
ATOM 3330 O O . HIS A 1 420 ? 1.949 34.562 -3.206 1.00 85.75 420 HIS A O 1
ATOM 3336 N N . GLU A 1 421 ? 1.609 36.712 -3.753 1.00 88.56 421 GLU A N 1
ATOM 3337 C CA . GLU A 1 421 ? 1.116 36.430 -5.106 1.00 88.56 421 GLU A CA 1
ATOM 3338 C C . GLU A 1 421 ? 2.204 35.794 -5.980 1.00 88.56 421 GLU A C 1
ATOM 3340 O O . GLU A 1 421 ? 1.945 34.790 -6.642 1.00 88.56 421 GLU A O 1
ATOM 3345 N N . GLN A 1 422 ? 3.442 36.298 -5.912 1.00 90.38 422 GLN A N 1
ATOM 3346 C CA . GLN A 1 422 ? 4.584 35.696 -6.607 1.00 90.38 422 GLN A CA 1
ATOM 3347 C C . GLN A 1 422 ? 4.841 34.257 -6.149 1.00 90.38 422 GLN A C 1
ATOM 3349 O O . GLN A 1 422 ? 5.114 33.385 -6.974 1.00 90.38 422 GLN A O 1
ATOM 3354 N N . LEU A 1 423 ? 4.754 33.980 -4.843 1.00 89.00 423 LEU A N 1
ATOM 3355 C CA . LEU A 1 423 ? 4.918 32.625 -4.317 1.00 89.00 423 LEU A CA 1
ATOM 3356 C C . LEU A 1 423 ? 3.795 31.702 -4.803 1.00 89.00 423 LEU A C 1
ATOM 3358 O O . LEU A 1 423 ? 4.062 30.571 -5.214 1.00 89.00 423 LEU A O 1
ATOM 3362 N N . GLU A 1 424 ? 2.551 32.178 -4.780 1.00 88.50 424 GLU A N 1
ATOM 3363 C CA . GLU A 1 424 ? 1.399 31.418 -5.259 1.00 88.50 424 GLU A CA 1
ATOM 3364 C C . GLU A 1 424 ? 1.513 31.101 -6.752 1.00 88.50 424 GLU A C 1
ATOM 3366 O O . GLU A 1 424 ? 1.325 29.949 -7.152 1.00 88.50 424 GLU A O 1
ATOM 3371 N N . GLU A 1 425 ? 1.902 32.083 -7.566 1.00 90.50 425 GLU A N 1
ATOM 3372 C CA . GLU A 1 425 ? 2.127 31.891 -8.995 1.00 90.50 425 GLU A CA 1
ATOM 3373 C C . GLU A 1 425 ? 3.288 30.930 -9.265 1.00 90.50 425 GLU A C 1
ATOM 3375 O O . GLU A 1 425 ? 3.186 30.064 -10.140 1.00 90.50 425 GLU A O 1
ATOM 3380 N N . PHE A 1 426 ? 4.369 31.015 -8.486 1.00 91.25 426 PHE A N 1
ATOM 3381 C CA . PHE A 1 426 ? 5.521 30.132 -8.639 1.00 91.25 426 PHE A CA 1
ATOM 3382 C C . PHE A 1 426 ? 5.178 28.678 -8.307 1.00 91.25 426 PHE A C 1
ATOM 3384 O O . PHE A 1 426 ? 5.424 27.797 -9.126 1.00 91.25 426 PHE A O 1
ATOM 3391 N N . VAL A 1 427 ? 4.538 28.415 -7.160 1.00 89.56 427 VAL A N 1
ATOM 3392 C CA . VAL A 1 427 ? 4.113 27.054 -6.772 1.00 89.56 427 VAL A CA 1
ATOM 3393 C C . VAL A 1 427 ? 3.087 26.481 -7.758 1.00 89.56 427 VAL A C 1
ATOM 3395 O O . VAL A 1 427 ? 3.021 25.268 -7.951 1.00 89.56 427 VAL A O 1
ATOM 3398 N N . ARG A 1 428 ? 2.279 27.338 -8.394 1.00 87.56 428 ARG A N 1
ATOM 3399 C CA . ARG A 1 428 ? 1.274 26.937 -9.388 1.00 87.56 428 ARG A CA 1
ATOM 3400 C C . ARG A 1 428 ? 1.869 26.590 -10.756 1.00 87.56 428 ARG A C 1
ATOM 3402 O O . ARG A 1 428 ? 1.283 25.767 -11.459 1.00 87.56 428 ARG A O 1
ATOM 3409 N N . SER A 1 429 ? 2.949 27.256 -11.164 1.00 88.75 429 SER A N 1
ATOM 3410 C CA . SER A 1 429 ? 3.474 27.201 -12.538 1.00 88.75 429 SER A CA 1
ATOM 3411 C C . SER A 1 429 ? 4.792 26.438 -12.691 1.00 88.75 429 SER A C 1
ATOM 3413 O O . SER A 1 429 ? 5.030 25.887 -13.766 1.00 88.75 429 SER A O 1
ATOM 3415 N N . ALA A 1 430 ? 5.632 26.395 -11.655 1.00 89.75 430 ALA A N 1
ATOM 3416 C CA . ALA A 1 430 ? 6.914 25.696 -11.674 1.00 89.75 430 ALA A CA 1
ATOM 3417 C C . ALA A 1 430 ? 6.767 24.199 -11.361 1.00 89.75 430 ALA A C 1
ATOM 3419 O O . ALA A 1 430 ? 5.801 23.771 -10.723 1.00 89.75 430 ALA A O 1
ATOM 3420 N N . GLU A 1 431 ? 7.747 23.398 -11.787 1.00 88.38 431 GLU A N 1
ATOM 3421 C CA . GLU A 1 431 ? 7.820 21.996 -11.375 1.00 88.38 431 GLU A CA 1
ATOM 3422 C C . GLU A 1 431 ? 8.182 21.906 -9.872 1.00 88.38 431 GLU A C 1
ATOM 3424 O O . GLU A 1 431 ? 8.938 22.736 -9.353 1.00 88.38 431 GLU A O 1
ATOM 3429 N N . PRO A 1 432 ? 7.625 20.943 -9.115 1.00 90.88 432 PRO A N 1
ATOM 3430 C CA . PRO A 1 432 ? 7.814 20.879 -7.662 1.00 90.88 432 PRO A CA 1
ATOM 3431 C C . PRO A 1 432 ? 9.272 20.731 -7.192 1.00 90.88 432 PRO A C 1
ATOM 3433 O O . PRO A 1 432 ? 9.619 21.206 -6.109 1.00 90.88 432 PRO A O 1
ATOM 3436 N N . ASP A 1 433 ? 10.117 20.064 -7.974 1.00 89.94 433 ASP A N 1
ATOM 3437 C CA . ASP A 1 433 ? 11.557 19.930 -7.730 1.00 89.94 433 ASP A CA 1
ATOM 3438 C C . ASP A 1 433 ? 12.278 21.280 -7.826 1.00 89.94 433 ASP A C 1
ATOM 3440 O O . ASP A 1 433 ? 13.057 21.613 -6.930 1.00 89.94 433 ASP A O 1
ATOM 3444 N N . ASP A 1 434 ? 11.950 22.099 -8.828 1.00 90.44 434 ASP A N 1
ATOM 3445 C CA . ASP A 1 434 ? 12.470 23.462 -8.980 1.00 90.44 434 ASP A CA 1
ATOM 3446 C C . ASP A 1 434 ? 12.084 24.349 -7.789 1.00 90.44 434 ASP A C 1
ATOM 3448 O O . ASP A 1 434 ? 12.899 25.143 -7.307 1.00 90.44 434 ASP A O 1
ATOM 3452 N N . VAL A 1 435 ? 10.860 24.202 -7.269 1.00 92.75 435 VAL A N 1
ATOM 3453 C CA . VAL A 1 435 ? 10.411 24.940 -6.078 1.00 92.75 435 VAL A CA 1
ATOM 3454 C C . VAL A 1 435 ? 11.261 24.572 -4.861 1.00 92.75 435 VAL A C 1
ATOM 3456 O O . VAL A 1 435 ? 11.739 25.458 -4.146 1.00 92.75 435 VAL A O 1
ATOM 3459 N N . ILE A 1 436 ? 11.495 23.277 -4.635 1.00 92.75 436 ILE A N 1
ATOM 3460 C CA . ILE A 1 436 ? 12.317 22.796 -3.514 1.00 92.75 436 ILE A CA 1
ATOM 3461 C C . ILE A 1 436 ? 13.768 23.254 -3.680 1.00 92.75 436 ILE A C 1
ATOM 3463 O O . ILE A 1 436 ? 14.361 23.780 -2.735 1.00 92.75 436 ILE A O 1
ATOM 3467 N N . ALA A 1 437 ? 14.334 23.106 -4.875 1.00 90.88 437 ALA A N 1
ATOM 3468 C CA . ALA A 1 437 ? 15.709 23.497 -5.152 1.00 90.88 437 ALA A CA 1
ATOM 3469 C C . ALA A 1 437 ? 15.926 25.008 -4.979 1.00 90.88 437 ALA A C 1
ATOM 3471 O O . ALA A 1 437 ? 16.931 25.431 -4.406 1.00 90.88 437 ALA A O 1
ATOM 3472 N N . ARG A 1 438 ? 14.977 25.838 -5.427 1.00 91.12 438 ARG A N 1
ATOM 3473 C CA . ARG A 1 438 ? 15.109 27.300 -5.380 1.00 91.12 438 ARG A CA 1
ATOM 3474 C C . ARG A 1 438 ? 14.803 27.897 -4.008 1.00 91.12 438 ARG A C 1
ATOM 3476 O O . ARG A 1 438 ? 15.440 28.884 -3.658 1.00 91.12 438 ARG A O 1
ATOM 3483 N N . LEU A 1 439 ? 13.851 27.342 -3.252 1.00 91.94 439 LEU A N 1
ATOM 3484 C CA . LEU A 1 439 ? 13.367 27.949 -1.999 1.00 91.94 439 LEU A CA 1
ATOM 3485 C C . LEU A 1 439 ? 13.821 27.202 -0.734 1.00 91.94 439 LEU A C 1
ATOM 3487 O O . LEU A 1 439 ? 14.049 27.811 0.311 1.00 91.94 439 LEU A O 1
ATOM 3491 N N . ILE A 1 440 ? 13.999 25.881 -0.795 1.00 91.94 440 ILE A N 1
ATOM 3492 C CA . ILE A 1 440 ? 14.404 25.088 0.378 1.00 91.94 440 ILE A CA 1
ATOM 3493 C C . ILE A 1 440 ? 15.925 24.940 0.420 1.00 91.94 440 ILE A C 1
ATOM 3495 O O . ILE A 1 440 ? 16.547 25.291 1.422 1.00 91.94 440 ILE A O 1
ATOM 3499 N N . LEU A 1 441 ? 16.544 24.497 -0.678 1.00 90.94 441 LEU A N 1
ATOM 3500 C CA . LEU A 1 441 ? 18.001 24.310 -0.743 1.00 90.94 441 LEU A CA 1
ATOM 3501 C C . LEU A 1 441 ? 18.795 25.624 -0.777 1.00 90.94 441 LEU A C 1
ATOM 3503 O O . LEU A 1 441 ? 20.008 25.618 -0.575 1.00 90.94 441 LEU A O 1
ATOM 3507 N N . ALA A 1 442 ? 18.130 26.768 -0.955 1.00 87.69 442 ALA A N 1
ATOM 3508 C CA . ALA A 1 442 ? 18.780 28.074 -0.892 1.00 87.69 442 ALA A CA 1
ATOM 3509 C C . ALA A 1 442 ? 19.443 28.357 0.467 1.00 87.69 442 ALA A C 1
ATOM 3511 O O . ALA A 1 442 ? 20.405 29.127 0.537 1.00 87.69 442 ALA A O 1
ATOM 3512 N N . ARG A 1 443 ? 18.934 27.768 1.561 1.00 87.94 443 ARG A N 1
ATOM 3513 C CA . ARG A 1 443 ? 19.416 28.022 2.924 1.00 87.94 443 ARG A CA 1
ATOM 3514 C C . ARG A 1 443 ? 19.438 26.738 3.747 1.00 87.94 443 ARG A C 1
ATOM 3516 O O . ARG A 1 443 ? 18.432 26.050 3.873 1.00 87.94 443 ARG A O 1
ATOM 3523 N N . ARG A 1 444 ? 20.550 26.497 4.450 1.00 88.75 444 ARG A N 1
ATOM 3524 C CA . ARG A 1 444 ? 20.666 25.375 5.401 1.00 88.75 444 ARG A CA 1
ATOM 3525 C C . ARG A 1 444 ? 19.573 25.402 6.477 1.00 88.75 444 ARG A C 1
ATOM 3527 O O . ARG A 1 444 ? 19.066 24.355 6.856 1.00 88.75 444 ARG A O 1
ATOM 3534 N N . THR A 1 445 ? 19.197 26.587 6.962 1.00 90.50 445 THR A N 1
ATOM 3535 C CA . THR A 1 445 ? 18.123 26.740 7.956 1.00 90.50 445 THR A CA 1
ATOM 3536 C C . THR A 1 445 ? 16.778 26.253 7.416 1.00 90.50 445 THR A C 1
ATOM 3538 O O . THR A 1 445 ? 16.077 25.527 8.116 1.00 90.50 445 THR A O 1
ATOM 3541 N N . ASN A 1 446 ? 16.460 26.574 6.156 1.00 92.25 446 ASN A N 1
ATOM 3542 C CA . ASN A 1 446 ? 15.233 26.125 5.494 1.00 92.25 446 ASN A CA 1
ATOM 3543 C C . ASN A 1 446 ? 15.237 24.606 5.326 1.00 92.25 446 ASN A C 1
ATOM 3545 O O . ASN A 1 446 ? 14.229 23.959 5.587 1.00 92.25 446 ASN A O 1
ATOM 3549 N N . GLN A 1 447 ? 16.382 24.033 4.953 1.00 91.69 447 GLN A N 1
ATOM 3550 C CA . GLN A 1 447 ? 16.545 22.587 4.839 1.00 91.69 447 GLN A CA 1
ATOM 3551 C C . GLN A 1 447 ? 16.310 21.869 6.178 1.00 91.69 447 GLN A C 1
ATOM 3553 O O . GLN A 1 447 ? 15.542 20.914 6.225 1.00 91.69 447 GLN A O 1
ATOM 3558 N N . ILE A 1 448 ? 16.905 22.348 7.278 1.00 91.31 448 ILE A N 1
ATOM 3559 C CA . ILE A 1 448 ? 16.711 21.768 8.622 1.00 91.31 448 ILE A CA 1
ATOM 3560 C C . ILE A 1 448 ? 15.243 21.873 9.059 1.00 91.31 448 ILE A C 1
ATOM 3562 O O . ILE A 1 448 ? 14.676 20.898 9.552 1.00 91.31 448 ILE A O 1
ATOM 3566 N N . LEU A 1 449 ? 14.612 23.032 8.851 1.00 92.12 449 LEU A N 1
ATOM 3567 C CA . LEU A 1 449 ? 13.207 23.234 9.204 1.00 92.12 449 LEU A CA 1
ATOM 3568 C C . LEU A 1 449 ? 12.278 22.362 8.345 1.00 92.12 449 LEU A C 1
ATOM 3570 O O . LEU A 1 449 ? 11.312 21.801 8.860 1.00 92.12 449 LEU A O 1
ATOM 3574 N N . ALA A 1 450 ? 12.583 22.188 7.057 1.00 93.81 450 ALA A N 1
ATOM 3575 C CA . ALA A 1 450 ? 11.855 21.273 6.186 1.00 93.81 450 ALA A CA 1
ATOM 3576 C C . ALA A 1 450 ? 11.987 19.818 6.655 1.00 93.81 450 ALA A C 1
ATOM 3578 O O . ALA A 1 450 ? 10.976 19.118 6.718 1.00 93.81 450 ALA A O 1
ATOM 3579 N N . CYS A 1 451 ? 13.190 19.387 7.058 1.00 92.69 451 CYS A N 1
ATOM 3580 C CA . CYS A 1 451 ? 13.401 18.070 7.658 1.00 92.69 451 CYS A CA 1
ATOM 3581 C C . CYS A 1 451 ? 12.507 17.858 8.886 1.00 92.69 451 CYS A C 1
ATOM 3583 O O . CYS A 1 451 ? 11.770 16.875 8.945 1.00 92.69 451 CYS A O 1
ATOM 3585 N N . GLU A 1 452 ? 12.495 18.814 9.819 1.00 91.50 452 GLU A N 1
ATOM 3586 C CA . GLU A 1 452 ? 11.664 18.749 11.028 1.00 91.50 452 GLU A CA 1
ATOM 3587 C C . GLU A 1 452 ? 10.167 18.643 10.692 1.00 91.50 452 GLU A C 1
ATOM 3589 O O . GLU A 1 452 ? 9.461 17.789 11.228 1.00 91.50 452 GLU A O 1
ATOM 3594 N N . LYS A 1 453 ? 9.670 19.478 9.768 1.00 92.00 453 LYS A N 1
ATOM 3595 C CA . LYS A 1 453 ? 8.247 19.497 9.383 1.00 92.00 453 LYS A CA 1
ATOM 3596 C C . LYS A 1 453 ? 7.800 18.235 8.645 1.00 92.00 453 LYS A C 1
ATOM 3598 O O . LYS A 1 453 ? 6.613 17.911 8.694 1.00 92.00 453 LYS A O 1
ATOM 3603 N N . LEU A 1 454 ? 8.714 17.561 7.947 1.00 91.94 454 LEU A N 1
ATOM 3604 C CA . LEU A 1 454 ? 8.432 16.367 7.142 1.00 91.94 454 LEU A CA 1
ATOM 3605 C C . LEU A 1 454 ? 8.814 15.053 7.836 1.00 91.94 454 LEU A C 1
ATOM 3607 O O . LEU A 1 454 ? 8.526 13.986 7.291 1.00 91.94 454 LEU A O 1
ATOM 3611 N N . GLY A 1 455 ? 9.435 15.116 9.018 1.00 88.94 455 GLY A N 1
ATOM 3612 C CA . GLY A 1 455 ? 9.923 13.939 9.736 1.00 88.94 455 GLY A CA 1
ATOM 3613 C C . GLY A 1 455 ? 11.101 13.255 9.037 1.00 88.94 455 GLY A C 1
ATOM 3614 O O . GLY A 1 455 ? 11.204 12.034 9.071 1.00 88.94 455 GLY A O 1
ATOM 3615 N N . LEU A 1 456 ? 11.953 14.029 8.364 1.00 90.19 456 LEU A N 1
ATOM 3616 C CA . LEU A 1 456 ? 13.182 13.551 7.731 1.00 90.19 456 LEU A CA 1
ATOM 3617 C C . LEU A 1 456 ? 14.376 13.806 8.661 1.00 90.19 456 LEU A C 1
ATOM 3619 O O . LEU A 1 456 ? 14.409 14.822 9.355 1.00 90.19 456 LEU A O 1
ATOM 3623 N N . ASP A 1 457 ? 15.373 12.921 8.652 1.00 87.06 457 ASP A N 1
ATOM 3624 C CA . ASP A 1 457 ? 16.644 13.171 9.337 1.00 87.06 457 ASP A CA 1
ATOM 3625 C C . ASP A 1 457 ? 17.593 13.918 8.390 1.00 87.06 457 ASP A C 1
ATOM 3627 O O . ASP A 1 457 ? 17.804 13.508 7.252 1.00 87.06 457 ASP A O 1
ATOM 3631 N N . TYR A 1 458 ? 18.150 15.043 8.834 1.00 83.56 458 TYR A N 1
ATOM 3632 C CA . TYR A 1 458 ? 19.053 15.852 8.011 1.00 83.56 458 TYR A CA 1
ATOM 3633 C C . TYR A 1 458 ? 20.332 15.086 7.643 1.00 83.56 458 TYR A C 1
ATOM 3635 O O . TYR A 1 458 ? 20.852 15.257 6.541 1.00 83.56 458 TYR A O 1
ATOM 3643 N N . ASP A 1 459 ? 20.825 14.233 8.545 1.00 83.19 459 ASP A N 1
ATOM 3644 C CA . ASP A 1 459 ? 22.097 13.525 8.364 1.00 83.19 459 ASP A CA 1
ATOM 3645 C C . ASP A 1 459 ? 21.991 12.327 7.398 1.00 83.19 459 ASP A C 1
ATOM 3647 O O . ASP A 1 459 ? 23.014 11.811 6.942 1.00 83.19 459 ASP A O 1
ATOM 3651 N N . ASP A 1 460 ? 20.771 11.914 7.038 1.00 79.56 460 ASP A N 1
ATOM 3652 C CA . ASP A 1 460 ? 20.525 10.786 6.133 1.00 79.56 460 ASP A CA 1
ATOM 3653 C C . ASP A 1 460 ? 20.786 11.132 4.652 1.00 79.56 460 ASP A C 1
ATOM 3655 O O . ASP A 1 460 ? 20.930 10.231 3.817 1.00 79.56 460 ASP A O 1
ATOM 3659 N N . PHE A 1 461 ? 20.882 12.423 4.308 1.00 79.88 461 PHE A N 1
ATOM 3660 C CA . PHE A 1 461 ? 20.988 12.898 2.926 1.00 79.88 461 PHE A CA 1
ATOM 3661 C C . PHE A 1 461 ? 22.344 13.552 2.651 1.00 79.88 461 PHE A C 1
ATOM 3663 O O . PHE A 1 461 ? 22.604 14.691 3.032 1.00 79.88 461 PHE A O 1
ATOM 3670 N N . SER A 1 462 ? 23.216 12.837 1.937 1.00 73.88 462 SER A N 1
ATOM 3671 C CA . SER A 1 462 ? 24.527 13.347 1.510 1.00 73.88 462 SER A CA 1
ATOM 3672 C C . SER A 1 462 ? 24.498 14.107 0.179 1.00 73.88 462 SER A C 1
ATOM 3674 O O . SER A 1 462 ? 25.428 14.860 -0.111 1.00 73.88 462 SER A O 1
ATOM 3676 N N . GLU A 1 463 ? 23.455 13.910 -0.631 1.00 84.19 463 GLU A N 1
ATOM 3677 C CA . GLU A 1 463 ? 23.284 14.515 -1.953 1.00 84.19 463 GLU A CA 1
ATOM 3678 C C . GLU A 1 463 ? 21.958 15.284 -2.033 1.00 84.19 463 GLU A C 1
ATOM 3680 O O . GLU A 1 463 ? 20.896 14.740 -1.722 1.00 84.19 463 GLU A O 1
ATOM 3685 N N . ASP A 1 464 ? 22.011 16.527 -2.525 1.00 85.75 464 ASP A N 1
ATOM 3686 C CA . ASP A 1 464 ? 20.849 17.420 -2.651 1.00 85.75 464 ASP A CA 1
ATOM 3687 C C . ASP A 1 464 ? 19.701 16.799 -3.459 1.00 85.75 464 ASP A C 1
ATOM 3689 O O . ASP A 1 464 ? 18.537 16.959 -3.103 1.00 85.75 464 ASP A O 1
ATOM 3693 N N . GLY A 1 465 ? 20.012 16.040 -4.516 1.00 83.62 465 GLY A N 1
ATOM 3694 C CA . GLY A 1 465 ? 18.997 15.363 -5.330 1.00 83.62 465 GLY A CA 1
ATOM 3695 C C . GLY A 1 465 ? 18.182 14.339 -4.533 1.00 83.62 465 GLY A C 1
ATOM 3696 O O . GLY A 1 465 ? 16.961 14.303 -4.641 1.00 83.62 465 GLY A O 1
ATOM 3697 N N . VAL A 1 466 ? 18.837 13.570 -3.655 1.00 84.50 466 VAL A N 1
ATOM 3698 C CA . VAL A 1 466 ? 18.161 12.581 -2.797 1.00 84.50 466 VAL A CA 1
ATOM 3699 C C . VAL A 1 466 ? 17.277 13.284 -1.763 1.00 84.50 466 VAL A C 1
ATOM 3701 O O . VAL A 1 466 ? 16.173 12.821 -1.475 1.00 84.50 466 VAL A O 1
ATOM 3704 N N . PHE A 1 467 ? 17.723 14.430 -1.240 1.00 89.81 467 PHE A N 1
ATOM 3705 C CA . PHE A 1 467 ? 16.909 15.263 -0.353 1.00 89.81 467 PHE A CA 1
ATOM 3706 C C . PHE A 1 467 ? 15.658 15.812 -1.060 1.00 89.81 467 PHE A C 1
ATOM 3708 O O . PHE A 1 467 ? 14.565 15.776 -0.486 1.00 89.81 467 PHE A O 1
ATOM 3715 N N . VAL A 1 468 ? 15.795 16.298 -2.301 1.00 91.12 468 VAL A N 1
ATOM 3716 C CA . VAL A 1 468 ? 14.658 16.768 -3.114 1.00 91.12 468 VAL A CA 1
ATOM 3717 C C . VAL A 1 468 ? 13.653 15.636 -3.311 1.00 91.12 468 VAL A C 1
ATOM 3719 O O . VAL A 1 468 ? 12.465 15.824 -3.046 1.00 91.12 468 VAL A O 1
ATOM 3722 N N . ASP A 1 469 ? 14.119 14.442 -3.673 1.00 87.62 469 ASP A N 1
ATOM 3723 C CA . ASP A 1 469 ? 13.261 13.272 -3.878 1.00 87.62 469 ASP A CA 1
ATOM 3724 C C . ASP A 1 469 ? 12.514 12.847 -2.612 1.00 87.62 469 ASP A C 1
ATOM 3726 O O . ASP A 1 469 ? 11.302 12.604 -2.651 1.00 87.62 469 ASP A O 1
ATOM 3730 N N . ALA A 1 470 ? 13.207 12.806 -1.472 1.00 90.50 470 ALA A N 1
ATOM 3731 C CA . ALA A 1 470 ? 12.596 12.489 -0.186 1.00 90.50 470 ALA A CA 1
ATOM 3732 C C . ALA A 1 470 ? 11.551 13.542 0.220 1.00 90.50 470 ALA A C 1
ATOM 3734 O O . ALA A 1 470 ? 10.452 13.198 0.664 1.00 90.50 470 ALA A O 1
ATOM 3735 N N . THR A 1 471 ? 11.854 14.823 0.001 1.00 93.38 471 THR A N 1
ATOM 3736 C CA . THR A 1 471 ? 10.938 15.944 0.263 1.00 93.38 471 THR A CA 1
ATOM 3737 C C . THR A 1 471 ? 9.681 15.835 -0.602 1.00 93.38 471 THR A C 1
ATOM 3739 O O . THR A 1 471 ? 8.561 15.876 -0.085 1.00 93.38 471 THR A O 1
ATOM 3742 N N . LEU A 1 472 ? 9.843 15.615 -1.911 1.00 92.75 472 LEU A N 1
ATOM 3743 C CA . LEU A 1 472 ? 8.740 15.395 -2.848 1.00 92.75 472 LEU A CA 1
ATOM 3744 C C . LEU A 1 472 ? 7.877 14.204 -2.433 1.00 92.75 472 LEU A C 1
ATOM 3746 O O . LEU A 1 472 ? 6.646 14.314 -2.392 1.00 92.75 472 LEU A O 1
ATOM 3750 N N . TRP A 1 473 ? 8.514 13.088 -2.074 1.00 92.12 473 TRP A N 1
ATOM 3751 C CA . TRP A 1 473 ? 7.830 11.887 -1.612 1.00 92.12 473 TRP A CA 1
ATOM 3752 C C . TRP A 1 473 ? 6.941 12.169 -0.397 1.00 92.12 473 TRP A C 1
ATOM 3754 O O . TRP A 1 473 ? 5.747 11.847 -0.438 1.00 92.12 473 TRP A O 1
ATOM 3764 N N . LYS A 1 474 ? 7.488 12.813 0.645 1.00 93.44 474 LYS A N 1
ATOM 3765 C CA . LYS A 1 474 ? 6.766 13.143 1.887 1.00 93.44 474 LYS A CA 1
ATOM 3766 C C . LYS A 1 474 ? 5.614 14.117 1.665 1.00 93.44 474 LYS A C 1
ATOM 3768 O O . LYS A 1 474 ? 4.560 13.970 2.281 1.00 93.44 474 LYS A O 1
ATOM 3773 N N . LEU A 1 475 ? 5.775 15.070 0.749 1.00 93.69 475 LEU A N 1
ATOM 3774 C CA . LEU A 1 475 ? 4.705 15.996 0.376 1.00 93.69 475 LEU A CA 1
ATOM 3775 C C . LEU A 1 475 ? 3.561 15.294 -0.375 1.00 93.69 475 LEU A C 1
ATOM 3777 O O . LEU A 1 475 ? 2.413 15.728 -0.283 1.00 93.69 475 LEU A O 1
ATOM 3781 N N . GLY A 1 476 ? 3.835 14.172 -1.043 1.00 90.06 476 GLY A N 1
ATOM 3782 C CA . GLY A 1 476 ? 2.848 13.393 -1.801 1.00 90.06 476 GLY A CA 1
ATOM 3783 C C . GLY A 1 476 ? 3.058 13.429 -3.315 1.00 90.06 476 GLY A C 1
ATOM 3784 O O . GLY A 1 476 ? 2.217 12.924 -4.057 1.00 90.06 476 GLY A O 1
ATOM 3785 N N . PHE A 1 477 ? 4.172 13.988 -3.788 1.00 87.50 477 PHE A N 1
ATOM 3786 C CA . PHE A 1 477 ? 4.583 13.903 -5.188 1.00 87.50 477 PHE A CA 1
ATOM 3787 C C . PHE A 1 477 ? 5.292 12.583 -5.465 1.00 87.50 477 PHE A C 1
ATOM 3789 O O . PHE A 1 477 ? 5.820 11.927 -4.568 1.00 87.50 477 PHE A O 1
ATOM 3796 N N . TYR A 1 478 ? 5.309 12.164 -6.722 1.00 71.75 478 TYR A N 1
ATOM 3797 C CA . TYR A 1 478 ? 6.035 10.971 -7.129 1.00 71.75 478 TYR A CA 1
ATOM 3798 C C . TYR A 1 478 ? 7.046 11.332 -8.212 1.00 71.75 478 TYR A C 1
ATOM 3800 O O . TYR A 1 478 ? 6.643 11.588 -9.348 1.00 71.75 478 TYR A O 1
ATOM 3808 N N . ASN A 1 479 ? 8.338 11.379 -7.857 1.00 66.50 479 ASN A N 1
ATOM 3809 C CA . ASN A 1 479 ? 9.383 11.650 -8.840 1.00 66.50 479 ASN A CA 1
ATOM 3810 C C . ASN A 1 479 ? 9.584 10.422 -9.747 1.00 66.50 479 ASN A C 1
ATOM 3812 O O . ASN A 1 479 ? 9.792 9.299 -9.287 1.00 66.50 479 ASN A O 1
ATOM 3816 N N . GLN A 1 480 ? 9.486 10.652 -11.054 1.00 61.56 480 GLN A N 1
ATOM 3817 C CA . GLN A 1 480 ? 9.577 9.637 -12.099 1.00 61.56 480 GLN A CA 1
ATOM 3818 C C . GLN A 1 480 ? 11.029 9.304 -12.479 1.00 61.56 480 GLN A C 1
ATOM 3820 O O . GLN A 1 480 ? 11.261 8.271 -13.108 1.00 61.56 480 GLN A O 1
ATOM 3825 N N . GLU A 1 481 ? 12.002 10.149 -12.122 1.00 56.91 481 GLU A N 1
ATOM 3826 C CA . GLU A 1 481 ? 13.405 9.996 -12.539 1.00 56.91 481 GLU A CA 1
ATOM 3827 C C . GLU A 1 481 ? 14.111 8.793 -11.896 1.00 56.91 481 GLU A C 1
ATOM 3829 O O . GLU A 1 481 ? 15.000 8.190 -12.498 1.00 56.91 481 GLU A O 1
ATOM 3834 N N . LEU A 1 482 ? 13.646 8.356 -10.725 1.00 56.56 482 LEU A N 1
ATOM 3835 C CA . LEU A 1 482 ? 14.186 7.207 -9.984 1.00 56.56 482 LEU A CA 1
ATOM 3836 C C . LEU A 1 482 ? 13.855 5.840 -10.604 1.00 56.56 482 LEU A C 1
ATOM 3838 O O . LEU A 1 482 ? 14.185 4.801 -10.034 1.00 56.56 482 LEU A O 1
ATOM 3842 N N . LEU A 1 483 ? 13.180 5.825 -11.754 1.00 66.38 483 LEU A N 1
ATOM 3843 C CA . LEU A 1 483 ? 12.623 4.620 -12.364 1.00 66.38 483 LEU A CA 1
ATOM 3844 C C . LEU A 1 483 ? 13.434 4.067 -13.542 1.00 66.38 483 LEU A C 1
ATOM 3846 O O . LEU A 1 483 ? 12.988 3.089 -14.140 1.00 66.38 483 LEU A O 1
ATOM 3850 N N . ASP A 1 484 ? 14.567 4.667 -13.930 1.00 78.25 484 ASP A N 1
ATOM 3851 C CA . ASP A 1 484 ? 15.361 4.178 -15.071 1.00 78.25 484 ASP A CA 1
ATOM 3852 C C . ASP A 1 484 ? 16.328 3.046 -14.665 1.00 78.25 484 ASP A C 1
ATOM 3854 O O . ASP A 1 484 ? 17.372 3.324 -14.065 1.00 78.25 484 ASP A O 1
ATOM 3858 N N . PRO A 1 485 ? 16.064 1.773 -15.041 1.00 80.88 485 PRO A N 1
ATOM 3859 C CA . PRO A 1 485 ? 16.954 0.658 -14.712 1.00 80.88 485 PRO A CA 1
ATOM 3860 C C . PRO A 1 485 ? 18.328 0.760 -15.394 1.00 80.88 485 PRO A C 1
ATOM 3862 O O . PRO A 1 485 ? 19.274 0.090 -14.973 1.00 80.88 485 PRO A O 1
ATOM 3865 N N . ASN A 1 486 ? 18.437 1.583 -16.445 1.00 87.31 486 ASN A N 1
ATOM 3866 C CA . ASN A 1 486 ? 19.624 1.713 -17.289 1.00 87.31 486 ASN A CA 1
ATOM 3867 C C . ASN A 1 486 ? 20.432 2.987 -16.993 1.00 87.31 486 ASN A C 1
ATOM 3869 O O . ASN A 1 486 ? 21.366 3.294 -17.739 1.00 87.31 486 ASN A O 1
ATOM 3873 N N . ARG A 1 487 ? 20.093 3.744 -15.938 1.00 85.38 487 ARG A N 1
ATOM 3874 C CA . ARG A 1 487 ? 20.758 5.014 -15.597 1.00 85.38 487 ARG A CA 1
ATOM 3875 C C . ARG A 1 487 ? 22.279 4.873 -15.510 1.00 85.38 487 ARG A C 1
ATOM 3877 O O . ARG A 1 487 ? 23.001 5.631 -16.152 1.00 85.38 487 ARG A O 1
ATOM 3884 N N . GLU A 1 488 ? 22.760 3.869 -14.778 1.00 85.94 488 GLU A N 1
ATOM 3885 C CA . GLU A 1 488 ? 24.196 3.625 -14.577 1.00 85.94 488 GLU A CA 1
ATOM 3886 C C . GLU A 1 488 ? 24.936 3.408 -15.901 1.00 85.94 488 GLU A C 1
ATOM 3888 O O . GLU A 1 488 ? 25.994 3.999 -16.126 1.00 85.94 488 GLU A O 1
ATOM 3893 N N . PHE A 1 489 ? 24.353 2.636 -16.825 1.00 91.69 489 PHE A N 1
ATOM 3894 C CA . PHE A 1 489 ? 24.914 2.446 -18.161 1.00 91.69 489 PHE A CA 1
ATOM 3895 C C . PHE A 1 489 ? 25.095 3.783 -18.888 1.00 91.69 489 PHE A C 1
ATOM 3897 O O . PHE A 1 489 ? 26.168 4.047 -19.436 1.00 91.69 489 PHE A O 1
ATOM 3904 N N . TRP A 1 490 ? 24.081 4.653 -18.870 1.00 91.50 490 TRP A N 1
ATOM 3905 C CA . TRP A 1 490 ? 24.144 5.954 -19.539 1.00 91.50 490 TRP A CA 1
ATOM 3906 C C . TRP A 1 490 ? 25.123 6.921 -18.869 1.00 91.50 490 TRP A C 1
ATOM 3908 O O . TRP A 1 490 ? 25.840 7.645 -19.570 1.00 91.50 490 TRP A O 1
ATOM 3918 N N . ASP A 1 491 ? 25.238 6.875 -17.544 1.00 88.94 491 ASP A N 1
ATOM 3919 C CA . ASP A 1 491 ? 26.232 7.643 -16.796 1.00 88.94 491 ASP A CA 1
ATOM 3920 C C . ASP A 1 491 ? 27.659 7.195 -17.139 1.00 88.94 491 ASP A C 1
ATOM 3922 O O . ASP A 1 491 ? 28.522 8.026 -17.458 1.00 88.94 491 ASP A O 1
ATOM 3926 N N . HIS A 1 492 ? 27.919 5.885 -17.144 1.00 90.94 492 HIS A N 1
ATOM 3927 C CA . HIS A 1 492 ? 29.208 5.325 -17.552 1.00 90.94 492 HIS A CA 1
ATOM 3928 C C . HIS A 1 492 ? 29.520 5.620 -19.022 1.00 90.94 492 HIS A C 1
ATOM 3930 O O . HIS A 1 492 ? 30.642 6.035 -19.330 1.00 90.94 492 HIS A O 1
ATOM 3936 N N . HIS A 1 493 ? 28.528 5.504 -19.912 1.00 93.56 493 HIS A N 1
ATOM 3937 C CA . HIS A 1 493 ? 28.640 5.857 -21.330 1.00 93.56 493 HIS A CA 1
ATOM 3938 C C . HIS A 1 493 ? 29.053 7.317 -21.503 1.00 93.56 493 HIS A C 1
ATOM 3940 O O . HIS A 1 493 ? 30.064 7.612 -22.139 1.00 93.56 493 HIS A O 1
ATOM 3946 N N . GLY A 1 494 ? 28.318 8.244 -20.884 1.00 91.75 494 GLY A N 1
ATOM 3947 C CA . GLY A 1 494 ? 28.582 9.677 -20.983 1.00 91.75 494 GLY A CA 1
ATOM 3948 C C . GLY A 1 494 ? 29.930 10.077 -20.380 1.00 91.75 494 GLY A C 1
ATOM 3949 O O . GLY A 1 494 ? 30.611 10.959 -20.910 1.00 91.75 494 GLY A O 1
ATOM 3950 N N . ARG A 1 495 ? 30.356 9.437 -19.283 1.00 89.44 495 ARG A N 1
ATOM 3951 C CA . ARG A 1 495 ? 31.680 9.661 -18.671 1.00 89.44 495 ARG A CA 1
ATOM 3952 C C . ARG A 1 495 ? 32.814 9.152 -19.561 1.00 89.44 495 ARG A C 1
ATOM 3954 O O . ARG A 1 495 ? 33.817 9.852 -19.705 1.00 89.44 495 ARG A O 1
ATOM 3961 N N . LEU A 1 496 ? 32.674 7.963 -20.146 1.00 91.06 496 LEU A N 1
ATOM 3962 C CA . LEU A 1 496 ? 33.699 7.358 -20.999 1.00 91.06 496 LEU A CA 1
ATOM 3963 C C . LEU A 1 496 ? 33.779 8.036 -22.371 1.00 91.06 496 LEU A C 1
ATOM 3965 O O . LEU A 1 496 ? 34.879 8.345 -22.819 1.00 91.06 496 LEU A O 1
ATOM 3969 N N . LYS A 1 497 ? 32.639 8.347 -22.998 1.00 90.81 497 LYS A N 1
ATOM 3970 C CA . LYS A 1 497 ? 32.572 9.050 -24.289 1.00 90.81 497 LYS A CA 1
ATOM 3971 C C . LYS A 1 497 ? 33.207 10.436 -24.205 1.00 90.81 497 LYS A C 1
ATOM 3973 O O . LYS A 1 497 ? 34.069 10.754 -25.020 1.00 90.81 497 LYS A O 1
ATOM 3978 N N . ARG A 1 498 ? 32.874 11.222 -23.171 1.00 88.75 498 ARG A N 1
ATOM 3979 C CA . ARG A 1 498 ? 33.530 12.520 -22.919 1.00 88.75 498 ARG A CA 1
ATOM 3980 C C . ARG A 1 498 ? 35.038 12.359 -22.753 1.00 88.75 498 ARG A C 1
ATOM 3982 O O . ARG A 1 498 ? 35.798 13.098 -23.371 1.00 88.75 498 ARG A O 1
ATOM 3989 N N . TYR A 1 499 ? 35.471 11.371 -21.969 1.00 86.44 499 TYR A N 1
ATOM 3990 C CA . TYR A 1 499 ? 36.892 11.114 -21.751 1.00 86.44 499 TYR A CA 1
ATOM 3991 C C . TYR A 1 499 ? 37.613 10.744 -23.057 1.00 86.44 499 TYR A C 1
ATOM 3993 O O . TYR A 1 499 ? 38.619 11.370 -23.385 1.00 86.44 499 TYR A O 1
ATOM 4001 N N . ALA A 1 500 ? 37.067 9.812 -23.847 1.00 84.75 500 ALA A N 1
ATOM 4002 C CA . ALA A 1 500 ? 37.623 9.392 -25.136 1.00 84.75 500 ALA A CA 1
ATOM 4003 C C . ALA A 1 500 ? 37.739 10.560 -26.133 1.00 84.75 500 ALA A C 1
ATOM 4005 O O . ALA A 1 500 ? 38.775 10.720 -26.781 1.00 84.75 500 ALA A O 1
ATOM 4006 N N . GLN A 1 501 ? 36.725 11.429 -26.189 1.00 83.50 501 GLN A N 1
ATOM 4007 C CA . GLN A 1 501 ? 36.732 12.624 -27.037 1.00 83.50 501 GLN A CA 1
ATOM 4008 C C . GLN A 1 501 ? 37.778 13.653 -26.587 1.00 83.50 501 GLN A C 1
ATOM 4010 O O . GLN A 1 501 ? 38.519 14.173 -27.417 1.00 83.50 501 GLN A O 1
ATOM 4015 N N . THR A 1 502 ? 37.904 13.918 -25.282 1.00 80.81 502 THR A N 1
ATOM 4016 C CA . THR A 1 502 ? 38.921 14.853 -24.756 1.00 80.81 502 THR A CA 1
ATOM 4017 C C . THR A 1 502 ? 40.350 14.322 -24.896 1.00 80.81 502 THR A C 1
ATOM 4019 O O . THR A 1 502 ? 41.269 15.079 -25.213 1.00 80.81 502 THR A O 1
ATOM 4022 N N . ALA A 1 503 ? 40.534 13.011 -24.727 1.00 73.62 503 ALA A N 1
ATOM 4023 C CA . ALA A 1 503 ? 41.801 12.313 -24.911 1.00 73.62 503 ALA A CA 1
ATOM 4024 C C . ALA A 1 503 ? 42.307 12.408 -26.361 1.00 73.62 503 ALA A C 1
ATOM 4026 O O . ALA A 1 503 ? 43.505 12.575 -26.586 1.00 73.62 503 ALA A O 1
ATOM 4027 N N . GLY A 1 504 ? 41.399 12.376 -27.344 1.00 64.44 504 GLY A N 1
ATOM 4028 C CA . GLY A 1 504 ? 41.729 12.522 -28.765 1.00 64.44 504 GLY A CA 1
ATOM 4029 C C . GLY A 1 504 ? 42.239 13.912 -29.179 1.00 64.44 504 GLY A C 1
ATOM 4030 O O . GLY A 1 504 ? 42.858 14.032 -30.232 1.00 64.44 504 GLY A O 1
ATOM 4031 N N . VAL A 1 505 ? 42.023 14.955 -28.364 1.00 64.19 505 VAL A N 1
ATOM 4032 C CA . VAL A 1 505 ? 42.322 16.366 -28.708 1.00 64.19 505 VAL A CA 1
ATOM 4033 C C . VAL A 1 505 ? 43.665 16.863 -28.129 1.00 64.19 505 VAL A C 1
ATOM 4035 O O . VAL A 1 505 ? 44.063 17.999 -28.373 1.00 64.19 505 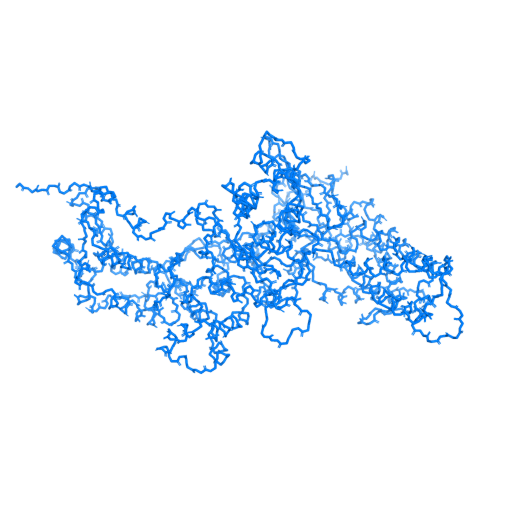VAL A O 1
ATOM 4038 N N . GLY A 1 506 ? 44.438 16.008 -27.441 1.00 56.72 506 GLY A N 1
ATOM 4039 C CA . GLY A 1 506 ? 45.847 16.294 -27.106 1.00 56.72 506 GLY A CA 1
ATOM 4040 C C . GLY A 1 506 ? 46.239 16.217 -25.626 1.00 56.72 506 GLY A C 1
ATOM 4041 O O . GLY A 1 506 ? 47.339 16.645 -25.272 1.00 56.72 506 GLY A O 1
ATOM 4042 N N . ALA A 1 507 ? 45.392 15.669 -24.751 1.00 59.47 507 ALA A N 1
ATOM 4043 C CA . ALA A 1 507 ? 45.773 15.368 -23.369 1.00 59.47 507 ALA A CA 1
ATOM 4044 C C . ALA A 1 507 ? 46.597 14.066 -23.282 1.00 59.47 507 ALA A C 1
ATOM 4046 O O . ALA A 1 507 ? 46.358 13.117 -24.029 1.00 59.47 507 ALA A O 1
ATOM 4047 N N . ARG A 1 508 ? 47.557 13.986 -22.345 1.00 63.72 508 ARG A N 1
ATOM 4048 C CA . ARG A 1 508 ? 48.177 12.698 -21.979 1.00 63.72 508 ARG A CA 1
ATOM 4049 C C . ARG A 1 508 ? 47.088 11.797 -21.400 1.00 63.72 508 ARG A C 1
ATOM 4051 O O . ARG A 1 508 ? 46.548 12.101 -20.344 1.00 63.72 508 ARG A O 1
ATOM 4058 N N . VAL A 1 509 ? 46.784 10.712 -22.101 1.00 67.56 509 VAL A N 1
ATOM 4059 C CA . VAL A 1 509 ? 45.791 9.723 -21.678 1.00 67.56 509 VAL A CA 1
ATOM 4060 C C . VAL A 1 509 ? 46.385 8.874 -20.566 1.00 67.56 509 VAL A C 1
ATOM 4062 O O . VAL A 1 509 ? 47.395 8.199 -20.780 1.00 67.56 509 VAL A O 1
ATOM 4065 N N . ASP A 1 510 ? 45.762 8.888 -19.392 1.00 77.06 510 ASP A N 1
ATOM 4066 C CA . ASP A 1 510 ? 46.065 7.897 -18.368 1.00 77.06 510 ASP A CA 1
ATOM 4067 C C . ASP A 1 510 ? 45.437 6.563 -18.794 1.00 77.06 510 ASP A C 1
ATOM 4069 O O . ASP A 1 510 ? 44.222 6.359 -18.745 1.00 77.06 510 ASP A O 1
ATOM 4073 N N . ALA A 1 511 ? 46.283 5.644 -19.263 1.00 75.31 511 ALA A N 1
ATOM 4074 C CA . ALA A 1 511 ? 45.852 4.327 -19.716 1.00 75.31 511 ALA A CA 1
ATOM 4075 C C . ALA A 1 511 ? 45.207 3.492 -18.592 1.00 75.31 511 ALA A C 1
ATOM 4077 O O . ALA A 1 511 ? 44.378 2.628 -18.883 1.00 75.31 511 ALA A O 1
ATOM 4078 N N . GLY A 1 512 ? 45.569 3.735 -17.327 1.00 77.12 512 GLY A N 1
ATOM 4079 C CA . GLY A 1 512 ? 44.967 3.073 -16.170 1.00 77.12 512 GLY A CA 1
ATOM 4080 C C . GLY A 1 512 ? 43.553 3.583 -15.899 1.00 77.12 512 GLY A C 1
ATOM 4081 O O . GLY A 1 512 ? 42.627 2.784 -15.745 1.00 77.12 512 GLY A O 1
ATOM 4082 N N . GLU A 1 513 ? 43.369 4.904 -15.919 1.00 82.31 513 GLU A N 1
ATOM 4083 C CA . GLU A 1 513 ? 42.060 5.539 -15.732 1.00 82.31 513 GLU A CA 1
ATOM 4084 C C . GLU A 1 513 ? 41.086 5.185 -16.866 1.00 82.31 513 GLU A C 1
ATOM 4086 O O . GLU A 1 513 ? 39.942 4.802 -16.608 1.00 82.31 513 GLU A O 1
ATOM 4091 N N . LEU A 1 514 ? 41.547 5.243 -18.121 1.00 84.25 514 LEU A N 1
ATOM 4092 C CA . LEU A 1 514 ? 40.741 4.857 -19.279 1.00 84.25 514 LEU A CA 1
ATOM 4093 C C . LEU A 1 514 ? 40.288 3.400 -19.186 1.00 84.25 514 LEU A C 1
ATOM 4095 O O . LEU A 1 514 ? 39.122 3.105 -19.439 1.00 84.25 514 LEU A O 1
ATOM 4099 N N . ARG A 1 515 ? 41.198 2.492 -18.806 1.00 83.88 515 ARG A N 1
ATOM 4100 C CA . ARG A 1 515 ? 40.867 1.076 -18.631 1.00 83.88 515 ARG A CA 1
ATOM 4101 C C . ARG A 1 515 ? 39.816 0.894 -17.544 1.00 83.88 515 ARG A C 1
ATOM 4103 O O . ARG A 1 515 ? 38.832 0.215 -17.793 1.00 83.88 515 ARG A O 1
ATOM 4110 N N . SER A 1 516 ? 39.986 1.526 -16.383 1.00 85.69 516 SER A N 1
ATOM 4111 C CA . SER A 1 516 ? 39.015 1.454 -15.282 1.00 85.69 516 SER A CA 1
ATOM 4112 C C . SER A 1 516 ? 37.612 1.896 -15.725 1.00 85.69 516 SER A C 1
ATOM 4114 O O . SER A 1 516 ? 36.632 1.176 -15.535 1.00 85.69 516 SER A O 1
ATOM 4116 N N . ARG A 1 517 ? 37.515 3.037 -16.425 1.00 88.50 517 ARG A N 1
ATOM 4117 C CA . ARG A 1 517 ? 36.244 3.542 -16.971 1.00 88.50 517 ARG A CA 1
ATOM 4118 C C . ARG A 1 517 ? 35.653 2.610 -18.040 1.00 88.50 517 ARG A C 1
ATOM 4120 O O . ARG A 1 517 ? 34.442 2.403 -18.045 1.00 88.50 517 ARG A O 1
ATOM 4127 N N . ALA A 1 518 ? 36.487 2.053 -18.923 1.00 88.44 518 ALA A N 1
ATOM 4128 C CA . ALA A 1 518 ? 36.068 1.118 -19.968 1.00 88.44 518 ALA A CA 1
ATOM 4129 C C . ALA A 1 518 ? 35.553 -0.208 -19.398 1.00 88.44 518 ALA A C 1
ATOM 4131 O O . ALA A 1 518 ? 34.532 -0.704 -19.862 1.00 88.44 518 ALA A O 1
ATOM 4132 N N . VAL A 1 519 ? 36.215 -0.756 -18.375 1.00 89.56 519 VAL A N 1
ATOM 4133 C CA . VAL A 1 519 ? 35.786 -1.985 -17.690 1.00 89.56 519 VAL A CA 1
ATOM 4134 C C . VAL A 1 519 ? 34.396 -1.797 -17.089 1.00 89.56 519 VAL A C 1
ATOM 4136 O O . VAL A 1 519 ? 33.502 -2.573 -17.414 1.00 89.56 519 VAL A O 1
ATOM 4139 N N . ASN A 1 520 ? 34.187 -0.733 -16.305 1.00 90.44 520 ASN A N 1
ATOM 4140 C CA . ASN A 1 520 ? 32.880 -0.450 -15.701 1.00 90.44 520 ASN A CA 1
ATOM 4141 C C . ASN A 1 520 ? 31.791 -0.275 -16.772 1.00 90.44 520 ASN A C 1
ATOM 4143 O O . ASN A 1 520 ? 30.714 -0.844 -16.657 1.00 90.44 520 ASN A O 1
ATOM 4147 N N . TYR A 1 521 ? 32.091 0.440 -17.860 1.00 93.75 521 TYR A N 1
ATOM 4148 C CA . TYR A 1 521 ? 31.157 0.600 -18.975 1.00 93.75 521 TYR A CA 1
ATOM 4149 C C . TYR A 1 521 ? 30.781 -0.727 -19.651 1.00 93.75 521 TYR A C 1
ATOM 4151 O O . TYR A 1 521 ? 29.606 -0.961 -19.918 1.00 93.75 521 TYR A O 1
ATOM 4159 N N . PHE A 1 522 ? 31.755 -1.588 -19.963 1.00 93.38 522 PHE A N 1
ATOM 4160 C CA . PHE A 1 522 ? 31.474 -2.838 -20.671 1.00 93.38 522 PHE A CA 1
ATOM 4161 C C . PHE A 1 522 ? 30.741 -3.857 -19.799 1.00 93.38 522 PHE A C 1
ATOM 4163 O O . PHE A 1 522 ? 29.906 -4.583 -20.331 1.00 93.38 522 PHE A O 1
ATOM 4170 N N . VAL A 1 523 ? 31.004 -3.876 -18.488 1.00 92.56 523 VAL A N 1
ATOM 4171 C CA . VAL A 1 523 ? 30.215 -4.663 -17.526 1.00 92.56 523 VAL A CA 1
ATOM 4172 C C . VAL A 1 523 ? 28.757 -4.196 -17.533 1.00 92.56 523 VAL A C 1
ATOM 4174 O O . VAL A 1 523 ? 27.851 -5.016 -17.670 1.00 92.56 523 VAL A O 1
ATOM 4177 N N . GLU A 1 524 ? 28.520 -2.883 -17.495 1.00 92.94 524 GLU A N 1
ATOM 4178 C CA . GLU A 1 524 ? 27.163 -2.329 -17.569 1.00 92.94 524 GLU A CA 1
ATOM 4179 C C . GLU A 1 524 ? 26.488 -2.565 -18.928 1.00 92.94 524 GLU A C 1
ATOM 4181 O O . GLU A 1 524 ? 25.292 -2.844 -18.986 1.00 92.94 524 GLU A O 1
ATOM 4186 N N . LEU A 1 525 ? 27.235 -2.520 -20.036 1.00 94.81 525 LEU A N 1
ATOM 4187 C CA . LEU A 1 525 ? 26.705 -2.862 -21.358 1.00 94.81 525 LEU A CA 1
ATOM 4188 C C . LEU A 1 525 ? 26.302 -4.343 -21.441 1.00 94.81 525 LEU A C 1
ATOM 4190 O O . LEU A 1 525 ? 25.242 -4.649 -21.987 1.00 94.81 525 LEU A O 1
ATOM 4194 N N . GLU A 1 526 ? 27.120 -5.256 -20.905 1.00 95.12 526 GLU A N 1
ATOM 4195 C CA . GLU A 1 526 ? 26.784 -6.684 -20.800 1.00 95.12 526 GLU A CA 1
ATOM 4196 C C . GLU A 1 526 ? 25.499 -6.867 -19.979 1.00 95.12 526 GLU A C 1
ATOM 4198 O O . GLU A 1 526 ? 24.570 -7.520 -20.453 1.00 95.12 526 GLU A O 1
ATOM 4203 N N . ARG A 1 527 ? 25.389 -6.198 -18.822 1.00 93.38 527 ARG A N 1
ATOM 4204 C CA . ARG A 1 527 ? 24.194 -6.222 -17.961 1.00 93.38 527 ARG A CA 1
ATOM 4205 C C . ARG A 1 527 ? 22.931 -5.743 -18.684 1.00 93.38 527 ARG A C 1
ATOM 4207 O O . ARG A 1 527 ? 21.906 -6.421 -18.627 1.00 93.38 527 ARG A O 1
ATOM 4214 N N . VAL A 1 528 ? 22.993 -4.605 -19.380 1.00 94.81 528 VAL A N 1
ATOM 4215 C CA . VAL A 1 528 ? 21.839 -4.043 -20.109 1.00 94.81 528 VAL A CA 1
ATOM 4216 C C . VAL A 1 528 ? 21.411 -4.947 -21.265 1.00 94.81 528 VAL A C 1
ATOM 4218 O O . VAL A 1 528 ? 20.214 -5.166 -21.456 1.00 94.81 528 VAL A O 1
ATOM 4221 N N . LEU A 1 529 ? 22.353 -5.482 -22.050 1.00 96.00 529 LEU A N 1
ATOM 4222 C CA . LEU A 1 529 ? 22.020 -6.359 -23.179 1.00 96.00 529 LEU A CA 1
ATOM 4223 C C . LEU A 1 529 ? 21.459 -7.709 -22.720 1.00 96.00 529 LEU A C 1
ATOM 4225 O O . LEU A 1 529 ? 20.535 -8.218 -23.353 1.00 96.00 529 LEU A O 1
ATOM 4229 N N . ASP A 1 530 ? 21.985 -8.257 -21.627 1.00 95.50 530 ASP A N 1
ATOM 4230 C CA . ASP A 1 530 ? 21.499 -9.484 -20.998 1.00 95.50 530 ASP A CA 1
ATOM 4231 C C . ASP A 1 530 ? 20.045 -9.341 -20.522 1.00 95.50 530 ASP A C 1
ATOM 4233 O O . ASP A 1 530 ? 19.173 -10.101 -20.954 1.00 95.50 530 ASP A O 1
ATOM 4237 N N . ASP A 1 531 ? 19.758 -8.296 -19.742 1.00 94.12 531 ASP A N 1
ATOM 4238 C CA . ASP A 1 531 ? 18.406 -7.996 -19.264 1.00 94.12 531 ASP A CA 1
ATOM 4239 C C . ASP A 1 531 ? 17.434 -7.688 -20.414 1.00 94.12 531 ASP A C 1
ATOM 4241 O O . ASP A 1 531 ? 16.295 -8.156 -20.419 1.00 94.12 531 ASP A O 1
ATOM 4245 N N . THR A 1 532 ? 17.892 -6.951 -21.430 1.00 96.44 532 THR A N 1
ATOM 4246 C CA . THR A 1 532 ? 17.091 -6.630 -22.623 1.00 96.44 532 THR A CA 1
ATOM 4247 C C . THR A 1 532 ? 16.733 -7.889 -23.407 1.00 96.44 532 THR A C 1
ATOM 4249 O O . THR A 1 532 ? 15.582 -8.057 -23.810 1.00 96.44 532 THR A O 1
ATOM 4252 N N . LEU A 1 533 ? 17.691 -8.792 -23.631 1.00 96.81 533 LEU A N 1
ATOM 4253 C CA . LEU A 1 533 ? 17.441 -10.029 -24.366 1.00 96.81 533 LEU A CA 1
ATOM 4254 C C . LEU A 1 533 ? 16.460 -10.937 -23.612 1.00 96.81 533 LEU A C 1
ATOM 4256 O O . LEU A 1 533 ? 15.542 -11.487 -24.228 1.00 96.81 533 LEU A O 1
ATOM 4260 N N . ALA A 1 534 ? 16.618 -11.054 -22.291 1.00 96.31 534 ALA A N 1
ATOM 4261 C CA . ALA A 1 534 ? 15.686 -11.778 -21.432 1.00 96.31 534 ALA A CA 1
ATOM 4262 C C . ALA A 1 534 ? 14.272 -11.177 -21.499 1.00 96.31 534 ALA A C 1
ATOM 4264 O O . ALA A 1 534 ? 13.318 -11.872 -21.857 1.00 96.31 534 ALA A O 1
ATOM 4265 N N . PHE A 1 535 ? 14.141 -9.872 -21.248 1.00 97.00 535 PHE A N 1
ATOM 4266 C CA . PHE A 1 535 ? 12.852 -9.184 -21.244 1.00 97.00 535 PHE A CA 1
ATOM 4267 C C . PHE A 1 535 ? 12.149 -9.251 -22.604 1.00 97.00 535 PHE A C 1
ATOM 4269 O O . PHE A 1 535 ? 10.966 -9.586 -22.659 1.00 97.00 535 PHE A O 1
ATOM 4276 N N . ALA A 1 536 ? 12.858 -8.990 -23.707 1.00 97.50 536 ALA A N 1
ATOM 4277 C CA . ALA A 1 536 ? 12.285 -9.040 -25.051 1.00 97.50 536 ALA A CA 1
ATOM 4278 C C . ALA A 1 536 ? 11.807 -10.452 -25.425 1.00 97.50 536 ALA A C 1
ATOM 4280 O O . ALA A 1 536 ? 10.733 -10.603 -26.008 1.00 97.50 536 ALA A O 1
ATOM 4281 N N . THR A 1 537 ? 12.568 -11.488 -25.061 1.00 97.19 537 THR A N 1
ATOM 4282 C CA . THR A 1 537 ? 12.175 -12.887 -25.293 1.00 97.19 537 THR A CA 1
ATOM 4283 C C . THR A 1 537 ? 10.908 -13.226 -24.516 1.00 97.19 537 THR A C 1
ATOM 4285 O O . THR A 1 537 ? 9.929 -13.700 -25.097 1.00 97.19 537 THR A O 1
ATOM 4288 N N . TRP A 1 538 ? 10.894 -12.931 -23.214 1.00 96.88 538 TRP A N 1
ATOM 4289 C CA . TRP A 1 538 ? 9.738 -13.164 -22.356 1.00 96.88 538 TRP A CA 1
ATOM 4290 C C . TRP A 1 538 ? 8.496 -12.407 -22.844 1.00 96.88 538 TRP A C 1
ATOM 4292 O O . TRP A 1 538 ? 7.432 -13.003 -23.013 1.00 96.88 538 TRP A O 1
ATOM 4302 N N . ALA A 1 539 ? 8.629 -11.111 -23.136 1.00 97.25 539 ALA A N 1
ATOM 4303 C CA . ALA A 1 539 ? 7.514 -10.248 -23.513 1.00 97.25 539 ALA A CA 1
ATOM 4304 C C . ALA A 1 539 ? 6.794 -10.731 -24.782 1.00 97.25 539 ALA A C 1
ATOM 4306 O O . ALA A 1 539 ? 5.572 -10.597 -24.872 1.00 97.25 539 ALA A O 1
ATOM 4307 N N . MET A 1 540 ? 7.533 -11.300 -25.739 1.00 97.00 540 MET A N 1
ATOM 4308 C CA . MET A 1 540 ? 7.011 -11.692 -27.053 1.00 97.00 540 MET A CA 1
ATOM 4309 C C . MET A 1 540 ? 6.506 -13.138 -27.113 1.00 97.00 540 MET A C 1
ATOM 4311 O O . MET A 1 540 ? 5.586 -13.427 -27.880 1.00 97.00 540 MET A O 1
ATOM 4315 N N . VAL A 1 541 ? 7.108 -14.043 -26.335 1.00 95.56 541 VAL A N 1
ATOM 4316 C CA . VAL A 1 541 ? 6.920 -15.499 -26.493 1.00 95.56 541 VAL A CA 1
ATOM 4317 C C . VAL A 1 541 ? 6.116 -16.126 -25.348 1.00 95.56 541 VAL A C 1
ATOM 4319 O O . VAL A 1 541 ? 5.531 -17.194 -25.527 1.00 95.56 541 VAL A O 1
ATOM 4322 N N . ASN A 1 542 ? 6.069 -15.500 -24.170 1.00 94.56 542 ASN A N 1
ATOM 4323 C CA . ASN A 1 542 ? 5.385 -16.069 -23.012 1.00 94.56 542 ASN A CA 1
ATOM 4324 C C . ASN A 1 542 ? 3.855 -15.903 -23.079 1.00 94.56 542 ASN A C 1
ATOM 4326 O O . ASN A 1 542 ? 3.359 -14.839 -23.450 1.00 94.56 542 ASN A O 1
ATOM 4330 N N . ASP A 1 543 ? 3.107 -16.923 -22.643 1.00 93.44 543 ASP A N 1
ATOM 4331 C CA . ASP A 1 543 ? 1.652 -16.816 -22.488 1.00 93.44 543 ASP A CA 1
ATOM 4332 C C . ASP A 1 543 ? 1.315 -16.025 -21.216 1.00 93.44 543 ASP A C 1
ATOM 4334 O O . ASP A 1 543 ? 1.128 -16.577 -20.129 1.00 93.44 543 ASP A O 1
ATOM 4338 N N . HIS A 1 544 ? 1.226 -14.703 -21.355 1.00 92.38 544 HIS A N 1
ATOM 4339 C CA . HIS A 1 544 ? 0.956 -13.798 -20.234 1.00 92.38 544 HIS A CA 1
ATOM 4340 C C . HIS A 1 544 ? -0.436 -13.948 -19.625 1.00 92.38 544 HIS A C 1
ATOM 4342 O O . HIS A 1 544 ? -0.657 -13.441 -18.531 1.00 92.38 544 HIS A O 1
ATOM 4348 N N . LEU A 1 545 ? -1.390 -14.591 -20.302 1.00 87.94 545 LEU A N 1
ATOM 4349 C CA . LEU A 1 545 ? -2.735 -14.790 -19.756 1.00 87.94 545 LEU A CA 1
ATOM 4350 C C . LEU A 1 545 ? -2.837 -16.050 -18.906 1.00 87.94 545 LEU A C 1
ATOM 4352 O O . LEU A 1 545 ? -3.595 -16.053 -17.936 1.00 87.94 545 LEU A O 1
ATOM 4356 N N . ALA A 1 546 ? -2.100 -17.095 -19.288 1.00 85.69 546 ALA A N 1
ATOM 4357 C CA . ALA A 1 546 ? -2.033 -18.352 -18.551 1.00 85.69 546 ALA A CA 1
ATOM 4358 C C . ALA A 1 546 ? -1.019 -18.322 -17.396 1.00 85.69 546 ALA A C 1
ATOM 4360 O O . ALA A 1 546 ? -1.037 -19.220 -16.562 1.00 85.69 546 ALA A O 1
ATOM 4361 N N . ALA A 1 547 ? -0.148 -17.311 -17.344 1.00 85.81 547 ALA A N 1
ATOM 4362 C CA . ALA A 1 547 ? 0.804 -17.130 -16.255 1.00 85.81 547 ALA A CA 1
ATOM 4363 C C . ALA A 1 547 ? 0.108 -16.892 -14.902 1.00 85.81 547 ALA A C 1
ATOM 4365 O O . ALA A 1 547 ? -0.901 -16.187 -14.835 1.00 85.81 547 ALA A O 1
ATOM 4366 N N . ASP A 1 548 ? 0.716 -17.390 -13.820 1.00 79.38 548 ASP A N 1
ATOM 4367 C CA . ASP A 1 548 ? 0.229 -17.201 -12.442 1.00 79.38 548 ASP A CA 1
ATOM 4368 C C . ASP A 1 548 ? 0.092 -15.713 -12.085 1.00 79.38 548 ASP A C 1
ATOM 4370 O O . ASP A 1 548 ? -0.866 -15.288 -11.437 1.00 79.38 548 ASP A O 1
ATOM 4374 N N . ARG A 1 549 ? 1.022 -14.891 -12.592 1.00 81.88 549 ARG A N 1
ATOM 4375 C CA . ARG A 1 549 ? 1.013 -13.428 -12.479 1.00 81.88 549 ARG A CA 1
ATOM 4376 C C . ARG A 1 549 ? 0.900 -12.781 -13.869 1.00 81.88 549 ARG A C 1
ATOM 4378 O O . ARG A 1 549 ? 1.919 -12.448 -14.480 1.00 81.88 549 ARG A O 1
ATOM 4385 N N . PRO A 1 550 ? -0.323 -12.564 -14.389 1.00 87.94 550 PRO A N 1
ATOM 4386 C CA . PRO A 1 550 ? -0.506 -12.031 -15.730 1.00 87.94 550 PRO A CA 1
ATOM 4387 C C . PRO A 1 550 ? 0.123 -10.655 -15.932 1.00 87.94 550 PRO A C 1
ATOM 4389 O O . PRO A 1 550 ? -0.141 -9.714 -15.171 1.00 87.94 550 PRO A O 1
ATOM 4392 N N . PHE A 1 551 ? 0.897 -10.532 -17.012 1.00 92.25 551 PHE A N 1
ATOM 4393 C CA . PHE A 1 551 ? 1.586 -9.306 -17.420 1.00 92.25 551 PHE A CA 1
ATOM 4394 C C . PHE A 1 551 ? 2.463 -8.689 -16.315 1.00 92.25 551 PHE A C 1
ATOM 4396 O O . PHE A 1 551 ? 2.525 -7.464 -16.187 1.00 92.25 551 PHE A O 1
ATOM 4403 N N . ALA A 1 552 ? 3.122 -9.509 -15.498 1.00 91.69 552 ALA A N 1
ATOM 4404 C CA . ALA A 1 552 ? 4.051 -9.062 -14.464 1.00 91.69 552 ALA A CA 1
ATOM 4405 C C . ALA A 1 552 ? 5.447 -9.632 -14.748 1.00 91.69 552 ALA A C 1
ATOM 4407 O O . ALA A 1 552 ? 5.583 -10.837 -14.942 1.00 91.69 552 ALA A O 1
ATOM 4408 N N . TYR A 1 553 ? 6.464 -8.771 -14.809 1.00 92.38 553 TYR A N 1
ATOM 4409 C CA . TYR A 1 553 ? 7.827 -9.178 -15.150 1.00 92.38 553 TYR A CA 1
ATOM 4410 C C . TYR A 1 553 ? 8.729 -9.171 -13.920 1.00 92.38 553 TYR A C 1
ATOM 4412 O O . TYR A 1 553 ? 8.966 -8.110 -13.336 1.00 92.38 553 TYR A O 1
ATOM 4420 N N . GLU A 1 554 ? 9.266 -10.342 -13.577 1.00 90.62 554 GLU A N 1
ATOM 4421 C CA . GLU A 1 554 ? 10.315 -10.504 -12.574 1.00 90.62 554 GLU A CA 1
ATOM 4422 C C . GLU A 1 554 ? 11.661 -10.787 -13.267 1.00 90.62 554 GLU A C 1
ATOM 4424 O O . GLU A 1 554 ? 11.846 -11.877 -13.814 1.00 90.62 554 GLU A O 1
ATOM 4429 N N . PRO A 1 555 ? 12.631 -9.854 -13.227 1.00 88.06 555 PRO A N 1
ATOM 4430 C CA . PRO A 1 555 ? 13.863 -9.982 -14.007 1.00 88.06 555 PRO A CA 1
ATOM 4431 C C . PRO A 1 555 ? 14.661 -11.255 -13.711 1.00 88.06 555 PRO A C 1
ATOM 4433 O O . PRO A 1 555 ? 15.118 -11.928 -14.631 1.00 88.06 555 PRO A O 1
ATOM 4436 N N . SER A 1 556 ? 14.818 -11.614 -12.432 1.00 83.44 556 SER A N 1
ATOM 4437 C CA . SER A 1 556 ? 15.703 -12.719 -12.043 1.00 83.44 556 SER A CA 1
ATOM 4438 C C . SER A 1 556 ? 15.139 -14.099 -12.398 1.00 83.44 556 SER A C 1
ATOM 4440 O O . SER A 1 556 ? 15.869 -14.944 -12.916 1.00 83.44 556 SER A O 1
ATOM 4442 N N . ALA A 1 557 ? 13.837 -14.309 -12.183 1.00 84.06 557 ALA A N 1
ATOM 4443 C CA . ALA A 1 557 ? 13.166 -15.571 -12.476 1.00 84.06 557 ALA A CA 1
ATOM 4444 C C . ALA A 1 557 ? 12.988 -15.795 -13.987 1.00 84.06 557 ALA A C 1
ATOM 4446 O O . ALA A 1 557 ? 13.206 -16.901 -14.490 1.00 84.06 557 ALA A O 1
ATOM 4447 N N . GLU A 1 558 ? 12.637 -14.741 -14.730 1.00 90.56 558 GLU A N 1
ATOM 4448 C CA . GLU A 1 558 ? 12.312 -14.860 -16.155 1.00 90.56 558 GLU A CA 1
ATOM 4449 C C . GLU A 1 558 ? 13.544 -14.890 -17.064 1.00 90.56 558 GLU A C 1
ATOM 4451 O O . GLU A 1 558 ? 13.480 -15.434 -18.172 1.00 90.56 558 GLU A O 1
ATOM 4456 N N . ARG A 1 559 ? 14.696 -14.403 -16.590 1.00 92.12 559 ARG A N 1
ATOM 4457 C CA . ARG A 1 559 ? 15.973 -14.493 -17.311 1.00 92.12 559 ARG A CA 1
ATOM 4458 C C . ARG A 1 559 ? 16.338 -15.931 -17.676 1.00 92.12 559 ARG A C 1
ATOM 4460 O O . ARG A 1 559 ? 16.568 -16.228 -18.847 1.00 92.12 559 ARG A O 1
ATOM 4467 N N . ALA A 1 560 ? 16.349 -16.836 -16.696 1.00 90.44 560 ALA A N 1
ATOM 4468 C CA . ALA A 1 560 ? 16.737 -18.231 -16.916 1.00 90.44 560 ALA A CA 1
ATOM 4469 C C . ALA A 1 560 ? 15.793 -18.947 -17.900 1.00 90.44 560 ALA A C 1
ATOM 4471 O O . ALA A 1 560 ? 16.248 -19.645 -18.807 1.00 90.44 560 ALA A O 1
ATOM 4472 N N . ARG A 1 561 ? 14.478 -18.719 -17.767 1.00 90.88 561 ARG A N 1
ATOM 4473 C CA . ARG A 1 561 ? 13.451 -19.280 -18.662 1.00 90.88 561 ARG A CA 1
ATOM 4474 C C . ARG A 1 561 ? 13.590 -18.761 -20.091 1.00 90.88 561 ARG A C 1
ATOM 4476 O O . ARG A 1 561 ? 13.482 -19.533 -21.041 1.00 90.88 561 ARG A O 1
ATOM 4483 N N . SER A 1 562 ? 13.859 -17.466 -20.240 1.00 93.75 562 SER A N 1
ATOM 4484 C CA . SER A 1 562 ? 14.055 -16.830 -21.544 1.00 93.75 562 SER A CA 1
ATOM 4485 C C . SER A 1 562 ? 15.269 -17.401 -22.271 1.00 93.75 562 SER A C 1
ATOM 4487 O O . SER A 1 562 ? 15.177 -17.755 -23.445 1.00 93.75 562 SER A O 1
ATOM 4489 N N . PHE A 1 563 ? 16.391 -17.564 -21.570 1.00 94.38 563 PHE A N 1
ATOM 4490 C CA . PHE A 1 563 ? 17.611 -18.115 -22.163 1.00 94.38 563 PHE A CA 1
ATOM 4491 C C . PHE A 1 563 ? 17.508 -19.602 -22.482 1.00 94.38 563 PHE A C 1
ATOM 4493 O O . PHE A 1 563 ? 18.003 -20.012 -23.528 1.00 94.38 563 PHE A O 1
ATOM 4500 N N . ALA A 1 564 ? 16.808 -20.397 -21.664 1.00 92.12 564 ALA A N 1
ATOM 4501 C CA . ALA A 1 564 ? 16.505 -21.788 -22.006 1.00 92.12 564 ALA A CA 1
ATOM 4502 C C . ALA A 1 564 ? 15.780 -21.883 -23.361 1.00 92.12 564 ALA A C 1
ATOM 4504 O O . ALA A 1 564 ? 16.190 -22.644 -24.232 1.00 92.12 564 ALA A O 1
ATOM 4505 N N . ARG A 1 565 ? 14.785 -21.016 -23.582 1.00 91.00 565 ARG A N 1
ATOM 4506 C CA . ARG A 1 565 ? 14.008 -20.957 -24.829 1.00 91.00 565 ARG A CA 1
ATOM 4507 C C . ARG A 1 565 ? 14.839 -20.548 -26.047 1.00 91.00 565 ARG A C 1
ATOM 4509 O O . ARG A 1 565 ? 14.641 -21.080 -27.136 1.00 91.00 565 ARG A O 1
ATOM 4516 N N . LEU A 1 566 ? 15.772 -19.610 -25.878 1.00 93.06 566 LEU A N 1
ATOM 4517 C CA . LEU A 1 566 ? 16.698 -19.225 -26.949 1.00 93.06 566 LEU A CA 1
ATOM 4518 C C . LEU A 1 566 ? 17.704 -20.338 -27.262 1.00 93.06 566 LEU A C 1
ATOM 4520 O O . LEU A 1 566 ? 17.981 -20.587 -28.432 1.00 93.06 566 LEU A O 1
ATOM 4524 N N . ASN A 1 567 ? 18.215 -21.027 -26.239 1.00 92.25 567 ASN A N 1
ATOM 4525 C CA . ASN A 1 567 ? 19.128 -22.155 -26.419 1.00 92.25 567 ASN A CA 1
ATOM 4526 C C . ASN A 1 567 ? 18.441 -23.318 -27.159 1.00 92.25 567 ASN A C 1
ATOM 4528 O O . ASN A 1 567 ? 19.034 -23.872 -28.079 1.00 92.25 567 ASN A O 1
ATOM 4532 N N . GLU A 1 568 ? 17.184 -23.639 -26.830 1.00 90.62 568 GLU A N 1
ATOM 4533 C CA . GLU A 1 568 ? 16.382 -24.638 -27.561 1.00 90.62 568 GLU A CA 1
ATOM 4534 C C . GLU A 1 568 ? 16.236 -24.285 -29.048 1.00 90.62 568 GLU A C 1
ATOM 4536 O O . GLU A 1 568 ? 16.331 -25.155 -29.911 1.00 90.62 568 GLU A O 1
ATOM 4541 N N . GLN A 1 569 ? 16.031 -23.004 -29.368 1.00 89.06 569 GLN A N 1
ATOM 4542 C CA . GLN A 1 569 ? 15.943 -22.561 -30.758 1.00 89.06 569 GLN A CA 1
ATOM 4543 C C . GLN A 1 569 ? 17.291 -22.653 -31.487 1.00 89.06 569 GLN A C 1
ATOM 4545 O O . GLN A 1 569 ? 17.312 -23.000 -32.668 1.00 89.06 569 GLN A O 1
ATOM 4550 N N . GLU A 1 570 ? 18.403 -22.344 -30.821 1.00 86.62 570 GLU A N 1
ATOM 4551 C CA . GLU A 1 570 ? 19.739 -22.468 -31.415 1.00 86.62 570 GLU A CA 1
ATOM 4552 C C . GLU A 1 570 ? 20.090 -23.931 -31.710 1.00 86.62 570 GLU A C 1
ATOM 4554 O O . GLU A 1 570 ? 20.629 -24.223 -32.773 1.00 86.62 570 GLU A O 1
ATOM 4559 N N . GLU A 1 571 ? 19.707 -24.868 -30.836 1.00 85.44 571 GLU A N 1
ATOM 4560 C CA . GLU A 1 571 ? 19.906 -26.311 -31.057 1.00 85.44 571 GLU A CA 1
ATOM 4561 C C . GLU A 1 571 ? 19.144 -26.845 -32.285 1.00 85.44 571 GLU A C 1
ATOM 4563 O O . GLU A 1 571 ? 19.511 -27.877 -32.845 1.00 85.44 571 GLU A O 1
ATOM 4568 N N . LEU A 1 572 ? 18.110 -26.131 -32.740 1.00 82.00 572 LEU A N 1
ATOM 4569 C CA . LEU A 1 572 ? 17.334 -26.470 -33.935 1.00 82.00 572 LEU A CA 1
ATOM 4570 C C . LEU A 1 572 ? 17.908 -25.862 -35.225 1.00 82.00 572 LEU A C 1
ATOM 4572 O O . LEU A 1 572 ? 17.411 -26.171 -36.312 1.00 82.00 572 LEU A O 1
ATOM 4576 N N . ARG A 1 573 ? 18.932 -25.001 -35.143 1.00 75.94 573 ARG A N 1
ATOM 4577 C CA . ARG A 1 573 ? 19.579 -24.415 -36.324 1.00 75.94 573 ARG A CA 1
ATOM 4578 C C . ARG A 1 573 ? 20.630 -25.368 -36.875 1.00 75.94 573 ARG A C 1
ATOM 4580 O O . ARG A 1 573 ? 21.650 -25.634 -36.254 1.00 75.94 573 ARG A O 1
ATOM 4587 N N . ASP A 1 574 ? 20.415 -25.804 -38.110 1.00 59.00 574 ASP A N 1
ATOM 4588 C CA . ASP A 1 574 ? 21.365 -26.617 -38.875 1.00 59.00 574 ASP A CA 1
ATOM 4589 C C . ASP A 1 574 ? 22.429 -25.725 -39.554 1.00 59.00 574 ASP A C 1
ATOM 4591 O O . ASP A 1 574 ? 22.643 -25.758 -40.767 1.00 59.00 574 ASP A O 1
ATOM 4595 N N . SER A 1 575 ? 23.039 -24.818 -38.783 1.00 56.81 575 SER A N 1
ATOM 4596 C CA . SER A 1 575 ? 24.107 -23.934 -39.260 1.00 56.81 575 SER A CA 1
ATOM 4597 C C . SER A 1 575 ? 25.445 -24.447 -38.751 1.00 56.81 575 SER A C 1
ATOM 4599 O O . SER A 1 575 ? 25.634 -24.544 -37.545 1.00 56.81 575 SER A O 1
ATOM 4601 N N . GLY A 1 576 ? 26.398 -24.720 -39.646 1.00 55.91 576 GLY A N 1
ATOM 4602 C CA . GLY A 1 576 ? 27.778 -25.111 -39.309 1.00 55.91 576 GLY A CA 1
ATOM 4603 C C . GLY A 1 576 ? 28.615 -24.039 -38.586 1.00 55.91 576 GLY A C 1
ATOM 4604 O O . GLY A 1 576 ? 29.842 -24.091 -38.652 1.00 55.91 576 GLY A O 1
ATOM 4605 N N . ASP A 1 577 ? 27.963 -23.070 -37.942 1.00 62.19 577 ASP A N 1
ATOM 4606 C CA . ASP A 1 577 ? 28.552 -22.061 -37.069 1.00 62.19 577 ASP A CA 1
ATOM 4607 C C . ASP A 1 577 ? 28.710 -22.608 -35.637 1.00 62.19 577 ASP A C 1
ATOM 4609 O O . ASP A 1 577 ? 28.065 -23.571 -35.228 1.00 62.19 577 ASP A O 1
ATOM 4613 N N . GLU A 1 578 ? 29.594 -21.986 -34.856 1.00 67.75 578 GLU A N 1
ATOM 4614 C CA . GLU A 1 578 ? 29.803 -22.314 -33.441 1.00 67.75 578 GLU A CA 1
ATOM 4615 C C . GLU A 1 578 ? 28.507 -22.125 -32.630 1.00 67.75 578 GLU A C 1
ATOM 4617 O O . GLU A 1 578 ? 27.987 -21.007 -32.560 1.00 67.75 578 GLU A O 1
ATOM 4622 N N . VAL A 1 579 ? 28.012 -23.215 -32.024 1.00 75.12 579 VAL A N 1
ATOM 4623 C CA . VAL A 1 579 ? 26.807 -23.235 -31.177 1.00 75.12 579 VAL A CA 1
ATOM 4624 C C . VAL A 1 579 ? 27.049 -22.397 -29.929 1.00 75.12 579 VAL A C 1
ATOM 4626 O O . VAL A 1 579 ? 27.928 -22.701 -29.118 1.00 75.12 579 VAL A O 1
ATOM 4629 N N . ILE A 1 580 ? 26.243 -21.355 -29.752 1.00 81.69 580 ILE A N 1
ATOM 4630 C CA . ILE A 1 580 ? 26.311 -20.481 -28.582 1.00 81.69 580 ILE A CA 1
ATOM 4631 C C . ILE A 1 580 ? 25.312 -20.947 -27.530 1.00 81.69 580 ILE A C 1
ATOM 4633 O O . ILE A 1 580 ? 24.174 -21.280 -27.843 1.00 81.69 580 ILE A O 1
ATOM 4637 N N . ARG A 1 581 ? 25.729 -20.911 -26.261 1.00 85.00 581 ARG A N 1
ATOM 4638 C CA . ARG A 1 581 ? 24.842 -21.125 -25.115 1.00 85.00 581 ARG A CA 1
ATOM 4639 C C . ARG A 1 581 ? 24.809 -19.896 -24.224 1.00 85.00 581 ARG A C 1
ATOM 4641 O O . ARG A 1 581 ? 25.854 -19.419 -23.789 1.00 85.00 581 ARG A O 1
ATOM 4648 N N . LEU A 1 582 ? 23.602 -19.416 -23.950 1.00 89.31 582 LEU A N 1
ATOM 4649 C CA . LEU A 1 582 ? 23.333 -18.377 -22.962 1.00 89.31 582 LEU A CA 1
ATOM 4650 C C . LEU A 1 582 ? 23.197 -19.022 -21.577 1.00 89.31 582 LEU A C 1
ATOM 4652 O O . LEU A 1 582 ? 22.483 -20.017 -21.427 1.00 89.31 582 LEU A O 1
ATOM 4656 N N . GLY A 1 583 ? 23.887 -18.471 -20.579 1.00 86.88 583 GLY A N 1
ATOM 4657 C CA . GLY A 1 583 ? 23.972 -19.008 -19.218 1.00 86.88 583 GLY A CA 1
ATOM 4658 C C . GLY A 1 583 ? 23.921 -17.931 -18.131 1.00 86.88 583 GLY A C 1
ATOM 4659 O O . GLY A 1 583 ? 23.275 -16.893 -18.286 1.00 86.88 583 GLY A O 1
ATOM 4660 N N . GLU A 1 584 ? 24.573 -18.189 -16.994 1.00 81.12 584 GLU A N 1
ATOM 4661 C CA . GLU A 1 584 ? 24.661 -17.229 -15.883 1.00 81.12 584 GLU A CA 1
ATOM 4662 C C . GLU A 1 584 ? 25.592 -16.059 -16.220 1.00 81.12 584 GLU A C 1
ATOM 4664 O O . GLU A 1 584 ? 25.183 -14.909 -16.094 1.00 81.12 584 GLU A O 1
ATOM 4669 N N . GLU A 1 585 ? 26.778 -16.337 -16.761 1.00 85.19 585 GLU A N 1
ATOM 4670 C CA . GLU A 1 585 ? 27.779 -15.327 -17.120 1.00 85.19 585 GLU A CA 1
ATOM 4671 C C . GLU A 1 585 ? 27.882 -15.174 -18.644 1.00 85.19 585 GLU A C 1
ATOM 4673 O O . GLU A 1 585 ? 28.655 -15.863 -19.314 1.00 85.19 585 GLU A O 1
ATOM 4678 N N . ASN A 1 586 ? 27.082 -14.272 -19.216 1.00 87.56 586 ASN A N 1
ATOM 4679 C CA . ASN A 1 586 ? 27.100 -14.012 -20.655 1.00 87.56 586 ASN A CA 1
ATOM 4680 C C . ASN A 1 586 ? 28.076 -12.884 -20.999 1.00 87.56 586 ASN A C 1
ATOM 4682 O O . ASN A 1 586 ? 27.974 -11.775 -20.483 1.00 87.56 586 ASN A O 1
ATOM 4686 N N . THR A 1 587 ? 28.995 -13.150 -21.927 1.00 89.56 587 THR A N 1
ATOM 4687 C CA . THR A 1 587 ? 29.831 -12.099 -22.528 1.00 89.56 587 THR A CA 1
ATOM 4688 C C . THR A 1 587 ? 29.094 -11.414 -23.684 1.00 89.56 587 THR A C 1
ATOM 4690 O O . THR A 1 587 ? 28.070 -11.903 -24.169 1.00 89.56 587 THR A O 1
ATOM 4693 N N . LEU A 1 588 ? 29.623 -10.293 -24.185 1.00 89.88 588 LEU A N 1
ATOM 4694 C CA . LEU A 1 588 ? 29.008 -9.566 -25.307 1.00 89.88 588 LEU A CA 1
ATOM 4695 C C . LEU A 1 588 ? 28.743 -10.420 -26.557 1.00 89.88 588 LEU A C 1
ATOM 4697 O O . LEU A 1 588 ? 27.748 -10.197 -27.239 1.00 89.88 588 LEU A O 1
ATOM 4701 N N . PHE A 1 589 ? 29.615 -11.373 -26.892 1.00 90.38 589 PHE A N 1
ATOM 4702 C CA . PHE A 1 589 ? 29.479 -12.137 -28.136 1.00 90.38 589 PHE A CA 1
ATOM 4703 C C . PHE A 1 589 ? 28.213 -13.024 -28.158 1.00 90.38 589 PHE A C 1
ATOM 4705 O O . PHE A 1 589 ? 27.408 -12.860 -29.081 1.00 90.38 589 PHE A O 1
ATOM 4712 N N . PRO A 1 590 ? 27.957 -13.878 -27.142 1.00 91.38 590 PRO A N 1
ATOM 4713 C CA . PRO A 1 590 ? 26.682 -14.577 -26.999 1.00 91.38 590 PRO A CA 1
ATOM 4714 C C . PRO A 1 590 ? 25.457 -13.661 -26.988 1.00 91.38 590 PRO A C 1
ATOM 4716 O O . PRO A 1 590 ? 24.475 -13.954 -27.667 1.00 91.38 590 PRO A O 1
ATOM 4719 N N . LEU A 1 591 ? 25.523 -12.529 -26.278 1.00 93.75 591 LEU A N 1
ATOM 4720 C CA . LEU A 1 591 ? 24.403 -11.586 -26.171 1.00 93.75 591 LEU A CA 1
ATOM 4721 C C . LEU A 1 591 ? 24.036 -10.967 -27.525 1.00 93.75 591 LEU A C 1
ATOM 4723 O O . LEU A 1 591 ? 22.866 -10.933 -27.904 1.00 93.75 591 LEU A O 1
ATOM 4727 N N . VAL A 1 592 ? 25.038 -10.529 -28.293 1.00 93.44 592 VAL A N 1
ATOM 4728 C CA . VAL A 1 592 ? 24.843 -9.942 -29.627 1.00 93.44 592 VAL A CA 1
ATOM 4729 C C . VAL A 1 592 ? 24.227 -10.954 -30.596 1.00 93.44 592 VAL A C 1
ATOM 4731 O O . VAL A 1 592 ? 23.292 -10.611 -31.326 1.00 93.44 592 VAL A O 1
ATOM 4734 N N . ARG A 1 593 ? 24.704 -12.207 -30.587 1.00 91.38 593 ARG A N 1
ATOM 4735 C CA . ARG A 1 593 ? 24.110 -13.281 -31.401 1.00 91.38 593 ARG A CA 1
ATOM 4736 C C . ARG A 1 593 ? 22.689 -13.624 -30.947 1.00 91.38 593 ARG A C 1
ATOM 4738 O O . ARG A 1 593 ? 21.833 -13.850 -31.802 1.00 91.38 593 ARG A O 1
ATOM 4745 N N . GLY A 1 594 ? 22.423 -13.587 -29.641 1.00 93.94 594 GLY A N 1
ATOM 4746 C CA . GLY A 1 594 ? 21.120 -13.870 -29.035 1.00 93.94 594 GLY A CA 1
ATOM 4747 C C . GLY A 1 594 ? 19.967 -13.051 -29.618 1.00 93.94 594 GLY A C 1
ATOM 4748 O O . GLY A 1 594 ? 18.901 -13.603 -29.883 1.00 93.94 594 GLY A O 1
ATOM 4749 N N . PHE A 1 595 ? 20.185 -11.771 -29.943 1.00 96.06 595 PHE A N 1
ATOM 4750 C CA . PHE A 1 595 ? 19.169 -10.955 -30.630 1.00 96.06 595 PHE A CA 1
ATOM 4751 C C . PHE A 1 595 ? 18.801 -11.499 -32.020 1.00 96.06 595 PHE A C 1
ATOM 4753 O O . PHE A 1 595 ? 17.646 -11.415 -32.435 1.00 96.06 595 PHE A O 1
ATOM 4760 N N . GLY A 1 596 ? 19.765 -12.086 -32.737 1.00 94.31 596 GLY A N 1
ATOM 4761 C CA . GLY A 1 596 ? 19.510 -12.776 -34.002 1.00 94.31 596 GLY A CA 1
ATOM 4762 C C . GLY A 1 596 ? 18.707 -14.063 -33.816 1.00 94.31 596 GLY A C 1
ATOM 4763 O O . GLY A 1 596 ? 17.775 -14.303 -34.576 1.00 94.31 596 GLY A O 1
ATOM 4764 N N . ILE A 1 597 ? 19.027 -14.845 -32.781 1.00 94.69 597 ILE A N 1
ATOM 4765 C CA . ILE A 1 597 ? 18.305 -16.081 -32.434 1.00 94.69 597 ILE A CA 1
ATOM 4766 C C . ILE A 1 597 ? 16.843 -15.766 -32.103 1.00 94.69 597 ILE A C 1
ATOM 4768 O O . ILE A 1 597 ? 15.940 -16.427 -32.613 1.00 94.69 597 ILE A O 1
ATOM 4772 N N . LEU A 1 598 ? 16.597 -14.713 -31.315 1.00 96.69 598 LEU A N 1
ATOM 4773 C CA . LEU A 1 598 ? 15.241 -14.257 -31.016 1.00 96.69 598 LEU A CA 1
ATOM 4774 C C . LEU A 1 598 ? 14.498 -13.823 -32.287 1.00 96.69 598 LEU A C 1
ATOM 4776 O O . LEU A 1 598 ? 13.349 -14.207 -32.474 1.00 96.69 598 LEU A O 1
ATOM 4780 N N . ALA A 1 599 ? 15.135 -13.061 -33.182 1.00 96.88 599 ALA A N 1
ATOM 4781 C CA . ALA A 1 599 ? 14.503 -12.650 -34.438 1.00 96.88 599 ALA A CA 1
ATOM 4782 C C . ALA A 1 599 ? 14.060 -13.857 -35.287 1.00 96.88 599 ALA A C 1
ATOM 4784 O O . ALA A 1 599 ? 12.940 -13.872 -35.798 1.00 96.88 599 ALA A O 1
ATOM 4785 N N . ASP A 1 600 ? 14.907 -14.882 -35.384 1.00 94.88 600 ASP A N 1
ATOM 4786 C CA . ASP A 1 600 ? 14.606 -16.100 -36.139 1.00 94.88 600 ASP A CA 1
ATOM 4787 C C . ASP A 1 600 ? 13.530 -16.958 -35.445 1.00 94.88 600 ASP A C 1
ATOM 4789 O O . ASP A 1 600 ? 12.677 -17.540 -36.118 1.00 94.88 600 ASP A O 1
ATOM 4793 N N . LEU A 1 601 ? 13.506 -16.989 -34.104 1.00 95.44 601 LEU A N 1
ATOM 4794 C CA . LEU A 1 601 ? 12.417 -17.603 -33.337 1.00 95.44 601 LEU A CA 1
ATOM 4795 C C . LEU A 1 601 ? 11.072 -16.943 -33.664 1.00 95.44 601 LEU A C 1
ATOM 4797 O O . LEU A 1 601 ? 10.096 -17.639 -33.936 1.00 95.44 601 LEU A O 1
ATOM 4801 N N . LEU A 1 602 ? 11.011 -15.608 -33.668 1.00 96.94 602 LEU A N 1
ATOM 4802 C CA . LEU A 1 602 ? 9.780 -14.871 -33.972 1.00 96.94 602 LEU A CA 1
ATOM 4803 C C . LEU A 1 602 ? 9.307 -15.109 -35.416 1.00 96.94 602 LEU A C 1
ATOM 4805 O O . LEU A 1 602 ? 8.109 -15.263 -35.658 1.00 96.94 602 LEU A O 1
ATOM 4809 N N . GLU A 1 603 ? 10.226 -15.198 -36.381 1.00 96.19 603 GLU A N 1
ATOM 4810 C CA . GLU A 1 603 ? 9.881 -15.559 -37.762 1.00 96.19 603 GLU A CA 1
ATOM 4811 C C . GLU A 1 603 ? 9.321 -16.978 -37.876 1.00 96.19 603 GLU A C 1
ATOM 4813 O O . GLU A 1 603 ? 8.356 -17.197 -38.615 1.00 96.19 603 GLU A O 1
ATOM 4818 N N . ARG A 1 604 ? 9.877 -17.927 -37.118 1.00 94.44 604 ARG A N 1
ATOM 4819 C CA . ARG A 1 604 ? 9.356 -19.292 -37.047 1.00 94.44 604 ARG A CA 1
ATOM 4820 C C . ARG A 1 604 ? 7.960 -19.339 -36.433 1.00 94.44 604 ARG A C 1
ATOM 4822 O O . ARG A 1 604 ? 7.079 -19.955 -37.024 1.00 94.44 604 ARG A O 1
ATOM 4829 N N . LEU A 1 605 ? 7.731 -18.645 -35.313 1.00 95.12 605 LEU A N 1
ATOM 4830 C CA . LEU A 1 605 ? 6.397 -18.541 -34.706 1.00 95.12 605 LEU A CA 1
ATOM 4831 C C . LEU A 1 605 ? 5.376 -18.014 -35.722 1.00 95.12 605 LEU A C 1
ATOM 4833 O O . LEU A 1 605 ? 4.277 -18.551 -35.831 1.00 95.12 605 LEU A O 1
ATOM 4837 N N . ARG A 1 606 ? 5.754 -17.002 -36.517 1.00 95.44 606 ARG A N 1
ATOM 4838 C CA . ARG A 1 606 ? 4.907 -16.457 -37.589 1.00 95.44 606 ARG A CA 1
ATOM 4839 C C . ARG A 1 606 ? 4.594 -17.498 -38.667 1.00 95.44 606 ARG A C 1
ATOM 4841 O O . ARG A 1 606 ? 3.461 -17.556 -39.142 1.00 95.44 606 ARG A O 1
ATOM 4848 N N . ALA A 1 607 ? 5.560 -18.335 -39.042 1.00 94.31 607 ALA A N 1
ATOM 4849 C CA . ALA A 1 607 ? 5.338 -19.433 -39.986 1.00 94.31 607 ALA A CA 1
ATOM 4850 C C . ALA A 1 607 ? 4.429 -20.539 -39.410 1.00 94.31 607 ALA A C 1
ATOM 4852 O O . ALA A 1 607 ? 3.665 -21.154 -40.150 1.00 94.31 607 ALA A O 1
ATOM 4853 N N . GLU A 1 608 ? 4.469 -20.749 -38.093 1.00 94.00 608 GLU A N 1
ATOM 4854 C CA . GLU A 1 608 ? 3.721 -21.782 -37.367 1.00 94.00 608 GLU A CA 1
ATOM 4855 C C . GLU A 1 608 ? 2.447 -21.243 -36.675 1.00 94.00 608 GLU A C 1
ATOM 4857 O O . GLU A 1 608 ? 1.919 -21.883 -35.778 1.00 94.00 608 GLU A O 1
ATOM 4862 N N . THR A 1 609 ? 1.895 -20.099 -37.102 1.00 93.25 609 THR A N 1
ATOM 4863 C CA . THR A 1 609 ? 0.784 -19.393 -36.414 1.00 93.25 609 THR A CA 1
ATOM 4864 C C . THR A 1 609 ? -0.362 -20.307 -35.934 1.00 93.25 609 THR A C 1
ATOM 4866 O O . THR A 1 609 ? -0.818 -20.193 -34.797 1.00 93.25 609 THR A O 1
ATOM 4869 N N . ALA A 1 610 ? -0.805 -21.256 -36.767 1.00 92.50 610 ALA A N 1
ATOM 4870 C CA . ALA A 1 610 ? -1.922 -22.147 -36.445 1.00 92.50 610 ALA A CA 1
ATOM 4871 C C . ALA A 1 610 ? -1.657 -23.089 -35.251 1.00 92.50 610 ALA A C 1
ATOM 4873 O O . ALA A 1 610 ? -2.602 -23.462 -34.560 1.00 92.50 610 ALA A O 1
ATOM 4874 N N . SER A 1 611 ? -0.400 -23.469 -34.980 1.00 92.62 611 SER A N 1
ATOM 4875 C CA . SER A 1 611 ? -0.056 -24.353 -33.850 1.00 92.62 611 SER A CA 1
ATOM 4876 C C . SER A 1 611 ? -0.140 -23.645 -32.493 1.00 92.62 611 SER A C 1
ATOM 4878 O O . SER A 1 611 ? -0.202 -24.306 -31.457 1.00 92.62 611 SER A O 1
ATOM 4880 N N . HIS A 1 612 ? -0.175 -22.311 -32.500 1.00 93.75 612 HIS A N 1
ATOM 4881 C CA . HIS A 1 612 ? -0.210 -21.463 -31.310 1.00 93.75 612 HIS A CA 1
ATOM 4882 C C . HIS A 1 612 ? -1.593 -20.873 -31.022 1.00 93.75 612 HIS A C 1
ATOM 4884 O O . HIS A 1 612 ? -1.722 -20.031 -30.131 1.00 93.75 612 HIS A O 1
ATOM 4890 N N . GLN A 1 613 ? -2.624 -21.274 -31.769 1.00 95.31 613 GLN A N 1
ATOM 4891 C CA . GLN A 1 613 ? -3.980 -20.784 -31.559 1.00 95.31 613 GLN A CA 1
ATOM 4892 C C . GLN A 1 613 ? -4.514 -21.237 -30.194 1.00 95.31 613 GLN A C 1
ATOM 4894 O O . GLN A 1 613 ? -4.443 -22.411 -29.826 1.00 95.31 613 GLN A O 1
ATOM 4899 N N . ARG A 1 614 ? -5.066 -20.290 -29.435 1.00 92.56 614 ARG A N 1
ATOM 4900 C CA . ARG A 1 614 ? -5.637 -20.539 -28.114 1.00 92.56 614 ARG A CA 1
ATOM 4901 C C . ARG A 1 614 ? -6.997 -21.229 -28.229 1.00 92.56 614 ARG A C 1
ATOM 4903 O O . ARG A 1 614 ? -7.836 -20.825 -29.032 1.00 92.56 614 ARG A O 1
ATOM 4910 N N . ASP A 1 615 ? -7.245 -22.203 -27.357 1.00 90.62 615 ASP A N 1
ATOM 4911 C CA . ASP A 1 615 ? -8.569 -22.809 -27.193 1.00 90.62 615 ASP A CA 1
ATOM 4912 C C . ASP A 1 615 ? -9.610 -21.756 -26.754 1.00 90.62 615 ASP A C 1
ATOM 4914 O O . ASP A 1 615 ? -9.373 -20.972 -25.828 1.00 90.62 615 ASP A O 1
ATOM 4918 N N . LEU A 1 616 ? -10.788 -21.764 -27.386 1.00 87.50 616 LEU A N 1
ATOM 4919 C CA . LEU A 1 616 ? -11.924 -20.898 -27.057 1.00 87.50 616 LEU A CA 1
ATOM 4920 C C . LEU A 1 616 ? -12.354 -21.022 -25.589 1.00 87.50 616 LEU A C 1
ATOM 4922 O O . LEU A 1 616 ? -12.797 -20.039 -24.997 1.00 87.50 616 LEU A O 1
ATOM 4926 N N . ALA A 1 617 ? -12.173 -22.189 -24.961 1.00 85.81 617 ALA A N 1
ATOM 4927 C CA . ALA A 1 617 ? -12.467 -22.377 -23.536 1.00 85.81 617 ALA A CA 1
ATOM 4928 C C . ALA A 1 617 ? -11.605 -21.491 -22.611 1.00 85.81 617 ALA A C 1
ATOM 4930 O O . ALA A 1 617 ? -11.978 -21.215 -21.466 1.00 85.81 617 ALA A O 1
ATOM 4931 N N . GLN A 1 618 ? -10.453 -21.020 -23.097 1.00 83.75 618 GLN A N 1
ATOM 4932 C CA . GLN A 1 618 ? -9.560 -20.139 -22.348 1.00 83.75 618 GLN A CA 1
ATOM 4933 C C . GLN A 1 618 ? -9.927 -18.654 -22.487 1.00 83.75 618 GLN A C 1
ATOM 4935 O O . GLN A 1 618 ? -9.413 -17.832 -21.723 1.00 83.75 618 GLN A O 1
ATOM 4940 N N . TYR A 1 619 ? -10.839 -18.296 -23.397 1.00 87.00 619 TYR A N 1
ATOM 4941 C CA . TYR A 1 619 ? -11.227 -16.906 -23.626 1.00 87.00 619 TYR A CA 1
ATOM 4942 C C . TYR A 1 619 ? -11.921 -16.327 -22.382 1.00 87.00 619 TYR A C 1
ATOM 4944 O O . TYR A 1 619 ? -12.564 -17.052 -21.610 1.00 87.00 619 TYR A O 1
ATOM 4952 N N . PRO A 1 620 ? -11.797 -15.012 -22.132 1.00 85.38 620 PRO A N 1
ATOM 4953 C CA . PRO A 1 620 ? -12.583 -14.369 -21.092 1.00 85.38 620 PRO A CA 1
ATOM 4954 C C . PRO A 1 620 ? -14.074 -14.436 -21.442 1.00 85.38 620 PRO A C 1
ATOM 4956 O O . PRO A 1 620 ? -14.459 -14.200 -22.585 1.00 85.38 620 PRO A O 1
ATOM 4959 N N . ARG A 1 621 ? -14.936 -14.670 -20.444 1.00 84.12 621 ARG A N 1
ATOM 4960 C CA . ARG A 1 621 ? -16.387 -14.806 -20.669 1.00 84.12 621 ARG A CA 1
ATOM 4961 C C . ARG A 1 621 ? -16.996 -13.600 -21.369 1.00 84.12 621 ARG A C 1
ATOM 4963 O O . ARG A 1 621 ? -17.859 -13.783 -22.218 1.00 84.12 621 ARG A O 1
ATOM 4970 N N . TYR A 1 622 ? -16.548 -12.384 -21.045 1.00 86.25 622 TYR A N 1
ATOM 4971 C CA . TYR A 1 622 ? -17.102 -11.172 -21.652 1.00 86.25 622 TYR A CA 1
ATOM 4972 C C . TYR A 1 622 ? -16.995 -11.179 -23.182 1.00 86.25 622 TYR A C 1
ATOM 4974 O O . TYR A 1 622 ? -17.875 -10.621 -23.828 1.00 86.25 622 TYR A O 1
ATOM 4982 N N . ALA A 1 623 ? -15.981 -11.840 -23.757 1.00 88.19 623 ALA A N 1
ATOM 4983 C CA . ALA A 1 623 ? -15.787 -11.888 -25.203 1.00 88.19 623 ALA A CA 1
ATOM 4984 C C . ALA A 1 623 ? -16.970 -12.552 -25.931 1.00 88.19 623 ALA A C 1
ATOM 4986 O O . ALA A 1 623 ? -17.211 -12.251 -27.092 1.00 88.19 623 ALA A O 1
ATOM 4987 N N . ALA A 1 624 ? -17.741 -13.402 -25.241 1.00 86.94 624 ALA A N 1
ATOM 4988 C CA . ALA A 1 624 ? -18.944 -14.031 -25.783 1.00 86.94 624 ALA A CA 1
ATOM 4989 C C . ALA A 1 624 ? -20.235 -13.214 -25.560 1.00 86.94 624 ALA A C 1
ATOM 4991 O O . ALA A 1 624 ? -21.256 -13.517 -26.170 1.00 86.94 624 ALA A O 1
ATOM 4992 N N . PHE A 1 625 ? -20.228 -12.211 -24.672 1.00 88.25 625 PHE A N 1
ATOM 4993 C CA . PHE A 1 625 ? -21.451 -11.525 -24.215 1.00 88.25 625 PHE A CA 1
ATOM 4994 C C . PHE A 1 625 ? -21.518 -10.037 -24.566 1.00 88.25 625 PHE A C 1
ATOM 4996 O O . PHE A 1 625 ? -22.566 -9.421 -24.375 1.00 88.25 625 PHE A O 1
ATOM 5003 N N . THR A 1 626 ? -20.433 -9.430 -25.045 1.00 89.25 626 THR A N 1
ATOM 5004 C CA . THR A 1 626 ? -20.431 -8.015 -25.428 1.00 89.25 626 THR A CA 1
ATOM 5005 C C . THR A 1 626 ? -19.623 -7.770 -26.689 1.00 89.25 626 THR A C 1
ATOM 5007 O O . THR A 1 626 ? -18.569 -8.359 -26.888 1.00 89.25 626 THR A O 1
ATOM 5010 N N . THR A 1 627 ? -20.106 -6.845 -27.516 1.00 90.88 627 THR A N 1
ATOM 5011 C CA . THR A 1 627 ? -19.384 -6.307 -28.675 1.00 90.88 627 THR A CA 1
ATOM 5012 C C . THR A 1 627 ? -18.684 -4.983 -28.360 1.00 90.88 627 THR A C 1
ATOM 5014 O O . THR A 1 627 ? -18.041 -4.409 -29.229 1.00 90.88 627 THR A O 1
ATOM 5017 N N . LEU A 1 628 ? -18.820 -4.460 -27.132 1.00 90.44 628 LEU A N 1
ATOM 5018 C CA . LEU A 1 628 ? -18.157 -3.221 -26.699 1.00 90.44 628 LEU A CA 1
ATOM 5019 C C . LEU A 1 628 ? -16.687 -3.436 -26.316 1.00 90.44 628 LEU A C 1
ATOM 5021 O O . LEU A 1 628 ? -15.944 -2.466 -26.159 1.00 90.44 628 LEU A O 1
ATOM 5025 N N . LYS A 1 629 ? -16.295 -4.690 -26.069 1.00 90.94 629 LYS A N 1
ATOM 5026 C CA . LYS A 1 629 ? -14.961 -5.075 -25.606 1.00 90.94 629 LYS A CA 1
ATOM 5027 C C . LYS A 1 629 ? -14.437 -6.214 -26.462 1.00 90.94 629 LYS A C 1
ATOM 5029 O O . LYS A 1 629 ? -15.149 -7.187 -26.693 1.00 90.94 629 LYS A O 1
ATOM 5034 N N . SER A 1 630 ? -13.181 -6.089 -26.867 1.00 91.12 630 SER A N 1
ATOM 5035 C CA . SER A 1 630 ? -12.509 -6.987 -27.799 1.00 91.12 630 SER A CA 1
ATOM 5036 C C . SER A 1 630 ? -11.360 -7.691 -27.083 1.00 91.12 630 SER A C 1
ATOM 5038 O O . SER A 1 630 ? -10.548 -7.054 -26.404 1.00 91.12 630 SER A O 1
ATOM 5040 N N . PHE A 1 631 ? -11.289 -9.013 -27.231 1.00 91.94 631 PHE A N 1
ATOM 5041 C CA . PHE A 1 631 ? -10.196 -9.822 -26.699 1.00 91.94 631 PHE A CA 1
ATOM 5042 C C . PHE A 1 631 ? -9.105 -9.987 -27.773 1.00 91.94 631 PHE A C 1
ATOM 5044 O O . PHE A 1 631 ? -9.374 -10.618 -28.794 1.00 91.94 631 PHE A O 1
ATOM 5051 N N . PRO A 1 632 ? -7.897 -9.419 -27.588 1.00 92.62 632 PRO A N 1
ATOM 5052 C CA . PRO A 1 632 ? -6.886 -9.369 -28.641 1.00 92.62 632 PRO A CA 1
ATOM 5053 C C . PRO A 1 632 ? -5.960 -10.594 -28.675 1.00 92.62 632 PRO A C 1
ATOM 5055 O O . PRO A 1 632 ? -5.286 -10.794 -29.674 1.00 92.62 632 PRO A O 1
ATOM 5058 N N . PHE A 1 633 ? -5.893 -11.395 -27.607 1.00 93.31 633 PHE A N 1
ATOM 5059 C CA . PHE A 1 633 ? -4.849 -12.411 -27.422 1.00 93.31 633 PHE A CA 1
ATOM 5060 C C . PHE A 1 633 ? -5.306 -13.815 -27.834 1.00 93.31 633 PHE A C 1
ATOM 5062 O O . PHE A 1 633 ? -5.524 -14.697 -26.991 1.00 93.31 633 PHE A O 1
ATOM 5069 N N . VAL A 1 634 ? -5.502 -14.007 -29.140 1.00 94.38 634 VAL A N 1
ATOM 5070 C CA . VAL A 1 634 ? -6.034 -15.259 -29.695 1.00 94.38 634 VAL A CA 1
ATOM 5071 C C . VAL A 1 634 ? -4.980 -16.365 -29.790 1.00 94.38 634 VAL A C 1
ATOM 5073 O O . VAL A 1 634 ? -5.352 -17.521 -29.997 1.00 94.38 634 VAL A O 1
ATOM 5076 N N . HIS A 1 635 ? -3.698 -16.051 -29.578 1.00 96.12 635 HIS A N 1
ATOM 5077 C CA . HIS A 1 635 ? -2.605 -17.021 -29.531 1.00 96.12 635 HIS A CA 1
ATOM 5078 C C . HIS A 1 635 ? -1.999 -17.156 -28.120 1.00 96.12 635 HIS A C 1
ATOM 5080 O O . HIS A 1 635 ? -2.222 -16.346 -27.214 1.00 96.12 635 HIS A O 1
ATOM 5086 N N . THR A 1 636 ? -1.213 -18.215 -27.913 1.00 94.31 636 THR A N 1
ATOM 5087 C CA . THR A 1 636 ? -0.402 -18.397 -26.694 1.00 94.31 636 THR A CA 1
ATOM 5088 C C . THR A 1 636 ? 0.875 -17.555 -26.713 1.00 94.31 636 THR A C 1
ATOM 5090 O O . THR A 1 636 ? 1.462 -17.318 -25.665 1.00 94.31 636 THR A O 1
ATOM 5093 N N . ALA A 1 637 ? 1.317 -17.113 -27.896 1.00 95.31 637 ALA A N 1
ATOM 5094 C CA . ALA A 1 637 ? 2.464 -16.229 -28.081 1.00 95.31 637 ALA A CA 1
ATOM 5095 C C . ALA A 1 637 ? 1.977 -14.822 -28.495 1.00 95.31 637 ALA A C 1
ATOM 5097 O O . ALA A 1 637 ? 1.554 -14.652 -29.643 1.00 95.31 637 ALA A O 1
ATOM 5098 N N . PRO A 1 638 ? 2.061 -13.807 -27.611 1.00 95.12 638 PRO A N 1
ATOM 5099 C CA . PRO A 1 638 ? 1.542 -12.458 -27.860 1.00 95.12 638 PRO A CA 1
ATOM 5100 C C . PRO A 1 638 ? 2.096 -11.784 -29.116 1.00 95.12 638 PRO A C 1
ATOM 5102 O O . PRO A 1 638 ? 1.430 -10.928 -29.691 1.00 95.12 638 PRO A O 1
ATOM 5105 N N . PHE A 1 639 ? 3.303 -12.158 -29.558 1.00 97.62 639 PHE A N 1
ATOM 5106 C CA . PHE A 1 639 ? 3.891 -11.670 -30.807 1.00 97.62 639 PHE A CA 1
ATOM 5107 C C . PHE A 1 639 ? 2.974 -11.877 -32.026 1.00 97.62 639 PHE A C 1
ATOM 5109 O O . PHE A 1 639 ? 2.899 -11.005 -32.892 1.00 97.62 639 PHE A O 1
ATOM 5116 N N . LEU A 1 640 ? 2.254 -13.002 -32.080 1.00 97.62 640 LEU A N 1
ATOM 5117 C CA . LEU A 1 640 ? 1.355 -13.338 -33.189 1.00 97.62 640 LEU A CA 1
ATOM 5118 C C . LEU A 1 640 ? 0.090 -12.476 -33.207 1.00 97.62 640 LEU A C 1
ATOM 5120 O O . LEU A 1 640 ? -0.493 -12.266 -34.267 1.00 97.62 640 LEU A O 1
ATOM 5124 N N . ASP A 1 641 ? -0.287 -11.933 -32.050 1.00 96.81 641 ASP A N 1
ATOM 5125 C CA . ASP A 1 641 ? -1.440 -11.048 -31.871 1.00 96.81 641 ASP A CA 1
ATOM 5126 C C . ASP A 1 641 ? -1.100 -9.568 -32.137 1.00 96.81 641 ASP A C 1
ATOM 5128 O O . ASP A 1 641 ? -1.968 -8.694 -32.090 1.00 96.81 641 ASP A O 1
ATOM 5132 N N . LEU A 1 642 ? 0.169 -9.254 -32.427 1.00 97.31 642 LEU A N 1
ATOM 5133 C CA . LEU A 1 642 ? 0.586 -7.906 -32.804 1.00 97.31 642 LEU A CA 1
ATOM 5134 C C . LEU A 1 642 ? 0.135 -7.557 -34.226 1.00 97.31 642 LEU A C 1
ATOM 5136 O O . LEU A 1 642 ? 0.035 -8.415 -35.103 1.00 97.31 642 LEU A O 1
ATOM 5140 N N . LEU A 1 643 ? -0.023 -6.259 -34.499 1.00 96.81 643 LEU A N 1
ATOM 5141 C CA . LEU A 1 643 ? -0.253 -5.773 -35.859 1.00 96.81 643 LEU A CA 1
ATOM 5142 C C . LEU A 1 643 ? 0.920 -6.175 -36.777 1.00 96.81 643 LEU A C 1
ATOM 5144 O O . LEU A 1 643 ? 2.071 -6.095 -36.345 1.00 96.81 643 LEU A O 1
ATOM 5148 N N . PRO A 1 644 ? 0.695 -6.480 -38.072 1.00 96.00 644 PRO A N 1
ATOM 5149 C CA . PRO A 1 644 ? 1.767 -6.919 -38.975 1.00 96.00 644 PRO A CA 1
ATOM 5150 C C . PRO A 1 644 ? 2.974 -5.969 -39.024 1.00 96.00 644 PRO A C 1
ATOM 5152 O O . PRO A 1 644 ? 4.119 -6.394 -38.921 1.00 96.00 644 PRO A O 1
ATOM 5155 N N . LYS A 1 645 ? 2.724 -4.650 -39.057 1.00 96.06 645 LYS A N 1
ATOM 5156 C CA . LYS A 1 645 ? 3.791 -3.632 -39.012 1.00 96.06 645 LYS A CA 1
ATOM 5157 C C . LYS A 1 645 ? 4.596 -3.659 -37.709 1.00 96.06 645 LYS A C 1
ATOM 5159 O O . LYS A 1 645 ? 5.769 -3.303 -37.712 1.00 96.06 645 LYS A O 1
ATOM 5164 N N . SER A 1 646 ? 3.959 -4.026 -36.601 1.00 97.00 646 SER A N 1
ATOM 5165 C CA . SER A 1 646 ? 4.613 -4.174 -35.303 1.00 97.00 646 SER A CA 1
ATOM 5166 C C . SER A 1 646 ? 5.464 -5.436 -35.246 1.00 97.00 646 SER A C 1
ATOM 5168 O O . SER A 1 646 ? 6.590 -5.363 -34.764 1.00 97.00 646 SER A O 1
ATOM 5170 N N . GLN A 1 647 ? 4.987 -6.547 -35.814 1.00 97.50 647 GLN A N 1
ATOM 5171 C CA . GLN A 1 647 ? 5.782 -7.771 -35.952 1.00 97.50 647 GLN A CA 1
ATOM 5172 C C . GLN A 1 647 ? 7.072 -7.512 -36.745 1.00 97.50 647 GLN A C 1
ATOM 5174 O O . GLN A 1 647 ? 8.166 -7.817 -36.268 1.00 97.50 647 GLN A O 1
ATOM 5179 N N . ASP A 1 648 ? 6.951 -6.874 -37.914 1.00 97.75 648 ASP A N 1
ATOM 5180 C CA . ASP A 1 648 ? 8.100 -6.545 -38.763 1.00 97.75 648 ASP A CA 1
ATOM 5181 C C . ASP A 1 648 ? 9.073 -5.588 -38.059 1.00 97.75 648 ASP A C 1
ATOM 5183 O O . ASP A 1 648 ? 10.283 -5.813 -38.083 1.00 97.75 648 ASP A O 1
ATOM 5187 N N . ARG A 1 649 ? 8.556 -4.559 -37.369 1.00 97.12 649 ARG A N 1
ATOM 5188 C CA . ARG A 1 649 ? 9.377 -3.603 -36.610 1.00 97.12 649 ARG A CA 1
ATOM 5189 C C . ARG A 1 649 ? 10.186 -4.285 -35.509 1.00 97.12 649 ARG A C 1
ATOM 5191 O O . ARG A 1 649 ? 11.359 -3.964 -35.354 1.00 97.12 649 ARG A O 1
ATOM 5198 N N . VAL A 1 650 ? 9.584 -5.201 -34.746 1.00 97.62 650 VAL A N 1
ATOM 5199 C CA . VAL A 1 650 ? 10.290 -5.934 -33.679 1.00 97.62 650 VAL A CA 1
ATOM 5200 C C . VAL A 1 650 ? 11.437 -6.758 -34.271 1.00 97.62 650 VAL A C 1
ATOM 5202 O O . VAL A 1 650 ? 12.572 -6.632 -33.812 1.00 97.62 650 VAL A O 1
ATOM 5205 N N . ILE A 1 651 ? 11.177 -7.532 -35.331 1.00 97.81 651 ILE A N 1
ATOM 5206 C CA . ILE A 1 651 ? 12.203 -8.341 -36.012 1.00 97.81 651 ILE A CA 1
ATOM 5207 C C . ILE A 1 651 ? 13.322 -7.454 -36.585 1.00 97.81 651 ILE A C 1
ATOM 5209 O O . ILE A 1 651 ? 14.507 -7.753 -36.409 1.00 97.81 651 ILE A O 1
ATOM 5213 N N . GLU A 1 652 ? 12.968 -6.351 -37.250 1.00 97.44 652 GLU A N 1
ATOM 5214 C CA . GLU A 1 652 ? 13.930 -5.400 -37.819 1.00 97.44 652 GLU A CA 1
ATOM 5215 C C . GLU A 1 652 ? 14.848 -4.822 -36.738 1.00 97.44 652 GLU A C 1
ATOM 5217 O O . GLU A 1 652 ? 16.065 -4.771 -36.925 1.00 97.44 652 GLU A O 1
ATOM 5222 N N . SER A 1 653 ? 14.292 -4.428 -35.594 1.00 97.19 653 SER A N 1
ATOM 5223 C CA . SER A 1 653 ? 15.059 -3.844 -34.494 1.00 97.19 653 SER A CA 1
ATOM 5224 C C . SER A 1 653 ? 16.047 -4.826 -33.875 1.00 97.19 653 SER A C 1
ATOM 5226 O O . SER A 1 653 ? 17.203 -4.462 -33.653 1.00 97.19 653 SER A O 1
ATOM 5228 N N . LEU A 1 654 ? 15.643 -6.082 -33.678 1.00 97.56 654 LEU A N 1
ATOM 5229 C CA . LEU A 1 654 ? 16.531 -7.144 -33.193 1.00 97.56 654 LEU A CA 1
ATOM 5230 C C . LEU A 1 654 ? 17.699 -7.389 -34.166 1.00 97.56 654 LEU A C 1
ATOM 5232 O O . LEU A 1 654 ? 18.865 -7.440 -33.762 1.00 97.56 654 LEU A O 1
ATOM 5236 N N . ARG A 1 655 ? 17.411 -7.450 -35.474 1.00 97.31 655 ARG A N 1
ATOM 5237 C CA . ARG A 1 655 ? 18.438 -7.593 -36.523 1.00 97.31 655 ARG A CA 1
ATOM 5238 C C . ARG A 1 655 ? 19.351 -6.372 -36.621 1.00 97.31 655 ARG A C 1
ATOM 5240 O O . ARG A 1 655 ? 20.557 -6.523 -36.827 1.00 97.31 655 ARG A O 1
ATOM 5247 N N . HIS A 1 656 ? 18.799 -5.170 -36.465 1.00 96.19 656 HIS A N 1
ATOM 5248 C CA . HIS A 1 656 ? 19.552 -3.919 -36.482 1.00 96.19 656 HIS A CA 1
ATOM 5249 C C . HIS A 1 656 ? 20.574 -3.858 -35.345 1.00 96.19 6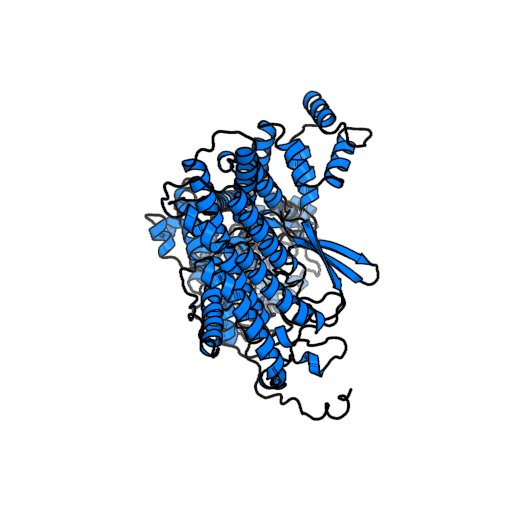56 HIS A C 1
ATOM 5251 O O . HIS A 1 656 ? 21.728 -3.498 -35.586 1.00 96.19 656 HIS A O 1
ATOM 5257 N N . VAL A 1 657 ? 20.174 -4.239 -34.130 1.00 95.50 657 VAL A N 1
ATOM 5258 C CA . VAL A 1 657 ? 21.050 -4.284 -32.948 1.00 95.50 657 VAL A CA 1
ATOM 5259 C C . VAL A 1 657 ? 22.215 -5.233 -33.183 1.00 95.50 657 VAL A C 1
ATOM 5261 O O . VAL A 1 657 ? 23.368 -4.809 -33.078 1.00 95.50 657 VAL A O 1
ATOM 5264 N N . ARG A 1 658 ? 21.926 -6.474 -33.599 1.00 94.69 658 ARG A N 1
ATOM 5265 C CA . ARG A 1 658 ? 22.957 -7.465 -33.932 1.00 94.69 658 ARG A CA 1
ATOM 5266 C C . ARG A 1 658 ? 23.952 -6.908 -34.950 1.00 94.69 658 ARG A C 1
ATOM 5268 O O . ARG A 1 658 ? 25.145 -6.832 -34.671 1.00 94.69 658 ARG A O 1
ATOM 5275 N N . LYS A 1 659 ? 23.454 -6.439 -36.100 1.00 95.81 659 LYS A N 1
ATOM 5276 C CA . LYS A 1 659 ? 24.290 -5.904 -37.187 1.00 95.81 659 LYS A CA 1
ATOM 5277 C C . LYS A 1 659 ? 25.140 -4.712 -36.738 1.00 95.81 659 LYS A C 1
ATOM 5279 O O . LYS A 1 659 ? 26.291 -4.599 -37.147 1.00 95.81 659 LYS A O 1
ATOM 5284 N N . THR A 1 660 ? 24.582 -3.817 -35.923 1.00 95.69 660 THR A N 1
ATOM 5285 C CA . THR A 1 660 ? 25.269 -2.603 -35.455 1.00 95.69 660 THR A CA 1
ATOM 5286 C C . THR A 1 660 ? 26.415 -2.933 -34.502 1.00 95.69 660 THR A C 1
ATOM 5288 O O . THR A 1 660 ? 27.498 -2.364 -34.639 1.00 95.69 660 THR A O 1
ATOM 5291 N N . LEU A 1 661 ? 26.202 -3.868 -33.572 1.00 94.44 661 LEU A N 1
ATOM 5292 C CA . LEU A 1 661 ? 27.218 -4.285 -32.602 1.00 94.44 661 LEU A CA 1
ATOM 5293 C C . LEU A 1 661 ? 28.297 -5.184 -33.237 1.00 94.44 661 LEU A C 1
ATOM 5295 O O . LEU A 1 661 ? 29.477 -5.039 -32.914 1.00 94.44 661 LEU A O 1
ATOM 5299 N N . GLU A 1 662 ? 27.925 -6.061 -34.178 1.00 92.88 662 GLU A N 1
ATOM 5300 C CA . GLU A 1 662 ? 28.877 -6.879 -34.949 1.00 92.88 662 GLU A CA 1
ATOM 5301 C C . GLU A 1 662 ? 29.769 -6.009 -35.848 1.00 92.88 662 GLU A C 1
ATOM 5303 O O . GLU A 1 662 ? 30.989 -6.153 -35.822 1.00 92.88 662 GLU A O 1
ATOM 5308 N N . ALA A 1 663 ? 29.191 -5.059 -36.595 1.00 91.56 663 ALA A N 1
ATOM 5309 C CA . ALA A 1 663 ? 29.942 -4.214 -37.530 1.00 91.56 663 ALA A CA 1
ATOM 5310 C C . ALA A 1 663 ? 30.972 -3.297 -36.848 1.00 91.56 663 ALA A C 1
ATOM 5312 O O . ALA A 1 663 ? 31.971 -2.935 -37.464 1.00 91.56 663 ALA A O 1
ATOM 5313 N N . ALA A 1 664 ? 30.736 -2.915 -35.590 1.00 91.50 664 ALA A N 1
ATOM 5314 C CA . ALA A 1 664 ? 31.677 -2.129 -34.793 1.00 91.50 664 ALA A CA 1
ATOM 5315 C C . ALA A 1 664 ? 32.653 -2.992 -33.970 1.00 91.50 664 ALA A C 1
ATOM 5317 O O . ALA A 1 664 ? 33.458 -2.440 -33.222 1.00 91.50 664 ALA A O 1
ATOM 5318 N N . ALA A 1 665 ? 32.585 -4.325 -34.092 1.00 89.06 665 ALA A N 1
ATOM 5319 C CA . ALA A 1 665 ? 33.421 -5.278 -33.361 1.00 89.06 665 ALA A CA 1
ATOM 5320 C C . ALA A 1 665 ? 33.472 -5.003 -31.841 1.00 89.06 665 ALA A C 1
ATOM 5322 O O . ALA A 1 665 ? 34.525 -5.115 -31.214 1.00 89.06 665 ALA A O 1
ATOM 5323 N N . VAL A 1 666 ? 32.329 -4.640 -31.239 1.00 89.06 666 VAL A N 1
ATOM 5324 C CA . VAL A 1 666 ? 32.239 -4.172 -29.835 1.00 89.06 666 VAL A CA 1
ATOM 5325 C C . VAL A 1 666 ? 32.822 -5.196 -28.851 1.00 89.06 666 VAL A C 1
ATOM 5327 O O . VAL A 1 666 ? 33.514 -4.835 -27.902 1.00 89.06 666 VAL A O 1
ATOM 5330 N N . HIS A 1 667 ? 32.604 -6.487 -29.109 1.00 87.75 667 HIS A N 1
ATOM 5331 C CA . HIS A 1 667 ? 33.148 -7.582 -28.304 1.00 87.75 667 HIS A CA 1
ATOM 5332 C C . HIS A 1 667 ? 34.685 -7.675 -28.373 1.00 87.75 667 HIS A C 1
ATOM 5334 O O . HIS A 1 667 ? 35.329 -7.935 -27.357 1.00 87.75 667 HIS A O 1
ATOM 5340 N N . GLU A 1 668 ? 35.293 -7.418 -29.536 1.00 86.69 668 GLU A N 1
ATOM 5341 C CA . GLU A 1 668 ? 36.753 -7.385 -29.679 1.00 86.69 668 GLU A CA 1
ATOM 5342 C C . GLU A 1 668 ? 37.350 -6.186 -28.943 1.00 86.69 668 GLU A C 1
ATOM 5344 O O . GLU A 1 668 ? 38.329 -6.344 -28.216 1.00 86.69 668 GLU A O 1
ATOM 5349 N N . VAL A 1 669 ? 36.724 -5.006 -29.062 1.00 87.00 669 VAL A N 1
ATOM 5350 C CA . VAL A 1 669 ? 37.142 -3.801 -28.329 1.00 87.00 669 VAL A CA 1
ATOM 5351 C C . VAL A 1 669 ? 37.086 -4.060 -26.827 1.00 87.00 669 VAL A C 1
ATOM 5353 O O . VAL A 1 669 ? 38.069 -3.830 -26.132 1.00 87.00 669 VAL A O 1
ATOM 5356 N N . ARG A 1 670 ? 35.994 -4.631 -26.312 1.00 87.44 670 ARG A N 1
ATOM 5357 C CA . ARG A 1 670 ? 35.890 -5.030 -24.901 1.00 87.44 670 ARG A CA 1
ATOM 5358 C C . ARG A 1 670 ? 37.045 -5.939 -24.470 1.00 87.44 670 ARG A C 1
ATOM 5360 O O . ARG A 1 670 ? 37.664 -5.691 -23.436 1.00 87.44 670 ARG A O 1
ATOM 5367 N N . ASN A 1 671 ? 37.379 -6.954 -25.265 1.00 85.44 671 ASN A N 1
ATOM 5368 C CA . ASN A 1 671 ? 38.483 -7.873 -24.962 1.00 85.44 671 ASN A CA 1
ATOM 5369 C C . ASN A 1 671 ? 39.857 -7.181 -24.975 1.00 85.44 671 ASN A C 1
ATOM 5371 O O . ASN A 1 671 ? 40.710 -7.504 -24.146 1.00 85.44 671 ASN A O 1
ATOM 5375 N N . ASP A 1 672 ? 40.061 -6.203 -25.859 1.00 83.75 672 ASP A N 1
ATOM 5376 C CA . ASP A 1 672 ? 41.301 -5.424 -25.935 1.00 83.75 672 ASP A CA 1
ATOM 5377 C C . ASP A 1 672 ? 41.546 -4.583 -24.667 1.00 83.75 672 ASP A C 1
ATOM 5379 O O . ASP A 1 672 ? 42.697 -4.413 -24.265 1.00 83.75 672 ASP A O 1
ATOM 5383 N N . TYR A 1 673 ? 40.488 -4.095 -24.007 1.00 80.62 673 TYR A N 1
ATOM 5384 C CA . TYR A 1 673 ? 40.594 -3.309 -22.766 1.00 80.62 673 TYR A CA 1
ATOM 5385 C C . TYR A 1 673 ? 40.566 -4.160 -21.484 1.00 80.62 673 TYR A C 1
ATOM 5387 O O . TYR A 1 673 ? 41.064 -3.707 -20.452 1.00 80.62 673 TYR A O 1
ATOM 5395 N N . MET A 1 674 ? 40.049 -5.392 -21.542 1.00 75.12 674 MET A N 1
ATOM 5396 C CA . MET A 1 674 ? 40.032 -6.336 -20.412 1.00 75.12 674 MET A CA 1
ATOM 5397 C C . MET A 1 674 ? 41.362 -7.086 -20.217 1.00 75.12 674 MET A C 1
ATOM 5399 O O . MET A 1 674 ? 41.689 -7.480 -19.097 1.00 75.12 674 MET A O 1
ATOM 5403 N N . HIS A 1 675 ? 42.162 -7.271 -21.274 1.00 72.44 675 HIS A N 1
ATOM 5404 C CA . HIS A 1 675 ? 43.451 -7.970 -21.207 1.00 72.44 675 HIS A CA 1
ATOM 5405 C C . HIS A 1 675 ? 44.641 -7.010 -21.350 1.00 72.44 675 HIS A C 1
ATOM 5407 O O . HIS A 1 675 ? 44.622 -6.077 -22.149 1.00 72.44 675 HIS A O 1
ATOM 5413 N N . TYR A 1 676 ? 45.721 -7.241 -20.593 1.00 59.47 676 TYR A N 1
ATOM 5414 C CA . TYR A 1 676 ? 46.935 -6.428 -20.710 1.00 59.47 676 TYR A CA 1
ATOM 5415 C C . TYR A 1 676 ? 47.565 -6.594 -22.101 1.00 59.47 676 TYR A C 1
ATOM 5417 O O . TYR A 1 676 ? 48.057 -7.669 -22.445 1.00 59.47 676 TYR A O 1
ATOM 5425 N N . ARG A 1 677 ? 47.599 -5.511 -22.885 1.00 59.16 677 ARG A N 1
ATOM 5426 C CA . ARG A 1 677 ? 48.384 -5.409 -24.121 1.00 59.16 677 ARG A CA 1
ATOM 5427 C C . ARG A 1 677 ? 49.330 -4.214 -24.046 1.00 59.16 677 ARG A C 1
ATOM 5429 O O . ARG A 1 677 ? 48.963 -3.151 -23.557 1.00 59.16 677 ARG A O 1
ATOM 5436 N N . ALA A 1 678 ? 50.553 -4.403 -24.541 1.00 48.16 678 ALA A N 1
ATOM 5437 C CA . ALA A 1 678 ? 51.595 -3.373 -24.597 1.00 48.16 678 ALA A CA 1
ATOM 5438 C C . ALA A 1 678 ? 51.405 -2.368 -25.758 1.00 48.16 678 ALA A C 1
ATOM 5440 O O . ALA A 1 678 ? 52.170 -1.414 -25.878 1.00 48.16 678 ALA A O 1
ATOM 5441 N N . SER A 1 679 ? 50.416 -2.589 -26.631 1.00 50.84 679 SER A N 1
ATOM 5442 C CA . SER A 1 679 ? 50.113 -1.752 -27.795 1.00 50.84 679 SER A CA 1
ATOM 5443 C C . SER A 1 679 ? 49.247 -0.543 -27.432 1.00 50.84 679 SER A C 1
ATOM 5445 O O . SER A 1 679 ? 48.368 -0.640 -26.580 1.00 50.84 679 SER A O 1
ATOM 5447 N N . ALA A 1 680 ? 49.489 0.579 -28.115 1.00 53.91 680 ALA A N 1
ATOM 5448 C CA . ALA A 1 680 ? 48.773 1.836 -27.934 1.00 53.91 680 ALA A CA 1
ATOM 5449 C C . ALA A 1 680 ? 47.247 1.665 -28.042 1.00 53.91 680 ALA A C 1
ATOM 5451 O O . ALA A 1 680 ? 46.740 1.030 -28.962 1.00 53.91 680 ALA A O 1
ATOM 5452 N N . THR A 1 681 ? 46.542 2.263 -27.089 1.00 66.88 681 THR A N 1
ATOM 5453 C CA . THR A 1 681 ? 45.089 2.399 -27.016 1.00 66.88 681 THR A CA 1
ATOM 5454 C C . THR A 1 681 ? 44.502 2.983 -28.312 1.00 66.88 681 THR A C 1
ATOM 5456 O O . THR A 1 681 ? 44.720 4.158 -28.610 1.00 66.88 681 THR A O 1
ATOM 5459 N N . ASP A 1 682 ? 43.733 2.193 -29.069 1.00 80.25 682 ASP A N 1
ATOM 5460 C CA . ASP A 1 682 ? 43.013 2.654 -30.267 1.00 80.25 682 ASP A CA 1
ATOM 5461 C C . ASP A 1 682 ? 41.726 3.396 -29.862 1.00 80.25 682 ASP A C 1
ATOM 5463 O O . ASP A 1 682 ? 40.649 2.812 -29.701 1.00 80.25 682 ASP A O 1
ATOM 5467 N N . LEU A 1 683 ? 41.869 4.701 -29.614 1.00 84.38 683 LEU A N 1
ATOM 5468 C CA . LEU A 1 683 ? 40.764 5.582 -29.229 1.00 84.38 683 LEU A CA 1
ATOM 5469 C C . LEU A 1 683 ? 39.695 5.734 -30.326 1.00 84.38 683 LEU A C 1
ATOM 5471 O O . LEU A 1 683 ? 38.520 5.676 -29.969 1.00 84.38 683 LEU A O 1
ATOM 5475 N N . PRO A 1 684 ? 40.028 5.887 -31.626 1.00 86.38 684 PRO A N 1
ATOM 5476 C CA . PRO A 1 684 ? 39.020 5.906 -32.690 1.00 86.38 684 PRO A CA 1
ATOM 5477 C C . PRO A 1 684 ? 38.133 4.659 -32.713 1.00 86.38 684 PRO A C 1
ATOM 5479 O O . PRO A 1 684 ? 36.912 4.766 -32.841 1.00 86.38 684 PRO A O 1
ATOM 5482 N N . ARG A 1 685 ? 38.729 3.473 -32.541 1.00 87.94 685 ARG A N 1
ATOM 5483 C CA . ARG A 1 685 ? 37.979 2.212 -32.498 1.00 87.94 685 ARG A CA 1
ATOM 5484 C C . ARG A 1 685 ? 37.079 2.117 -31.263 1.00 87.94 685 ARG A C 1
ATOM 5486 O O . ARG A 1 685 ? 35.943 1.657 -31.371 1.00 87.94 685 ARG A O 1
ATOM 5493 N N . LEU A 1 686 ? 37.549 2.596 -30.106 1.00 88.81 686 LEU A N 1
ATOM 5494 C CA . LEU A 1 686 ? 36.718 2.718 -28.904 1.00 88.81 686 LEU A CA 1
ATOM 5495 C C . LEU A 1 686 ? 35.543 3.678 -29.137 1.00 88.81 686 LEU A C 1
ATOM 5497 O O . LEU A 1 686 ? 34.407 3.330 -28.836 1.00 88.81 686 LEU A O 1
ATOM 5501 N N . ASP A 1 687 ? 35.791 4.851 -29.716 1.00 89.88 687 ASP A N 1
ATOM 5502 C CA . ASP A 1 687 ? 34.766 5.868 -29.970 1.00 89.88 687 ASP A CA 1
ATOM 5503 C C . ASP A 1 687 ? 33.650 5.354 -30.898 1.00 89.88 687 ASP A C 1
ATOM 5505 O O . ASP A 1 687 ? 32.463 5.523 -30.596 1.00 89.88 687 ASP A O 1
ATOM 5509 N N . GLN A 1 688 ? 34.028 4.631 -31.961 1.00 91.50 688 GLN A N 1
ATOM 5510 C CA . GLN A 1 688 ? 33.100 3.955 -32.873 1.00 91.50 688 GLN A CA 1
ATOM 5511 C C . GLN A 1 688 ? 32.278 2.866 -32.166 1.00 91.50 688 GLN A C 1
ATOM 5513 O O . GLN A 1 688 ? 31.077 2.736 -32.423 1.00 91.50 688 GLN A O 1
ATOM 5518 N N . SER A 1 689 ? 32.909 2.091 -31.278 1.00 92.75 689 SER A N 1
ATOM 5519 C CA . SER A 1 689 ? 32.240 1.071 -30.465 1.00 92.75 689 SER A CA 1
ATOM 5520 C C . SER A 1 689 ? 31.215 1.693 -29.514 1.00 92.75 689 SER A C 1
ATOM 5522 O O . SER A 1 689 ? 30.100 1.182 -29.404 1.00 92.75 689 SER A O 1
ATOM 5524 N N . LEU A 1 690 ? 31.556 2.813 -28.867 1.00 93.88 690 LEU A N 1
ATOM 5525 C CA . LEU A 1 690 ? 30.639 3.556 -27.999 1.00 93.88 690 LEU A CA 1
ATOM 5526 C C . LEU A 1 690 ? 29.429 4.072 -28.790 1.00 93.88 690 LEU A C 1
ATOM 5528 O O . LEU A 1 690 ? 28.293 3.879 -28.363 1.00 93.88 690 LEU A O 1
ATOM 5532 N N . ASP A 1 691 ? 29.637 4.653 -29.975 1.00 94.81 691 ASP A N 1
ATOM 5533 C CA . ASP A 1 691 ? 28.526 5.127 -30.816 1.00 94.81 691 ASP A CA 1
ATOM 5534 C C . ASP A 1 691 ? 27.629 3.987 -31.305 1.00 94.81 691 ASP A C 1
ATOM 5536 O O . ASP A 1 691 ? 26.408 4.135 -31.393 1.00 94.81 691 ASP A O 1
ATOM 5540 N N . ALA A 1 692 ? 28.214 2.835 -31.637 1.00 95.19 692 ALA A N 1
ATOM 5541 C CA . ALA A 1 692 ? 27.452 1.654 -32.022 1.00 95.19 692 ALA A CA 1
ATOM 5542 C C . ALA A 1 692 ? 26.596 1.126 -30.863 1.00 95.19 692 ALA A C 1
ATOM 5544 O O . ALA A 1 692 ? 25.409 0.868 -31.065 1.00 95.19 692 ALA A O 1
ATOM 5545 N N . ALA A 1 693 ? 27.163 1.036 -29.659 1.00 95.25 693 ALA A N 1
ATOM 5546 C CA . ALA A 1 693 ? 26.441 0.633 -28.458 1.00 95.25 693 ALA A CA 1
ATOM 5547 C C . ALA A 1 693 ? 25.319 1.621 -28.100 1.00 95.25 693 ALA A C 1
ATOM 5549 O O . ALA A 1 693 ? 24.186 1.197 -27.884 1.00 95.25 693 ALA A O 1
ATOM 5550 N N . GLN A 1 694 ? 25.582 2.932 -28.150 1.00 96.06 694 GLN A N 1
ATOM 5551 C CA . GLN A 1 694 ? 24.562 3.965 -27.948 1.00 96.06 694 GLN A CA 1
ATOM 5552 C C . GLN A 1 694 ? 23.409 3.848 -28.950 1.00 96.06 694 GLN A C 1
ATOM 5554 O O . GLN A 1 694 ? 22.247 3.933 -28.556 1.00 96.06 694 GLN A O 1
ATOM 5559 N N . ARG A 1 695 ? 23.704 3.642 -30.242 1.00 96.38 695 ARG A N 1
ATOM 5560 C CA . ARG A 1 695 ? 22.664 3.454 -31.268 1.00 96.38 695 ARG A CA 1
ATOM 5561 C C . ARG A 1 695 ? 21.851 2.183 -31.035 1.00 96.38 695 ARG A C 1
ATOM 5563 O O . ARG A 1 695 ? 20.632 2.222 -31.176 1.00 96.38 695 ARG A O 1
ATOM 5570 N N . ALA A 1 696 ? 22.507 1.082 -30.675 1.00 96.25 696 ALA A N 1
ATOM 5571 C CA . ALA A 1 696 ? 21.849 -0.195 -30.420 1.00 96.25 696 ALA A CA 1
ATOM 5572 C C . ALA A 1 696 ? 20.927 -0.130 -29.190 1.00 96.25 696 ALA A C 1
ATOM 5574 O O . ALA A 1 696 ? 19.735 -0.414 -29.311 1.00 96.25 696 ALA A O 1
ATOM 5575 N N . VAL A 1 697 ? 21.445 0.306 -28.037 1.00 95.56 697 VAL A N 1
ATOM 5576 C CA . VAL A 1 697 ? 20.662 0.435 -26.795 1.00 95.56 697 VAL A CA 1
ATOM 5577 C C . VAL A 1 697 ? 19.576 1.498 -26.954 1.00 95.56 697 VAL A C 1
ATOM 5579 O O . VAL A 1 697 ? 18.419 1.238 -26.636 1.00 95.56 697 VAL A O 1
ATOM 5582 N N . GLY A 1 698 ? 19.895 2.648 -27.555 1.00 94.69 698 GLY A N 1
ATOM 5583 C CA . GLY A 1 698 ? 18.907 3.691 -27.836 1.00 94.69 698 GLY A CA 1
ATOM 5584 C C . GLY A 1 698 ? 17.770 3.207 -28.743 1.00 94.69 698 GLY A C 1
ATOM 5585 O O . GLY A 1 698 ? 16.619 3.586 -28.532 1.00 94.69 698 GLY A O 1
ATOM 5586 N N . ARG A 1 699 ? 18.048 2.330 -29.724 1.00 95.56 699 ARG A N 1
ATOM 5587 C CA . ARG A 1 699 ? 17.002 1.702 -30.546 1.00 95.56 699 ARG A CA 1
ATOM 5588 C C . ARG A 1 699 ? 16.146 0.729 -29.729 1.00 95.56 699 ARG A C 1
ATOM 5590 O O . ARG A 1 699 ? 14.925 0.762 -29.863 1.00 95.56 699 ARG A O 1
ATOM 5597 N N . LEU A 1 700 ? 16.756 -0.099 -28.880 1.00 95.75 700 LEU A N 1
ATOM 5598 C CA . LEU A 1 700 ? 16.035 -1.037 -28.008 1.00 95.75 700 LEU A CA 1
ATOM 5599 C C . LEU A 1 700 ? 15.111 -0.311 -27.020 1.00 95.75 700 LEU A C 1
ATOM 5601 O O . LEU A 1 700 ? 13.955 -0.707 -26.871 1.00 95.75 700 LEU A O 1
ATOM 5605 N N . GLU A 1 701 ? 15.578 0.773 -26.399 1.00 94.00 701 GLU A N 1
ATOM 5606 C CA . GLU A 1 701 ? 14.761 1.648 -25.543 1.00 94.00 701 GLU A CA 1
ATOM 5607 C C . GLU A 1 701 ? 13.650 2.345 -26.349 1.00 94.00 701 GLU A C 1
ATOM 5609 O O . GLU A 1 701 ? 12.489 2.387 -25.933 1.00 94.00 701 GLU A O 1
ATOM 5614 N N . ALA A 1 702 ? 13.958 2.841 -27.556 1.00 93.62 702 ALA A N 1
ATOM 5615 C CA . ALA A 1 702 ? 12.969 3.463 -28.440 1.00 93.62 702 ALA A CA 1
ATOM 5616 C C . ALA A 1 702 ? 11.841 2.492 -28.843 1.00 93.62 702 ALA A C 1
ATOM 5618 O O . ALA A 1 702 ? 10.690 2.902 -29.010 1.00 93.62 702 ALA A O 1
ATOM 5619 N N . ASP A 1 703 ? 12.123 1.201 -28.944 1.00 95.81 703 ASP A N 1
ATOM 5620 C CA . ASP A 1 703 ? 11.119 0.180 -29.247 1.00 95.81 703 ASP A CA 1
ATOM 5621 C C . ASP A 1 703 ? 10.497 -0.467 -28.001 1.00 95.81 703 ASP A C 1
ATOM 5623 O O . ASP A 1 703 ? 9.499 -1.182 -28.120 1.00 95.81 703 ASP A O 1
ATOM 5627 N N . GLY A 1 704 ? 11.031 -0.162 -26.812 1.00 94.25 704 GLY A N 1
ATOM 5628 C CA . GLY A 1 704 ? 10.649 -0.757 -25.526 1.00 94.25 704 GLY A CA 1
ATOM 5629 C C . GLY A 1 704 ? 10.975 -2.244 -25.430 1.00 94.25 704 GLY A C 1
ATOM 5630 O O . GLY A 1 704 ? 10.341 -2.963 -24.670 1.00 94.25 704 GLY A O 1
ATOM 5631 N N . LEU A 1 705 ? 11.932 -2.713 -26.234 1.00 95.94 705 LEU A N 1
ATOM 5632 C CA . LEU A 1 705 ? 12.514 -4.050 -26.108 1.00 95.94 705 LEU A CA 1
ATOM 5633 C C . LEU A 1 705 ? 13.533 -4.098 -24.966 1.00 95.94 705 LEU A C 1
ATOM 5635 O O . LEU A 1 705 ? 13.788 -5.163 -24.422 1.00 95.94 705 LEU A O 1
ATOM 5639 N N . CYS A 1 706 ? 14.083 -2.943 -24.591 1.00 93.75 706 CYS A N 1
ATOM 5640 C CA . CYS A 1 706 ? 14.751 -2.736 -23.315 1.00 93.75 706 CYS A CA 1
ATOM 5641 C C . CYS A 1 706 ? 13.724 -2.268 -22.275 1.00 93.75 706 CYS A C 1
ATOM 5643 O O . CYS A 1 706 ? 12.799 -1.520 -22.612 1.00 93.75 706 CYS A O 1
ATOM 5645 N N . ARG A 1 707 ? 13.880 -2.678 -21.011 1.00 91.69 707 ARG A N 1
ATOM 5646 C CA . ARG A 1 707 ? 12.982 -2.240 -19.940 1.00 91.69 707 ARG A CA 1
ATOM 5647 C C . ARG A 1 707 ? 13.082 -0.733 -19.752 1.00 91.69 707 ARG A C 1
ATOM 5649 O O . ARG A 1 707 ? 14.126 -0.197 -19.402 1.00 91.69 707 ARG A O 1
ATOM 5656 N N . THR A 1 708 ? 11.961 -0.052 -19.941 1.00 89.44 708 THR A N 1
ATOM 5657 C CA . THR A 1 708 ? 11.810 1.370 -19.631 1.00 89.44 708 THR A CA 1
ATOM 5658 C C . THR A 1 708 ? 10.527 1.540 -18.842 1.00 89.44 708 THR A C 1
ATOM 5660 O O . THR A 1 708 ? 9.456 1.142 -19.307 1.00 89.44 708 THR A O 1
ATOM 5663 N N . MET A 1 709 ? 10.633 2.086 -17.633 1.00 89.12 709 MET A N 1
ATOM 5664 C CA . MET A 1 709 ? 9.466 2.370 -16.810 1.00 89.12 709 MET A CA 1
ATOM 5665 C C . MET A 1 709 ? 8.773 3.641 -17.294 1.00 89.12 709 MET A C 1
ATOM 5667 O O . MET A 1 709 ? 9.412 4.654 -17.577 1.00 89.12 709 MET A O 1
ATOM 5671 N N . PHE A 1 710 ? 7.450 3.574 -17.360 1.00 89.69 710 PHE A N 1
ATOM 5672 C CA . PHE A 1 710 ? 6.566 4.696 -17.620 1.00 89.69 710 PHE A CA 1
ATOM 5673 C C . PHE A 1 710 ? 5.611 4.855 -16.443 1.00 89.69 710 PHE A C 1
ATOM 5675 O O . PHE A 1 710 ? 5.034 3.873 -15.967 1.00 89.69 710 PHE A O 1
ATOM 5682 N N . ALA A 1 711 ? 5.413 6.094 -16.011 1.00 87.62 711 ALA A N 1
ATOM 5683 C CA . ALA A 1 711 ? 4.436 6.469 -14.999 1.00 87.62 711 ALA A CA 1
ATOM 5684 C C . ALA A 1 711 ? 3.442 7.475 -15.585 1.00 87.62 711 ALA A C 1
ATOM 5686 O O . ALA A 1 711 ? 3.726 8.132 -16.587 1.00 87.62 711 ALA A O 1
ATOM 5687 N N . LEU A 1 712 ? 2.262 7.591 -14.979 1.00 87.94 712 LEU A N 1
ATOM 5688 C CA . LEU A 1 712 ? 1.273 8.582 -15.394 1.00 87.94 712 LEU A CA 1
ATOM 5689 C C . LEU A 1 712 ? 1.826 9.996 -15.174 1.00 87.94 712 LEU A C 1
ATOM 5691 O O . LEU A 1 712 ? 2.183 10.342 -14.052 1.00 87.94 712 LEU A O 1
ATOM 5695 N N . ALA A 1 713 ? 1.885 10.797 -16.236 1.00 86.88 713 ALA A N 1
ATOM 5696 C CA . ALA A 1 713 ? 2.283 12.201 -16.178 1.00 86.88 713 ALA A CA 1
ATOM 5697 C C . ALA A 1 713 ? 1.066 13.124 -16.212 1.00 86.88 713 ALA A C 1
ATOM 5699 O O . ALA A 1 713 ? 0.913 13.976 -15.346 1.00 86.88 713 ALA A O 1
ATOM 5700 N N . THR A 1 714 ? 0.162 12.931 -17.176 1.00 88.06 714 THR A N 1
ATOM 5701 C CA . THR A 1 714 ? -1.044 13.760 -17.291 1.00 88.06 714 THR A CA 1
ATOM 5702 C C . THR A 1 714 ? -2.272 12.926 -17.626 1.00 88.06 714 THR A C 1
ATOM 5704 O O . THR A 1 714 ? -2.199 11.883 -18.278 1.00 88.06 714 THR A O 1
ATOM 5707 N N . THR A 1 715 ? -3.431 13.382 -17.152 1.00 90.75 715 THR A N 1
ATOM 5708 C CA . THR A 1 715 ? -4.738 12.877 -17.580 1.00 90.75 715 THR A CA 1
ATOM 5709 C C . THR A 1 715 ? -5.582 14.059 -18.015 1.00 90.75 715 THR A C 1
ATOM 5711 O O . THR A 1 715 ? -5.925 14.905 -17.196 1.00 90.75 715 THR A O 1
ATOM 5714 N N . VAL A 1 716 ? -5.938 14.109 -19.295 1.00 94.19 716 VAL A N 1
ATOM 5715 C CA . VAL A 1 716 ? -6.806 15.156 -19.846 1.00 94.19 716 VAL A CA 1
ATOM 5716 C C . VAL A 1 716 ? -8.148 14.531 -20.181 1.00 94.19 716 VAL A C 1
ATOM 5718 O O . VAL A 1 716 ? -8.218 13.627 -21.010 1.00 94.19 716 VAL A O 1
ATOM 5721 N N . GLY A 1 717 ? -9.203 14.979 -19.504 1.00 92.75 717 GLY A N 1
ATOM 5722 C CA . GLY A 1 717 ? -10.575 14.536 -19.731 1.00 92.75 717 GLY A CA 1
ATOM 5723 C C . GLY A 1 717 ? -11.424 15.613 -20.394 1.00 92.75 717 GLY A C 1
ATOM 5724 O O . GLY A 1 717 ? -11.160 16.803 -20.234 1.00 92.75 717 GLY A O 1
ATOM 5725 N N . ASP A 1 718 ? -12.467 15.201 -21.107 1.00 93.62 718 ASP A N 1
ATOM 5726 C CA . ASP A 1 718 ? -13.521 16.100 -21.570 1.00 93.62 718 ASP A CA 1
ATOM 5727 C C . ASP A 1 718 ? -14.864 15.842 -20.867 1.00 93.62 718 ASP A C 1
ATOM 5729 O O . ASP A 1 718 ? -15.015 14.925 -20.059 1.00 93.62 718 ASP A O 1
ATOM 5733 N N . ARG A 1 719 ? -15.875 16.660 -21.187 1.00 94.88 719 ARG A N 1
ATOM 5734 C CA . ARG A 1 719 ? -17.219 16.575 -20.586 1.00 94.88 719 ARG A CA 1
ATOM 5735 C C . ARG A 1 719 ? -17.979 15.272 -20.873 1.00 94.88 719 ARG A C 1
ATOM 5737 O O . ARG A 1 719 ? -19.060 15.084 -20.325 1.00 94.88 719 ARG A O 1
ATOM 5744 N N . TRP A 1 720 ? -17.474 14.424 -21.768 1.00 94.00 720 TRP A N 1
ATOM 5745 C CA . TRP A 1 720 ? -18.074 13.139 -22.133 1.00 94.00 720 TRP A CA 1
ATOM 5746 C C . TRP A 1 720 ? -17.282 11.955 -21.560 1.00 94.00 720 TRP A C 1
ATOM 5748 O O . TRP A 1 720 ? -17.471 10.826 -22.007 1.00 94.00 720 TRP A O 1
ATOM 5758 N N . ASP A 1 721 ? -16.390 12.221 -20.598 1.00 89.38 721 ASP A N 1
ATOM 5759 C CA . ASP A 1 721 ? -15.508 11.248 -19.941 1.00 89.38 721 ASP A CA 1
ATOM 5760 C C . ASP A 1 721 ? -14.544 10.530 -20.902 1.00 89.38 721 ASP A C 1
ATOM 5762 O O . ASP A 1 721 ? -14.006 9.461 -20.603 1.00 89.38 721 ASP A O 1
ATOM 5766 N N . ARG A 1 722 ? -14.262 11.139 -22.063 1.00 92.56 722 ARG A N 1
ATOM 5767 C CA . ARG A 1 722 ? -13.146 10.704 -22.906 1.00 92.56 722 ARG A CA 1
ATOM 5768 C C . ARG A 1 722 ? -11.874 11.254 -22.292 1.00 92.56 722 ARG A C 1
ATOM 5770 O O . ARG A 1 722 ? -11.756 12.460 -22.080 1.00 92.56 722 ARG A O 1
ATOM 5777 N N . ARG A 1 723 ? -10.930 10.367 -21.996 1.00 93.75 723 ARG A N 1
ATOM 5778 C CA . ARG A 1 723 ? -9.685 10.706 -21.309 1.00 93.75 723 ARG A CA 1
ATOM 5779 C C . ARG A 1 723 ? -8.481 10.305 -22.137 1.00 93.75 723 ARG A C 1
ATOM 5781 O O . ARG A 1 723 ? -8.450 9.213 -22.700 1.00 93.75 723 ARG A O 1
ATOM 5788 N N . VAL A 1 724 ? -7.475 11.164 -22.166 1.00 94.75 724 VAL A N 1
ATOM 5789 C CA . VAL A 1 724 ? -6.140 10.852 -22.671 1.00 94.75 724 VAL A CA 1
ATOM 5790 C C . VAL A 1 724 ? -5.208 10.758 -21.476 1.00 94.75 724 VAL A C 1
ATOM 5792 O O . VAL A 1 724 ? -5.043 11.725 -20.737 1.00 94.75 724 VAL A O 1
ATOM 5795 N N . PHE A 1 725 ? -4.635 9.577 -21.279 1.00 94.38 725 PHE A N 1
ATOM 5796 C CA . PHE A 1 725 ? -3.602 9.320 -20.287 1.00 94.38 725 PHE A CA 1
ATOM 5797 C C . PHE A 1 725 ? -2.250 9.406 -20.981 1.00 94.38 725 PHE A C 1
ATOM 5799 O O . PHE A 1 725 ? -1.978 8.609 -21.883 1.00 94.38 725 PHE A O 1
ATOM 5806 N N . THR A 1 726 ? -1.412 10.345 -20.563 1.00 94.62 726 THR A N 1
ATOM 5807 C CA . THR A 1 726 ? -0.038 10.470 -21.048 1.00 94.62 726 THR A CA 1
ATOM 5808 C C . THR A 1 726 ? 0.890 9.876 -20.010 1.00 94.62 726 THR A C 1
ATOM 5810 O O . THR A 1 726 ? 0.950 10.351 -18.875 1.00 94.62 726 THR A O 1
ATOM 5813 N N . LEU A 1 727 ? 1.599 8.819 -20.388 1.00 92.62 727 LEU A N 1
ATOM 5814 C CA . LEU A 1 727 ? 2.644 8.225 -19.571 1.00 92.62 727 LEU A CA 1
ATOM 5815 C C . LEU A 1 727 ? 3.998 8.792 -19.984 1.00 92.62 727 LEU A C 1
ATOM 5817 O O . LEU A 1 727 ? 4.255 8.922 -21.180 1.00 92.62 727 LEU A O 1
ATOM 5821 N N . ARG A 1 728 ? 4.873 9.062 -19.018 1.00 90.81 728 ARG A N 1
ATOM 5822 C CA . ARG A 1 728 ? 6.218 9.601 -19.238 1.00 90.81 728 ARG A CA 1
ATOM 5823 C C . ARG A 1 728 ? 7.265 8.679 -18.618 1.00 90.81 728 ARG A C 1
ATOM 5825 O O . ARG A 1 728 ? 7.054 8.128 -17.538 1.00 90.81 728 ARG A O 1
ATOM 5832 N N . SER A 1 729 ? 8.364 8.464 -19.335 1.00 89.00 729 SER A N 1
ATOM 5833 C CA . SER A 1 729 ? 9.561 7.792 -18.809 1.00 89.00 729 SER A CA 1
ATOM 5834 C C . SER A 1 729 ? 10.495 8.793 -18.128 1.00 89.00 729 SER A C 1
ATOM 5836 O O . SER A 1 729 ? 10.462 9.965 -18.498 1.00 89.00 729 SER A O 1
ATOM 5838 N N . ALA A 1 730 ? 11.434 8.327 -17.303 1.00 81.88 730 ALA A N 1
ATOM 5839 C CA . ALA A 1 730 ? 12.500 9.156 -16.718 1.00 81.88 730 ALA A CA 1
ATOM 5840 C C . ALA A 1 730 ? 13.268 10.022 -17.745 1.00 81.88 730 ALA A C 1
ATOM 5842 O O . ALA A 1 730 ? 13.663 11.138 -17.451 1.00 81.88 730 ALA A O 1
ATOM 5843 N N . LYS A 1 731 ? 13.417 9.559 -18.995 1.00 82.62 731 LYS A N 1
ATOM 5844 C CA . LYS A 1 731 ? 14.082 10.305 -20.084 1.00 82.62 731 LYS A CA 1
ATOM 5845 C C . LYS A 1 731 ? 13.181 11.297 -20.836 1.00 82.62 731 LYS A C 1
ATOM 5847 O O . LYS A 1 731 ? 13.504 11.696 -21.953 1.00 82.62 731 LYS A O 1
ATOM 5852 N N . GLY A 1 732 ? 12.003 11.617 -20.302 1.00 85.38 732 GLY A N 1
ATOM 5853 C CA . GLY A 1 732 ? 11.060 12.567 -20.905 1.00 85.38 732 GLY A CA 1
ATOM 5854 C C . GLY A 1 732 ? 10.270 12.046 -22.112 1.00 85.38 732 GLY A C 1
ATOM 5855 O O . GLY A 1 732 ? 9.524 12.799 -22.730 1.00 85.38 732 GLY A O 1
ATOM 5856 N N . ARG A 1 733 ? 10.387 10.763 -22.476 1.00 89.19 733 ARG A N 1
ATOM 5857 C CA . ARG A 1 733 ? 9.571 10.182 -23.549 1.00 89.19 733 ARG A CA 1
ATOM 5858 C C . ARG A 1 733 ? 8.121 10.022 -23.105 1.00 89.19 733 ARG A C 1
ATOM 5860 O O . ARG A 1 733 ? 7.866 9.379 -22.091 1.00 89.19 733 ARG A O 1
ATOM 5867 N N . GLU A 1 734 ? 7.191 10.500 -23.927 1.00 93.00 734 GLU A N 1
ATOM 5868 C CA . GLU A 1 734 ? 5.755 10.446 -23.652 1.00 93.00 734 GLU A CA 1
ATOM 5869 C C . GLU A 1 734 ? 5.000 9.466 -24.561 1.00 93.00 734 GLU A C 1
ATOM 5871 O O . GLU A 1 734 ? 5.300 9.326 -25.750 1.00 93.00 734 GLU A O 1
ATOM 5876 N N . LEU A 1 735 ? 3.998 8.790 -23.996 1.00 94.00 735 LEU A N 1
ATOM 5877 C CA . LEU A 1 735 ? 3.087 7.877 -24.687 1.00 94.00 735 LEU A CA 1
ATOM 5878 C C . LEU A 1 735 ? 1.645 8.173 -24.278 1.00 94.00 735 LEU A C 1
ATOM 5880 O O . LEU A 1 735 ? 1.323 8.158 -23.094 1.00 94.00 735 LEU A O 1
ATOM 5884 N N . ALA A 1 736 ? 0.764 8.391 -25.254 1.00 94.50 736 ALA A N 1
ATOM 5885 C CA . ALA A 1 736 ? -0.632 8.742 -25.009 1.00 94.50 736 ALA A CA 1
ATOM 5886 C C . ALA A 1 736 ? -1.591 7.574 -25.296 1.00 94.50 736 ALA A C 1
ATOM 5888 O O . ALA A 1 736 ? -1.562 6.975 -26.377 1.00 94.50 736 ALA A O 1
ATOM 5889 N N . PHE A 1 737 ? -2.495 7.313 -24.350 1.00 94.12 737 PHE A N 1
ATOM 5890 C CA . PHE A 1 737 ? -3.546 6.300 -24.429 1.00 94.12 737 PHE A CA 1
ATOM 5891 C C . PHE A 1 737 ? -4.923 6.945 -24.261 1.00 94.12 737 PHE A C 1
ATOM 5893 O O . PHE A 1 737 ? -5.190 7.608 -23.261 1.00 94.12 737 PHE A O 1
ATOM 5900 N N . ALA A 1 738 ? -5.823 6.712 -25.215 1.00 92.44 738 ALA A N 1
ATOM 5901 C CA . ALA A 1 738 ? -7.197 7.201 -25.146 1.00 92.44 738 ALA A CA 1
ATOM 5902 C C . ALA A 1 738 ? -8.117 6.182 -24.456 1.00 92.44 738 ALA A C 1
ATOM 5904 O O . ALA A 1 738 ? -8.033 4.979 -24.713 1.00 92.44 738 ALA A O 1
ATOM 5905 N N . ARG A 1 739 ? -9.010 6.650 -23.586 1.00 92.25 739 ARG A N 1
ATOM 5906 C CA . ARG A 1 739 ? -10.058 5.858 -22.931 1.00 92.25 739 ARG A CA 1
ATOM 5907 C C . ARG A 1 739 ? -11.418 6.560 -23.070 1.00 92.25 739 ARG A C 1
ATOM 5909 O O . ARG A 1 739 ? -11.441 7.790 -23.109 1.00 92.25 739 ARG A O 1
ATOM 5916 N N . PRO A 1 740 ? -12.537 5.814 -23.123 1.00 90.56 740 PRO A N 1
ATOM 5917 C CA . PRO A 1 740 ? -12.627 4.348 -23.082 1.00 90.56 740 PRO A CA 1
ATOM 5918 C C . PRO A 1 740 ? -12.073 3.682 -24.353 1.00 90.56 740 PRO A C 1
ATOM 5920 O O . PRO A 1 740 ? -12.033 4.298 -25.414 1.00 90.56 740 PRO A O 1
ATOM 5923 N N . GLY A 1 741 ? -11.614 2.433 -24.234 1.00 88.31 741 GLY A N 1
ATOM 5924 C CA . GLY A 1 741 ? -11.125 1.629 -25.361 1.00 88.31 741 GLY A CA 1
ATOM 5925 C C . GLY A 1 741 ? -11.738 0.228 -25.358 1.00 88.31 741 GLY A C 1
ATOM 5926 O O . GLY A 1 741 ? -12.257 -0.219 -24.336 1.00 88.31 741 GLY A O 1
ATOM 5927 N N . GLU A 1 742 ? -11.676 -0.478 -26.486 1.00 91.12 742 GLU A N 1
ATOM 5928 C CA . GLU A 1 742 ? -12.191 -1.856 -26.595 1.00 91.12 742 GLU A CA 1
ATOM 5929 C C . GLU A 1 742 ? -11.322 -2.877 -25.838 1.00 91.12 742 GLU A C 1
ATOM 5931 O O . GLU A 1 742 ? -11.795 -3.956 -25.495 1.00 91.12 742 GLU A O 1
ATOM 5936 N N . TYR A 1 743 ? -10.063 -2.530 -25.546 1.00 89.81 743 TYR A N 1
ATOM 5937 C CA . TYR A 1 743 ? -9.022 -3.463 -25.096 1.00 89.81 743 TYR A CA 1
ATOM 5938 C C . TYR A 1 743 ? -8.567 -3.260 -23.641 1.00 89.81 743 TYR A C 1
ATOM 5940 O O . TYR A 1 743 ? -7.502 -3.737 -23.240 1.00 89.81 743 TYR A O 1
ATOM 5948 N N . ASP A 1 744 ? -9.336 -2.538 -22.832 1.00 83.50 744 ASP A N 1
ATOM 5949 C CA . ASP A 1 744 ? -8.998 -2.245 -21.432 1.00 83.50 744 ASP A CA 1
ATOM 5950 C C . ASP A 1 744 ? -9.335 -3.395 -20.453 1.00 83.50 744 ASP A C 1
ATOM 5952 O O . ASP A 1 744 ? -8.930 -3.345 -19.295 1.00 83.50 744 ASP A O 1
ATOM 5956 N N . TRP A 1 745 ? -10.002 -4.463 -20.909 1.00 84.38 745 TRP A N 1
ATOM 5957 C CA . TRP A 1 745 ? -10.431 -5.625 -20.104 1.00 84.38 745 TRP A CA 1
ATOM 5958 C C . TRP A 1 745 ? -9.499 -6.848 -20.230 1.00 84.38 745 TRP A C 1
ATOM 5960 O O . TRP A 1 745 ? -9.933 -7.998 -20.186 1.00 84.38 745 TRP A O 1
ATOM 5970 N N . ASN A 1 746 ? -8.193 -6.611 -20.386 1.00 83.62 746 ASN A N 1
ATOM 5971 C CA . ASN A 1 746 ? -7.217 -7.639 -20.776 1.00 83.62 746 ASN A CA 1
ATOM 5972 C C . ASN A 1 746 ? -6.134 -7.945 -19.722 1.00 83.62 746 ASN A C 1
ATOM 5974 O O . ASN A 1 746 ? -5.052 -8.400 -20.078 1.00 83.62 746 ASN A O 1
ATOM 5978 N N . ARG A 1 747 ? -6.384 -7.669 -18.431 1.00 82.06 747 ARG A N 1
ATOM 5979 C CA . ARG A 1 747 ? -5.452 -7.865 -17.285 1.00 82.06 747 ARG A CA 1
ATOM 5980 C C . ARG A 1 747 ? -4.094 -7.155 -17.348 1.00 82.06 747 ARG A C 1
ATOM 5982 O O . ARG A 1 747 ? -3.371 -7.168 -16.347 1.00 82.06 747 ARG A O 1
ATOM 5989 N N . MET A 1 748 ? -3.779 -6.487 -18.454 1.00 89.38 748 MET A N 1
ATOM 5990 C CA . MET A 1 748 ? -2.657 -5.562 -18.548 1.00 89.38 748 MET A CA 1
ATOM 5991 C C . MET A 1 748 ? -2.694 -4.529 -17.405 1.00 89.38 748 MET A C 1
ATOM 5993 O O . MET A 1 748 ? -3.770 -4.227 -16.871 1.00 89.38 748 MET A O 1
ATOM 5997 N N . PRO A 1 749 ? -1.537 -3.968 -17.019 1.00 89.75 749 PRO A N 1
ATOM 5998 C CA . PRO A 1 749 ? -1.478 -2.905 -16.024 1.00 89.75 749 PRO A CA 1
ATOM 5999 C C . PRO A 1 749 ? -2.423 -1.744 -16.363 1.00 89.75 749 PRO A C 1
ATOM 6001 O O . PRO A 1 749 ? -2.645 -1.413 -17.532 1.00 89.75 749 PRO A O 1
ATOM 6004 N N . THR A 1 750 ? -2.979 -1.116 -15.324 1.00 87.38 750 THR A N 1
ATOM 6005 C CA . THR A 1 750 ? -3.769 0.106 -15.495 1.00 87.38 750 THR A CA 1
ATOM 6006 C C . THR A 1 750 ? -2.853 1.261 -15.892 1.00 87.38 750 THR A C 1
ATOM 6008 O O . THR A 1 750 ? -1.667 1.281 -15.571 1.00 87.38 750 THR A O 1
ATOM 6011 N N . LEU A 1 751 ? -3.409 2.278 -16.548 1.00 90.12 751 LEU A N 1
ATOM 6012 C CA . LEU A 1 751 ? -2.654 3.462 -16.980 1.00 90.12 751 LEU A CA 1
ATOM 6013 C C . LEU A 1 751 ? -2.288 4.416 -15.830 1.00 90.12 751 LEU A C 1
ATOM 6015 O O . LEU A 1 751 ? -1.706 5.463 -16.070 1.00 90.12 751 LEU A O 1
ATOM 6019 N N . ARG A 1 752 ? -2.649 4.078 -14.587 1.00 84.88 752 ARG A N 1
ATOM 6020 C CA . ARG A 1 752 ? -2.318 4.872 -13.395 1.00 84.88 752 ARG A CA 1
ATOM 6021 C C . ARG A 1 752 ? -1.063 4.373 -12.681 1.00 84.88 752 ARG A C 1
ATOM 6023 O O . ARG A 1 752 ? -0.434 5.136 -11.962 1.00 84.88 752 ARG A O 1
ATOM 6030 N N . GLY A 1 753 ? -0.722 3.096 -12.851 1.00 81.12 753 GLY A N 1
ATOM 6031 C CA . GLY A 1 753 ? 0.453 2.493 -12.232 1.00 81.12 753 GLY A CA 1
ATOM 6032 C C . GLY A 1 753 ? 1.712 2.643 -13.083 1.00 81.12 753 GLY A C 1
ATOM 6033 O O . GLY A 1 753 ? 1.641 2.865 -14.295 1.00 81.12 753 GLY A O 1
ATOM 6034 N N . ILE A 1 754 ? 2.860 2.458 -12.434 1.00 86.44 754 ILE A N 1
ATOM 6035 C CA . ILE A 1 754 ? 4.152 2.305 -13.106 1.00 86.44 754 ILE A CA 1
ATOM 6036 C C . ILE A 1 754 ? 4.141 0.995 -13.885 1.00 86.44 754 ILE A C 1
ATOM 6038 O O . ILE A 1 754 ? 3.659 -0.032 -13.397 1.00 86.44 754 ILE A O 1
ATOM 6042 N N . GLN A 1 755 ? 4.663 1.034 -15.103 1.00 91.69 755 GLN A N 1
ATOM 6043 C CA . GLN A 1 755 ? 4.672 -0.119 -15.990 1.00 91.69 755 GLN A CA 1
ATOM 6044 C C . GLN A 1 755 ? 5.801 -0.038 -17.010 1.00 91.69 755 GLN A C 1
ATOM 6046 O O . GLN A 1 755 ? 6.190 1.046 -17.441 1.00 91.69 755 GLN A O 1
ATOM 6051 N N . TYR A 1 756 ? 6.283 -1.196 -17.444 1.00 94.25 756 TYR A N 1
ATOM 6052 C CA . TYR A 1 756 ? 7.053 -1.307 -18.673 1.00 94.25 756 TYR A CA 1
ATOM 6053 C C . TYR A 1 756 ? 6.094 -1.228 -19.855 1.00 94.25 756 TYR A C 1
ATOM 6055 O O . TYR A 1 756 ? 5.078 -1.923 -19.878 1.00 94.25 756 TYR A O 1
ATOM 6063 N N . VAL A 1 757 ? 6.410 -0.394 -20.839 1.00 94.75 757 VAL A N 1
ATOM 6064 C CA . VAL A 1 757 ? 5.644 -0.291 -22.086 1.00 94.75 757 VAL A CA 1
ATOM 6065 C C . VAL A 1 757 ? 6.545 -0.722 -23.230 1.00 94.75 757 VAL A C 1
ATOM 6067 O O . VAL A 1 757 ? 7.719 -0.358 -23.244 1.00 94.75 757 VAL A O 1
ATOM 6070 N N . VAL A 1 758 ? 5.994 -1.461 -24.196 1.00 96.44 758 VAL A N 1
ATOM 6071 C CA . VAL A 1 758 ? 6.716 -1.907 -25.397 1.00 96.44 758 VAL A CA 1
ATOM 6072 C C . VAL A 1 758 ? 6.141 -1.209 -26.637 1.00 96.44 758 VAL A C 1
ATOM 6074 O O . VAL A 1 758 ? 5.249 -1.758 -27.289 1.00 96.44 758 VAL A O 1
ATOM 6077 N N . PRO A 1 759 ? 6.601 0.009 -26.997 1.00 95.31 759 PRO A N 1
ATOM 6078 C CA . PRO A 1 759 ? 6.023 0.789 -28.091 1.00 95.31 759 PRO A CA 1
ATOM 6079 C C . PRO A 1 759 ? 6.056 0.124 -29.465 1.00 95.31 759 PRO A C 1
ATOM 6081 O O . PRO A 1 759 ? 5.234 0.459 -30.317 1.00 95.31 759 PRO A O 1
ATOM 6084 N N . ALA A 1 760 ? 6.994 -0.794 -29.714 1.00 95.81 760 ALA A N 1
ATOM 6085 C CA . ALA A 1 760 ? 7.002 -1.559 -30.956 1.00 95.81 760 ALA A CA 1
ATOM 6086 C C . ALA A 1 760 ? 5.902 -2.634 -31.001 1.00 95.81 760 ALA A C 1
ATOM 6088 O O . ALA A 1 760 ? 5.435 -2.962 -32.092 1.00 95.81 760 ALA A O 1
ATOM 6089 N N . ALA A 1 761 ? 5.441 -3.134 -29.849 1.00 96.69 761 ALA A N 1
ATOM 6090 C CA . ALA A 1 761 ? 4.469 -4.218 -29.731 1.00 96.69 761 ALA A CA 1
ATOM 6091 C C . ALA A 1 761 ? 3.023 -3.703 -29.656 1.00 96.69 761 ALA A C 1
ATOM 6093 O O . ALA A 1 761 ? 2.337 -3.859 -28.645 1.00 96.69 761 ALA A O 1
ATOM 6094 N N . VAL A 1 762 ? 2.565 -3.070 -30.739 1.00 96.81 762 VAL A N 1
ATOM 6095 C CA . VAL A 1 762 ? 1.179 -2.608 -30.894 1.00 96.81 762 VAL A CA 1
ATOM 6096 C C . VAL A 1 762 ? 0.313 -3.772 -31.370 1.00 96.81 762 VAL A C 1
ATOM 6098 O O . VAL A 1 762 ? 0.580 -4.343 -32.428 1.00 96.81 762 VAL A O 1
ATOM 6101 N N . PHE A 1 763 ? -0.744 -4.096 -30.628 1.00 95.50 763 PHE A N 1
ATOM 6102 C CA . PHE A 1 763 ? -1.711 -5.134 -31.007 1.00 95.50 763 PHE A CA 1
ATOM 6103 C C . PHE A 1 763 ? -3.026 -4.550 -31.539 1.00 95.50 763 PHE A C 1
ATOM 6105 O O . PHE A 1 763 ? -3.722 -5.202 -32.310 1.00 95.50 763 PHE A O 1
ATOM 6112 N N . ALA A 1 764 ? -3.352 -3.293 -31.215 1.00 93.69 764 ALA A N 1
ATOM 6113 C CA . ALA A 1 764 ? -4.518 -2.621 -31.784 1.00 93.69 764 ALA A CA 1
ATOM 6114 C C . ALA A 1 764 ? -4.329 -1.105 -31.938 1.00 93.69 764 ALA A C 1
ATOM 6116 O O . ALA A 1 764 ? -3.542 -0.460 -31.244 1.00 93.69 764 ALA A O 1
ATOM 6117 N N . ARG A 1 765 ? -5.074 -0.518 -32.881 1.00 85.81 765 ARG A N 1
ATOM 6118 C CA . ARG A 1 765 ? -5.092 0.935 -33.121 1.00 85.81 765 ARG A CA 1
ATOM 6119 C C . ARG A 1 765 ? -5.998 1.647 -32.097 1.00 85.81 765 ARG A C 1
ATOM 6121 O O . ARG A 1 765 ? -6.966 1.043 -31.646 1.00 85.81 765 ARG A O 1
ATOM 6128 N N . PRO A 1 766 ? -5.757 2.935 -31.777 1.00 82.12 766 PRO A N 1
ATOM 6129 C CA . PRO A 1 766 ? -4.667 3.771 -32.282 1.00 82.12 766 PRO A CA 1
ATOM 6130 C C . PRO A 1 766 ? -3.302 3.442 -31.663 1.00 82.12 766 PRO A C 1
ATOM 6132 O O . PRO A 1 766 ? -2.340 3.413 -32.416 1.00 82.12 766 PRO A O 1
ATOM 6135 N N . ASN A 1 767 ? -3.223 3.138 -30.361 1.00 85.44 767 ASN A N 1
ATOM 6136 C CA . ASN A 1 767 ? -1.965 2.916 -29.628 1.00 85.44 767 ASN A CA 1
ATOM 6137 C C . ASN A 1 767 ? -2.126 1.884 -28.487 1.00 85.44 767 ASN A C 1
ATOM 6139 O O . ASN A 1 767 ? -1.684 2.126 -27.366 1.00 85.44 767 ASN A O 1
ATOM 6143 N N . GLU A 1 768 ? -2.788 0.746 -28.714 1.00 93.38 768 GLU A N 1
ATOM 6144 C CA . GLU A 1 768 ? -2.793 -0.324 -27.706 1.00 93.38 768 GLU A CA 1
ATOM 6145 C C . GLU A 1 768 ? -1.552 -1.200 -27.856 1.00 93.38 768 GLU A C 1
ATOM 6147 O O . GLU A 1 768 ? -1.345 -1.861 -28.875 1.00 93.38 768 GLU A O 1
ATOM 6152 N N . MET A 1 769 ? -0.716 -1.162 -26.825 1.00 95.19 769 MET A N 1
ATOM 6153 C CA . MET A 1 769 ? 0.613 -1.762 -26.781 1.00 95.19 769 MET A CA 1
ATOM 6154 C C . MET A 1 769 ? 0.688 -2.776 -25.647 1.00 95.19 769 MET A C 1
ATOM 6156 O O . MET A 1 769 ? -0.041 -2.646 -24.659 1.00 95.19 769 MET A O 1
ATOM 6160 N N . LEU A 1 770 ? 1.602 -3.742 -25.752 1.00 95.88 770 LEU A N 1
ATOM 6161 C CA . LEU A 1 770 ? 1.944 -4.591 -24.612 1.00 95.88 770 LEU A CA 1
ATOM 6162 C C . LEU A 1 770 ? 2.515 -3.741 -23.468 1.00 95.88 770 LEU A C 1
ATOM 6164 O O . LEU A 1 770 ? 3.365 -2.865 -23.671 1.00 95.88 770 LEU A O 1
ATOM 6168 N N . ARG A 1 771 ? 2.009 -3.999 -22.260 1.00 95.25 771 ARG A N 1
ATOM 6169 C CA . ARG A 1 771 ? 2.378 -3.310 -21.020 1.00 95.25 771 ARG A CA 1
ATOM 6170 C C . ARG A 1 771 ? 2.523 -4.330 -19.898 1.00 95.25 771 ARG A C 1
ATOM 6172 O O . ARG A 1 771 ? 1.709 -5.250 -19.814 1.00 95.25 771 ARG A O 1
ATOM 6179 N N . PHE A 1 772 ? 3.502 -4.137 -19.020 1.00 95.31 772 PHE A N 1
ATOM 6180 C CA . PHE A 1 772 ? 3.837 -5.084 -17.954 1.00 95.31 772 PHE A CA 1
ATOM 6181 C C . PHE A 1 772 ? 4.086 -4.385 -16.617 1.00 95.31 772 PHE A C 1
ATOM 6183 O O . PHE A 1 772 ? 4.658 -3.298 -16.582 1.00 95.31 772 PHE A O 1
ATOM 6190 N N . ARG A 1 773 ? 3.667 -4.998 -15.505 1.00 91.94 773 ARG A N 1
ATOM 6191 C CA . ARG A 1 773 ? 3.966 -4.502 -14.154 1.00 91.94 773 ARG A CA 1
ATOM 6192 C C . ARG A 1 773 ? 5.395 -4.903 -13.779 1.00 91.94 773 ARG A C 1
ATOM 6194 O O . ARG A 1 773 ? 5.752 -6.058 -14.026 1.00 91.94 773 ARG A O 1
ATOM 6201 N N . PRO A 1 774 ? 6.192 -4.011 -13.172 1.00 90.12 774 PRO A N 1
ATOM 6202 C CA . PRO A 1 774 ? 7.437 -4.421 -12.540 1.00 90.12 774 PRO A CA 1
ATOM 6203 C C . PRO A 1 774 ? 7.143 -5.304 -11.320 1.00 90.12 774 PRO A C 1
ATOM 6205 O O . PRO A 1 774 ? 6.217 -5.023 -10.557 1.00 90.12 774 PRO A O 1
ATOM 6208 N N . VAL A 1 775 ? 7.929 -6.366 -11.147 1.00 88.62 775 VAL A N 1
ATOM 6209 C CA . VAL A 1 775 ? 7.949 -7.198 -9.938 1.00 88.62 775 VAL A CA 1
ATOM 6210 C C . VAL A 1 775 ? 9.320 -7.059 -9.291 1.00 88.62 775 VAL A C 1
ATOM 6212 O O . VAL A 1 775 ? 10.347 -7.212 -9.955 1.00 88.62 775 VAL A O 1
ATOM 6215 N N . PHE A 1 776 ? 9.321 -6.768 -7.994 1.00 86.56 776 PHE A N 1
ATOM 6216 C CA . PHE A 1 776 ? 10.523 -6.593 -7.186 1.00 86.56 776 PHE A CA 1
ATOM 6217 C C . PHE A 1 776 ? 10.776 -7.844 -6.348 1.00 86.56 776 PHE A C 1
ATOM 6219 O O . PHE A 1 776 ? 9.835 -8.542 -5.975 1.00 86.56 776 PHE A O 1
ATOM 6226 N N . LYS A 1 777 ? 12.045 -8.124 -6.045 1.00 86.38 777 LYS A N 1
ATOM 6227 C CA . LYS A 1 777 ? 12.444 -9.239 -5.181 1.00 86.38 777 LYS A CA 1
ATOM 6228 C C . LYS A 1 777 ? 12.759 -8.714 -3.782 1.00 86.38 777 LYS A C 1
ATOM 6230 O O . LYS A 1 777 ? 13.919 -8.563 -3.410 1.00 86.38 777 LYS A O 1
ATOM 6235 N N . THR A 1 778 ? 11.709 -8.395 -3.038 1.00 88.94 778 THR A N 1
ATOM 6236 C CA . THR A 1 778 ? 11.784 -7.943 -1.644 1.00 88.94 778 THR A CA 1
ATOM 6237 C C . THR A 1 778 ? 11.032 -8.900 -0.733 1.00 88.94 778 THR A C 1
ATOM 6239 O O . THR A 1 778 ? 10.192 -9.674 -1.187 1.00 88.94 778 THR A O 1
ATOM 6242 N N . ARG A 1 779 ? 11.305 -8.829 0.573 1.00 91.12 779 ARG A N 1
ATOM 6243 C CA . ARG A 1 779 ? 10.592 -9.615 1.594 1.00 91.12 779 ARG A CA 1
ATOM 6244 C C . ARG A 1 779 ? 9.087 -9.380 1.556 1.00 91.12 779 ARG A C 1
ATOM 6246 O O . ARG A 1 779 ? 8.301 -10.316 1.646 1.00 91.12 779 ARG A O 1
ATOM 6253 N N . TYR A 1 780 ? 8.699 -8.136 1.310 1.00 93.38 780 TYR A N 1
ATOM 6254 C CA . TYR A 1 780 ? 7.324 -7.753 1.032 1.00 93.38 780 TYR A CA 1
ATOM 6255 C C . TYR A 1 780 ? 6.730 -8.460 -0.195 1.00 93.38 780 TYR A C 1
ATOM 6257 O O . TYR A 1 780 ? 5.639 -9.024 -0.115 1.00 93.38 780 TYR A O 1
ATOM 6265 N N . ALA A 1 781 ? 7.441 -8.466 -1.326 1.00 89.50 781 ALA A N 1
ATOM 6266 C CA . ALA A 1 781 ? 6.970 -9.137 -2.536 1.00 89.50 781 ALA A CA 1
ATOM 6267 C C . ALA A 1 781 ? 6.894 -10.668 -2.380 1.00 89.50 781 ALA A C 1
ATOM 6269 O O . ALA A 1 781 ? 6.003 -11.289 -2.959 1.00 89.50 781 ALA A O 1
ATOM 6270 N N . GLU A 1 782 ? 7.795 -11.262 -1.588 1.00 91.19 782 GLU A N 1
ATOM 6271 C CA . GLU A 1 782 ? 7.756 -12.677 -1.191 1.00 91.19 782 GLU A CA 1
ATOM 6272 C C . GLU A 1 782 ? 6.530 -12.973 -0.309 1.00 91.19 782 GLU A C 1
ATOM 6274 O O . GLU A 1 782 ? 5.811 -13.938 -0.558 1.00 91.19 782 GLU A O 1
ATOM 6279 N N . TYR A 1 783 ? 6.232 -12.120 0.680 1.00 93.00 783 TYR A N 1
ATOM 6280 C CA . TYR A 1 783 ? 5.063 -12.276 1.559 1.00 93.00 783 TYR A CA 1
ATOM 6281 C C . TYR A 1 783 ? 3.737 -12.275 0.782 1.00 93.00 783 TYR A C 1
ATOM 6283 O O . TYR A 1 783 ? 2.823 -13.050 1.079 1.00 93.00 783 TYR A O 1
ATOM 6291 N N . TRP A 1 784 ? 3.633 -11.428 -0.242 1.00 91.25 784 TRP A N 1
ATOM 6292 C CA . TRP A 1 784 ? 2.459 -11.333 -1.113 1.00 91.25 784 TRP A CA 1
ATOM 6293 C C . TRP A 1 784 ? 2.515 -12.266 -2.332 1.00 91.25 784 TRP A C 1
ATOM 6295 O O . TRP A 1 784 ? 1.710 -12.117 -3.254 1.00 91.25 784 TRP A O 1
ATOM 6305 N N . ASP A 1 785 ? 3.419 -13.249 -2.357 1.00 86.19 785 ASP A N 1
ATOM 6306 C CA . ASP A 1 785 ? 3.490 -14.195 -3.471 1.00 86.19 785 ASP A CA 1
ATOM 6307 C C . ASP A 1 785 ? 2.237 -15.071 -3.586 1.00 86.19 785 ASP A C 1
ATOM 6309 O O . ASP A 1 785 ? 1.602 -15.390 -2.590 1.00 86.19 785 ASP A O 1
ATOM 6313 N N . ASP A 1 786 ? 1.815 -15.432 -4.797 1.00 82.19 786 ASP A N 1
ATOM 6314 C CA . ASP A 1 786 ? 0.535 -16.125 -5.021 1.00 82.19 786 ASP A CA 1
ATOM 6315 C C . ASP A 1 786 ? -0.689 -15.338 -4.478 1.00 82.19 786 ASP A C 1
ATOM 6317 O O . ASP A 1 786 ? -1.725 -15.906 -4.141 1.00 82.19 786 ASP A O 1
ATOM 6321 N N . PHE A 1 787 ? -0.590 -14.008 -4.335 1.00 84.56 787 PHE A N 1
ATOM 6322 C CA . PHE A 1 787 ? -1.735 -13.125 -4.100 1.00 84.56 787 PHE A CA 1
ATOM 6323 C C . PHE A 1 787 ? -2.004 -12.246 -5.339 1.00 84.56 787 PHE A C 1
ATOM 6325 O O . PHE A 1 787 ? -1.076 -11.662 -5.902 1.00 84.56 787 PHE A O 1
ATOM 6332 N N . PRO A 1 788 ? -3.272 -12.061 -5.746 1.00 84.25 788 PRO A N 1
ATOM 6333 C CA . PRO A 1 788 ? -4.463 -12.694 -5.188 1.00 84.25 788 PRO A CA 1
ATOM 6334 C C . PRO A 1 788 ? -4.575 -14.170 -5.581 1.00 84.25 788 PRO A C 1
ATOM 6336 O O . PRO A 1 788 ? -4.182 -14.527 -6.683 1.00 84.25 788 PRO A O 1
ATOM 6339 N N . LYS A 1 789 ? -5.211 -14.990 -4.732 1.00 82.56 789 LYS A N 1
ATOM 6340 C CA . LYS A 1 789 ? -5.679 -16.338 -5.107 1.00 82.56 789 LYS A CA 1
ATOM 6341 C C . LYS A 1 789 ? -7.081 -16.233 -5.708 1.00 82.56 789 LYS A C 1
ATOM 6343 O O . LYS A 1 789 ? -8.047 -16.137 -4.940 1.00 82.56 789 LYS A O 1
ATOM 6348 N N . PRO A 1 790 ? -7.241 -16.143 -7.042 1.00 75.44 790 PRO A N 1
ATOM 6349 C CA . PRO A 1 790 ? -8.560 -16.126 -7.644 1.00 75.44 790 PRO A CA 1
ATOM 6350 C C . PRO A 1 790 ? -9.221 -17.483 -7.445 1.00 75.44 790 PRO A C 1
ATOM 6352 O O . PRO A 1 790 ? -8.575 -18.530 -7.413 1.00 75.44 790 PRO A O 1
ATOM 6355 N N . ARG A 1 791 ? -10.545 -17.478 -7.367 1.00 77.75 791 ARG A N 1
ATOM 6356 C CA . ARG A 1 791 ? -11.296 -18.731 -7.311 1.00 77.75 791 ARG A CA 1
ATOM 6357 C C . ARG A 1 791 ? -11.129 -19.540 -8.587 1.00 77.75 791 ARG A C 1
ATOM 6359 O O . ARG A 1 791 ? -10.991 -18.981 -9.677 1.00 77.75 791 ARG A O 1
ATOM 6366 N N . GLN A 1 792 ? -11.216 -20.860 -8.460 1.00 68.06 792 GLN A N 1
ATOM 6367 C CA . GLN A 1 792 ? -11.216 -21.734 -9.625 1.00 68.06 792 GLN A CA 1
ATOM 6368 C C . GLN A 1 792 ? -12.463 -21.483 -10.484 1.00 68.06 792 GLN A C 1
ATOM 6370 O O . GLN A 1 792 ? -13.568 -21.241 -9.986 1.00 68.06 792 GLN A O 1
ATOM 6375 N N . ARG A 1 793 ? -12.288 -21.512 -11.809 1.00 60.44 793 ARG A N 1
ATOM 6376 C CA . ARG A 1 793 ? -13.416 -21.461 -12.747 1.00 60.44 793 ARG A CA 1
ATOM 6377 C C . ARG A 1 793 ? -14.243 -22.736 -12.571 1.00 60.44 793 ARG A C 1
ATOM 6379 O O . ARG A 1 793 ? -13.698 -23.830 -12.666 1.00 60.44 793 ARG A O 1
ATOM 6386 N N . ARG A 1 794 ? -15.559 -22.609 -12.368 1.00 53.38 794 ARG A N 1
ATOM 6387 C CA . ARG A 1 794 ? -16.467 -23.768 -12.378 1.00 53.38 794 ARG A CA 1
ATOM 6388 C C . ARG A 1 794 ? -16.390 -24.468 -13.739 1.00 53.38 794 ARG A C 1
ATOM 6390 O O . ARG A 1 794 ? -16.830 -23.914 -14.746 1.00 53.38 794 ARG A O 1
ATOM 6397 N N . SER A 1 795 ? -15.879 -25.693 -13.755 1.00 37.97 795 SER A N 1
ATOM 6398 C CA . SER A 1 795 ? -15.979 -26.631 -14.872 1.00 37.97 795 SER A CA 1
ATOM 6399 C C . SER A 1 795 ? -17.427 -27.124 -14.974 1.00 37.97 795 SER A C 1
ATOM 6401 O O . SER A 1 795 ? -17.817 -28.101 -14.347 1.00 37.97 795 SER A O 1
ATOM 6403 N N . GLY A 1 796 ? -18.281 -26.406 -15.708 1.00 34.19 796 GLY A N 1
ATOM 6404 C CA . GLY A 1 796 ? -19.674 -26.845 -15.863 1.00 34.19 796 GLY A CA 1
ATOM 6405 C C . GLY A 1 796 ? -20.635 -25.894 -16.562 1.00 34.19 796 GLY A C 1
ATOM 6406 O O . GLY A 1 796 ? -21.726 -26.318 -16.928 1.00 34.19 796 GLY A O 1
ATOM 6407 N N . VAL A 1 797 ? -20.259 -24.635 -16.806 1.00 37.00 797 VAL A N 1
ATOM 6408 C CA . VAL A 1 797 ? -21.009 -23.802 -17.757 1.00 37.00 797 VAL A CA 1
ATOM 6409 C C . VAL A 1 797 ? -20.392 -24.019 -19.128 1.00 37.00 797 VAL A C 1
ATOM 6411 O O . VAL A 1 797 ? -19.537 -23.254 -19.570 1.00 37.00 797 VAL A O 1
ATOM 6414 N N . THR A 1 798 ? -20.785 -25.113 -19.776 1.00 32.72 798 THR A N 1
ATOM 6415 C CA . THR A 1 798 ? -20.556 -25.315 -21.204 1.00 32.72 798 THR A CA 1
ATOM 6416 C C . THR A 1 798 ? -21.138 -24.097 -21.911 1.00 32.72 798 THR A C 1
ATOM 6418 O O . THR A 1 798 ? -22.352 -23.886 -21.887 1.00 32.72 798 THR A O 1
ATOM 6421 N N . ILE A 1 799 ? -20.284 -23.250 -22.485 1.00 41.50 799 ILE A N 1
ATOM 6422 C CA . ILE A 1 799 ? -20.731 -22.246 -23.448 1.00 41.50 799 ILE A CA 1
ATOM 6423 C C . ILE A 1 799 ? -21.317 -23.074 -24.589 1.00 41.50 799 ILE A C 1
ATOM 6425 O O . ILE A 1 799 ? -20.579 -23.765 -25.288 1.00 41.50 799 ILE A O 1
ATOM 6429 N N . ALA A 1 800 ? -22.646 -23.111 -24.695 1.00 33.09 800 ALA A N 1
ATOM 6430 C CA . ALA A 1 800 ? -23.306 -23.753 -25.818 1.00 33.09 800 ALA A CA 1
ATOM 6431 C C . ALA A 1 800 ? -22.741 -23.116 -27.092 1.00 33.09 800 ALA A C 1
ATOM 6433 O O . ALA A 1 800 ? -22.841 -21.905 -27.284 1.00 33.09 800 ALA A O 1
ATOM 6434 N N . ALA A 1 801 ? -22.087 -23.931 -27.914 1.00 32.62 801 ALA A N 1
ATOM 6435 C CA . ALA A 1 801 ? -21.322 -23.528 -29.088 1.00 32.62 801 ALA A CA 1
ATOM 6436 C C . ALA A 1 801 ? -22.195 -23.040 -30.268 1.00 32.62 801 ALA A C 1
ATOM 6438 O O . ALA A 1 801 ? -21.757 -23.080 -31.413 1.00 32.62 801 ALA A O 1
ATOM 6439 N N . ASP A 1 802 ? -23.411 -22.552 -30.013 1.00 31.45 802 ASP A N 1
ATOM 6440 C CA . ASP A 1 802 ? -24.435 -22.332 -31.042 1.00 31.45 802 ASP A CA 1
ATOM 6441 C C . ASP A 1 802 ? -24.522 -20.889 -31.573 1.00 31.45 802 ASP A C 1
ATOM 6443 O O . ASP A 1 802 ? -25.458 -20.563 -32.295 1.00 31.45 802 ASP A O 1
ATOM 6447 N N . VAL A 1 803 ? -23.561 -20.002 -31.273 1.00 35.19 803 VAL A N 1
ATOM 6448 C CA . VAL A 1 803 ? -23.634 -18.587 -31.720 1.00 35.19 803 VAL A CA 1
ATOM 6449 C C . VAL A 1 803 ? -22.558 -18.191 -32.748 1.00 35.19 803 VAL A C 1
ATOM 6451 O O . VAL A 1 803 ? -22.601 -17.087 -33.280 1.00 35.19 803 VAL A O 1
ATOM 6454 N N . HIS A 1 804 ? -21.626 -19.075 -33.125 1.00 33.34 804 HIS A N 1
ATOM 6455 C CA . HIS A 1 804 ? -20.464 -18.682 -33.948 1.00 33.34 804 HIS A CA 1
ATOM 6456 C C . HIS A 1 804 ? -20.415 -19.172 -35.408 1.00 33.34 804 HIS A C 1
ATOM 6458 O O . HIS A 1 804 ? -19.350 -19.094 -36.016 1.00 33.34 804 HIS A O 1
ATOM 6464 N N . GLN A 1 805 ? -21.521 -19.606 -36.027 1.00 27.73 805 GLN A N 1
ATOM 6465 C CA . GLN A 1 805 ? -21.477 -20.003 -37.450 1.00 27.73 805 GLN A CA 1
ATOM 6466 C C . GLN A 1 805 ? -21.670 -18.881 -38.486 1.00 27.73 805 GLN A C 1
ATOM 6468 O O . GLN A 1 805 ? -21.263 -19.086 -39.623 1.00 27.73 805 GLN A O 1
ATOM 6473 N N . ASP A 1 806 ? -22.147 -17.683 -38.127 1.00 30.03 806 ASP A N 1
ATOM 6474 C CA . ASP A 1 806 ? -22.526 -16.678 -39.148 1.00 30.03 806 ASP A CA 1
ATOM 6475 C C . ASP A 1 806 ? -21.673 -15.397 -39.199 1.00 30.03 806 ASP A C 1
ATOM 6477 O O . ASP A 1 806 ? -22.066 -14.415 -39.826 1.00 30.03 806 ASP A O 1
ATOM 6481 N N . ALA A 1 807 ? -20.480 -15.369 -38.596 1.00 31.31 807 ALA A N 1
ATOM 6482 C CA . ALA A 1 807 ? -19.645 -14.163 -38.642 1.00 31.31 807 ALA A CA 1
ATOM 6483 C C . ALA A 1 807 ? -18.134 -14.430 -38.711 1.00 31.31 807 ALA A C 1
ATOM 6485 O O . ALA A 1 807 ? -17.376 -13.847 -37.945 1.00 31.31 807 ALA A O 1
ATOM 6486 N N . VAL A 1 808 ? -17.677 -15.282 -39.635 1.00 31.02 808 VAL A N 1
ATOM 6487 C CA . VAL A 1 808 ? -16.271 -15.270 -40.087 1.00 31.02 808 VAL A CA 1
ATOM 6488 C C . VAL A 1 808 ? -16.194 -15.600 -41.581 1.00 31.02 808 VAL A C 1
ATOM 6490 O O . VAL A 1 808 ? -16.253 -16.770 -41.949 1.00 31.02 808 VAL A O 1
ATOM 6493 N N . ALA A 1 809 ? -16.065 -14.565 -42.423 1.00 23.50 809 ALA A N 1
ATOM 6494 C CA . ALA A 1 809 ? -15.161 -14.481 -43.588 1.00 23.50 809 ALA A CA 1
ATOM 6495 C C . ALA A 1 809 ? -15.547 -13.311 -44.521 1.00 23.50 809 ALA A C 1
ATOM 6497 O O . ALA A 1 809 ? -16.724 -13.182 -44.861 1.00 23.50 809 ALA A O 1
ATOM 6498 N N . PRO A 1 810 ? -14.572 -12.628 -45.146 1.00 34.75 810 PRO A N 1
ATOM 6499 C CA . PRO A 1 810 ? -13.366 -11.984 -44.620 1.00 34.75 810 PRO A CA 1
ATOM 6500 C C . PRO A 1 810 ? -13.536 -10.467 -44.396 1.00 34.75 810 PRO A C 1
ATOM 6502 O O . PRO A 1 810 ? -14.372 -9.837 -45.086 1.00 34.75 810 PRO A O 1
#

Sequence (810 aa):
MTDEALRLTKDELLAAYPDPKWQRSFFEVQRIIDFLSGSILQEKYKVPDDLSRIVHLTEHGNQVLNKLVSKHEVNPKVARLLCLLQLVHREPLVDLQKTDVEELRSWVDQQVRGRDLLFPFIAGRDLYDRAAELFEEARDSLSHADTLKLLDGLPIGVFQSGPFVSGPYGLLRGLEQRWFAPIKTVPMYHCSELTCGAVHRCRLSSDYSAPINEHWSTLERVVESYGLDDSEWGEFVEEIGGVQGHRFDDRSTEPMVLVLTDLLADDELRILLSDVLDNSAGSLRSMVEPLGLIGKADDIAEKQGRAELIQLLLLAPNDVLLARLDKLIVNGGQPGHTGPAIRVEAGEVRRLMTNRGMGYGTFGTYPEISPFGVRFTSDDFALGPMRLKRLVEALYSMDDHGEVDELQWQLREVEGDDPHEQLEEFVRSAEPDDVIARLILARRTNQILACEKLGLDYDDFSEDGVFVDATLWKLGFYNQELLDPNREFWDHHGRLKRYAQTAGVGARVDAGELRSRAVNYFVELERVLDDTLAFATWAMVNDHLAADRPFAYEPSAERARSFARLNEQEELRDSGDEVIRLGEENTLFPLVRGFGILADLLERLRAETASHQRDLAQYPRYAAFTTLKSFPFVHTAPFLDLLPKSQDRVIESLRHVRKTLEAAAVHEVRNDYMHYRASATDLPRLDQSLDAAQRAVGRLEADGLCRTMFALATTVGDRWDRRVFTLRSAKGRELAFARPGEYDWNRMPTLRGIQYVVPAAVFARPNEMLRFRPVFKTRYAEYWDDFPKPRQRRSGVTIAADVHQDAVAP

Radius of gyration: 32.44 Å; chains: 1; bounding box: 97×69×85 Å

Secondary structure (DSSP, 8-state):
-----PPPPHHHHHHH---HHHHHHHHHHHHHHHHHHHPEEPTT----TTHHHH--B-HHHHHHHHHHHHHH---HHHHHHHHHHH-BSSSBSB-TTTS-HHHHHHHHHHHHHTTSEE----SSSHHHHHHHHH--S--SB--HHHHHHHHTTSPPP--EEEEEEEETTEEEEEEEEEEE---SEEEEEB-SSTT----EEEE----TTSHHHHHHHHHHHHHHTT-S---SHHHHHHHHTTHHHHHT-TT--TTHHHHHHHSS-HHHHHHHHHHHHHHSTTHHHHHHGGGT--S-HHHHHHT--HHHHHHHHTTS-HHHHHHHHHHHHHHHHSTT--SS-----TT--B--STTTT--BTTTTBEEEEETTEEEEE-SSS-HHHHHHHHHHHHHS-TT-HHHHHHHHHHHTTS--SSHHHHHHHHHHHS-HHHHIIIIITT-HHHHHHHHHHHT--GGG-SSHHHHHHHHHHHHT---SGGG-TTHHHHHHHHHHHHHHHHHTTT----HHHHHHHHHHHHHHHHHHHHHHHHHHHHHHHS-TTTSSSTTEE-HHHHHHHHHHHHHHHHHT---SSPPP---SS--HHHHHHHHHHHHHHHHHHHHTGGGGBPPGGGS-GGGGT-SSS-----BSSGGGGS-HHHHHHHHHHHHHHHHHHHHTTHHHHHHHHHS--SS---HHHHHHHHHHHHHHHHHHHHHT-S--EEEEEEEEE-TT--EEEEEEETTS-EEEEEES-TTS-SSPPPTTS-EEEEEEEEEETTTEEEEEEE---SHHHHHTTT-S-BPPP-TT----STT-SSS---

pLDDT: mean 88.7, std 11.67, range [23.5, 98.56]